Protein AF-0000000068879065 (afdb_homodimer)

pLDDT: mean 87.53, std 16.82, range [20.02, 98.94]

Structure (mmCIF, N/CA/C/O backbone):
data_AF-0000000068879065-model_v1
#
loop_
_entity.id
_entity.type
_entity.pdbx_description
1 polymer 'Pyridoxal phosphate-dependent transferase, major region'
#
loop_
_atom_site.group_PDB
_atom_site.id
_atom_site.type_symbol
_atom_site.label_atom_id
_atom_site.label_alt_id
_atom_site.label_comp_id
_atom_site.label_asym_id
_atom_site.label_entity_id
_atom_site.label_seq_id
_atom_site.pdbx_PDB_ins_code
_atom_site.Cartn_x
_atom_site.Cartn_y
_atom_site.Cartn_z
_atom_site.occupancy
_atom_site.B_iso_or_equiv
_atom_site.auth_seq_id
_atom_site.auth_comp_id
_atom_site.auth_asym_id
_atom_site.auth_atom_id
_atom_site.pdbx_PDB_model_num
ATOM 1 N N . MET A 1 1 ? 44.031 6.652 29.547 1 25.36 1 MET A N 1
ATOM 2 C CA . MET A 1 1 ? 43.406 6.934 30.828 1 25.36 1 MET A CA 1
ATOM 3 C C . MET A 1 1 ? 41.938 6.52 30.812 1 25.36 1 MET A C 1
ATOM 5 O O . MET A 1 1 ? 41.156 6.965 29.953 1 25.36 1 MET A O 1
ATOM 9 N N . ASP A 1 2 ? 41.562 5.43 31.281 1 36.84 2 ASP A N 1
ATOM 10 C CA . ASP A 1 2 ? 40.281 4.758 31.281 1 36.84 2 ASP A CA 1
ATOM 11 C C . ASP A 1 2 ? 39.188 5.652 31.891 1 36.84 2 ASP A C 1
ATOM 13 O O . ASP A 1 2 ? 39.312 6.055 33.062 1 36.84 2 ASP A O 1
ATOM 17 N N . LYS A 1 3 ? 38.625 6.41 31.25 1 57.41 3 LYS A N 1
ATOM 18 C CA . LYS A 1 3 ? 37.719 7.414 31.812 1 57.41 3 LYS A CA 1
ATOM 19 C C . LYS A 1 3 ? 36.719 6.785 32.781 1 57.41 3 LYS A C 1
ATOM 21 O O . LYS A 1 3 ? 36 5.836 32.438 1 57.41 3 LYS A O 1
ATOM 26 N N . LYS A 1 4 ? 36.781 6.984 34.125 1 75.19 4 LYS A N 1
ATOM 27 C CA . LYS A 1 4 ? 35.938 6.539 35.219 1 75.19 4 LYS A CA 1
ATOM 28 C C . LYS A 1 4 ? 34.5 7.051 35.031 1 75.19 4 LYS A C 1
ATOM 30 O O . LYS A 1 4 ? 34.281 8.195 34.625 1 75.19 4 LYS A O 1
ATOM 35 N N . PRO A 1 5 ? 33.5 6.145 35.219 1 86.75 5 PRO A N 1
ATOM 36 C CA . PRO A 1 5 ? 32.094 6.57 35.094 1 86.75 5 PRO A CA 1
ATOM 37 C C . PRO A 1 5 ? 31.75 7.695 36.062 1 86.75 5 PRO A C 1
ATOM 39 O O . PRO A 1 5 ? 32.312 7.777 37.156 1 86.75 5 PRO A O 1
ATOM 42 N N . LEU A 1 6 ? 30.922 8.641 35.656 1 92.88 6 LEU A N 1
ATOM 43 C CA . LEU A 1 6 ? 30.453 9.719 36.531 1 92.88 6 LEU A CA 1
ATOM 44 C C . LEU A 1 6 ? 29.406 9.203 37.5 1 92.88 6 LEU A C 1
ATOM 46 O O . LEU A 1 6 ? 28.547 8.398 37.156 1 92.88 6 LEU A O 1
ATOM 50 N N . ASN A 1 7 ? 29.578 9.555 38.75 1 94.69 7 ASN A N 1
ATOM 51 C CA . ASN A 1 7 ? 28.609 9.219 39.812 1 94.69 7 ASN A CA 1
ATOM 52 C C . ASN A 1 7 ? 27.391 10.141 39.75 1 94.69 7 ASN A C 1
ATOM 54 O O . ASN A 1 7 ? 27.531 11.359 39.812 1 94.69 7 ASN A O 1
ATOM 58 N N . VAL A 1 8 ? 26.156 9.516 39.656 1 97.06 8 VAL A N 1
ATOM 59 C CA . VAL A 1 8 ? 24.938 10.273 39.406 1 97.06 8 VAL A CA 1
ATOM 60 C C . VAL A 1 8 ? 23.891 9.898 40.438 1 97.06 8 VAL A C 1
ATOM 62 O O . VAL A 1 8 ? 23.781 8.734 40.844 1 97.06 8 VAL A O 1
ATOM 65 N N . ALA A 1 9 ? 23.172 10.867 40.938 1 97.56 9 ALA A N 1
ATOM 66 C CA . ALA A 1 9 ? 22 10.633 41.75 1 97.56 9 ALA A CA 1
ATOM 67 C C . ALA A 1 9 ? 20.719 11 41 1 97.56 9 ALA A C 1
ATOM 69 O O . ALA A 1 9 ? 20.719 11.867 40.125 1 97.56 9 ALA A O 1
ATOM 70 N N . ILE A 1 10 ? 19.562 10.359 41.344 1 97.69 10 ILE A N 1
ATOM 71 C CA . ILE A 1 10 ? 18.281 10.68 40.75 1 97.69 10 ILE A CA 1
ATOM 72 C C . ILE A 1 10 ? 17.297 11.133 41.844 1 97.69 10 ILE A C 1
ATOM 74 O O . ILE A 1 10 ? 17.062 10.406 42.812 1 97.69 10 ILE A O 1
ATOM 78 N N . ILE A 1 11 ? 16.891 12.352 41.688 1 97.44 11 ILE A N 1
ATOM 79 C CA . ILE A 1 11 ? 15.906 12.906 42.594 1 97.44 11 ILE A CA 1
ATOM 80 C C . ILE A 1 11 ? 14.516 12.836 41.969 1 97.44 11 ILE A C 1
ATOM 82 O O . ILE A 1 11 ? 14.203 13.602 41.062 1 97.44 11 ILE A O 1
ATOM 86 N N . GLY A 1 12 ? 13.633 12.055 42.469 1 96.06 12 GLY A N 1
ATOM 87 C CA . GLY A 1 12 ? 12.352 11.727 41.875 1 96.06 12 GLY A CA 1
ATOM 88 C C . GLY A 1 12 ? 12.398 10.484 41 1 96.06 12 GLY A C 1
ATOM 89 O O . GLY A 1 12 ? 13.062 10.469 39.969 1 96.06 12 GLY A O 1
ATOM 90 N N . ILE A 1 13 ? 11.734 9.367 41.375 1 94.38 13 ILE A N 1
ATOM 91 C CA . ILE A 1 13 ? 11.781 8.125 40.625 1 94.38 13 ILE A CA 1
ATOM 92 C C . ILE A 1 13 ? 10.383 7.754 40.156 1 94.38 13 ILE A C 1
ATOM 94 O O . ILE A 1 13 ? 9.984 6.59 40.219 1 94.38 13 ILE A O 1
ATOM 98 N N . GLY A 1 14 ? 9.672 8.812 39.812 1 89.62 14 GLY A N 1
ATOM 99 C CA . GLY A 1 14 ? 8.422 8.586 39.094 1 89.62 14 GLY A CA 1
ATOM 100 C C . GLY A 1 14 ? 8.633 8.055 37.688 1 89.62 14 GLY A C 1
ATOM 101 O O . GLY A 1 14 ? 9.664 7.441 37.406 1 89.62 14 GLY A O 1
ATOM 102 N N . HIS A 1 15 ? 7.641 8.312 36.781 1 87.31 15 HIS A N 1
ATOM 103 C CA . HIS A 1 15 ? 7.688 7.766 35.438 1 87.31 15 HIS A CA 1
ATOM 104 C C . HIS A 1 15 ? 8.938 8.219 34.688 1 87.31 15 HIS A C 1
ATOM 106 O O . HIS A 1 15 ? 9.703 7.395 34.188 1 87.31 15 HIS A O 1
ATOM 112 N N . ARG A 1 16 ? 9.18 9.523 34.625 1 89.62 16 ARG A N 1
ATOM 113 C CA . ARG A 1 16 ? 10.32 10.062 33.906 1 89.62 16 ARG A CA 1
ATOM 114 C C . ARG A 1 16 ? 11.633 9.703 34.594 1 89.62 16 ARG A C 1
ATOM 116 O O . ARG A 1 16 ? 12.617 9.359 33.938 1 89.62 16 ARG A O 1
ATOM 123 N N . GLY A 1 17 ? 11.68 9.805 35.906 1 93.5 17 GLY A N 1
ATOM 124 C CA . GLY A 1 17 ? 12.883 9.508 36.688 1 93.5 17 GLY A CA 1
ATOM 125 C C . GLY A 1 17 ? 13.328 8.07 36.531 1 93.5 17 GLY A C 1
ATOM 126 O O . GLY A 1 17 ? 14.508 7.797 36.281 1 93.5 17 GLY A O 1
ATOM 127 N N . TYR A 1 18 ? 12.438 7.164 36.656 1 92.88 18 TYR A N 1
ATOM 128 C CA . TYR A 1 18 ? 12.773 5.746 36.656 1 92.88 18 TYR A CA 1
ATOM 129 C C . TYR A 1 18 ? 12.812 5.188 35.25 1 92.88 18 TYR A C 1
ATOM 131 O O . TYR A 1 18 ? 13.836 4.66 34.812 1 92.88 18 TYR A O 1
ATOM 139 N N . LYS A 1 19 ? 11.711 5.402 34.469 1 90.06 19 LYS A N 1
ATOM 140 C CA . LYS A 1 19 ? 11.562 4.711 33.188 1 90.06 19 LYS A CA 1
ATOM 141 C C . LYS A 1 19 ? 12.43 5.352 32.125 1 90.06 19 LYS A C 1
ATOM 143 O O . LYS A 1 19 ? 12.828 4.688 31.156 1 90.06 19 LYS A O 1
ATOM 148 N N . THR A 1 20 ? 12.734 6.609 32.312 1 92.44 20 THR A N 1
ATOM 149 C CA . THR A 1 20 ? 13.484 7.309 31.266 1 92.44 20 THR A CA 1
ATOM 150 C C . THR A 1 20 ? 14.945 7.488 31.688 1 92.44 20 THR A C 1
ATOM 152 O O . THR A 1 20 ? 15.836 6.844 31.125 1 92.44 20 THR A O 1
ATOM 155 N N . HIS A 1 21 ? 15.195 8.172 32.781 1 94.19 21 HIS A N 1
ATOM 156 C CA . HIS A 1 21 ? 16.562 8.57 33.125 1 94.19 21 HIS A CA 1
ATOM 157 C C . HIS A 1 21 ? 17.297 7.43 33.812 1 94.19 21 HIS A C 1
ATOM 159 O O . HIS A 1 21 ? 18.422 7.082 33.438 1 94.19 21 HIS A O 1
ATOM 165 N N . PHE A 1 22 ? 16.703 6.781 34.844 1 94.5 22 PHE A N 1
ATOM 166 C CA . PHE A 1 22 ? 17.359 5.684 35.531 1 94.5 22 PHE A CA 1
ATOM 167 C C . PHE A 1 22 ? 17.688 4.543 34.594 1 94.5 22 PHE A C 1
ATOM 169 O O . PHE A 1 22 ? 18.812 4.039 34.562 1 94.5 22 PHE A O 1
ATOM 176 N N . SER A 1 23 ? 16.656 4.23 33.781 1 92.38 23 SER A N 1
ATOM 177 C CA . SER A 1 23 ? 16.828 3.129 32.812 1 92.38 23 SER A CA 1
ATOM 178 C C . SER A 1 23 ? 17.953 3.412 31.844 1 92.38 23 SER A C 1
ATOM 180 O O . SER A 1 23 ? 18.719 2.51 31.5 1 92.38 23 SER A O 1
ATOM 182 N N . THR A 1 24 ? 18.047 4.641 31.406 1 90.56 24 THR A N 1
ATOM 183 C CA . THR A 1 24 ? 19.094 5.012 30.453 1 90.56 24 THR A CA 1
ATOM 184 C C . THR A 1 24 ? 20.469 4.984 31.125 1 90.56 24 THR A C 1
ATOM 186 O O . THR A 1 24 ? 21.422 4.465 30.562 1 90.56 24 THR A O 1
ATOM 189 N N . LEU A 1 25 ? 20.672 5.43 32.344 1 92.62 25 LEU A N 1
ATOM 190 C CA . LEU A 1 25 ? 21.938 5.527 33.062 1 92.62 25 LEU A CA 1
ATOM 191 C C . LEU A 1 25 ? 22.484 4.141 33.406 1 92.62 25 LEU A C 1
ATOM 193 O O . LEU A 1 25 ? 23.672 3.863 33.188 1 92.62 25 LEU A O 1
ATOM 197 N N . ILE A 1 26 ? 21.594 3.283 33.812 1 90.62 26 ILE A N 1
ATOM 198 C CA . ILE A 1 26 ? 22.031 1.976 34.312 1 90.62 26 ILE A CA 1
ATOM 199 C C . ILE A 1 26 ? 22.438 1.104 33.094 1 90.62 26 ILE A C 1
ATOM 201 O O . ILE A 1 26 ? 23.25 0.188 33.25 1 90.62 26 ILE A O 1
ATOM 205 N N . SER A 1 27 ? 21.828 1.398 31.984 1 87.38 27 SER A N 1
ATOM 206 C CA . SER A 1 27 ? 22.109 0.626 30.781 1 87.38 27 SER A CA 1
ATOM 207 C C . SER A 1 27 ? 23.453 1.007 30.172 1 87.38 27 SER A C 1
ATOM 209 O O . SER A 1 27 ? 23.953 0.345 29.266 1 87.38 27 SER A O 1
ATOM 211 N N . HIS A 1 28 ? 24.109 2.021 30.734 1 85.81 28 HIS A N 1
ATOM 212 C CA . HIS A 1 28 ? 25.391 2.473 30.234 1 85.81 28 HIS A CA 1
ATOM 213 C C . HIS A 1 28 ? 26.406 2.633 31.359 1 85.81 28 HIS A C 1
ATOM 215 O O . HIS A 1 28 ? 26.906 3.736 31.609 1 85.81 28 HIS A O 1
ATOM 221 N N . PRO A 1 29 ? 26.906 1.499 31.922 1 85.62 29 PRO A N 1
ATOM 222 C CA . PRO A 1 29 ? 27.734 1.535 33.125 1 85.62 29 PRO A CA 1
ATOM 223 C C . PRO A 1 29 ? 29.141 2.041 32.875 1 85.62 29 PRO A C 1
ATOM 225 O O . PRO A 1 29 ? 29.859 2.398 33.812 1 85.62 29 PRO A O 1
ATOM 228 N N . ARG A 1 30 ? 29.547 2.104 31.703 1 80.56 30 ARG A N 1
ATOM 229 C CA . ARG A 1 30 ? 30.875 2.623 31.375 1 80.56 30 ARG A CA 1
ATOM 230 C C . ARG A 1 30 ? 30.906 4.145 31.484 1 80.56 30 ARG A C 1
ATOM 232 O O . ARG A 1 30 ? 31.984 4.738 31.656 1 80.56 30 ARG A O 1
ATOM 239 N N . SER A 1 31 ? 29.703 4.742 31.391 1 87.19 31 SER A N 1
ATOM 240 C CA . SER A 1 31 ? 29.641 6.199 31.375 1 87.19 31 SER A CA 1
ATOM 241 C C . SER A 1 31 ? 29.156 6.742 32.719 1 87.19 31 SER A C 1
ATOM 243 O O . SER A 1 31 ? 29.578 7.812 33.156 1 87.19 31 SER A O 1
ATOM 245 N N . TRP A 1 32 ? 28.188 5.926 33.312 1 92.44 32 TRP A N 1
ATOM 246 C CA . TRP A 1 32 ? 27.562 6.473 34.5 1 92.44 32 TRP A CA 1
ATOM 247 C C . TRP A 1 32 ? 27.359 5.387 35.562 1 92.44 32 TRP A C 1
ATOM 249 O O . TRP A 1 32 ? 27.156 4.219 35.219 1 92.44 32 TRP A O 1
ATOM 259 N N . THR A 1 33 ? 27.438 5.719 36.812 1 93.69 33 THR A N 1
ATOM 260 C CA . THR A 1 33 ? 27.062 4.895 37.969 1 93.69 33 THR A CA 1
ATOM 261 C C . THR A 1 33 ? 26.016 5.605 38.812 1 93.69 33 THR A C 1
ATOM 263 O O . THR A 1 33 ? 26.266 6.703 39.312 1 93.69 33 THR A O 1
ATOM 266 N N . VAL A 1 34 ? 24.828 5.055 38.969 1 95.69 34 VAL A N 1
ATOM 267 C CA . VAL A 1 34 ? 23.812 5.613 39.844 1 95.69 34 VAL A CA 1
ATOM 268 C C . VAL A 1 34 ? 24.125 5.207 41.312 1 95.69 34 VAL A C 1
ATOM 270 O O . VAL A 1 34 ? 24.062 4.023 41.656 1 95.69 34 VAL A O 1
ATOM 273 N N . VAL A 1 35 ? 24.359 6.168 42.125 1 94.62 35 VAL A N 1
ATOM 274 C CA . VAL A 1 35 ? 24.875 5.844 43.438 1 94.62 35 VAL A CA 1
ATOM 275 C C . VAL A 1 35 ? 23.75 5.91 44.469 1 94.62 35 VAL A C 1
ATOM 277 O O . VAL A 1 35 ? 23.844 5.316 45.562 1 94.62 35 VAL A O 1
ATOM 280 N N . ALA A 1 36 ? 22.75 6.742 44.156 1 95.38 36 ALA A N 1
ATOM 281 C CA . ALA A 1 36 ? 21.641 6.906 45.094 1 95.38 36 ALA A CA 1
ATOM 282 C C . ALA A 1 36 ? 20.422 7.488 44.406 1 95.38 36 ALA A C 1
ATOM 284 O O . ALA A 1 36 ? 20.547 8.125 43.344 1 95.38 36 ALA A O 1
ATOM 285 N N . VAL A 1 37 ? 19.234 7.219 45.031 1 97.31 37 VAL A N 1
ATOM 286 C CA . VAL A 1 37 ? 18 7.824 44.562 1 97.31 37 VAL A CA 1
ATOM 287 C C . VAL A 1 37 ? 17.219 8.422 45.719 1 97.31 37 VAL A C 1
ATOM 289 O O . VAL A 1 37 ? 17.484 8.078 46.875 1 97.31 37 VAL A O 1
ATOM 292 N N . CYS A 1 38 ? 16.391 9.383 45.406 1 96.81 38 CYS A N 1
ATOM 293 C CA . CYS A 1 38 ? 15.57 10.047 46.438 1 96.81 38 CYS A CA 1
ATOM 294 C C . CYS A 1 38 ? 14.125 10.195 45.938 1 96.81 38 CYS A C 1
ATOM 296 O O . CYS A 1 38 ? 13.891 10.555 44.781 1 96.81 38 CYS A O 1
ATOM 298 N N . ASP A 1 39 ? 13.156 9.789 46.719 1 95.75 39 ASP A N 1
ATOM 299 C CA . ASP A 1 39 ? 11.742 10 46.406 1 95.75 39 ASP A CA 1
ATOM 300 C C . ASP A 1 39 ? 10.93 10.102 47.719 1 95.75 39 ASP A C 1
ATOM 302 O O . ASP A 1 39 ? 11.18 9.367 48.656 1 95.75 39 ASP A O 1
ATOM 306 N N . ALA A 1 40 ? 9.938 11.023 47.688 1 90.75 40 ALA A N 1
ATOM 307 C CA . ALA A 1 40 ? 9.125 11.242 48.875 1 90.75 40 ALA A CA 1
ATOM 308 C C . ALA A 1 40 ? 8.094 10.133 49.062 1 90.75 40 ALA A C 1
ATOM 310 O O . ALA A 1 40 ? 7.578 9.914 50.156 1 90.75 40 ALA A O 1
ATOM 311 N N . ASP A 1 41 ? 7.746 9.453 47.969 1 91 41 ASP A N 1
ATOM 312 C CA . ASP A 1 41 ? 6.734 8.398 48 1 91 41 ASP A CA 1
ATOM 313 C C . ASP A 1 41 ? 7.312 7.09 48.531 1 91 41 ASP A C 1
ATOM 315 O O . ASP A 1 41 ? 8.172 6.477 47.906 1 91 41 ASP A O 1
ATOM 319 N N . SER A 1 42 ? 6.781 6.617 49.688 1 92.25 42 SER A N 1
ATOM 320 C CA . SER A 1 42 ? 7.277 5.414 50.344 1 92.25 42 SER A CA 1
ATOM 321 C C . SER A 1 42 ? 7.043 4.176 49.469 1 92.25 42 SER A C 1
ATOM 323 O O . SER A 1 42 ? 7.887 3.277 49.438 1 92.25 42 SER A O 1
ATOM 325 N N . ALA A 1 43 ? 5.945 4.168 48.812 1 90.69 43 ALA A N 1
ATOM 326 C CA . ALA A 1 43 ? 5.633 3.02 47.969 1 90.69 43 ALA A CA 1
ATOM 327 C C . ALA A 1 43 ? 6.605 2.926 46.781 1 90.69 43 ALA A C 1
ATOM 329 O O . ALA A 1 43 ? 7.047 1.833 46.438 1 90.69 43 ALA A O 1
ATOM 330 N N . ALA A 1 44 ? 6.926 4.094 46.219 1 91.75 44 ALA A N 1
ATOM 331 C CA . ALA A 1 44 ? 7.871 4.137 45.125 1 91.75 44 ALA A CA 1
ATOM 332 C C . ALA A 1 44 ? 9.258 3.684 45.562 1 91.75 44 ALA A C 1
ATOM 334 O O . ALA A 1 44 ? 9.93 2.928 44.844 1 91.75 44 ALA A O 1
ATOM 335 N N . ARG A 1 45 ? 9.727 4.082 46.719 1 93.5 45 ARG A N 1
ATOM 336 C CA . ARG A 1 45 ? 11.039 3.715 47.25 1 93.5 45 ARG A CA 1
ATOM 337 C C . ARG A 1 45 ? 11.117 2.221 47.531 1 93.5 45 ARG A C 1
ATOM 339 O O . ARG A 1 45 ? 12.148 1.588 47.281 1 93.5 45 ARG A O 1
ATOM 346 N N . GLN A 1 46 ? 10.031 1.647 48.062 1 92.38 46 GLN A N 1
ATOM 347 C CA . GLN A 1 46 ? 10 0.223 48.375 1 92.38 46 GLN A CA 1
ATOM 348 C C . GLN A 1 46 ? 10.086 -0.62 47.094 1 92.38 46 GLN A C 1
ATOM 350 O O . GLN A 1 46 ? 10.828 -1.604 47.031 1 92.38 46 GLN A O 1
ATOM 355 N N . ARG A 1 47 ? 9.297 -0.192 46.156 1 92.88 47 ARG A N 1
ATOM 356 C CA . ARG A 1 47 ? 9.336 -0.883 44.875 1 92.88 47 ARG A CA 1
ATOM 357 C C . ARG A 1 47 ? 10.727 -0.819 44.25 1 92.88 47 ARG A C 1
ATOM 359 O O . ARG A 1 47 ? 11.219 -1.807 43.688 1 92.88 47 ARG A O 1
ATOM 366 N N . PHE A 1 48 ? 11.289 0.358 44.344 1 93.69 48 PHE A N 1
ATOM 367 C CA . PHE A 1 48 ? 12.633 0.554 43.781 1 93.69 48 PHE A CA 1
ATOM 368 C C . PHE A 1 48 ? 13.648 -0.309 44.531 1 93.69 48 PHE A C 1
ATOM 370 O O . PHE A 1 48 ? 14.461 -0.992 43.906 1 93.69 48 PHE A O 1
ATOM 377 N N . ALA A 1 49 ? 13.688 -0.339 45.812 1 92.12 49 ALA A N 1
ATOM 378 C CA . ALA A 1 49 ? 14.633 -1.064 46.656 1 92.12 49 ALA A CA 1
ATOM 379 C C . ALA A 1 49 ? 14.531 -2.57 46.438 1 92.12 49 ALA A C 1
ATOM 381 O O . ALA A 1 49 ? 15.531 -3.287 46.5 1 92.12 49 ALA A O 1
ATOM 382 N N . SER A 1 50 ? 13.352 -3.014 46.156 1 93.06 50 SER A N 1
ATOM 383 C CA . SER A 1 50 ? 13.148 -4.43 45.875 1 93.06 50 SER A CA 1
ATOM 384 C C . SER A 1 50 ? 13.805 -4.836 44.562 1 93.06 50 SER A C 1
ATOM 386 O O . SER A 1 50 ? 14.344 -5.941 44.469 1 93.06 50 SER A O 1
ATOM 388 N N . LYS A 1 51 ? 13.758 -3.998 43.625 1 92.31 51 LYS A N 1
ATOM 389 C CA . LYS A 1 51 ? 14.281 -4.297 42.281 1 92.31 51 LYS A CA 1
ATOM 390 C C . LYS A 1 51 ? 15.781 -4.016 42.219 1 92.31 51 LYS A C 1
ATOM 392 O O . LYS A 1 51 ? 16.5 -4.676 41.469 1 92.31 51 LYS A O 1
ATOM 397 N N . HIS A 1 52 ? 16.172 -2.971 42.969 1 93.25 52 HIS A N 1
ATOM 398 C CA . HIS A 1 52 ? 17.578 -2.543 42.969 1 93.25 52 HIS A CA 1
ATOM 399 C C . HIS A 1 52 ? 18.141 -2.449 44.375 1 93.25 52 HIS A C 1
ATOM 401 O O . HIS A 1 52 ? 18.469 -1.356 44.844 1 93.25 52 HIS A O 1
ATOM 407 N N . PRO A 1 53 ? 18.484 -3.529 44.969 1 91.69 53 PRO A N 1
ATOM 408 C CA . PRO A 1 53 ? 18.891 -3.535 46.375 1 91.69 53 PRO A CA 1
ATOM 409 C C . PRO A 1 53 ? 20.281 -2.912 46.594 1 91.69 53 PRO A C 1
ATOM 411 O O . PRO A 1 53 ? 20.594 -2.475 47.688 1 91.69 53 PRO A O 1
ATOM 414 N N . ASP A 1 54 ? 21.125 -2.803 45.656 1 91.81 54 ASP A N 1
ATOM 415 C CA . ASP A 1 54 ? 22.5 -2.322 45.781 1 91.81 54 ASP A CA 1
ATOM 416 C C . ASP A 1 54 ? 22.547 -0.798 45.688 1 91.81 54 ASP A C 1
ATOM 418 O O . ASP A 1 54 ? 23.625 -0.203 45.875 1 91.81 54 ASP A O 1
ATOM 422 N N . ILE A 1 55 ? 21.406 -0.108 45.438 1 94.56 55 ILE A N 1
ATOM 423 C CA . ILE A 1 55 ? 21.375 1.346 45.344 1 94.56 55 ILE A CA 1
ATOM 424 C C . ILE A 1 55 ? 20.531 1.926 46.469 1 94.56 55 ILE A C 1
ATOM 426 O O . ILE A 1 55 ? 19.375 1.542 46.625 1 94.56 55 ILE A O 1
ATOM 430 N N . SER A 1 56 ? 21.109 2.809 47.188 1 92.75 56 SER A N 1
ATOM 431 C CA . SER A 1 56 ? 20.422 3.373 48.344 1 92.75 56 SER A CA 1
ATOM 432 C C . SER A 1 56 ? 19.297 4.316 47.906 1 92.75 56 SER A C 1
ATOM 434 O O . SER A 1 56 ? 19.5 5.152 47.031 1 92.75 56 SER A O 1
ATOM 436 N N . ALA A 1 57 ? 18.125 4.156 48.562 1 95.81 57 ALA A N 1
ATOM 437 C CA . ALA A 1 57 ? 16.984 5.031 48.344 1 95.81 57 ALA A CA 1
ATOM 438 C C . ALA A 1 57 ? 16.656 5.855 49.594 1 95.81 57 ALA A C 1
ATOM 440 O O . ALA A 1 57 ? 16.5 5.305 50.688 1 95.81 57 ALA A O 1
ATOM 441 N N . TYR A 1 58 ? 16.594 7.152 49.438 1 95.81 58 TYR A N 1
ATOM 442 C CA . TYR A 1 58 ? 16.391 8.055 50.562 1 95.81 58 TYR A CA 1
ATOM 443 C C . TYR A 1 58 ? 15.023 8.727 50.469 1 95.81 58 TYR A C 1
ATOM 445 O O . TYR A 1 58 ? 14.484 8.922 49.375 1 95.81 58 TYR A O 1
ATOM 453 N N . SER A 1 59 ? 14.453 9.07 51.594 1 92.94 59 SER A N 1
ATOM 454 C CA . SER A 1 59 ? 13.172 9.766 51.625 1 92.94 59 SER A CA 1
ATOM 455 C C . SER A 1 59 ? 13.359 11.281 51.594 1 92.94 59 SER A C 1
ATOM 457 O O . SER A 1 59 ? 12.422 12.023 51.281 1 92.94 59 SER A O 1
ATOM 459 N N . ASP A 1 60 ? 14.656 11.617 51.906 1 90.69 60 ASP A N 1
ATOM 460 C CA . ASP A 1 60 ? 14.977 13.039 52.031 1 90.69 60 ASP A CA 1
ATOM 461 C C . ASP A 1 60 ? 16.297 13.359 51.312 1 90.69 60 ASP A C 1
ATOM 463 O O . ASP A 1 60 ? 17.266 12.617 51.438 1 90.69 60 ASP A O 1
ATOM 467 N N . LEU A 1 61 ? 16.219 14.484 50.531 1 95 61 LEU A N 1
ATOM 468 C CA . LEU A 1 61 ? 17.391 14.891 49.75 1 95 61 LEU A CA 1
ATOM 469 C C . LEU A 1 61 ? 18.562 15.25 50.656 1 95 61 LEU A C 1
ATOM 471 O O . LEU A 1 61 ? 19.719 14.984 50.344 1 95 61 LEU A O 1
ATOM 475 N N . SER A 1 62 ? 18.266 15.844 51.875 1 93.06 62 SER A N 1
ATOM 476 C CA . SER A 1 62 ? 19.312 16.219 52.812 1 93.06 62 SER A CA 1
ATOM 477 C C . SER A 1 62 ? 20.109 15.008 53.281 1 93.06 62 SER A C 1
ATOM 479 O O . SER A 1 62 ? 21.328 15.07 53.406 1 93.06 62 SER A O 1
ATOM 481 N N . GLN A 1 63 ? 19.438 13.883 53.5 1 92.88 63 GLN A N 1
ATOM 482 C CA . GLN A 1 63 ? 20.109 12.656 53.938 1 92.88 63 GLN A CA 1
ATOM 483 C C . GLN A 1 63 ? 20.984 12.086 52.844 1 92.88 63 GLN A C 1
ATOM 485 O O . GLN A 1 63 ? 22.094 11.625 53.094 1 92.88 63 GLN A O 1
ATOM 490 N N . LEU A 1 64 ? 20.422 12.086 51.625 1 95.81 64 LEU A N 1
ATOM 491 C CA . LEU A 1 64 ? 21.203 11.633 50.5 1 95.81 64 LEU A CA 1
ATOM 492 C C . LEU A 1 64 ? 22.484 12.445 50.344 1 95.81 64 LEU A C 1
ATOM 494 O O . LEU A 1 64 ? 23.562 11.875 50.156 1 95.81 64 LEU A O 1
ATOM 498 N N . LEU A 1 65 ? 22.406 13.758 50.469 1 94.94 65 LEU A N 1
ATOM 499 C CA . LEU A 1 65 ? 23.547 14.648 50.25 1 94.94 65 LEU A CA 1
ATOM 500 C C . LEU A 1 65 ? 24.562 14.492 51.406 1 94.94 65 LEU A C 1
ATOM 502 O O . LEU A 1 65 ? 25.766 14.625 51.188 1 94.94 65 LEU A O 1
ATOM 506 N N . GLN A 1 66 ? 24.078 14.242 52.594 1 92.38 66 GLN A N 1
ATOM 507 C CA . GLN A 1 66 ? 24.969 14.008 53.719 1 92.38 66 GLN A CA 1
ATOM 508 C C . GLN A 1 66 ? 25.859 12.797 53.469 1 92.38 66 GLN A C 1
ATOM 510 O O . GLN A 1 66 ? 27.047 12.812 53.781 1 92.38 66 GLN A O 1
ATOM 515 N N . GLU A 1 67 ? 25.375 11.812 52.812 1 92.5 67 GLU A N 1
ATOM 516 C CA . GLU A 1 67 ? 26.094 10.547 52.625 1 92.5 67 GLU A CA 1
ATOM 517 C C . GLU A 1 67 ? 26.906 10.547 51.344 1 92.5 67 GLU A C 1
ATOM 519 O O . GLU A 1 67 ? 27.906 9.852 51.219 1 92.5 67 GLU A O 1
ATOM 524 N N . HIS A 1 68 ? 26.422 11.312 50.344 1 91.56 68 HIS A N 1
ATOM 525 C CA . HIS A 1 68 ? 26.984 11.039 49.031 1 91.56 68 HIS A CA 1
ATOM 526 C C . HIS A 1 68 ? 27.547 12.305 48.375 1 91.56 68 HIS A C 1
ATOM 528 O O . HIS A 1 68 ? 28.141 12.258 47.312 1 91.56 68 HIS A O 1
ATOM 534 N N . LYS A 1 69 ? 27.531 13.445 48.906 1 87.44 69 LYS A N 1
ATOM 535 C CA . LYS A 1 69 ? 27.844 14.703 48.219 1 87.44 69 LYS A CA 1
ATOM 536 C C . LYS A 1 69 ? 29.281 14.727 47.719 1 87.44 69 LYS A C 1
ATOM 538 O O . LYS A 1 69 ? 29.547 15.305 46.656 1 87.44 69 LYS A O 1
ATOM 543 N N . HIS A 1 70 ? 30.219 14.039 48.375 1 87.69 70 HIS A N 1
ATOM 544 C CA . HIS A 1 70 ? 31.641 14.148 48.062 1 87.69 70 HIS A CA 1
ATOM 545 C C . HIS A 1 70 ? 31.984 13.289 46.844 1 87.69 70 HIS A C 1
ATOM 547 O O . HIS A 1 70 ? 33.031 13.484 46.219 1 87.69 70 HIS A O 1
ATOM 553 N N . HIS A 1 71 ? 31.125 12.484 46.406 1 90.12 71 HIS A N 1
ATOM 554 C CA . HIS A 1 71 ? 31.453 11.641 45.25 1 90.12 71 HIS A CA 1
ATOM 555 C C . HIS A 1 71 ? 30.438 11.797 44.156 1 90.12 71 HIS A C 1
ATOM 557 O O . HIS A 1 71 ? 30.484 11.062 43.156 1 90.12 71 HIS A O 1
ATOM 563 N N . LEU A 1 72 ? 29.562 12.703 44.281 1 93.19 72 LEU A N 1
ATOM 564 C CA . LEU A 1 72 ? 28.547 12.93 43.281 1 93.19 72 LEU A CA 1
ATOM 565 C C . LEU A 1 72 ? 29.031 13.938 42.25 1 93.19 72 LEU A C 1
ATOM 567 O O . LEU A 1 72 ? 29.516 15.008 42.594 1 93.19 72 LEU A O 1
ATOM 571 N N . HIS A 1 73 ? 28.953 13.555 41 1 94.44 73 HIS A N 1
ATOM 572 C CA . HIS A 1 73 ? 29.312 14.469 39.906 1 94.44 73 HIS A CA 1
ATOM 573 C C . HIS A 1 73 ? 28.109 15.328 39.5 1 94.44 73 HIS A C 1
ATOM 575 O O . HIS A 1 73 ? 28.266 16.531 39.281 1 94.44 73 HIS A O 1
ATOM 581 N N . PHE A 1 74 ? 26.938 14.742 39.312 1 96.75 74 PHE A N 1
ATOM 582 C CA . PHE A 1 74 ? 25.719 15.5 39.031 1 96.75 74 PHE A CA 1
ATOM 583 C C . PHE A 1 74 ? 24.484 14.719 39.469 1 96.75 74 PHE A C 1
ATOM 585 O O . PHE A 1 74 ? 24.594 13.555 39.875 1 96.75 74 PHE A O 1
ATOM 592 N N . ALA A 1 75 ? 23.328 15.414 39.531 1 97.75 75 ALA A N 1
ATOM 593 C CA . ALA A 1 75 ? 22.047 14.805 39.875 1 97.75 75 ALA A CA 1
ATOM 594 C C . ALA A 1 75 ? 21 15.109 38.812 1 97.75 75 ALA A C 1
ATOM 596 O O . ALA A 1 75 ? 21.016 16.188 38.188 1 97.75 75 ALA A O 1
ATOM 597 N N . VAL A 1 76 ? 20.141 14.133 38.531 1 97.75 76 VAL A N 1
ATOM 598 C CA . VAL A 1 76 ? 18.969 14.344 37.656 1 97.75 76 VAL A CA 1
ATOM 599 C C . VAL A 1 76 ? 17.734 14.594 38.531 1 97.75 76 VAL A C 1
ATOM 601 O O . VAL A 1 76 ? 17.406 13.781 39.406 1 97.75 76 VAL A O 1
ATOM 604 N N . VAL A 1 77 ? 17.109 15.727 38.344 1 97.19 77 VAL A N 1
ATOM 605 C CA . VAL A 1 77 ? 15.969 16.125 39.156 1 97.19 77 VAL A CA 1
ATOM 606 C C . VAL A 1 77 ? 14.672 15.953 38.375 1 97.19 77 VAL A C 1
ATOM 608 O O . VAL A 1 77 ? 14.43 16.672 37.406 1 97.19 77 VAL A O 1
ATOM 611 N N . CYS A 1 78 ? 13.828 15 38.75 1 95.25 78 CYS A N 1
ATOM 612 C CA . CYS A 1 78 ? 12.578 14.648 38.094 1 95.25 78 CYS A CA 1
ATOM 613 C C . CYS A 1 78 ? 11.414 14.711 39.094 1 95.25 78 CYS A C 1
ATOM 615 O O . CYS A 1 78 ? 10.664 13.742 39.25 1 95.25 78 CYS A O 1
ATOM 617 N N . VAL A 1 79 ? 11.195 15.82 39.688 1 92.94 79 VAL A N 1
ATOM 618 C CA . VAL A 1 79 ? 10.148 16.031 40.688 1 92.94 79 VAL A CA 1
ATOM 619 C C . VAL A 1 79 ? 9.07 16.938 40.094 1 92.94 79 VAL A C 1
ATOM 621 O O . VAL A 1 79 ? 9.258 17.547 39.031 1 92.94 79 VAL A O 1
ATOM 624 N N . PRO A 1 80 ? 7.855 16.969 40.781 1 88.62 80 PRO A N 1
ATOM 625 C CA . PRO A 1 80 ? 6.859 17.953 40.344 1 88.62 80 PRO A CA 1
ATOM 626 C C . PRO A 1 80 ? 7.406 19.375 40.312 1 88.62 80 PRO A C 1
ATOM 628 O O . PRO A 1 80 ? 8.32 19.703 41.094 1 88.62 80 PRO A O 1
ATOM 631 N N . HIS A 1 81 ? 6.848 20.281 39.5 1 90.31 81 HIS A N 1
ATOM 632 C CA . HIS A 1 81 ? 7.391 21.578 39.156 1 90.31 81 HIS A CA 1
ATOM 633 C C . HIS A 1 81 ? 7.695 22.422 40.375 1 90.31 81 HIS A C 1
ATOM 635 O O . HIS A 1 81 ? 8.75 23.047 40.469 1 90.31 81 HIS A O 1
ATOM 641 N N . ARG A 1 82 ? 6.844 22.344 41.375 1 83.88 82 ARG A N 1
ATOM 642 C CA . ARG A 1 82 ? 6.941 23.219 42.531 1 83.88 82 ARG A CA 1
ATOM 643 C C . ARG A 1 82 ? 8.172 22.875 43.375 1 83.88 82 ARG A C 1
ATOM 645 O O . ARG A 1 82 ? 8.633 23.688 44.188 1 83.88 82 ARG A O 1
ATOM 652 N N . PHE A 1 83 ? 8.797 21.734 43.156 1 90.94 83 PHE A N 1
ATOM 653 C CA . PHE A 1 83 ? 9.914 21.297 44 1 90.94 83 PHE A CA 1
ATOM 654 C C . PHE A 1 83 ? 11.234 21.453 43.25 1 90.94 83 PHE A C 1
ATOM 656 O O . PHE A 1 83 ? 12.297 21.156 43.781 1 90.94 83 PHE A O 1
ATOM 663 N N . HIS A 1 84 ? 11.203 21.953 42.031 1 94.06 84 HIS A N 1
ATOM 664 C CA . HIS A 1 84 ? 12.422 22.094 41.25 1 94.06 84 HIS A CA 1
ATOM 665 C C . HIS A 1 84 ? 13.414 23.031 41.938 1 94.06 84 HIS A C 1
ATOM 667 O O . HIS A 1 84 ? 14.562 22.641 42.188 1 94.06 84 HIS A O 1
ATOM 673 N N . LEU A 1 85 ? 12.914 24.219 42.281 1 92.25 85 LEU A N 1
ATOM 674 C CA . LEU A 1 85 ? 13.812 25.234 42.844 1 92.25 85 LEU A CA 1
ATOM 675 C C . LEU A 1 85 ? 14.391 24.781 44.188 1 92.25 85 LEU A C 1
ATOM 677 O O . LEU A 1 85 ? 15.602 24.812 44.375 1 92.25 85 LEU A O 1
ATOM 681 N N . PRO A 1 86 ? 13.602 24.219 45.125 1 93.06 86 PRO A N 1
ATOM 682 C CA . PRO A 1 86 ? 14.164 23.75 46.375 1 93.06 86 PRO A CA 1
ATOM 683 C C . PRO A 1 86 ? 15.188 22.625 46.188 1 93.06 86 PRO A C 1
ATOM 685 O O . PRO A 1 86 ? 16.234 22.625 46.875 1 93.06 86 PRO A O 1
ATOM 688 N N . CYS A 1 87 ? 14.961 21.719 45.312 1 96.19 87 CYS A N 1
ATOM 689 C CA . CYS A 1 87 ? 15.891 20.625 45.062 1 96.19 87 CYS A CA 1
ATOM 690 C C . CYS A 1 87 ? 17.188 21.125 44.438 1 96.19 87 CYS A C 1
ATOM 692 O O . CYS A 1 87 ? 18.281 20.734 44.875 1 96.19 87 CYS A O 1
ATOM 694 N N . CYS A 1 88 ? 17.062 22 43.469 1 97.12 88 CYS A N 1
ATOM 695 C CA . CYS A 1 88 ? 18.234 22.547 42.812 1 97.12 88 CYS A CA 1
ATOM 696 C C . CYS A 1 88 ? 19.078 23.359 43.781 1 97.12 88 CYS A C 1
ATOM 698 O O . CYS A 1 88 ? 20.312 23.312 43.75 1 97.12 88 CYS A O 1
ATOM 700 N N . ALA A 1 89 ? 18.375 24.125 44.656 1 95.31 89 ALA A N 1
ATOM 701 C CA . ALA A 1 89 ? 19.078 24.922 45.656 1 95.31 89 ALA A CA 1
ATOM 702 C C . ALA A 1 89 ? 19.859 24.031 46.625 1 95.31 89 ALA A C 1
ATOM 704 O O . ALA A 1 89 ? 21.016 24.328 46.938 1 95.31 89 ALA A O 1
ATOM 705 N N . ALA A 1 90 ? 19.297 22.953 47.062 1 95.81 90 ALA A N 1
ATOM 706 C CA . ALA A 1 90 ? 19.953 22.016 47.969 1 95.81 90 ALA A CA 1
ATOM 707 C C . ALA A 1 90 ? 21.172 21.375 47.312 1 95.81 90 ALA A C 1
ATOM 709 O O . ALA A 1 90 ? 22.219 21.234 47.938 1 95.81 90 ALA A O 1
ATOM 710 N N . LEU A 1 91 ? 21.047 21 46.125 1 97 91 LEU A N 1
ATOM 711 C CA . LEU A 1 91 ? 22.125 20.375 45.375 1 97 91 LEU A CA 1
ATOM 712 C C . LEU A 1 91 ? 23.25 21.375 45.125 1 97 91 LEU A C 1
ATOM 714 O O . LEU A 1 91 ? 24.438 21.016 45.219 1 97 91 LEU A O 1
ATOM 718 N N . ALA A 1 92 ? 22.875 22.594 44.781 1 96.25 92 ALA A N 1
ATOM 719 C CA . ALA A 1 92 ? 23.859 23.641 44.531 1 96.25 92 ALA A CA 1
ATOM 720 C C . ALA A 1 92 ? 24.672 23.922 45.781 1 96.25 92 ALA A C 1
ATOM 722 O O . ALA A 1 92 ? 25.891 24.141 45.719 1 96.25 92 ALA A O 1
ATOM 723 N N . ALA A 1 93 ? 24 23.953 46.906 1 95 93 ALA A N 1
ATOM 724 C CA . ALA A 1 93 ? 24.688 24.156 48.156 1 95 93 ALA A CA 1
ATOM 725 C C . ALA A 1 93 ? 25.719 23.078 48.438 1 95 93 ALA A C 1
ATOM 727 O O . ALA A 1 93 ? 26.734 23.312 49.094 1 95 93 ALA A O 1
ATOM 728 N N . ALA A 1 94 ? 25.531 21.891 47.906 1 94.94 94 ALA A N 1
ATOM 729 C CA . ALA A 1 94 ? 26.453 20.75 48.062 1 94.94 94 ALA A CA 1
ATOM 730 C C . ALA A 1 94 ? 27.469 20.719 46.906 1 94.94 94 ALA A C 1
ATOM 732 O O . ALA A 1 94 ? 28.328 19.828 46.875 1 94.94 94 ALA A O 1
ATOM 733 N N . GLY A 1 95 ? 27.422 21.656 45.969 1 95.19 95 GLY A N 1
ATOM 734 C CA . GLY A 1 95 ? 28.344 21.75 44.844 1 95.19 95 GLY A CA 1
ATOM 735 C C . GLY A 1 95 ? 28.094 20.719 43.781 1 95.19 95 GLY A C 1
ATOM 736 O O . GLY A 1 95 ? 28.984 20.375 43 1 95.19 95 GLY A O 1
ATOM 737 N N . VAL A 1 96 ? 26.906 20.219 43.719 1 96.56 96 VAL A N 1
ATOM 738 C CA . VAL A 1 96 ? 26.547 19.156 42.781 1 96.56 96 VAL A CA 1
ATOM 739 C C . VAL A 1 96 ? 25.859 19.766 41.562 1 96.56 96 VAL A C 1
ATOM 741 O O . VAL A 1 96 ? 24.875 20.5 41.688 1 96.56 96 VAL A O 1
ATOM 744 N N . ALA A 1 97 ? 26.328 19.469 40.281 1 97.25 97 ALA A N 1
ATOM 745 C CA . ALA A 1 97 ? 25.672 19.922 39.031 1 97.25 97 ALA A CA 1
ATOM 746 C C . ALA A 1 97 ? 24.312 19.266 38.875 1 97.25 97 ALA A C 1
ATOM 748 O O . ALA A 1 97 ? 24.047 18.203 39.469 1 97.25 97 ALA A O 1
ATOM 749 N N . VAL A 1 98 ? 23.406 19.969 38.094 1 98.12 98 VAL A N 1
ATOM 750 C CA . VAL A 1 98 ? 22.016 19.516 38.094 1 98.12 98 VAL A CA 1
ATOM 751 C C . VAL A 1 98 ? 21.516 19.438 36.625 1 98.12 98 VAL A C 1
ATOM 753 O O . VAL A 1 98 ? 21.703 20.375 35.875 1 98.12 98 VAL A O 1
ATOM 756 N N . LEU A 1 99 ? 20.953 18.312 36.219 1 97.69 99 LEU A N 1
ATOM 757 C CA . LEU A 1 99 ? 20.094 18.188 35.062 1 97.69 99 LEU A CA 1
ATOM 758 C C . LEU A 1 99 ? 18.641 18.047 35.469 1 97.69 99 LEU A C 1
ATOM 760 O O . LEU A 1 99 ? 18.234 16.984 35.969 1 97.69 99 LEU A O 1
ATOM 764 N N . LYS A 1 100 ? 17.891 19.078 35.312 1 96.94 100 LYS A N 1
ATOM 765 C CA . LYS A 1 100 ? 16.516 19.047 35.812 1 96.94 100 LYS A CA 1
ATOM 766 C C . LYS A 1 100 ? 15.539 18.844 34.656 1 96.94 100 LYS A C 1
ATOM 768 O O . LYS A 1 100 ? 15.797 19.266 33.531 1 96.94 100 LYS A O 1
ATOM 773 N N . GLU A 1 101 ? 14.383 18.312 34.938 1 94.88 101 GLU A N 1
ATOM 774 C CA . GLU A 1 101 ? 13.305 18.125 34 1 94.88 101 GLU A CA 1
ATOM 775 C C . GLU A 1 101 ? 12.656 19.453 33.625 1 94.88 101 GLU A C 1
ATOM 777 O O . GLU A 1 101 ? 12.766 20.438 34.375 1 94.88 101 GLU A O 1
ATOM 782 N N . LYS A 1 102 ? 12.062 19.469 32.5 1 93.44 102 LYS A N 1
ATOM 783 C CA . LYS A 1 102 ? 11.289 20.625 32.062 1 93.44 102 LYS A CA 1
ATOM 784 C C . LYS A 1 102 ? 10.078 20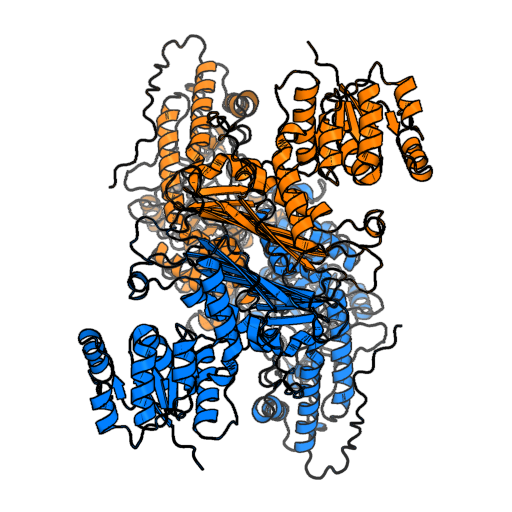.875 32.938 1 93.44 102 LYS A C 1
ATOM 786 O O . LYS A 1 102 ? 9.617 19.953 33.625 1 93.44 102 LYS A O 1
ATOM 791 N N . PRO A 1 103 ? 9.578 22.078 32.969 1 93.56 103 PRO A N 1
ATOM 792 C CA . PRO A 1 103 ? 9.977 23.234 32.188 1 93.56 103 PRO A CA 1
ATOM 793 C C . PRO A 1 103 ? 11.203 23.953 32.75 1 93.56 103 PRO A C 1
ATOM 795 O O . PRO A 1 103 ? 11.727 23.547 33.781 1 93.56 103 PRO A O 1
ATOM 798 N N . VAL A 1 104 ? 11.68 25.031 32.062 1 94.88 104 VAL A N 1
ATOM 799 C CA . VAL A 1 104 ? 12.844 25.766 32.562 1 94.88 104 VAL A CA 1
ATOM 800 C C . VAL A 1 104 ? 12.562 26.344 33.938 1 94.88 104 VAL A C 1
ATOM 802 O O . VAL A 1 104 ? 13.367 26.188 34.844 1 94.88 104 VAL A O 1
ATOM 805 N N . ALA A 1 105 ? 11.469 27.031 34.062 1 92.44 105 ALA A N 1
ATOM 806 C CA . ALA A 1 105 ? 10.977 27.625 35.281 1 92.44 105 ALA A CA 1
ATOM 807 C C . ALA A 1 105 ? 9.492 27.953 35.188 1 92.44 105 ALA A C 1
ATOM 809 O O . ALA A 1 105 ? 8.953 28.078 34.094 1 92.44 105 ALA A O 1
ATOM 810 N N . GLU A 1 106 ? 8.883 28.016 36.312 1 85.06 106 GLU A N 1
ATOM 811 C CA . GLU A 1 106 ? 7.457 28.344 36.312 1 85.06 106 GLU A CA 1
ATOM 812 C C . GLU A 1 106 ? 7.238 29.859 36.188 1 85.06 106 GLU A C 1
ATOM 814 O O . GLU A 1 106 ? 6.129 30.297 35.906 1 85.06 106 GLU A O 1
ATOM 819 N N . SER A 1 107 ? 8.273 30.594 36.469 1 83.5 107 SER A N 1
ATOM 820 C CA . SER A 1 107 ? 8.227 32.062 36.375 1 83.5 107 SER A CA 1
ATOM 821 C C . SER A 1 107 ? 9.602 32.625 36.062 1 83.5 107 SER A C 1
ATOM 823 O O . SER A 1 107 ? 10.617 31.953 36.25 1 83.5 107 SER A O 1
ATOM 825 N N . ARG A 1 108 ? 9.547 33.875 35.562 1 84.81 108 ARG A N 1
ATOM 826 C CA . ARG A 1 108 ? 10.805 34.562 35.312 1 84.81 108 ARG A CA 1
ATOM 827 C C . ARG A 1 108 ? 11.625 34.719 36.594 1 84.81 108 ARG A C 1
ATOM 829 O O . ARG A 1 108 ? 12.852 34.594 36.562 1 84.81 108 ARG A O 1
ATOM 836 N N . ALA A 1 109 ? 10.969 34.969 37.719 1 87.19 109 ALA A N 1
ATOM 837 C CA . ALA A 1 109 ? 11.641 35.094 39 1 87.19 109 ALA A CA 1
ATOM 838 C C . ALA A 1 109 ? 12.336 33.812 39.406 1 87.19 109 ALA A C 1
ATOM 840 O O . ALA A 1 109 ? 13.477 33.812 39.875 1 87.19 109 ALA A O 1
ATOM 841 N N . GLU A 1 110 ? 11.656 32.75 39.25 1 91.19 110 GLU A N 1
ATOM 842 C CA . GLU A 1 110 ? 12.25 31.438 39.531 1 91.19 110 GLU A CA 1
ATOM 843 C C . GLU A 1 110 ? 13.453 31.156 38.625 1 91.19 110 GLU A C 1
ATOM 845 O O . GLU A 1 110 ? 14.469 30.641 39.094 1 91.19 110 GLU A O 1
ATOM 850 N N . TYR A 1 111 ? 13.32 31.531 37.375 1 94.69 111 TYR A N 1
ATOM 851 C CA . TYR A 1 111 ? 14.406 31.344 36.406 1 94.69 111 TYR A CA 1
ATOM 852 C C . TYR A 1 111 ? 15.656 32.094 36.875 1 94.69 111 TYR A C 1
ATOM 854 O O . TYR A 1 111 ? 16.75 31.531 36.844 1 94.69 111 TYR A O 1
ATOM 862 N N . GLU A 1 112 ? 15.461 33.312 37.281 1 92.75 112 GLU A N 1
ATOM 863 C CA . GLU A 1 112 ? 16.594 34.125 37.719 1 92.75 112 GLU A CA 1
ATOM 864 C C . GLU A 1 112 ? 17.234 33.562 38.969 1 92.75 112 GLU A C 1
ATOM 866 O O . GLU A 1 112 ? 18.469 33.594 39.125 1 92.75 112 GLU A O 1
ATOM 871 N N . THR A 1 113 ? 16.469 33.031 39.844 1 93.94 113 THR A N 1
ATOM 872 C CA . THR A 1 113 ? 16.984 32.406 41.062 1 93.94 113 THR A CA 1
ATOM 873 C C . THR A 1 113 ? 17.797 31.172 40.719 1 93.94 113 THR A C 1
ATOM 875 O O . THR A 1 113 ? 18.875 30.969 41.281 1 93.94 113 THR A O 1
ATOM 878 N N . LEU A 1 114 ? 17.297 30.422 39.812 1 96.31 114 LEU A N 1
ATOM 879 C CA . LEU A 1 114 ? 18 29.219 39.375 1 96.31 114 LEU A CA 1
ATOM 880 C C . LEU A 1 114 ? 19.344 29.578 38.719 1 96.31 114 LEU A C 1
ATOM 882 O O . LEU A 1 114 ? 20.359 28.938 39 1 96.31 114 LEU A O 1
ATOM 886 N N . ARG A 1 115 ? 19.297 30.531 37.844 1 93.94 115 ARG A N 1
ATOM 887 C CA . ARG A 1 115 ? 20.484 30.969 37.094 1 93.94 115 ARG A CA 1
ATOM 888 C C . ARG A 1 115 ? 21.578 31.453 38.062 1 93.94 115 ARG A C 1
ATOM 890 O O . ARG A 1 115 ? 22.766 31.328 37.781 1 93.94 115 ARG A O 1
ATOM 897 N N . ALA A 1 116 ? 21.188 31.953 39.25 1 94.88 116 ALA A N 1
ATOM 898 C CA . ALA A 1 116 ? 22.109 32.531 40.219 1 94.88 116 ALA A CA 1
ATOM 899 C C . ALA A 1 116 ? 22.781 31.453 41.031 1 94.88 116 ALA A C 1
ATOM 901 O O . ALA A 1 116 ? 23.781 31.703 41.719 1 94.88 116 ALA A O 1
ATOM 902 N N . LEU A 1 117 ? 22.297 30.234 41 1 95.81 117 LEU A N 1
ATOM 903 C CA . LEU A 1 117 ? 22.922 29.156 41.75 1 95.81 117 LEU A CA 1
ATOM 904 C C . LEU A 1 117 ? 24.312 28.844 41.219 1 95.81 117 LEU A C 1
ATOM 906 O O . LEU A 1 117 ? 24.547 28.859 40.031 1 95.81 117 LEU A O 1
ATOM 910 N N . PRO A 1 118 ? 25.375 28.578 42.094 1 94.81 118 PRO A N 1
ATOM 911 C CA . PRO A 1 118 ? 26.781 28.469 41.688 1 94.81 118 PRO A CA 1
ATOM 912 C C . PRO A 1 118 ? 27.141 27.062 41.188 1 94.81 118 PRO A C 1
ATOM 914 O O . PRO A 1 118 ? 28.172 26.516 41.594 1 94.81 118 PRO A O 1
ATOM 917 N N . VAL A 1 119 ? 26.297 26.438 40.438 1 95.75 119 VAL A N 1
ATOM 918 C CA . VAL A 1 119 ? 26.578 25.141 39.812 1 95.75 119 VAL A CA 1
ATOM 919 C C . VAL A 1 119 ? 26.031 25.125 38.375 1 95.75 119 VAL A C 1
ATOM 921 O O . VAL A 1 119 ? 25.203 25.969 38 1 95.75 119 VAL A O 1
ATOM 924 N N . LYS A 1 120 ? 26.531 24.156 37.562 1 96.44 120 LYS A N 1
ATOM 925 C CA . LYS A 1 120 ? 26 23.938 36.219 1 96.44 120 LYS A CA 1
ATOM 926 C C . LYS A 1 120 ? 24.594 23.312 36.281 1 96.44 120 LYS A C 1
ATOM 928 O O . LYS A 1 120 ? 24.406 22.281 36.938 1 96.44 120 LYS A O 1
ATOM 933 N N . ILE A 1 121 ? 23.641 24.031 35.688 1 97.19 121 ILE A N 1
ATOM 934 C CA . ILE A 1 121 ? 22.281 23.516 35.656 1 97.19 121 ILE A CA 1
ATOM 935 C C . ILE A 1 121 ? 21.812 23.422 34.188 1 97.19 121 ILE A C 1
ATOM 937 O O . ILE A 1 121 ? 21.875 24.391 33.469 1 97.19 121 ILE A O 1
ATOM 941 N N . GLY A 1 122 ? 21.453 22.219 33.75 1 97.31 122 GLY A N 1
ATOM 942 C CA . GLY A 1 122 ? 20.828 21.969 32.469 1 97.31 122 GLY A CA 1
ATOM 943 C C . GLY A 1 122 ? 19.375 21.547 32.594 1 97.31 122 GLY A C 1
ATOM 944 O O . GLY A 1 122 ? 18.906 21.188 33.656 1 97.31 122 GLY A O 1
ATOM 945 N N . VAL A 1 123 ? 18.609 21.688 31.516 1 97.56 123 VAL A N 1
ATOM 946 C CA . VAL A 1 123 ? 17.219 21.281 31.438 1 97.56 123 VAL A CA 1
ATOM 947 C C . VAL A 1 123 ? 17.047 20.188 30.375 1 97.56 123 VAL A C 1
ATOM 949 O O . VAL A 1 123 ? 17.719 20.219 29.328 1 97.56 123 VAL A O 1
ATOM 952 N N . THR A 1 124 ? 16.125 19.266 30.578 1 95.75 124 THR A N 1
ATOM 953 C CA . THR A 1 124 ? 15.984 18.094 29.719 1 95.75 124 THR A CA 1
ATOM 954 C C . THR A 1 124 ? 15.164 18.453 28.484 1 95.75 124 THR A C 1
ATOM 956 O O . THR A 1 124 ? 14.18 17.766 28.172 1 95.75 124 THR A O 1
ATOM 959 N N . PHE A 1 125 ? 15.57 19.453 27.75 1 94.88 125 PHE A N 1
ATOM 960 C CA . PHE A 1 125 ? 15.039 19.719 26.422 1 94.88 125 PHE A CA 1
ATOM 961 C C . PHE A 1 125 ? 15.68 18.797 25.375 1 94.88 125 PHE A C 1
ATOM 963 O O . PHE A 1 125 ? 16.469 19.266 24.547 1 94.88 125 PHE A O 1
ATOM 970 N N . GLN A 1 126 ? 15.227 17.609 25.406 1 92.5 126 GLN A N 1
ATOM 971 C CA . GLN A 1 126 ? 15.852 16.5 24.688 1 92.5 126 GLN A CA 1
ATOM 972 C C . GLN A 1 126 ? 15.805 16.734 23.172 1 92.5 126 GLN A C 1
ATOM 974 O O . GLN A 1 126 ? 16.672 16.25 22.438 1 92.5 126 GLN A O 1
ATOM 979 N N . LYS A 1 127 ? 14.82 17.5 22.656 1 93 127 LYS A N 1
ATOM 980 C CA . LYS A 1 127 ? 14.648 17.672 21.219 1 93 127 LYS A CA 1
ATOM 981 C C . LYS A 1 127 ? 15.828 18.422 20.609 1 93 127 LYS A C 1
ATOM 983 O O . LYS A 1 127 ? 16.125 18.266 19.422 1 93 127 LYS A O 1
ATOM 988 N N . ARG A 1 128 ? 16.578 19.219 21.406 1 92.25 128 ARG A N 1
ATOM 989 C CA . ARG A 1 128 ? 17.766 19.922 20.938 1 92.25 128 ARG A CA 1
ATOM 990 C C . ARG A 1 128 ? 18.875 18.953 20.562 1 92.25 128 ARG A C 1
ATOM 992 O O . ARG A 1 128 ? 19.844 19.328 19.906 1 92.25 128 ARG A O 1
ATOM 999 N N . PHE A 1 129 ? 18.703 17.641 20.984 1 90.12 129 PHE A N 1
ATOM 1000 C CA . PHE A 1 129 ? 19.781 16.672 20.812 1 90.12 129 PHE A CA 1
ATOM 1001 C C . PHE A 1 129 ? 19.344 15.531 19.906 1 90.12 129 PHE A C 1
ATOM 1003 O O . PHE A 1 129 ? 20.094 14.586 19.672 1 90.12 129 PHE A O 1
ATOM 1010 N N . GLU A 1 130 ? 18.109 15.609 19.406 1 89.88 130 GLU A N 1
ATOM 1011 C CA . GLU A 1 130 ? 17.578 14.57 18.531 1 89.88 130 GLU A CA 1
ATOM 1012 C C . GLU A 1 130 ? 18.078 14.758 17.094 1 89.88 130 GLU A C 1
ATOM 1014 O O . GLU A 1 130 ? 18.109 15.883 16.594 1 89.88 130 GLU A O 1
ATOM 1019 N N . PRO A 1 131 ? 18.469 13.664 16.453 1 85.81 131 PRO A N 1
ATOM 1020 C CA . PRO A 1 131 ? 19 13.766 15.094 1 85.81 131 PRO A CA 1
ATOM 1021 C C . PRO A 1 131 ? 18.047 14.484 14.141 1 85.81 131 PRO A C 1
ATOM 1023 O O . PRO A 1 131 ? 18.5 15.25 13.281 1 85.81 131 PRO A O 1
ATOM 1026 N N . ARG A 1 132 ? 16.812 14.328 14.281 1 89.19 132 ARG A N 1
ATOM 1027 C CA . ARG A 1 132 ? 15.852 14.938 13.367 1 89.19 132 ARG A CA 1
ATOM 1028 C C . ARG A 1 132 ? 15.859 16.453 13.5 1 89.19 132 ARG A C 1
ATOM 1030 O O . ARG A 1 132 ? 15.859 17.172 12.5 1 89.19 132 ARG A O 1
ATOM 1037 N N . TYR A 1 133 ? 15.945 16.969 14.703 1 90.69 133 TYR A N 1
ATOM 1038 C CA . TYR A 1 133 ? 15.961 18.422 14.906 1 90.69 133 TYR A CA 1
ATOM 1039 C C . TYR A 1 133 ? 17.344 19 14.602 1 90.69 133 TYR A C 1
ATOM 1041 O O . TYR A 1 133 ? 17.453 20.125 14.117 1 90.69 133 TYR A O 1
ATOM 1049 N N . LEU A 1 134 ? 18.328 18.188 14.852 1 86.69 134 LEU A N 1
ATOM 1050 C CA . LEU A 1 134 ? 19.672 18.625 14.5 1 86.69 134 LEU A CA 1
ATOM 1051 C C . LEU A 1 134 ? 19.828 18.75 12.984 1 86.69 134 LEU A C 1
ATOM 1053 O O . LEU A 1 134 ? 20.453 19.688 12.5 1 86.69 134 LEU A O 1
ATOM 1057 N N . ALA A 1 135 ? 19.219 17.859 12.305 1 84.94 135 ALA A N 1
ATOM 1058 C CA . ALA A 1 135 ? 19.234 17.922 10.852 1 84.94 135 ALA A CA 1
ATOM 1059 C C . ALA A 1 135 ? 18.562 19.203 10.352 1 84.94 135 ALA A C 1
ATOM 1061 O O . ALA A 1 135 ? 19.062 19.844 9.414 1 84.94 135 ALA A O 1
ATOM 1062 N N . VAL A 1 136 ? 17.484 19.562 10.938 1 88.62 136 VAL A N 1
ATOM 1063 C CA . VAL A 1 136 ? 16.766 20.781 10.578 1 88.62 136 VAL A CA 1
ATOM 1064 C C . VAL A 1 136 ? 17.672 22 10.828 1 88.62 136 VAL A C 1
ATOM 1066 O O . VAL A 1 136 ? 17.797 22.875 9.969 1 88.62 136 VAL A O 1
ATOM 1069 N N . ALA A 1 137 ? 18.344 22.031 11.945 1 85.5 137 ALA A N 1
ATOM 1070 C CA . ALA A 1 137 ? 19.203 23.156 12.32 1 85.5 137 ALA A CA 1
ATOM 1071 C C . ALA A 1 137 ? 20.391 23.266 11.367 1 85.5 137 ALA A C 1
ATOM 1073 O O . ALA A 1 137 ? 20.734 24.375 10.922 1 85.5 137 ALA A O 1
ATOM 1074 N N . ASP A 1 138 ? 20.875 22.141 11.023 1 79.69 138 ASP A N 1
ATOM 1075 C CA . ASP A 1 138 ? 22.094 22.109 10.211 1 79.69 138 ASP A CA 1
ATOM 1076 C C . ASP A 1 138 ? 21.797 22.5 8.766 1 79.69 138 ASP A C 1
ATOM 1078 O O . ASP A 1 138 ? 22.625 23.109 8.102 1 79.69 138 ASP A O 1
ATOM 1082 N N . LEU A 1 139 ? 20.594 22.141 8.352 1 79.94 139 LEU A N 1
ATOM 1083 C CA . LEU A 1 139 ? 20.281 22.297 6.934 1 79.94 139 LEU A CA 1
ATOM 1084 C C . LEU A 1 139 ? 19.344 23.484 6.703 1 79.94 139 LEU A C 1
ATOM 1086 O O . LEU A 1 139 ? 18.891 23.703 5.582 1 79.94 139 LEU A O 1
ATOM 1090 N N . LEU A 1 140 ? 19.141 24.281 7.688 1 84.44 140 LEU A N 1
ATOM 1091 C CA . LEU A 1 140 ? 18.156 25.344 7.633 1 84.44 140 LEU A CA 1
ATOM 1092 C C . LEU A 1 140 ? 18.516 26.375 6.566 1 84.44 140 LEU A C 1
ATOM 1094 O O . LEU A 1 140 ? 17.625 26.938 5.926 1 84.44 140 LEU A O 1
ATOM 1098 N N . HIS A 1 141 ? 19.75 26.531 6.281 1 79.38 141 HIS A N 1
ATOM 1099 C CA . HIS A 1 141 ? 20.219 27.547 5.34 1 79.38 141 HIS A CA 1
ATOM 1100 C C . HIS A 1 141 ? 19.797 27.203 3.914 1 79.38 141 HIS A C 1
ATOM 1102 O O . HIS A 1 141 ? 19.719 28.094 3.059 1 79.38 141 HIS A O 1
ATOM 1108 N N . HIS A 1 142 ? 19.438 25.969 3.697 1 80.19 142 HIS A N 1
ATOM 1109 C CA . HIS A 1 142 ? 19.109 25.531 2.35 1 80.19 142 HIS A CA 1
ATOM 1110 C C . HIS A 1 142 ? 17.734 26.016 1.925 1 80.19 142 HIS A C 1
ATOM 1112 O O . HIS A 1 142 ? 17.406 26.031 0.733 1 80.19 142 HIS A O 1
ATOM 1118 N N . VAL A 1 143 ? 16.938 26.469 2.896 1 86.56 143 VAL A N 1
ATOM 1119 C CA . VAL A 1 143 ? 15.617 26.938 2.512 1 86.56 143 VAL A CA 1
ATOM 1120 C C . VAL A 1 143 ? 15.68 28.422 2.123 1 86.56 143 VAL A C 1
ATOM 1122 O O . VAL A 1 143 ? 14.664 29.016 1.761 1 86.56 143 VAL A O 1
ATOM 1125 N N . GLY A 1 144 ? 16.844 28.969 2.137 1 82 144 GLY A N 1
ATOM 1126 C CA . GLY A 1 144 ? 16.969 30.406 1.874 1 82 144 GLY A CA 1
ATOM 1127 C C . GLY A 1 144 ? 16.5 31.266 3.035 1 82 144 GLY A C 1
ATOM 1128 O O . GLY A 1 144 ? 16.797 30.953 4.195 1 82 144 GLY A O 1
ATOM 1129 N N . GLN A 1 145 ? 15.953 32.375 2.648 1 82.94 145 GLN A N 1
ATOM 1130 C CA . GLN A 1 145 ? 15.383 33.188 3.693 1 82.94 145 GLN A CA 1
ATOM 1131 C C . GLN A 1 145 ? 14.062 32.625 4.203 1 82.94 145 GLN A C 1
ATOM 1133 O O . GLN A 1 145 ? 13.109 32.469 3.436 1 82.94 145 GLN A O 1
ATOM 1138 N N . VAL A 1 146 ? 14.031 32.344 5.469 1 89.06 146 VAL A N 1
ATOM 1139 C CA . VAL A 1 146 ? 12.836 31.734 6.066 1 89.06 146 VAL A CA 1
ATOM 1140 C C . VAL A 1 146 ? 11.703 32.75 6.066 1 89.06 146 VAL A C 1
ATOM 1142 O O . VAL A 1 146 ? 11.906 33.938 6.422 1 89.06 146 VAL A O 1
ATOM 1145 N N . ALA A 1 147 ? 10.531 32.281 5.598 1 88.44 147 ALA A N 1
ATOM 1146 C CA . ALA A 1 147 ? 9.352 33.156 5.566 1 88.44 147 ALA A CA 1
ATOM 1147 C C . ALA A 1 147 ? 8.352 32.75 6.645 1 88.44 147 ALA A C 1
ATOM 1149 O O . ALA A 1 147 ? 7.691 33.625 7.238 1 88.44 147 ALA A O 1
ATOM 1150 N N . SER A 1 148 ? 8.258 31.547 6.812 1 91.62 148 SER A N 1
ATOM 1151 C CA . SER A 1 148 ? 7.242 31.062 7.746 1 91.62 148 SER A CA 1
ATOM 1152 C C . SER A 1 148 ? 7.66 29.75 8.383 1 91.62 148 SER A C 1
ATOM 1154 O O . SER A 1 148 ? 8.359 28.938 7.758 1 91.62 148 SER A O 1
ATOM 1156 N N . VAL A 1 149 ? 7.254 29.547 9.594 1 93.25 149 VAL A N 1
ATOM 1157 C CA . VAL A 1 149 ? 7.453 28.281 10.305 1 93.25 149 VAL A CA 1
ATOM 1158 C C . VAL A 1 149 ? 6.168 27.891 11.031 1 93.25 149 VAL A C 1
ATOM 1160 O O . VAL A 1 149 ? 5.527 28.719 11.672 1 93.25 149 VAL A O 1
ATOM 1163 N N . THR A 1 150 ? 5.73 26.641 10.859 1 92.44 150 THR A N 1
ATOM 1164 C CA . THR A 1 150 ? 4.566 26.109 11.547 1 92.44 150 THR A CA 1
ATOM 1165 C C . THR A 1 150 ? 4.926 24.828 12.305 1 92.44 150 THR A C 1
ATOM 1167 O O . THR A 1 150 ? 5.457 23.875 11.719 1 92.44 150 THR A O 1
ATOM 1170 N N . GLY A 1 151 ? 4.672 24.844 13.602 1 93.56 151 GLY A N 1
ATOM 1171 C CA . GLY A 1 151 ? 4.891 23.672 14.438 1 93.56 151 GLY A CA 1
ATOM 1172 C C . GLY A 1 151 ? 3.617 23.141 15.055 1 93.56 151 GLY A C 1
ATOM 1173 O O . GLY A 1 151 ? 2.736 23.906 15.445 1 93.56 151 GLY A O 1
ATOM 1174 N N . THR A 1 152 ? 3.498 21.812 15.094 1 93 152 THR A N 1
ATOM 1175 C CA . THR A 1 152 ? 2.389 21.141 15.766 1 93 152 THR A CA 1
ATOM 1176 C C . THR A 1 152 ? 2.902 20.078 16.734 1 93 152 THR A C 1
ATOM 1178 O O . THR A 1 152 ? 3.785 19.297 16.406 1 93 152 THR A O 1
ATOM 1181 N N . LEU A 1 153 ? 2.461 20.125 17.906 1 94.56 153 LEU A N 1
ATOM 1182 C CA . LEU A 1 153 ? 2.652 19.047 18.875 1 94.56 153 LEU A CA 1
ATOM 1183 C C . LEU A 1 153 ? 1.332 18.688 19.547 1 94.56 153 LEU A C 1
ATOM 1185 O O . LEU A 1 153 ? 0.8 19.453 20.344 1 94.56 153 LEU A O 1
ATOM 1189 N N . ALA A 1 154 ? 0.809 17.547 19.188 1 90.5 154 ALA A N 1
ATOM 1190 C CA . ALA A 1 154 ? -0.502 17.109 19.656 1 90.5 154 ALA A CA 1
ATOM 1191 C C . ALA A 1 154 ? -0.443 15.672 20.172 1 90.5 154 ALA A C 1
ATOM 1193 O O . ALA A 1 154 ? 0.331 14.852 19.672 1 90.5 154 ALA A O 1
ATOM 1194 N N . ALA A 1 155 ? -1.146 15.414 21.188 1 89.5 155 ALA A N 1
ATOM 1195 C CA . ALA A 1 155 ? -1.312 14.078 21.766 1 89.5 155 ALA A CA 1
ATOM 1196 C C . ALA A 1 155 ? -2.775 13.805 22.094 1 89.5 155 ALA A C 1
ATOM 1198 O O . ALA A 1 155 ? -3.584 14.734 22.188 1 89.5 155 ALA A O 1
ATOM 1199 N N . SER A 1 156 ? -3.133 12.562 22.141 1 85.19 156 SER A N 1
ATOM 1200 C CA . SER A 1 156 ? -4.445 12.133 22.609 1 85.19 156 SER A CA 1
ATOM 1201 C C . SER A 1 156 ? -4.359 11.484 23.984 1 85.19 156 SER A C 1
ATOM 1203 O O . SER A 1 156 ? -4.316 10.25 24.094 1 85.19 156 SER A O 1
ATOM 1205 N N . ILE A 1 157 ? -4.383 12.312 25.031 1 85.25 157 ILE A N 1
ATOM 1206 C CA . ILE A 1 157 ? -4.254 11.797 26.391 1 85.25 157 ILE A CA 1
ATOM 1207 C C . ILE A 1 157 ? -5.637 11.445 26.938 1 85.25 157 ILE A C 1
ATOM 1209 O O . ILE A 1 157 ? -6.504 12.312 27.047 1 85.25 157 ILE A O 1
ATOM 1213 N N . ALA A 1 158 ? -5.797 10.234 27.297 1 80.94 158 ALA A N 1
ATOM 1214 C CA . ALA A 1 158 ? -7.102 9.727 27.719 1 80.94 158 ALA A CA 1
ATOM 1215 C C . ALA A 1 158 ? -7.426 10.172 29.141 1 80.94 158 ALA A C 1
ATOM 1217 O O . ALA A 1 158 ? -8.547 10.609 29.422 1 80.94 158 ALA A O 1
ATOM 1218 N N . GLU A 1 159 ? -6.43 10.055 30.078 1 84.12 159 GLU A N 1
ATOM 1219 C CA . GLU A 1 159 ? -6.652 10.367 31.5 1 84.12 159 GLU A CA 1
ATOM 1220 C C . GLU A 1 159 ? -5.844 11.586 31.922 1 84.12 159 GLU A C 1
ATOM 1222 O O . GLU A 1 159 ? -4.746 11.445 32.469 1 84.12 159 GLU A O 1
ATOM 1227 N N . LEU A 1 160 ? -6.5 12.672 31.875 1 85.06 160 LEU A N 1
ATOM 1228 C CA . LEU A 1 160 ? -5.801 13.914 32.188 1 85.06 160 LEU A CA 1
ATOM 1229 C C . LEU A 1 160 ? -5.785 14.172 33.688 1 85.06 160 LEU A C 1
ATOM 1231 O O . LEU A 1 160 ? -5.016 15 34.188 1 85.06 160 LEU A O 1
ATOM 1235 N N . ASP A 1 161 ? -6.594 13.414 34.406 1 83.88 161 ASP A N 1
ATOM 1236 C CA . ASP A 1 161 ? -6.672 13.625 35.844 1 83.88 161 ASP A CA 1
ATOM 1237 C C . ASP A 1 161 ? -5.863 12.578 36.594 1 83.88 161 ASP A C 1
ATOM 1239 O O . ASP A 1 161 ? -5.934 12.492 37.812 1 83.88 161 ASP A O 1
ATOM 1243 N N . ALA A 1 162 ? -5.07 11.781 35.938 1 78.69 162 ALA A N 1
ATOM 1244 C CA . ALA A 1 162 ? -4.418 10.609 36.531 1 78.69 162 ALA A CA 1
ATOM 1245 C C . ALA A 1 162 ? -3.107 11 37.219 1 78.69 162 ALA A C 1
ATOM 1247 O O . ALA A 1 162 ? -2.58 10.25 38.031 1 78.69 162 ALA A O 1
ATOM 1248 N N . THR A 1 163 ? -2.59 12.141 36.938 1 79.25 163 THR A N 1
ATOM 1249 C CA . THR A 1 163 ? -1.26 12.477 37.438 1 79.25 163 THR A CA 1
ATOM 1250 C C . THR A 1 163 ? -1.297 13.773 38.25 1 79.25 163 THR A C 1
ATOM 1252 O O . THR A 1 163 ? -2.33 14.438 38.312 1 79.25 163 THR A O 1
ATOM 1255 N N . TRP A 1 164 ? -0.063 14.094 38.906 1 74.25 164 TRP A N 1
ATOM 1256 C CA . TRP A 1 164 ? 0.061 15.297 39.75 1 74.25 164 TRP A CA 1
ATOM 1257 C C . TRP A 1 164 ? -0.233 16.547 38.906 1 74.25 164 TRP A C 1
ATOM 1259 O O . TRP A 1 164 ? -0.599 17.594 39.469 1 74.25 164 TRP A O 1
ATOM 1269 N N . ARG A 1 165 ? -0.151 16.484 37.625 1 82.62 165 ARG A N 1
ATOM 1270 C CA . ARG A 1 165 ? -0.334 17.625 36.75 1 82.62 165 ARG A CA 1
ATOM 1271 C C . ARG A 1 165 ? -1.763 18.156 36.812 1 82.62 165 ARG A C 1
ATOM 1273 O O . ARG A 1 165 ? -1.99 19.359 36.688 1 82.62 165 ARG A O 1
ATOM 1280 N N . ALA A 1 166 ? -2.637 17.219 37 1 79.69 166 ALA A N 1
ATOM 1281 C CA . ALA A 1 166 ? -4.051 17.578 37.062 1 79.69 166 ALA A CA 1
ATOM 1282 C C . ALA A 1 166 ? -4.316 18.594 38.188 1 79.69 166 ALA A C 1
ATOM 1284 O O . ALA A 1 166 ? -5.012 19.578 37.969 1 79.69 166 ALA A O 1
ATOM 1285 N N . GLY A 1 167 ? -3.756 18.391 39.312 1 75.88 167 GLY A N 1
ATOM 1286 C CA . GLY A 1 167 ? -3.988 19.25 40.469 1 75.88 167 GLY A CA 1
ATOM 1287 C C . GLY A 1 167 ? -3.162 20.531 40.438 1 75.88 167 GLY A C 1
ATOM 1288 O O . GLY A 1 167 ? -3.52 21.516 41.094 1 75.88 167 GLY A O 1
ATOM 1289 N N . SER A 1 168 ? -2.104 20.562 39.625 1 76.31 168 SER A N 1
ATOM 1290 C CA . SER A 1 168 ? -1.197 21.703 39.625 1 76.31 168 SER A CA 1
ATOM 1291 C C . SER A 1 168 ? -1.539 22.656 38.469 1 76.31 168 SER A C 1
ATOM 1293 O O . SER A 1 168 ? -0.854 23.656 38.281 1 76.31 168 SER A O 1
ATOM 1295 N N . GLY A 1 169 ? -2.568 22.344 37.688 1 78.19 169 GLY A N 1
ATOM 1296 C CA . GLY A 1 169 ? -3.016 23.219 36.625 1 78.19 169 GLY A CA 1
ATOM 1297 C C . GLY A 1 169 ? -2.039 23.297 35.469 1 78.19 169 GLY A C 1
ATOM 1298 O O . GLY A 1 169 ? -1.958 24.312 34.781 1 78.19 169 GLY A O 1
ATOM 1299 N N . VAL A 1 170 ? -1.194 22.281 35.312 1 85.38 170 VAL A N 1
ATOM 1300 C CA . VAL A 1 170 ? -0.227 22.234 34.219 1 85.38 170 VAL A CA 1
ATOM 1301 C C . VAL A 1 170 ? -0.948 21.969 32.906 1 85.38 170 VAL A C 1
ATOM 1303 O O . VAL A 1 170 ? -1.627 20.953 32.75 1 85.38 170 VAL A O 1
ATOM 1306 N N . GLY A 1 171 ? -0.914 22.859 31.984 1 90.69 171 GLY A N 1
ATOM 1307 C CA . GLY A 1 171 ? -1.571 22.719 30.688 1 90.69 171 GLY A CA 1
ATOM 1308 C C . GLY A 1 171 ? -0.653 22.172 29.609 1 90.69 171 GLY A C 1
ATOM 1309 O O . GLY A 1 171 ? 0.518 21.891 29.875 1 90.69 171 GLY A O 1
ATOM 1310 N N . VAL A 1 172 ? -1.233 22.016 28.422 1 93.06 172 VAL A N 1
ATOM 1311 C CA . VAL A 1 172 ? -0.51 21.422 27.297 1 93.06 172 VAL A CA 1
ATOM 1312 C C . VAL A 1 172 ? 0.68 22.312 26.938 1 93.06 172 VAL A C 1
ATOM 1314 O O . VAL A 1 172 ? 1.725 21.812 26.516 1 93.06 172 VAL A O 1
ATOM 1317 N N . THR A 1 173 ? 0.593 23.609 27.031 1 93 173 THR A N 1
ATOM 1318 C CA . THR A 1 173 ? 1.661 24.547 26.672 1 93 173 THR A CA 1
ATOM 1319 C C . THR A 1 173 ? 2.891 24.312 27.547 1 93 173 THR A C 1
ATOM 1321 O O . THR A 1 173 ? 4.012 24.234 27.047 1 93 173 THR A O 1
ATOM 1324 N N . GLU A 1 174 ? 2.68 24.156 28.766 1 91.19 174 GLU A N 1
ATOM 1325 C CA . GLU A 1 174 ? 3.775 24 29.719 1 91.19 174 GLU A CA 1
ATOM 1326 C C . GLU A 1 174 ? 4.328 22.578 29.688 1 91.19 174 GLU A C 1
ATOM 1328 O O . GLU A 1 174 ? 5.527 22.359 29.875 1 91.19 174 GLU A O 1
ATOM 1333 N N . ASP A 1 175 ? 3.512 21.641 29.484 1 90.94 175 ASP A N 1
ATOM 1334 C CA . ASP A 1 175 ? 3.914 20.234 29.562 1 90.94 175 ASP A CA 1
ATOM 1335 C C . ASP A 1 175 ? 4.539 19.766 28.25 1 90.94 175 ASP A C 1
ATOM 1337 O O . ASP A 1 175 ? 5.734 19.469 28.188 1 90.94 175 ASP A O 1
ATOM 1341 N N . LEU A 1 176 ? 3.703 19.781 27.188 1 90.5 176 LEU A N 1
ATOM 1342 C CA . LEU A 1 176 ? 4.152 19.297 25.875 1 90.5 176 LEU A CA 1
ATOM 1343 C C . LEU A 1 176 ? 4.691 20.438 25.031 1 90.5 176 LEU A C 1
ATOM 1345 O O . LEU A 1 176 ? 5.742 20.297 24.391 1 90.5 176 LEU A O 1
ATOM 1349 N N . GLY A 1 177 ? 4.055 21.484 25.125 1 94 177 GLY A N 1
ATOM 1350 C CA . GLY A 1 177 ? 4.289 22.594 24.203 1 94 177 GLY A CA 1
ATOM 1351 C C . GLY A 1 177 ? 5.637 23.25 24.406 1 94 177 GLY A C 1
ATOM 1352 O O . GLY A 1 177 ? 6.223 23.781 23.453 1 94 177 GLY A O 1
ATOM 1353 N N . CYS A 1 178 ? 6.184 23.203 25.625 1 94.25 178 CYS A N 1
ATOM 1354 C CA . CYS A 1 178 ? 7.449 23.875 25.891 1 94.25 178 CYS A CA 1
ATOM 1355 C C . CYS A 1 178 ? 8.57 23.281 25.031 1 94.25 178 CYS A C 1
ATOM 1357 O O . CYS A 1 178 ? 9.523 23.984 24.703 1 94.25 178 CYS A O 1
ATOM 1359 N N . HIS A 1 179 ? 8.406 22.031 24.641 1 94.38 179 HIS A N 1
ATOM 1360 C CA . HIS A 1 179 ? 9.398 21.422 23.766 1 94.38 179 HIS A CA 1
ATOM 1361 C C . HIS A 1 179 ? 9.398 22.062 22.375 1 94.38 179 HIS A C 1
ATOM 1363 O O . HIS A 1 179 ? 10.453 22.406 21.844 1 94.38 179 HIS A O 1
ATOM 1369 N N . MET A 1 180 ? 8.227 22.172 21.844 1 94.38 180 MET A N 1
ATOM 1370 C CA . MET A 1 180 ? 8.102 22.75 20.5 1 94.38 180 MET A CA 1
ATOM 1371 C C . MET A 1 180 ? 8.453 24.234 20.516 1 94.38 180 MET A C 1
ATOM 1373 O O . MET A 1 180 ? 9.141 24.719 19.609 1 94.38 180 MET A O 1
ATOM 1377 N N . LEU A 1 181 ? 8.031 24.922 21.516 1 95.12 181 LEU A N 1
ATOM 1378 C CA . LEU A 1 181 ? 8.312 26.344 21.641 1 95.12 181 LEU A CA 1
ATOM 1379 C C . LEU A 1 181 ? 9.805 26.594 21.828 1 95.12 181 LEU A C 1
ATOM 1381 O O . LEU A 1 181 ? 10.359 27.531 21.25 1 95.12 181 LEU A O 1
ATOM 1385 N N . ASP A 1 182 ? 10.414 25.75 22.578 1 95.19 182 ASP A N 1
ATOM 1386 C CA . ASP A 1 182 ? 11.859 25.844 22.75 1 95.19 182 ASP A CA 1
ATOM 1387 C C . ASP A 1 182 ? 12.586 25.641 21.422 1 95.19 182 ASP A C 1
ATOM 1389 O O . ASP A 1 182 ? 13.555 26.344 21.125 1 95.19 182 ASP A O 1
ATOM 1393 N N . MET A 1 183 ? 12.141 24.688 20.672 1 93.62 183 MET A N 1
ATOM 1394 C CA . MET A 1 183 ? 12.781 24.422 19.391 1 93.62 183 MET A CA 1
ATOM 1395 C C . MET A 1 183 ? 12.586 25.594 18.438 1 93.62 183 MET A C 1
ATOM 1397 O O . MET A 1 183 ? 13.492 25.953 17.688 1 93.62 183 MET A O 1
ATOM 1401 N N . MET A 1 184 ? 11.422 26.188 18.438 1 92.69 184 MET A N 1
ATOM 1402 C CA . MET A 1 184 ? 11.164 27.375 17.609 1 92.69 184 MET A CA 1
ATOM 1403 C C . MET A 1 184 ? 12.141 28.484 17.953 1 92.69 184 MET A C 1
ATOM 1405 O O . MET A 1 184 ? 12.734 29.094 17.047 1 92.69 184 MET A O 1
ATOM 1409 N N . VAL A 1 185 ? 12.312 28.688 19.203 1 91.19 185 VAL A N 1
ATOM 1410 C CA . VAL A 1 185 ? 13.18 29.766 19.672 1 91.19 185 VAL A CA 1
ATOM 1411 C C . VAL A 1 185 ? 14.633 29.438 19.375 1 91.19 185 VAL A C 1
ATOM 1413 O O . VAL A 1 185 ? 15.414 30.312 19 1 91.19 185 VAL A O 1
ATOM 1416 N N . SER A 1 186 ? 14.945 28.172 19.562 1 90.31 186 SER A N 1
ATOM 1417 C CA . SER A 1 186 ? 16.312 27.719 19.312 1 90.31 186 SER A CA 1
ATOM 1418 C C . SER A 1 186 ? 16.688 27.906 17.844 1 90.31 186 SER A C 1
ATOM 1420 O O . SER A 1 186 ? 17.812 28.266 17.516 1 90.31 186 SER A O 1
ATOM 1422 N N . LEU A 1 187 ? 15.766 27.703 16.953 1 89.12 187 LEU A N 1
ATOM 1423 C CA . LEU A 1 187 ? 16.031 27.719 15.523 1 89.12 187 LEU A CA 1
ATOM 1424 C C . LEU A 1 187 ? 15.961 29.141 14.969 1 89.12 187 LEU A C 1
ATOM 1426 O O . LEU A 1 187 ? 16.703 29.484 14.055 1 89.12 187 LEU A O 1
ATOM 1430 N N . PHE A 1 188 ? 15.102 29.984 15.523 1 89.25 188 PHE A N 1
ATOM 1431 C CA . PHE A 1 188 ? 14.812 31.234 14.828 1 89.25 188 PHE A CA 1
ATOM 1432 C C . PHE A 1 188 ? 15.078 32.438 15.734 1 89.25 188 PHE A C 1
ATOM 1434 O O . PHE A 1 188 ? 14.953 33.562 15.305 1 89.25 188 PHE A O 1
ATOM 1441 N N . GLY A 1 189 ? 15.414 32.125 16.938 1 86.25 189 GLY A N 1
ATOM 1442 C CA . GLY A 1 189 ? 15.656 33.219 17.891 1 86.25 189 GLY A CA 1
ATOM 1443 C C . GLY A 1 189 ? 14.406 33.656 18.609 1 86.25 189 GLY A C 1
ATOM 1444 O O . GLY A 1 189 ? 13.352 33.031 18.484 1 86.25 189 GLY A O 1
ATOM 1445 N N . ARG A 1 190 ? 14.523 34.656 19.375 1 85.75 190 ARG A N 1
ATOM 1446 C CA . ARG A 1 190 ? 13.406 35.219 20.125 1 85.75 190 ARG A CA 1
ATOM 1447 C C . ARG A 1 190 ? 12.453 36 19.219 1 85.75 190 ARG A C 1
ATOM 1449 O O . ARG A 1 190 ? 12.875 36.906 18.5 1 85.75 190 ARG A O 1
ATOM 1456 N N . PRO A 1 191 ? 11.18 35.625 19.219 1 88.25 191 PRO A N 1
ATOM 1457 C CA . PRO A 1 191 ? 10.227 36.438 18.453 1 88.25 191 PRO A CA 1
ATOM 1458 C C . PRO A 1 191 ? 10.047 37.844 19.031 1 88.25 191 PRO A C 1
ATOM 1460 O O . PRO A 1 191 ? 10.234 38.062 20.234 1 88.25 191 PRO A O 1
ATOM 1463 N N . THR A 1 192 ? 9.664 38.75 18.172 1 82.5 192 THR A N 1
ATOM 1464 C CA . THR A 1 192 ? 9.414 40.125 18.578 1 82.5 192 THR A CA 1
ATOM 1465 C C . THR A 1 192 ? 8.055 40.25 19.266 1 82.5 192 THR A C 1
ATOM 1467 O O . THR A 1 192 ? 7.844 41.156 20.094 1 82.5 192 THR A O 1
ATOM 1470 N N . SER A 1 193 ? 7.16 39.375 18.891 1 83 193 SER A N 1
ATOM 1471 C CA . SER A 1 193 ? 5.84 39.375 19.516 1 83 193 SER A CA 1
ATOM 1472 C C . SER A 1 193 ? 5.203 38 19.438 1 83 193 SER A C 1
ATOM 1474 O O . SER A 1 193 ? 5.508 37.188 18.547 1 83 193 SER A O 1
ATOM 1476 N N . VAL A 1 194 ? 4.367 37.719 20.484 1 88 194 VAL A N 1
ATOM 1477 C CA . VAL A 1 194 ? 3.611 36.469 20.531 1 88 194 VAL A CA 1
ATOM 1478 C C . VAL A 1 194 ? 2.16 36.75 20.906 1 88 194 VAL A C 1
ATOM 1480 O O . VAL A 1 194 ? 1.888 37.625 21.734 1 88 194 VAL A O 1
ATOM 1483 N N . VAL A 1 195 ? 1.206 36.156 20.172 1 84.94 195 VAL A N 1
ATOM 1484 C CA . VAL A 1 195 ? -0.205 36.156 20.531 1 84.94 195 VAL A CA 1
ATOM 1485 C C . VAL A 1 195 ? -0.682 34.688 20.688 1 84.94 195 VAL A C 1
ATOM 1487 O O . VAL A 1 195 ? -0.404 33.844 19.844 1 84.94 195 VAL A O 1
ATOM 1490 N N . ALA A 1 196 ? -1.263 34.406 21.828 1 89.25 196 ALA A N 1
ATOM 1491 C CA . ALA A 1 196 ? -1.674 33.031 22.094 1 89.25 196 ALA A CA 1
ATOM 1492 C C . ALA A 1 196 ? -3.111 32.969 22.594 1 89.25 196 ALA A C 1
ATOM 1494 O O . ALA A 1 196 ? -3.568 33.875 23.281 1 89.25 196 ALA A O 1
ATOM 1495 N N . ARG A 1 197 ? -3.867 31.969 22.109 1 87.75 197 ARG A N 1
ATOM 1496 C CA . ARG A 1 197 ? -5.188 31.625 22.625 1 87.75 197 ARG A CA 1
ATOM 1497 C C . ARG A 1 197 ? -5.25 30.156 23.031 1 87.75 197 ARG A C 1
ATOM 1499 O O . ARG A 1 197 ? -4.656 29.297 22.375 1 87.75 197 ARG A O 1
ATOM 1506 N N . SER A 1 198 ? -5.957 29.891 24.141 1 88.75 198 SER A N 1
ATOM 1507 C CA . SER A 1 198 ? -6.031 28.516 24.609 1 88.75 198 SER A CA 1
ATOM 1508 C C . SER A 1 198 ? -7.461 28.125 24.984 1 88.75 198 SER A C 1
ATOM 1510 O O . SER A 1 198 ? -8.297 29 25.219 1 88.75 198 SER A O 1
ATOM 1512 N N . ALA A 1 199 ? -7.789 26.875 24.844 1 87.38 199 ALA A N 1
ATOM 1513 C CA . ALA A 1 199 ? -9.031 26.281 25.328 1 87.38 199 ALA A CA 1
ATOM 1514 C C . ALA A 1 199 ? -8.766 25.328 26.5 1 87.38 199 ALA A C 1
ATOM 1516 O O . ALA A 1 199 ? -7.73 24.672 26.547 1 87.38 199 ALA A O 1
ATOM 1517 N N . THR A 1 200 ? -9.695 25.328 27.469 1 85.38 200 THR A N 1
ATOM 1518 C CA . THR A 1 200 ? -9.562 24.5 28.672 1 85.38 200 THR A CA 1
ATOM 1519 C C . THR A 1 200 ? -10.805 23.641 28.875 1 85.38 200 THR A C 1
ATOM 1521 O O . THR A 1 200 ? -11.836 23.875 28.234 1 85.38 200 THR A O 1
ATOM 1524 N N . GLY A 1 201 ? -10.648 22.594 29.609 1 81.44 201 GLY A N 1
ATOM 1525 C CA . GLY A 1 201 ? -11.781 21.844 30.109 1 81.44 201 GLY A CA 1
ATOM 1526 C C . GLY A 1 201 ? -12.461 21.016 29.031 1 81.44 201 GLY A C 1
ATOM 1527 O O . GLY A 1 201 ? -13.688 20.891 29.016 1 81.44 201 GLY A O 1
ATOM 1528 N N . VAL A 1 202 ? -11.719 20.531 28.078 1 85.06 202 VAL A N 1
ATOM 1529 C CA . VAL A 1 202 ? -12.289 19.781 26.969 1 85.06 202 VAL A CA 1
ATOM 1530 C C . VAL A 1 202 ? -12.82 18.438 27.484 1 85.06 202 VAL A C 1
ATOM 1532 O O . VAL A 1 202 ? -13.875 17.969 27.047 1 85.06 202 VAL A O 1
ATOM 1535 N N . ARG A 1 203 ? -12.055 17.812 28.344 1 84.5 203 ARG A N 1
ATOM 1536 C CA . ARG A 1 203 ? -12.555 16.594 28.969 1 84.5 203 ARG A CA 1
ATOM 1537 C C . ARG A 1 203 ? -13.375 16.922 30.219 1 84.5 203 ARG A C 1
ATOM 1539 O O . ARG A 1 203 ? -12.891 16.781 31.344 1 84.5 203 ARG A O 1
ATOM 1546 N N . ALA A 1 204 ? -14.641 17.125 30.094 1 75.38 204 ALA A N 1
ATOM 1547 C CA . ALA A 1 204 ? -15.516 17.719 31.109 1 75.38 204 ALA A CA 1
ATOM 1548 C C . ALA A 1 204 ? -15.773 16.734 32.25 1 75.38 204 ALA A C 1
ATOM 1550 O O . ALA A 1 204 ? -16.047 17.141 33.375 1 75.38 204 ALA A O 1
ATOM 1551 N N . GLU A 1 205 ? -15.57 15.508 31.938 1 74.88 205 GLU A N 1
ATOM 1552 C CA . GLU A 1 205 ? -15.883 14.5 32.938 1 74.88 205 GLU A CA 1
ATOM 1553 C C . GLU A 1 205 ? -14.695 14.273 33.875 1 74.88 205 GLU A C 1
ATOM 1555 O O . GLU A 1 205 ? -14.82 13.594 34.906 1 74.88 205 GLU A O 1
ATOM 1560 N N . GLN A 1 206 ? -13.609 14.906 33.562 1 81.69 206 GLN A N 1
ATOM 1561 C CA . GLN A 1 206 ? -12.398 14.742 34.344 1 81.69 206 GLN A CA 1
ATOM 1562 C C . GLN A 1 206 ? -12.07 16.016 35.125 1 81.69 206 GLN A C 1
ATOM 1564 O O . GLN A 1 206 ? -12.438 17.109 34.688 1 81.69 206 GLN A O 1
ATOM 1569 N N . SER A 1 207 ? -11.453 15.828 36.281 1 82.25 207 SER A N 1
ATOM 1570 C CA . SER A 1 207 ? -11.031 16.969 37.094 1 82.25 207 SER A CA 1
ATOM 1571 C C . SER A 1 207 ? -9.547 17.266 36.906 1 82.25 207 SER A C 1
ATOM 1573 O O . SER A 1 207 ? -8.695 16.562 37.406 1 82.25 207 SER A O 1
ATOM 1575 N N . TYR A 1 208 ? -9.25 18.281 36.094 1 84.81 208 TYR A N 1
ATOM 1576 C CA . TYR A 1 208 ? -7.879 18.688 35.781 1 84.81 208 TYR A CA 1
ATOM 1577 C C . TYR A 1 208 ? -7.82 20.156 35.375 1 84.81 208 TYR A C 1
ATOM 1579 O O . TYR A 1 208 ? -8.852 20.766 35.094 1 84.81 208 TYR A O 1
ATOM 1587 N N . GLY A 1 209 ? -6.625 20.781 35.531 1 81.31 209 GLY A N 1
ATOM 1588 C CA . GLY A 1 209 ? -6.441 22.172 35.156 1 81.31 209 GLY A CA 1
ATOM 1589 C C . GLY A 1 209 ? -5.488 22.359 34 1 81.31 209 GLY A C 1
ATOM 1590 O O . GLY A 1 209 ? -5 21.375 33.438 1 81.31 209 GLY A O 1
ATOM 1591 N N . GLY A 1 210 ? -5.418 23.625 33.562 1 86.75 210 GLY A N 1
ATOM 1592 C CA . GLY A 1 210 ? -4.484 23.953 32.5 1 86.75 210 GLY A CA 1
ATOM 1593 C C . GLY A 1 210 ? -5.117 23.953 31.141 1 86.75 210 GLY A C 1
ATOM 1594 O O . GLY A 1 210 ? -6.23 23.453 30.953 1 86.75 210 GLY A O 1
ATOM 1595 N N . ASP A 1 211 ? -4.457 24.531 30.203 1 90.31 211 ASP A N 1
ATOM 1596 C CA . ASP A 1 211 ? -4.957 24.609 28.828 1 90.31 211 ASP A CA 1
ATOM 1597 C C . ASP A 1 211 ? -4.891 23.25 28.141 1 90.31 211 ASP A C 1
ATOM 1599 O O . ASP A 1 211 ? -3.943 22.484 28.344 1 90.31 211 ASP A O 1
ATOM 1603 N N . ASP A 1 212 ? -5.91 22.891 27.359 1 91.94 212 ASP A N 1
ATOM 1604 C CA . ASP A 1 212 ? -5.992 21.641 26.609 1 91.94 212 ASP A CA 1
ATOM 1605 C C . ASP A 1 212 ? -5.504 21.812 25.172 1 91.94 212 ASP A C 1
ATOM 1607 O O . ASP A 1 212 ? -4.949 20.875 24.594 1 91.94 212 ASP A O 1
ATOM 1611 N N . VAL A 1 213 ? -5.855 22.922 24.625 1 92.25 213 VAL A N 1
ATOM 1612 C CA . VAL A 1 213 ? -5.465 23.297 23.266 1 92.25 213 VAL A CA 1
ATOM 1613 C C . VAL A 1 213 ? -4.91 24.719 23.266 1 92.25 213 VAL A C 1
ATOM 1615 O O . VAL A 1 213 ? -5.383 25.578 24.031 1 92.25 213 VAL A O 1
ATOM 1618 N N . ALA A 1 214 ? -3.906 24.953 22.469 1 93.12 214 ALA A N 1
ATOM 1619 C CA . ALA A 1 214 ? -3.34 26.297 22.359 1 93.12 214 ALA A CA 1
ATOM 1620 C C . ALA A 1 214 ? -2.877 26.594 20.938 1 93.12 214 ALA A C 1
ATOM 1622 O O . ALA A 1 214 ? -2.344 25.719 20.25 1 93.12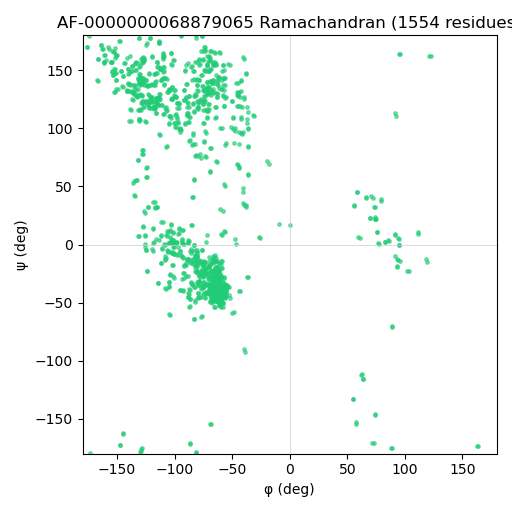 214 ALA A O 1
ATOM 1623 N N . ASN A 1 215 ? -3.193 27.766 20.453 1 92.25 215 ASN A N 1
ATOM 1624 C CA . ASN A 1 215 ? -2.639 28.328 19.234 1 92.25 215 ASN A CA 1
ATOM 1625 C C . ASN A 1 215 ? -1.791 29.562 19.516 1 92.25 215 ASN A C 1
ATOM 1627 O O . ASN A 1 215 ? -2.236 30.484 20.203 1 92.25 215 ASN A O 1
ATOM 1631 N N . VAL A 1 216 ? -0.572 29.531 19.031 1 92.81 216 VAL A N 1
ATOM 1632 C CA . VAL A 1 216 ? 0.364 30.625 19.266 1 92.81 216 VAL A CA 1
ATOM 1633 C C . VAL A 1 216 ? 0.864 31.172 17.938 1 92.81 216 VAL A C 1
ATOM 1635 O O . VAL A 1 216 ? 1.361 30.422 17.094 1 92.81 216 VAL A O 1
ATOM 1638 N N . ILE A 1 217 ? 0.69 32.406 17.688 1 90.31 217 ILE A N 1
ATOM 1639 C CA . ILE A 1 217 ? 1.289 33.062 16.547 1 90.31 217 ILE A CA 1
ATOM 1640 C C . ILE A 1 217 ? 2.51 33.875 16.984 1 90.31 217 ILE A C 1
ATOM 1642 O O . ILE A 1 217 ? 2.484 34.5 18.047 1 90.31 217 ILE A O 1
ATOM 1646 N N . MET A 1 218 ? 3.533 33.719 16.203 1 89.56 218 MET A N 1
ATOM 1647 C CA . MET A 1 218 ? 4.797 34.375 16.531 1 89.56 218 MET A CA 1
ATOM 1648 C C . MET A 1 218 ? 5.266 35.25 15.367 1 89.56 218 MET A C 1
ATOM 1650 O O . MET A 1 218 ? 5.098 34.906 14.203 1 89.56 218 MET A O 1
ATOM 1654 N N . ASN A 1 219 ? 5.727 36.406 15.719 1 86.19 219 ASN A N 1
ATOM 1655 C CA . ASN A 1 219 ? 6.426 37.312 14.789 1 86.19 219 ASN A CA 1
ATOM 1656 C C . ASN A 1 219 ? 7.91 37.406 15.125 1 86.19 219 ASN A C 1
ATOM 1658 O O . ASN A 1 219 ? 8.281 37.938 16.172 1 86.19 219 ASN A O 1
ATOM 1662 N N . PHE A 1 220 ? 8.773 36.875 14.219 1 86.25 220 PHE A N 1
ATOM 1663 C CA . PHE A 1 220 ? 10.203 36.844 14.5 1 86.25 220 PHE A CA 1
ATOM 1664 C C . PHE A 1 220 ? 10.898 38.062 13.93 1 86.25 220 PHE A C 1
ATOM 1666 O O . PHE A 1 220 ? 12.109 38.219 14.078 1 86.25 220 PHE A O 1
ATOM 1673 N N . GLY A 1 221 ? 10.148 38.906 13.398 1 74.31 221 GLY A N 1
ATOM 1674 C CA . GLY A 1 221 ? 10.727 40.125 12.852 1 74.31 221 GLY A CA 1
ATOM 1675 C C . GLY A 1 221 ? 11.516 39.875 11.578 1 74.31 221 GLY A C 1
ATOM 1676 O O . GLY A 1 221 ? 11.375 38.844 10.938 1 74.31 221 GLY A O 1
ATOM 1677 N N . GLU A 1 222 ? 12.242 40.875 11.109 1 61.69 222 GLU A N 1
ATOM 1678 C CA . GLU A 1 222 ? 13 40.844 9.859 1 61.69 222 GLU A CA 1
ATOM 1679 C C . GLU A 1 222 ? 14.234 39.938 10 1 61.69 222 GLU A C 1
ATOM 1681 O O . GLU A 1 222 ? 14.891 39.938 11.039 1 61.69 222 GLU A O 1
ATOM 1686 N N . GLY A 1 223 ? 14.227 38.719 9.312 1 54.38 223 GLY A N 1
ATOM 1687 C CA . GLY A 1 223 ? 15.383 37.844 9.352 1 54.38 223 GLY A CA 1
ATOM 1688 C C . GLY A 1 223 ? 16.703 38.594 9.273 1 54.38 223 GLY A C 1
ATOM 1689 O O . GLY A 1 223 ? 16.719 39.812 9.109 1 54.38 223 GLY A O 1
ATOM 1690 N N . ALA A 1 224 ? 17.766 37.812 9.758 1 45.41 224 ALA A N 1
ATOM 1691 C CA . ALA A 1 224 ? 19.094 38.406 9.773 1 45.41 224 ALA A CA 1
ATOM 1692 C C . ALA A 1 224 ? 19.375 39.156 8.484 1 45.41 224 ALA A C 1
ATOM 1694 O O . ALA A 1 224 ? 20.156 40.125 8.477 1 45.41 224 ALA A O 1
ATOM 1695 N N . ALA A 1 225 ? 18.922 38.531 7.348 1 41.66 225 ALA A N 1
ATOM 1696 C CA . ALA A 1 225 ? 19.328 39.219 6.117 1 41.66 225 ALA A CA 1
ATOM 1697 C C . ALA A 1 225 ? 18.406 40.375 5.789 1 41.66 225 ALA A C 1
ATOM 1699 O O . ALA A 1 225 ? 17.188 40.25 5.934 1 41.66 225 ALA A O 1
ATOM 1700 N N . ALA A 1 226 ? 18.562 41.531 6.246 1 40.56 226 ALA A N 1
ATOM 1701 C CA . ALA A 1 226 ? 17.984 42.875 6.062 1 40.56 226 ALA A CA 1
ATOM 1702 C C . ALA A 1 226 ? 17.047 42.906 4.859 1 40.56 226 ALA A C 1
ATOM 1704 O O . ALA A 1 226 ? 16.953 43.906 4.16 1 40.56 226 ALA A O 1
ATOM 1705 N N . THR A 1 227 ? 16.547 41.875 4.305 1 46.91 227 THR A N 1
ATOM 1706 C CA . THR A 1 227 ? 15.836 41.938 3.029 1 46.91 227 THR A CA 1
ATOM 1707 C C . THR A 1 227 ? 14.367 42.281 3.246 1 46.91 227 THR A C 1
ATOM 1709 O O . THR A 1 227 ? 13.57 42.281 2.301 1 46.91 227 THR A O 1
ATOM 1712 N N . GLY A 1 228 ? 13.977 42.812 4.453 1 55.47 228 GLY A N 1
ATOM 1713 C CA . GLY A 1 228 ? 12.617 43.281 4.633 1 55.47 228 GLY A CA 1
ATOM 1714 C C . GLY A 1 228 ? 11.617 42.156 4.828 1 55.47 228 GLY A C 1
ATOM 1715 O O . GLY A 1 228 ? 10.43 42.406 5.035 1 55.47 228 GLY A O 1
ATOM 1716 N N . GLN A 1 229 ? 12.078 40.969 4.836 1 62.78 229 GLN A N 1
ATOM 1717 C CA . GLN A 1 229 ? 11.102 39.906 4.922 1 62.78 229 GLN A CA 1
ATOM 1718 C C . GLN A 1 229 ? 10.922 39.438 6.363 1 62.78 229 GLN A C 1
ATOM 1720 O O . GLN A 1 229 ? 11.906 39.188 7.066 1 62.78 229 GLN A O 1
ATOM 1725 N N . THR A 1 230 ? 9.68 39.5 6.91 1 75.88 230 THR A N 1
ATOM 1726 C CA . THR A 1 230 ? 9.312 39.094 8.258 1 75.88 230 THR A CA 1
ATOM 1727 C C . THR A 1 230 ? 9.078 37.562 8.32 1 75.88 230 THR A C 1
ATOM 1729 O O . THR A 1 230 ? 8.484 37 7.402 1 75.88 230 THR A O 1
ATOM 1732 N N . ILE A 1 231 ? 9.75 36.938 9.32 1 86.25 231 ILE A N 1
ATOM 1733 C CA . ILE A 1 231 ? 9.477 35.531 9.578 1 86.25 231 ILE A CA 1
ATOM 1734 C C . ILE A 1 231 ? 8.258 35.406 10.484 1 86.25 231 ILE A C 1
ATOM 1736 O O . ILE A 1 231 ? 8.211 35.969 11.57 1 86.25 231 ILE A O 1
ATOM 1740 N N . ILE A 1 232 ? 7.246 34.688 9.992 1 89.69 232 ILE A N 1
ATOM 1741 C CA . ILE A 1 232 ? 6.07 34.469 10.82 1 89.69 232 ILE A CA 1
ATOM 1742 C C . ILE A 1 232 ? 6.027 33.031 11.273 1 89.69 232 ILE A C 1
ATOM 1744 O O . ILE A 1 232 ? 6.457 32.125 10.547 1 89.69 232 ILE A O 1
ATOM 1748 N N . GLY A 1 233 ? 5.582 32.844 12.5 1 91.25 233 GLY A N 1
ATOM 1749 C CA . GLY A 1 233 ? 5.516 31.5 13.062 1 91.25 233 GLY A CA 1
ATOM 1750 C C . GLY A 1 233 ? 4.172 31.188 13.688 1 91.25 233 GLY A C 1
ATOM 1751 O O . GLY A 1 233 ? 3.436 32.094 14.086 1 91.25 233 GLY A O 1
ATOM 1752 N N . HIS A 1 234 ? 3.812 29.891 13.703 1 92.81 234 HIS A N 1
ATOM 1753 C CA . HIS A 1 234 ? 2.629 29.391 14.383 1 92.81 234 HIS A CA 1
ATOM 1754 C C . HIS A 1 234 ? 2.914 28.047 15.062 1 92.81 234 HIS A C 1
ATOM 1756 O O . HIS A 1 234 ? 3.613 27.203 14.5 1 92.81 234 HIS A O 1
ATOM 1762 N N . VAL A 1 235 ? 2.398 27.891 16.266 1 93.94 235 VAL A N 1
ATOM 1763 C CA . VAL A 1 235 ? 2.486 26.609 16.984 1 93.94 235 VAL A CA 1
ATOM 1764 C C . VAL A 1 235 ? 1.094 26.172 17.422 1 93.94 235 VAL A C 1
ATOM 1766 O O . VAL A 1 235 ? 0.362 26.953 18.047 1 93.94 235 VAL A O 1
ATOM 1769 N N . HIS A 1 236 ? 0.71 24.984 16.984 1 93.5 236 HIS A N 1
ATOM 1770 C CA . HIS A 1 236 ? -0.509 24.359 17.469 1 93.5 236 HIS A CA 1
ATOM 1771 C C . HIS A 1 236 ? -0.195 23.281 18.5 1 93.5 236 HIS A C 1
ATOM 1773 O O . HIS A 1 236 ? 0.58 22.359 18.219 1 93.5 236 HIS A O 1
ATOM 1779 N N . LEU A 1 237 ? -0.839 23.406 19.688 1 94.44 237 LEU A N 1
ATOM 1780 C CA . LEU A 1 237 ? -0.645 22.438 20.766 1 94.44 237 LEU A CA 1
ATOM 1781 C C . LEU A 1 237 ? -1.975 21.828 21.188 1 94.44 237 LEU A C 1
ATOM 1783 O O . LEU A 1 237 ? -2.988 22.531 21.266 1 94.44 237 LEU A O 1
ATOM 1787 N N . SER A 1 238 ? -1.972 20.469 21.391 1 92.81 238 SER A N 1
ATOM 1788 C CA . SER A 1 238 ? -3.182 19.812 21.875 1 92.81 238 SER A CA 1
ATOM 1789 C C . SER A 1 238 ? -2.848 18.562 22.672 1 92.81 238 SER A C 1
ATOM 1791 O O . SER A 1 238 ? -1.967 17.797 22.281 1 92.81 238 SER A O 1
ATOM 1793 N N . ARG A 1 239 ? -3.469 18.453 23.875 1 92.5 239 ARG A N 1
ATOM 1794 C CA . ARG A 1 239 ? -3.363 17.188 24.609 1 92.5 239 ARG A CA 1
ATOM 1795 C C . ARG A 1 239 ? -4.652 16.391 24.516 1 92.5 239 ARG A C 1
ATOM 1797 O O . ARG A 1 239 ? -4.812 15.375 25.188 1 92.5 239 ARG A O 1
ATOM 1804 N N . VAL A 1 240 ? -5.605 16.906 23.672 1 88.5 240 VAL A N 1
ATOM 1805 C CA . VAL A 1 240 ? -6.883 16.234 23.469 1 88.5 240 VAL A CA 1
ATOM 1806 C C . VAL A 1 240 ? -7.117 16.016 21.969 1 88.5 240 VAL A C 1
ATOM 1808 O O . VAL A 1 240 ? -8.258 16.078 21.5 1 88.5 240 VAL A O 1
ATOM 1811 N N . ALA A 1 241 ? -6.062 15.875 21.156 1 85.62 241 ALA A N 1
ATOM 1812 C CA . ALA A 1 241 ? -6.164 15.688 19.703 1 85.62 241 ALA A CA 1
ATOM 1813 C C . ALA A 1 241 ? -6.688 14.297 19.375 1 85.62 241 ALA A C 1
ATOM 1815 O O . ALA A 1 241 ? -6.727 13.414 20.234 1 85.62 241 ALA A O 1
ATOM 1816 N N . HIS A 1 242 ? -7.141 14.203 18.156 1 78.62 242 HIS A N 1
ATOM 1817 C CA . HIS A 1 242 ? -7.66 12.922 17.688 1 78.62 242 HIS A CA 1
ATOM 1818 C C . HIS A 1 242 ? -6.531 11.945 17.391 1 78.62 242 HIS A C 1
ATOM 1820 O O . HIS A 1 242 ? -6.766 10.742 17.266 1 78.62 242 HIS A O 1
ATOM 1826 N N . ARG A 1 243 ? -5.355 12.508 17.297 1 80.38 243 ARG A N 1
ATOM 1827 C CA . ARG A 1 243 ? -4.176 11.672 17.094 1 80.38 243 ARG A CA 1
ATOM 1828 C C . ARG A 1 243 ? -2.916 12.375 17.594 1 80.38 243 ARG A C 1
ATOM 1830 O O . ARG A 1 243 ? -2.896 13.602 17.734 1 80.38 243 ARG A O 1
ATOM 1837 N N . ASP A 1 244 ? -1.888 11.562 17.906 1 85.56 244 ASP A N 1
ATOM 1838 C CA . ASP A 1 244 ? -0.59 12.156 18.203 1 85.56 244 ASP A CA 1
ATOM 1839 C C . ASP A 1 244 ? 0.06 12.734 16.953 1 85.56 244 ASP A C 1
ATOM 1841 O O . ASP A 1 244 ? -0.017 12.133 15.875 1 85.56 244 ASP A O 1
ATOM 1845 N N . GLN A 1 245 ? 0.493 13.914 17.078 1 88 245 GLN A N 1
ATOM 1846 C CA . GLN A 1 245 ? 1.142 14.578 15.953 1 88 245 GLN A CA 1
ATOM 1847 C C . GLN A 1 245 ? 2.322 15.422 16.422 1 88 245 GLN A C 1
ATOM 1849 O O . GLN A 1 245 ? 2.24 16.094 17.438 1 88 245 GLN A O 1
ATOM 1854 N N . GLU A 1 246 ? 3.457 15.305 15.781 1 92.44 246 GLU A N 1
ATOM 1855 C CA . GLU A 1 246 ? 4.598 16.203 15.906 1 92.44 246 GLU A CA 1
ATOM 1856 C C . GLU A 1 246 ? 5.121 16.625 14.531 1 92.44 246 GLU A C 1
ATOM 1858 O O . GLU A 1 246 ? 5.562 15.789 13.742 1 92.44 246 GLU A O 1
ATOM 1863 N N . SER A 1 247 ? 5.004 17.922 14.281 1 92.81 247 SER A N 1
ATOM 1864 C CA . SER A 1 247 ? 5.434 18.375 12.961 1 92.81 247 SER A CA 1
ATOM 1865 C C . SER A 1 247 ? 6.023 19.781 13.031 1 92.81 247 SER A C 1
ATOM 1867 O O . SER A 1 247 ? 5.676 20.562 13.922 1 92.81 247 SER A O 1
ATOM 1869 N N . LEU A 1 248 ? 6.969 20.062 12.141 1 93.25 248 LEU A N 1
ATOM 1870 C CA . LEU A 1 248 ? 7.586 21.375 11.914 1 93.25 248 LEU A CA 1
ATOM 1871 C C . LEU A 1 248 ? 7.758 21.641 10.422 1 93.25 248 LEU A C 1
ATOM 1873 O O . LEU A 1 248 ? 8.398 20.859 9.719 1 93.25 248 LEU A O 1
ATOM 1877 N N . VAL A 1 249 ? 7.078 22.656 9.898 1 92.38 249 VAL A N 1
ATOM 1878 C CA . VAL A 1 249 ? 7.176 23.031 8.492 1 92.38 249 VAL A CA 1
ATOM 1879 C C . VAL A 1 249 ? 7.812 24.422 8.375 1 92.38 249 VAL A C 1
ATOM 1881 O O . VAL A 1 249 ? 7.301 25.391 8.922 1 92.38 249 VAL A O 1
ATOM 1884 N N . ILE A 1 250 ? 8.938 24.484 7.699 1 92.31 250 ILE A N 1
ATOM 1885 C CA . ILE A 1 250 ? 9.672 25.734 7.504 1 92.31 250 ILE A CA 1
ATOM 1886 C C . ILE A 1 250 ? 9.703 26.094 6.02 1 92.31 250 ILE A C 1
ATOM 1888 O O . ILE A 1 250 ? 10.289 25.359 5.215 1 92.31 250 ILE A O 1
ATOM 1892 N N . THR A 1 251 ? 9.055 27.156 5.664 1 90.44 251 THR A N 1
ATOM 1893 C CA . THR A 1 251 ? 9 27.609 4.281 1 90.44 251 THR A CA 1
ATOM 1894 C C . THR A 1 251 ? 9.945 28.781 4.066 1 90.44 251 THR A C 1
ATOM 1896 O O . THR A 1 251 ? 9.867 29.781 4.781 1 90.44 251 THR A O 1
ATOM 1899 N N . GLY A 1 252 ? 10.82 28.641 3.102 1 88.44 252 GLY A N 1
ATOM 1900 C CA . GLY A 1 252 ? 11.734 29.719 2.734 1 88.44 252 GLY A CA 1
ATOM 1901 C C . GLY A 1 252 ? 11.75 30 1.245 1 88.44 252 GLY A C 1
ATOM 1902 O O . GLY A 1 252 ? 10.961 29.438 0.489 1 88.44 252 GLY A O 1
ATOM 1903 N N . THR A 1 253 ? 12.555 30.922 0.865 1 83.75 253 THR A N 1
ATOM 1904 C CA . THR A 1 253 ? 12.602 31.422 -0.503 1 83.75 253 THR A CA 1
ATOM 1905 C C . THR A 1 253 ? 13.102 30.344 -1.46 1 83.75 253 THR A C 1
ATOM 1907 O O . THR A 1 253 ? 12.82 30.391 -2.66 1 83.75 253 THR A O 1
ATOM 1910 N N . ASN A 1 254 ? 13.852 29.422 -0.86 1 82.44 254 ASN A N 1
ATOM 1911 C CA . ASN A 1 254 ? 14.484 28.453 -1.743 1 82.44 254 ASN A CA 1
ATOM 1912 C C . ASN A 1 254 ? 13.875 27.062 -1.563 1 82.44 254 ASN A C 1
ATOM 1914 O O . ASN A 1 254 ? 14.289 26.109 -2.223 1 82.44 254 ASN A O 1
ATOM 1918 N N . GLY A 1 255 ? 12.953 26.984 -0.625 1 83.12 255 GLY A N 1
ATOM 1919 C CA . GLY A 1 255 ? 12.398 25.656 -0.408 1 83.12 255 GLY A CA 1
ATOM 1920 C C . GLY A 1 255 ? 11.672 25.531 0.917 1 83.12 255 GLY A C 1
ATOM 1921 O O . GLY A 1 255 ? 11.383 26.531 1.576 1 83.12 255 GLY A O 1
ATOM 1922 N N . THR A 1 256 ? 11.25 24.234 1.243 1 88.19 256 THR A N 1
ATOM 1923 C CA . THR A 1 256 ? 10.484 23.969 2.459 1 88.19 256 THR A CA 1
ATOM 1924 C C . THR A 1 256 ? 11.062 22.75 3.195 1 88.19 256 THR A C 1
ATOM 1926 O O . THR A 1 256 ? 11.336 21.719 2.582 1 88.19 256 THR A O 1
ATOM 1929 N N . PHE A 1 257 ? 11.344 23 4.539 1 88.69 257 PHE A N 1
ATOM 1930 C CA . PHE A 1 257 ? 11.68 21.906 5.438 1 88.69 257 PHE A CA 1
ATOM 1931 C C . PHE A 1 257 ? 10.438 21.375 6.129 1 88.69 257 PHE A C 1
ATOM 1933 O O . PHE A 1 257 ? 9.609 22.141 6.621 1 88.69 257 PHE A O 1
ATOM 1940 N N . THR A 1 258 ? 10.336 20.047 6.113 1 90.69 258 THR A N 1
ATOM 1941 C CA . THR A 1 258 ? 9.227 19.453 6.852 1 90.69 258 THR A CA 1
ATOM 1942 C C . THR A 1 258 ? 9.734 18.375 7.797 1 90.69 258 THR A C 1
ATOM 1944 O O . THR A 1 258 ? 10.5 17.5 7.395 1 90.69 258 THR A O 1
ATOM 1947 N N . LEU A 1 259 ? 9.406 18.547 9.109 1 92.19 259 LEU A N 1
ATOM 1948 C CA . LEU A 1 259 ? 9.555 17.5 10.117 1 92.19 259 LEU A CA 1
ATOM 1949 C C . LEU A 1 259 ? 8.195 16.938 10.523 1 92.19 259 LEU A C 1
ATOM 1951 O O . LEU A 1 259 ? 7.34 17.672 11.031 1 92.19 259 LEU A O 1
ATOM 1955 N N . GLU A 1 260 ? 7.984 15.734 10.25 1 88.38 260 GLU A N 1
ATOM 1956 C CA . GLU A 1 260 ? 6.754 15.055 10.641 1 88.38 260 GLU A CA 1
ATOM 1957 C C . GLU A 1 260 ? 7.055 13.727 11.328 1 88.38 260 GLU A C 1
ATOM 1959 O O . GLU A 1 260 ? 7.391 12.734 10.672 1 88.38 260 GLU A O 1
ATOM 1964 N N . GLY A 1 261 ? 6.805 13.75 12.703 1 87.38 261 GLY A N 1
ATOM 1965 C CA . GLY A 1 261 ? 7.234 12.586 13.469 1 87.38 261 GLY A CA 1
ATOM 1966 C C . GLY A 1 261 ? 8.742 12.391 13.461 1 87.38 261 GLY A C 1
ATOM 1967 O O . GLY A 1 261 ? 9.492 13.273 13.875 1 87.38 261 GLY A O 1
ATOM 1968 N N . ASN A 1 262 ? 9.164 11.352 12.914 1 86.69 262 ASN A N 1
ATOM 1969 C CA . ASN A 1 262 ? 10.586 11.039 12.883 1 86.69 262 ASN A CA 1
ATOM 1970 C C . ASN A 1 262 ? 11.195 11.367 11.523 1 86.69 262 ASN A C 1
ATOM 1972 O O . ASN A 1 262 ? 12.406 11.227 11.328 1 86.69 262 ASN A O 1
ATOM 1976 N N . ASP A 1 263 ? 10.359 11.961 10.617 1 86.06 263 ASP A N 1
ATOM 1977 C CA . ASP A 1 263 ? 10.82 12.203 9.25 1 86.06 263 ASP A CA 1
ATOM 1978 C C . ASP A 1 263 ? 11.133 13.688 9.031 1 86.06 263 ASP A C 1
ATOM 1980 O O . ASP A 1 263 ? 10.344 14.555 9.414 1 86.06 263 ASP A O 1
ATOM 1984 N N . VAL A 1 264 ? 12.328 13.961 8.406 1 88.88 264 VAL A N 1
ATOM 1985 C CA . VAL A 1 264 ? 12.727 15.312 8.031 1 88.88 264 VAL A CA 1
ATOM 1986 C C . VAL A 1 264 ? 12.953 15.383 6.523 1 88.88 264 VAL A C 1
ATOM 1988 O O . VAL A 1 264 ? 13.664 14.555 5.957 1 88.88 264 VAL A O 1
ATOM 1991 N N . THR A 1 265 ? 12.211 16.328 5.863 1 88.38 265 THR A N 1
ATOM 1992 C CA . THR A 1 265 ? 12.352 16.484 4.422 1 88.38 265 THR A CA 1
ATOM 1993 C C . THR A 1 265 ? 12.625 17.938 4.062 1 88.38 265 THR A C 1
ATOM 1995 O O . THR A 1 265 ? 12.102 18.859 4.703 1 88.38 265 THR A O 1
ATOM 1998 N N . LEU A 1 266 ? 13.531 18.141 3.088 1 85.44 266 LEU A N 1
ATOM 1999 C CA . LEU A 1 266 ? 13.789 19.453 2.502 1 85.44 266 LEU A CA 1
ATOM 2000 C C . LEU A 1 266 ? 13.461 19.453 1.015 1 85.44 266 LEU A C 1
ATOM 2002 O O . LEU A 1 266 ? 13.953 18.625 0.259 1 85.44 266 LEU A O 1
ATOM 2006 N N . LYS A 1 267 ? 12.453 20.312 0.66 1 83.12 267 LYS A N 1
ATOM 2007 C CA . LYS A 1 267 ? 12.07 20.5 -0.736 1 83.12 267 LYS A CA 1
ATOM 2008 C C . LYS A 1 267 ? 12.492 21.875 -1.248 1 83.12 267 LYS A C 1
ATOM 2010 O O . LYS A 1 267 ? 12.484 22.859 -0.499 1 83.12 267 LYS A O 1
ATOM 2015 N N . ASP A 1 268 ? 12.906 21.906 -2.535 1 76.56 268 ASP A N 1
ATOM 2016 C CA . ASP A 1 268 ? 13.234 23.203 -3.115 1 76.56 268 ASP A CA 1
ATOM 2017 C C . ASP A 1 268 ? 11.969 23.938 -3.572 1 76.56 268 ASP A C 1
ATOM 2019 O O . ASP A 1 268 ? 10.852 23.5 -3.283 1 76.56 268 ASP A O 1
ATOM 2023 N N . GLY A 1 269 ? 12.164 25.172 -4.16 1 69.5 269 GLY A N 1
ATOM 2024 C CA . GLY A 1 269 ? 11.062 26.031 -4.543 1 69.5 269 GLY A CA 1
ATOM 2025 C C . GLY A 1 269 ? 10.148 25.406 -5.578 1 69.5 269 GLY A C 1
ATOM 2026 O O . GLY A 1 269 ? 9 25.844 -5.738 1 69.5 269 GLY A O 1
ATOM 2027 N N . LEU A 1 270 ? 10.578 24.438 -6.18 1 66.12 270 LEU A N 1
ATOM 2028 C CA . LEU A 1 270 ? 9.781 23.797 -7.223 1 66.12 270 LEU A CA 1
ATOM 2029 C C . LEU A 1 270 ? 9.133 22.516 -6.703 1 66.12 270 LEU A C 1
ATOM 2031 O O . LEU A 1 270 ? 8.469 21.797 -7.457 1 66.12 270 LEU A O 1
ATOM 2035 N N . GLY A 1 271 ? 9.367 22.219 -5.383 1 69.38 271 GLY A N 1
ATOM 2036 C CA . GLY A 1 271 ? 8.734 21.078 -4.738 1 69.38 271 GLY A CA 1
ATOM 2037 C C . GLY A 1 271 ? 9.555 19.812 -4.816 1 69.38 271 GLY A C 1
ATOM 2038 O O . GLY A 1 271 ? 9.109 18.734 -4.387 1 69.38 271 GLY A O 1
ATOM 2039 N N . HIS A 1 272 ? 10.789 19.969 -5.289 1 71.94 272 HIS A N 1
ATOM 2040 C CA . HIS A 1 272 ? 11.664 18.797 -5.375 1 71.94 272 HIS A CA 1
ATOM 2041 C C . HIS A 1 272 ? 12.328 18.516 -4.031 1 71.94 272 HIS A C 1
ATOM 2043 O O . HIS A 1 272 ? 12.875 19.406 -3.398 1 71.94 272 HIS A O 1
ATOM 2049 N N . GLU A 1 273 ? 12.188 17.266 -3.594 1 77.88 273 GLU A N 1
ATOM 2050 C CA . GLU A 1 273 ? 12.836 16.875 -2.342 1 77.88 273 GLU A CA 1
ATOM 2051 C C . GLU A 1 273 ? 14.352 16.797 -2.508 1 77.88 273 GLU A C 1
ATOM 2053 O O . GLU A 1 273 ? 14.852 16.031 -3.338 1 77.88 273 GLU A O 1
ATOM 2058 N N . ILE A 1 274 ? 15.219 17.734 -1.769 1 68.81 274 ILE A N 1
ATOM 2059 C CA . ILE A 1 274 ? 16.672 17.844 -1.894 1 68.81 274 ILE A CA 1
ATOM 2060 C C . ILE A 1 274 ? 17.344 17.141 -0.709 1 68.81 274 ILE A C 1
ATOM 2062 O O . ILE A 1 274 ? 18.547 16.875 -0.733 1 68.81 274 ILE A O 1
ATOM 2066 N N . PHE A 1 275 ? 16.594 16.875 0.42 1 75.25 275 PHE A N 1
ATOM 2067 C CA . PHE A 1 275 ? 17.109 16.234 1.625 1 75.25 275 PHE A CA 1
ATOM 2068 C C . PHE A 1 275 ? 16 15.461 2.338 1 75.25 275 PHE A C 1
ATOM 2070 O O . PHE A 1 275 ? 14.852 15.906 2.371 1 75.25 275 PHE A O 1
ATOM 2077 N N . ARG A 1 276 ? 16.25 14.164 2.779 1 82.56 276 ARG A N 1
ATOM 2078 C CA . ARG A 1 276 ? 15.328 13.422 3.635 1 82.56 276 ARG A CA 1
ATOM 2079 C C . ARG A 1 276 ? 16.078 12.656 4.715 1 82.56 276 ARG A C 1
ATOM 2081 O O . ARG A 1 276 ? 17.125 12.062 4.449 1 82.56 276 ARG A O 1
ATOM 2088 N N . LEU A 1 277 ? 15.672 12.719 6.02 1 79.94 277 LEU A N 1
ATOM 2089 C CA . LEU A 1 277 ? 16.188 12 7.184 1 79.94 277 LEU A CA 1
ATOM 2090 C C . LEU A 1 277 ? 15.055 11.297 7.93 1 79.94 277 LEU A C 1
ATOM 2092 O O . LEU A 1 277 ? 14.039 11.914 8.242 1 79.94 277 LEU A O 1
ATOM 2096 N N . ALA A 1 278 ? 15.094 9.938 8.023 1 80.38 278 ALA A N 1
ATOM 2097 C CA . ALA A 1 278 ? 14.234 9.219 8.961 1 80.38 278 ALA A CA 1
ATOM 2098 C C . ALA A 1 278 ? 14.992 8.883 10.242 1 80.38 278 ALA A C 1
ATOM 2100 O O . ALA A 1 278 ? 15.82 7.973 10.266 1 80.38 278 ALA A O 1
ATOM 2101 N N . ASP A 1 279 ? 14.656 9.531 11.336 1 80.31 279 ASP A N 1
ATOM 2102 C CA . ASP A 1 279 ? 15.32 9.352 12.625 1 80.31 279 ASP A CA 1
ATOM 2103 C C . ASP A 1 279 ? 14.898 8.047 13.289 1 80.31 279 ASP A C 1
ATOM 2105 O O . ASP A 1 279 ? 13.766 7.922 13.758 1 80.31 279 ASP A O 1
ATOM 2109 N N . ALA A 1 280 ? 15.711 7.059 13.289 1 72.81 280 ALA A N 1
ATOM 2110 C CA . ALA A 1 280 ? 15.414 5.746 13.859 1 72.81 280 ALA A CA 1
ATOM 2111 C C . ALA A 1 280 ? 15.883 5.652 15.305 1 72.81 280 ALA A C 1
ATOM 2113 O O . ALA A 1 280 ? 15.852 4.578 15.906 1 72.81 280 ALA A O 1
ATOM 2114 N N . SER A 1 281 ? 16.203 6.754 15.812 1 75.25 281 SER A N 1
ATOM 2115 C CA . SER A 1 281 ? 16.734 6.711 17.172 1 75.25 281 SER A CA 1
ATOM 2116 C C . SER A 1 281 ? 15.633 6.367 18.172 1 75.25 281 SER A C 1
ATOM 2118 O O . SER A 1 281 ? 14.492 6.816 18.031 1 75.25 281 SER A O 1
ATOM 2120 N N . THR A 1 282 ? 15.969 5.488 19.078 1 79.5 282 THR A N 1
ATOM 2121 C CA . THR A 1 282 ? 15.055 5.16 20.156 1 79.5 282 THR A CA 1
ATOM 2122 C C . THR A 1 282 ? 14.984 6.297 21.172 1 79.5 282 THR A C 1
ATOM 2124 O O . THR A 1 282 ? 15.836 7.188 21.172 1 79.5 282 THR A O 1
ATOM 2127 N N . LYS A 1 283 ? 14.008 6.148 21.969 1 81.69 283 LYS A N 1
ATOM 2128 C CA . LYS A 1 283 ? 13.883 7.113 23.062 1 81.69 283 LYS A CA 1
ATOM 2129 C C . LYS A 1 283 ? 15.117 7.098 23.953 1 81.69 283 LYS A C 1
ATOM 2131 O O . LYS A 1 283 ? 15.609 8.148 24.359 1 81.69 283 LYS A O 1
ATOM 2136 N N . THR A 1 284 ? 15.586 5.945 24.203 1 83.44 284 THR A N 1
ATOM 2137 C CA . THR A 1 284 ? 16.75 5.785 25.047 1 83.44 284 THR A CA 1
ATOM 2138 C C . THR A 1 284 ? 17.984 6.41 24.406 1 83.44 284 THR A C 1
ATOM 2140 O O . THR A 1 284 ? 18.797 7.055 25.078 1 83.44 284 THR A O 1
ATOM 2143 N N . ALA A 1 285 ? 18.062 6.238 23.141 1 84 285 ALA A N 1
ATOM 2144 C CA . ALA A 1 285 ? 19.219 6.789 22.422 1 84 285 ALA A CA 1
ATOM 2145 C C . ALA A 1 285 ? 19.203 8.312 22.469 1 84 285 ALA A C 1
ATOM 2147 O O . ALA A 1 285 ? 20.25 8.945 22.562 1 84 285 ALA A O 1
ATOM 2148 N N . ARG A 1 286 ? 18.062 8.867 22.406 1 87.56 286 ARG A N 1
ATOM 2149 C CA . ARG A 1 286 ? 17.906 10.32 22.422 1 87.56 286 ARG A CA 1
ATOM 2150 C C . ARG A 1 286 ? 18.25 10.891 23.797 1 87.56 286 ARG A C 1
ATOM 2152 O O . ARG A 1 286 ? 18.953 11.898 23.906 1 87.56 286 ARG A O 1
ATOM 2159 N N . VAL A 1 287 ? 17.844 10.219 24.812 1 91.88 287 VAL A N 1
ATOM 2160 C CA . VAL A 1 287 ? 18.141 10.633 26.172 1 91.88 287 VAL A CA 1
ATOM 2161 C C . VAL A 1 287 ? 19.625 10.453 26.469 1 91.88 287 VAL A C 1
ATOM 2163 O O . VAL A 1 287 ? 20.234 11.297 27.125 1 91.88 287 VAL A O 1
ATOM 2166 N N . LYS A 1 288 ? 20.188 9.398 26 1 90.56 288 LYS A N 1
ATOM 2167 C CA . LYS A 1 288 ? 21.609 9.141 26.156 1 90.56 288 LYS A CA 1
ATOM 2168 C C . LYS A 1 288 ? 22.438 10.266 25.547 1 90.56 288 LYS A C 1
ATOM 2170 O O . LYS A 1 288 ? 23.406 10.734 26.156 1 90.56 288 LYS A O 1
ATOM 2175 N N . ALA A 1 289 ? 22.031 10.672 24.375 1 88.06 289 ALA A N 1
ATOM 2176 C CA . ALA A 1 289 ? 22.75 11.742 23.688 1 88.06 289 ALA A CA 1
ATOM 2177 C C . ALA A 1 289 ? 22.766 13.023 24.516 1 88.06 289 ALA A C 1
ATOM 2179 O O . ALA A 1 289 ? 23.797 13.695 24.609 1 88.06 289 ALA A O 1
ATOM 2180 N N . MET A 1 290 ? 21.672 13.359 25.094 1 93.19 290 MET A N 1
ATOM 2181 C CA . MET A 1 290 ? 21.562 14.539 25.953 1 93.19 290 MET A CA 1
ATOM 2182 C C . MET A 1 290 ? 22.422 14.383 27.203 1 93.19 290 MET A C 1
ATOM 2184 O O . MET A 1 290 ? 23.172 15.297 27.562 1 93.19 290 MET A O 1
ATOM 2188 N N . LEU A 1 291 ? 22.406 13.203 27.812 1 93.56 291 LEU A N 1
ATOM 2189 C CA . LEU A 1 291 ? 23.172 12.938 29.016 1 93.56 291 LEU A CA 1
ATOM 2190 C C . LEU A 1 291 ? 24.672 12.984 28.75 1 93.56 291 LEU A C 1
ATOM 2192 O O . LEU A 1 291 ? 25.438 13.453 29.578 1 93.56 291 LEU A O 1
ATOM 2196 N N . GLN A 1 292 ? 25.047 12.539 27.609 1 90.56 292 GLN A N 1
ATOM 2197 C CA . GLN A 1 292 ? 26.453 12.562 27.234 1 90.56 292 GLN A CA 1
ATOM 2198 C C . GLN A 1 292 ? 26.953 14 27.078 1 90.56 292 GLN A C 1
ATOM 2200 O O . GLN A 1 292 ? 28.031 14.336 27.547 1 90.56 292 GLN A O 1
ATOM 2205 N N . LYS A 1 293 ? 26.125 14.797 26.422 1 91.12 293 LYS A N 1
ATOM 2206 C CA . LYS A 1 293 ? 26.516 16.188 26.234 1 91.12 293 LYS A CA 1
ATOM 2207 C C . LYS A 1 293 ? 26.547 16.938 27.562 1 91.12 293 LYS A C 1
ATOM 2209 O O . LYS A 1 293 ? 27.422 17.781 27.781 1 91.12 293 LYS A O 1
ATOM 2214 N N . PHE A 1 294 ? 25.672 16.641 28.406 1 94.31 294 PHE A N 1
ATOM 2215 C CA . PHE A 1 294 ? 25.641 17.25 29.734 1 94.31 294 PHE A CA 1
ATOM 2216 C C . PHE A 1 294 ? 26.859 16.828 30.547 1 94.31 294 PHE A C 1
ATOM 2218 O O . PHE A 1 294 ? 27.484 17.641 31.219 1 94.31 294 PHE A O 1
ATOM 2225 N N . SER A 1 295 ? 27.156 15.531 30.5 1 92.19 295 SER A N 1
ATOM 2226 C CA . SER A 1 295 ? 28.312 14.969 31.219 1 92.19 295 SER A CA 1
ATOM 2227 C C . SER A 1 295 ? 29.609 15.625 30.766 1 92.19 295 SER A C 1
ATOM 2229 O O . SER A 1 295 ? 30.484 15.906 31.594 1 92.19 295 SER A O 1
ATOM 2231 N N . ALA A 1 296 ? 29.703 15.805 29.469 1 90 296 ALA A N 1
ATOM 2232 C CA . ALA A 1 296 ? 30.891 16.453 28.938 1 90 296 ALA A CA 1
ATOM 2233 C C . ALA A 1 296 ? 31.031 17.875 29.484 1 90 296 ALA A C 1
ATOM 2235 O O . ALA A 1 296 ? 32.156 18.328 29.75 1 90 296 ALA A O 1
ATOM 2236 N N . TRP A 1 297 ? 29.969 18.578 29.625 1 91.94 297 TRP A N 1
ATOM 2237 C CA . TRP A 1 297 ? 29.953 19.938 30.188 1 91.94 297 TRP A CA 1
ATOM 2238 C C . TRP A 1 297 ? 30.344 19.922 31.656 1 91.94 297 TRP A C 1
ATOM 2240 O O . TRP A 1 297 ? 31.203 20.703 32.094 1 91.94 297 TRP A O 1
ATOM 2250 N N . VAL A 1 298 ? 29.781 19 32.406 1 93.62 298 VAL A N 1
ATOM 2251 C CA . VAL A 1 298 ? 30 18.906 33.844 1 93.62 298 VAL A CA 1
ATOM 2252 C C . VAL A 1 298 ? 31.453 18.5 34.125 1 93.62 298 VAL A C 1
ATOM 2254 O O . VAL A 1 298 ? 32.062 19.016 35.031 1 93.62 298 VAL A O 1
ATOM 2257 N N . ALA A 1 299 ? 32 17.609 33.281 1 88.75 299 ALA A N 1
ATOM 2258 C CA . ALA A 1 299 ? 33.375 17.094 33.469 1 88.75 299 ALA A CA 1
ATOM 2259 C C . ALA A 1 299 ? 34.406 18.078 32.938 1 88.75 299 ALA A C 1
ATOM 2261 O O . ALA A 1 299 ? 35.594 17.844 33.062 1 88.75 299 ALA A O 1
ATOM 2262 N N . GLY A 1 300 ? 33.969 19.109 32.219 1 85.69 300 GLY A N 1
ATOM 2263 C CA . GLY A 1 300 ? 34.906 20.109 31.672 1 85.69 300 GLY A CA 1
ATOM 2264 C C . GLY A 1 300 ? 35.344 19.812 30.266 1 85.69 300 GLY A C 1
ATOM 2265 O O . GLY A 1 300 ? 36.219 20.5 29.719 1 85.69 300 GLY A O 1
ATOM 2266 N N . GLY A 1 301 ? 34.781 18.828 29.703 1 79.12 301 GLY A N 1
ATOM 2267 C CA . GLY A 1 301 ? 35.156 18.438 28.359 1 79.12 301 GLY A CA 1
ATOM 2268 C C . GLY A 1 301 ? 34.469 19.281 27.297 1 79.12 301 GLY A C 1
ATOM 2269 O O . GLY A 1 301 ? 34.875 19.266 26.125 1 79.12 301 GLY A O 1
ATOM 2270 N N . ALA A 1 302 ? 33.438 19.969 27.562 1 84.56 302 ALA A N 1
ATOM 2271 C CA . ALA A 1 302 ? 32.719 20.859 26.656 1 84.56 302 ALA A CA 1
ATOM 2272 C C . ALA A 1 302 ? 32.5 22.234 27.297 1 84.56 302 ALA A C 1
ATOM 2274 O O . ALA A 1 302 ? 32.25 22.328 28.5 1 84.56 302 ALA A O 1
ATOM 2275 N N . PRO A 1 303 ? 32.656 23.219 26.5 1 83.31 303 PRO A N 1
ATOM 2276 C CA . PRO A 1 303 ? 32.531 24.562 27.062 1 83.31 303 PRO A CA 1
ATOM 2277 C C . PRO A 1 303 ? 31.109 24.953 27.422 1 83.31 303 PRO A C 1
ATOM 2279 O O . PRO A 1 303 ? 30.891 25.859 28.234 1 83.31 303 PRO A O 1
ATOM 2282 N N . ASP A 1 304 ? 30.172 24.281 26.75 1 84.62 304 ASP A N 1
ATOM 2283 C CA . ASP A 1 304 ? 28.781 24.641 26.984 1 84.62 304 ASP A CA 1
ATOM 2284 C C . ASP A 1 304 ? 27.859 23.438 26.766 1 84.62 304 ASP A C 1
ATOM 2286 O O . ASP A 1 304 ? 28.312 22.391 26.328 1 84.62 304 ASP A O 1
ATOM 2290 N N . PHE A 1 305 ? 26.641 23.625 27.312 1 91.69 305 PHE A N 1
ATOM 2291 C CA . PHE A 1 305 ? 25.531 22.688 27.125 1 91.69 305 PHE A CA 1
ATOM 2292 C C . PHE A 1 305 ? 24.344 23.375 26.469 1 91.69 305 PHE A C 1
ATOM 2294 O O . PHE A 1 305 ? 23.891 24.422 26.938 1 91.69 305 PHE A O 1
ATOM 2301 N N . ALA A 1 306 ? 23.812 22.812 25.344 1 90.44 306 ALA A N 1
ATOM 2302 C CA . ALA A 1 306 ? 22.844 23.469 24.469 1 90.44 306 ALA A CA 1
ATOM 2303 C C . ALA A 1 306 ? 21.547 23.797 25.219 1 90.44 306 ALA A C 1
ATOM 2305 O O . ALA A 1 306 ? 20.797 24.672 24.828 1 90.44 306 ALA A O 1
ATOM 2306 N N . ALA A 1 307 ? 21.297 23.094 26.297 1 94.88 307 ALA A N 1
ATOM 2307 C CA . ALA A 1 307 ? 20.094 23.312 27.094 1 94.88 307 ALA A CA 1
ATOM 2308 C C . ALA A 1 307 ? 20.453 23.781 28.5 1 94.88 307 ALA A C 1
ATOM 2310 O O . ALA A 1 307 ? 19.766 23.422 29.469 1 94.88 307 ALA A O 1
ATOM 2311 N N . SER A 1 308 ? 21.594 24.531 28.578 1 95.5 308 SER A N 1
ATOM 2312 C CA . SER A 1 308 ? 21.922 25.188 29.844 1 95.5 308 SER A CA 1
ATOM 2313 C C . SER A 1 308 ? 20.969 26.312 30.156 1 95.5 308 SER A C 1
ATOM 2315 O O . SER A 1 308 ? 20.312 26.859 29.25 1 95.5 308 SER A O 1
ATOM 2317 N N . LEU A 1 309 ? 20.844 26.719 31.391 1 94 309 LEU A N 1
ATOM 2318 C CA . LEU A 1 309 ? 19.938 27.781 31.781 1 94 309 LEU A CA 1
ATOM 2319 C C . LEU A 1 309 ? 20.234 29.062 31.016 1 94 309 LEU A C 1
ATOM 2321 O O . LEU A 1 309 ? 19.328 29.781 30.609 1 94 309 LEU A O 1
ATOM 2325 N N . ASP A 1 310 ? 21.5 29.297 30.75 1 90.31 310 ASP A N 1
ATOM 2326 C CA . ASP A 1 310 ? 21.906 30.516 30.047 1 90.31 310 ASP A CA 1
ATOM 2327 C C . ASP A 1 310 ? 21.391 30.516 28.609 1 90.31 310 ASP A C 1
ATOM 2329 O O . ASP A 1 310 ? 21.078 31.578 28.047 1 90.31 310 ASP A O 1
ATOM 2333 N N . ARG A 1 311 ? 21.25 29.359 28.062 1 91.5 311 ARG A N 1
ATOM 2334 C CA . ARG A 1 311 ? 20.828 29.234 26.672 1 91.5 311 ARG A CA 1
ATOM 2335 C C . ARG A 1 311 ? 19.312 29.203 26.562 1 91.5 311 ARG A C 1
ATOM 2337 O O . ARG A 1 311 ? 18.766 29.141 25.453 1 91.5 311 ARG A O 1
ATOM 2344 N N . LEU A 1 312 ? 18.594 29.328 27.703 1 94.44 312 LEU A N 1
ATOM 2345 C CA . LEU A 1 312 ? 17.156 29.109 27.656 1 94.44 312 LEU A CA 1
ATOM 2346 C C . LEU A 1 312 ? 16.406 30.375 28.062 1 94.44 312 LEU A C 1
ATOM 2348 O O . LEU A 1 312 ? 15.195 30.328 28.312 1 94.44 312 LEU A O 1
ATOM 2352 N N . ALA A 1 313 ? 17.109 31.531 28.109 1 91.31 313 ALA A N 1
ATOM 2353 C CA . ALA A 1 313 ? 16.516 32.781 28.5 1 91.31 313 ALA A CA 1
ATOM 2354 C C . ALA A 1 313 ? 15.375 33.188 27.562 1 91.31 313 ALA A C 1
ATOM 2356 O O . ALA A 1 313 ? 14.312 33.625 28.016 1 91.31 313 ALA A O 1
ATOM 2357 N N . ASP A 1 314 ? 15.633 33 26.297 1 90.94 314 ASP A N 1
ATOM 2358 C CA . ASP A 1 314 ? 14.625 33.375 25.297 1 90.94 314 ASP A CA 1
ATOM 2359 C C . ASP A 1 314 ? 13.398 32.469 25.422 1 90.94 314 ASP A C 1
ATOM 2361 O O . ASP A 1 314 ? 12.266 32.906 25.25 1 90.94 314 ASP A O 1
ATOM 2365 N N . THR A 1 315 ? 13.609 31.203 25.703 1 93.12 315 THR A N 1
ATOM 2366 C CA . THR A 1 315 ? 12.508 30.266 25.891 1 93.12 315 THR A CA 1
ATOM 2367 C C . THR A 1 315 ? 11.641 30.688 27.078 1 93.12 315 THR A C 1
ATOM 2369 O O . THR A 1 315 ? 10.414 30.656 26.984 1 93.12 315 THR A O 1
ATOM 2372 N N . VAL A 1 316 ? 12.266 31.062 28.125 1 92.38 316 VAL A N 1
ATOM 2373 C CA . VAL A 1 316 ? 11.562 31.516 29.328 1 92.38 316 VAL A CA 1
ATOM 2374 C C . VAL A 1 316 ? 10.727 32.75 29 1 92.38 316 VAL A C 1
ATOM 2376 O O . VAL A 1 316 ? 9.57 32.844 29.406 1 92.38 316 VAL A O 1
ATOM 2379 N N . SER A 1 317 ? 11.32 33.625 28.266 1 90.38 317 SER A N 1
ATOM 2380 C CA . SER A 1 317 ? 10.641 34.875 27.891 1 90.38 317 SER A CA 1
ATOM 2381 C C . SER A 1 317 ? 9.406 34.594 27.047 1 90.38 317 SER A C 1
ATOM 2383 O O . SER A 1 317 ? 8.359 35.219 27.234 1 90.38 317 SER A O 1
ATOM 2385 N N . VAL A 1 318 ? 9.516 33.719 26.125 1 91.94 318 VAL A N 1
ATOM 2386 C CA . VAL A 1 318 ? 8.414 33.375 25.234 1 91.94 318 VAL A CA 1
ATOM 2387 C C . VAL A 1 318 ? 7.301 32.688 26.031 1 91.94 318 VAL A C 1
ATOM 2389 O O . VAL A 1 318 ? 6.121 33 25.844 1 91.94 318 VAL A O 1
ATOM 2392 N N . MET A 1 319 ? 7.668 31.797 26.938 1 91.88 319 MET A N 1
ATOM 2393 C CA . MET A 1 319 ? 6.68 31.109 27.766 1 91.88 319 MET A CA 1
ATOM 2394 C C . MET A 1 319 ? 5.922 32.125 28.625 1 91.88 319 MET A C 1
ATOM 2396 O O . MET A 1 319 ? 4.711 32 28.812 1 91.88 319 MET A O 1
ATOM 2400 N N . GLU A 1 320 ? 6.652 33.062 29.141 1 86.94 320 GLU A N 1
ATOM 2401 C CA . GLU A 1 320 ? 6.031 34.094 29.953 1 86.94 320 GLU A CA 1
ATOM 2402 C C . GLU A 1 320 ? 5.074 34.938 29.109 1 86.94 320 GLU A C 1
ATOM 2404 O O . GLU A 1 320 ? 3.994 35.312 29.578 1 86.94 320 GLU A O 1
ATOM 2409 N N . ALA A 1 321 ? 5.496 35.281 27.938 1 87.69 321 ALA A N 1
ATOM 2410 C CA . ALA A 1 321 ? 4.664 36.094 27.047 1 87.69 321 ALA A CA 1
ATOM 2411 C C . ALA A 1 321 ? 3.375 35.344 26.688 1 87.69 321 ALA A C 1
ATOM 2413 O O . ALA A 1 321 ? 2.309 35.969 26.594 1 87.69 321 ALA A O 1
ATOM 2414 N N . ILE A 1 322 ? 3.469 34.062 26.516 1 90.31 322 ILE A N 1
ATOM 2415 C CA . ILE A 1 322 ? 2.312 33.25 26.156 1 90.31 322 ILE A CA 1
ATOM 2416 C C . ILE A 1 322 ? 1.341 33.219 27.344 1 90.31 322 ILE A C 1
ATOM 2418 O O . ILE A 1 322 ? 0.131 33.375 27.156 1 90.31 322 ILE A O 1
ATOM 2422 N N . ARG A 1 323 ? 1.875 33 28.531 1 84.5 323 ARG A N 1
ATOM 2423 C CA . ARG A 1 323 ? 1.036 32.969 29.719 1 84.5 323 ARG A CA 1
ATOM 2424 C C . ARG A 1 323 ? 0.316 34.312 29.891 1 84.5 323 ARG A C 1
ATOM 2426 O O . ARG A 1 323 ? -0.851 34.344 30.297 1 84.5 323 ARG A O 1
ATOM 2433 N N . HIS A 1 324 ? 1.045 35.344 29.625 1 81.06 324 HIS A N 1
ATOM 2434 C CA . HIS A 1 324 ? 0.462 36.688 29.703 1 81.06 324 HIS A CA 1
ATOM 2435 C C . HIS A 1 324 ? -0.649 36.844 28.688 1 81.06 324 HIS A C 1
ATOM 2437 O O . HIS A 1 324 ? -1.672 37.469 28.969 1 81.06 324 HIS A O 1
ATOM 2443 N N . SER A 1 325 ? -0.43 36.312 27.469 1 81.94 325 SER A N 1
ATOM 2444 C CA . SER A 1 325 ? -1.412 36.406 26.391 1 81.94 325 SER A CA 1
ATOM 2445 C C . SER A 1 325 ? -2.705 35.688 26.766 1 81.94 325 SER A C 1
ATOM 2447 O O . SER A 1 325 ? -3.793 36.125 26.375 1 81.94 325 SER A O 1
ATOM 2449 N N . TYR A 1 326 ? -2.646 34.531 27.484 1 75.62 326 TYR A N 1
ATOM 2450 C CA . TYR A 1 326 ? -3.809 33.75 27.938 1 75.62 326 TYR A CA 1
ATOM 2451 C C . TYR A 1 326 ? -4.672 34.562 28.875 1 75.62 326 TYR A C 1
ATOM 2453 O O . TYR A 1 326 ? -5.902 34.5 28.828 1 75.62 326 TYR A O 1
ATOM 2461 N N . SER A 1 327 ? -4.109 35.188 29.859 1 62.88 327 SER A N 1
ATOM 2462 C CA . SER A 1 327 ? -4.797 35.875 30.953 1 62.88 327 SER A CA 1
ATOM 2463 C C . SER A 1 327 ? -5.402 37.188 30.484 1 62.88 327 SER A C 1
ATOM 2465 O O . SER A 1 327 ? -6.301 37.719 31.141 1 62.88 327 SER A O 1
ATOM 2467 N N . ASN A 1 328 ? -4.922 37.781 29.469 1 53.34 328 ASN A N 1
ATOM 2468 C CA . ASN A 1 328 ? -5.422 39.062 28.969 1 53.34 328 ASN A CA 1
ATOM 2469 C C . ASN A 1 328 ? -5.809 38.969 27.5 1 53.34 328 ASN A C 1
ATOM 2471 O O . ASN A 1 328 ? -5.121 39.5 26.625 1 53.34 328 ASN A O 1
ATOM 2475 N N . PRO A 1 329 ? -6.977 38.062 27.266 1 49.59 329 PRO A N 1
ATOM 2476 C CA . PRO A 1 329 ? -7.289 37.875 25.844 1 49.59 329 PRO A CA 1
ATOM 2477 C C . PRO A 1 329 ? -7.52 39.188 25.109 1 49.59 329 PRO A C 1
ATOM 2479 O O . PRO A 1 329 ? -7.355 39.219 23.891 1 49.59 329 PRO A O 1
ATOM 2482 N N . SER A 1 330 ? -8.125 40.188 25.844 1 42.56 330 SER A N 1
ATOM 2483 C CA . SER A 1 330 ? -8.406 41.469 25.234 1 42.56 330 SER A CA 1
ATOM 2484 C C . SER A 1 330 ? -7.148 42.344 25.172 1 42.56 330 SER A C 1
ATOM 2486 O O . SER A 1 330 ? -7.145 43.406 24.531 1 42.56 330 SER A O 1
ATOM 2488 N N . ASP A 1 331 ? -6.293 42.188 26.125 1 35.81 331 ASP A N 1
ATOM 2489 C CA . ASP A 1 331 ? -5.133 43.062 26.188 1 35.81 331 ASP A CA 1
ATOM 2490 C C . ASP A 1 331 ? -4.164 42.781 25.047 1 35.81 331 ASP A C 1
ATOM 2492 O O . ASP A 1 331 ? -3.463 41.75 25.047 1 35.81 331 ASP A O 1
ATOM 2496 N N . ASP A 1 332 ? -4.551 42.969 23.938 1 35.62 332 ASP A N 1
ATOM 2497 C CA . ASP A 1 332 ? -3.537 42.906 22.891 1 35.62 332 ASP A CA 1
ATOM 2498 C C . ASP A 1 332 ? -2.307 43.719 23.266 1 35.62 332 ASP A C 1
ATOM 2500 O O . ASP A 1 332 ? -2.008 44.75 22.625 1 35.62 332 ASP A O 1
ATOM 2504 N N . ALA A 1 333 ? -2.258 44.281 24.469 1 30.08 333 ALA A N 1
ATOM 2505 C CA . ALA A 1 333 ? -1.061 45.094 24.672 1 30.08 333 ALA A CA 1
ATOM 2506 C C . ALA A 1 333 ? 0.176 44.406 24.109 1 30.08 333 ALA A C 1
ATOM 2508 O O . ALA A 1 333 ? 0.364 43.188 24.312 1 30.08 333 ALA A O 1
ATOM 2509 N N . ASP A 1 334 ? 0.61 44.938 23.078 1 30.94 334 ASP A N 1
ATOM 2510 C CA . ASP A 1 334 ? 1.963 44.875 22.531 1 30.94 334 ASP A CA 1
ATOM 2511 C C . ASP A 1 334 ? 2.988 44.625 23.641 1 30.94 334 ASP A C 1
ATOM 2513 O O . ASP A 1 334 ? 3.781 45.531 23.953 1 30.94 334 ASP A O 1
ATOM 2517 N N . GLN A 1 335 ? 2.65 44.375 24.844 1 29.52 335 GLN A N 1
ATOM 2518 C CA . GLN A 1 335 ? 4 44.125 25.344 1 29.52 335 GLN A CA 1
ATOM 2519 C C . GLN A 1 335 ? 4.684 43.031 24.562 1 29.52 335 GLN A C 1
ATOM 2521 O O . GLN A 1 335 ? 4.426 41.844 24.812 1 29.52 335 GLN A O 1
ATOM 2526 N N . SER A 1 336 ? 4.715 43.062 23.281 1 32.19 336 SER A N 1
ATOM 2527 C CA . SER A 1 336 ? 5.883 42.5 22.609 1 32.19 336 SER A CA 1
ATOM 2528 C C . SER A 1 336 ? 7.059 42.375 23.578 1 32.19 336 SER A C 1
ATOM 2530 O O . SER A 1 336 ? 7.512 43.375 24.156 1 32.19 336 SER A O 1
ATOM 2532 N N . VAL A 1 337 ? 6.953 41.562 24.438 1 33 337 VAL A N 1
ATOM 2533 C CA . VAL A 1 337 ? 8.281 41.438 25.031 1 33 337 VAL A CA 1
ATOM 2534 C C . VAL A 1 337 ? 9.328 41.344 23.922 1 33 337 VAL A C 1
ATOM 2536 O O . VAL A 1 337 ? 9.398 40.375 23.188 1 33 337 VAL A O 1
ATOM 2539 N N . VAL A 1 338 ? 9.492 42.469 23.234 1 31.3 338 VAL A N 1
ATOM 2540 C CA . VAL A 1 338 ? 10.656 42.625 22.359 1 31.3 338 VAL A CA 1
ATOM 2541 C C . VAL A 1 338 ? 11.867 41.938 23 1 31.3 338 VAL A C 1
ATOM 2543 O O . VAL A 1 338 ? 12.297 42.344 24.078 1 31.3 338 VAL A O 1
ATOM 2546 N N . LEU A 1 339 ? 11.953 40.688 22.781 1 32.69 339 LEU A N 1
ATOM 2547 C CA . LEU A 1 339 ? 13.172 40 23.203 1 32.69 339 LEU A CA 1
ATOM 2548 C C . LEU A 1 339 ? 14.391 40.625 22.516 1 32.69 339 LEU A C 1
ATOM 2550 O O . LEU A 1 339 ? 14.367 40.844 21.297 1 32.69 339 LEU A O 1
ATOM 2554 N N . ALA A 1 340 ? 15.148 41.469 23.125 1 27.95 340 ALA A N 1
ATOM 2555 C CA . ALA A 1 340 ? 16.375 42.031 22.609 1 27.95 340 ALA A CA 1
ATOM 2556 C C . ALA A 1 340 ? 17.172 41.031 21.781 1 27.95 340 ALA A C 1
ATOM 2558 O O . ALA A 1 340 ? 17.281 39.875 22.188 1 27.95 340 ALA A O 1
ATOM 2559 N N . ARG A 1 341 ? 17.359 41.188 20.562 1 30.98 341 ARG A N 1
ATOM 2560 C CA . ARG A 1 341 ? 18.125 40.469 19.547 1 30.98 341 ARG A CA 1
ATOM 2561 C C . ARG A 1 341 ? 19.5 40.094 20.062 1 30.98 341 ARG A C 1
ATOM 2563 O O . ARG A 1 341 ? 20.281 40.938 20.453 1 30.98 341 ARG A O 1
ATOM 2570 N N . GLN A 1 342 ? 19.766 39 20.734 1 28.12 342 GLN A N 1
ATOM 2571 C CA . GLN A 1 342 ? 21.188 38.719 20.875 1 28.12 342 GLN A CA 1
ATOM 2572 C C . GLN A 1 342 ? 21.828 38.375 19.531 1 28.12 342 GLN A C 1
ATOM 2574 O O . GLN A 1 342 ? 21.141 37.906 18.625 1 28.12 342 GLN A O 1
ATOM 2579 N N . PRO A 1 343 ? 23.016 38.812 19.141 1 26.48 343 PRO A N 1
ATOM 2580 C CA . PRO A 1 343 ? 23.781 38.562 17.922 1 26.48 343 PRO A CA 1
ATOM 2581 C C . PRO A 1 343 ? 23.781 37.062 17.516 1 26.48 343 PRO A C 1
ATOM 2583 O O . PRO A 1 343 ? 23.641 36.188 18.375 1 26.48 343 PRO A O 1
ATOM 2586 N N . PRO A 1 344 ? 23.469 36.781 16.266 1 28.22 344 PRO A N 1
ATOM 2587 C CA . PRO A 1 344 ? 23.469 35.406 15.734 1 28.22 344 PRO A CA 1
ATOM 2588 C C . PRO A 1 344 ? 24.703 34.625 16.156 1 28.22 344 PRO A C 1
ATOM 2590 O O . PRO A 1 344 ? 25.781 35.188 16.328 1 28.22 344 PRO A O 1
ATOM 2593 N N . LEU A 1 345 ? 24.656 33.562 16.844 1 26.09 345 LEU A N 1
ATOM 2594 C CA . LEU A 1 345 ? 25.781 32.656 17.156 1 26.09 345 LEU A CA 1
ATOM 2595 C C . LEU A 1 345 ? 26.609 32.406 15.898 1 26.09 345 LEU A C 1
ATOM 2597 O O . LEU A 1 345 ? 26.094 32.438 14.781 1 26.09 345 LEU A O 1
ATOM 2601 N N . SER A 1 346 ? 27.953 32.375 15.938 1 25.94 346 SER A N 1
ATOM 2602 C CA . SER A 1 346 ? 29.062 32.156 15.023 1 25.94 346 SER A CA 1
ATOM 2603 C C . SER A 1 346 ? 28.812 30.984 14.109 1 25.94 346 SER A C 1
ATOM 2605 O O . SER A 1 346 ? 28.141 30.016 14.5 1 25.94 346 SER A O 1
ATOM 2607 N N . GLU A 1 347 ? 29 31.078 12.828 1 29.48 347 GLU A N 1
ATOM 2608 C CA . GLU A 1 347 ? 29.094 30.203 11.656 1 29.48 347 GLU A CA 1
ATOM 2609 C C . GLU A 1 347 ? 29.828 28.906 11.977 1 29.48 347 GLU A C 1
ATOM 2611 O O . GLU A 1 347 ? 31.047 28.844 11.836 1 29.48 347 GLU A O 1
ATOM 2616 N N . THR A 1 348 ? 29.828 28.234 13.055 1 27.31 348 THR A N 1
ATOM 2617 C CA . THR A 1 348 ? 30.641 27.016 13.133 1 27.31 348 THR A CA 1
ATOM 2618 C C . THR A 1 348 ? 30.375 26.125 11.93 1 27.31 348 THR A C 1
ATOM 2620 O O . THR A 1 348 ? 29.234 26 11.469 1 27.31 348 THR A O 1
ATOM 2623 N N . ALA A 1 349 ? 31.516 25.75 11.117 1 26.45 349 ALA A N 1
ATOM 2624 C CA . ALA A 1 349 ? 31.641 24.875 9.953 1 26.45 349 ALA A CA 1
ATOM 2625 C C . ALA A 1 349 ? 30.766 23.625 10.102 1 26.45 349 ALA A C 1
ATOM 2627 O O . ALA A 1 349 ? 30.719 23.031 11.18 1 26.45 349 ALA A O 1
ATOM 2628 N N . PRO A 1 350 ? 29.969 23.359 9.25 1 28.19 350 PRO A N 1
ATOM 2629 C CA . PRO A 1 350 ? 29.141 22.141 9.344 1 28.19 350 PRO A CA 1
ATOM 2630 C C . PRO A 1 350 ? 29.969 20.891 9.648 1 28.19 350 PRO A C 1
ATOM 2632 O O . PRO A 1 350 ? 31.062 20.719 9.109 1 28.19 350 PRO A O 1
ATOM 2635 N N . ALA A 1 351 ? 30.125 20.344 10.75 1 25.77 351 ALA A N 1
ATOM 2636 C CA . ALA A 1 351 ? 30.703 19.047 11.062 1 25.77 351 ALA A CA 1
ATOM 2637 C C . ALA A 1 351 ? 30.469 18.047 9.938 1 25.77 351 ALA A C 1
ATOM 2639 O O . ALA A 1 351 ? 29.359 17.922 9.43 1 25.77 351 ALA A O 1
ATOM 2640 N N . ALA A 1 352 ? 31.516 17.578 9.125 1 29.25 352 ALA A N 1
ATOM 2641 C CA . ALA A 1 352 ? 31.516 16.5 8.141 1 29.25 352 ALA A CA 1
ATOM 2642 C C . ALA A 1 352 ? 30.734 15.289 8.648 1 29.25 352 ALA A C 1
ATOM 2644 O O . ALA A 1 352 ? 31.062 14.719 9.695 1 29.25 352 ALA A O 1
ATOM 2645 N N . ALA A 1 353 ? 29.578 15.086 8.391 1 30.86 353 ALA A N 1
ATOM 2646 C CA . ALA A 1 353 ? 28.688 13.992 8.742 1 30.86 353 ALA A CA 1
ATOM 2647 C C . ALA A 1 353 ? 29.375 12.641 8.602 1 30.86 353 ALA A C 1
ATOM 2649 O O . ALA A 1 353 ? 30.047 12.383 7.605 1 30.86 353 ALA A O 1
ATOM 2650 N N . SER A 1 354 ? 29.891 12.078 9.586 1 38.09 354 SER A N 1
ATOM 2651 C CA . SER A 1 354 ? 30.484 10.734 9.648 1 38.09 354 SER A CA 1
ATOM 2652 C C . SER A 1 354 ? 29.703 9.758 8.766 1 38.09 354 SER A C 1
ATOM 2654 O O . SER A 1 354 ? 28.469 9.695 8.836 1 38.09 354 SER A O 1
ATOM 2656 N N . LEU A 1 355 ? 30.219 9.469 7.566 1 48.5 355 LEU A N 1
ATOM 2657 C CA . LEU A 1 355 ? 29.688 8.43 6.695 1 48.5 355 LEU A CA 1
ATOM 2658 C C . LEU A 1 355 ? 29.75 7.066 7.383 1 48.5 355 LEU A C 1
ATOM 2660 O O . LEU A 1 355 ? 29.562 6.035 6.734 1 48.5 355 LEU A O 1
ATOM 2664 N N . ASP A 1 356 ? 30.078 7.121 8.672 1 50.25 356 ASP A N 1
ATOM 2665 C CA . ASP A 1 356 ? 30.109 5.852 9.391 1 50.25 356 ASP A CA 1
ATOM 2666 C C . ASP A 1 356 ? 28.703 5.234 9.461 1 50.25 356 ASP A C 1
ATOM 2668 O O . ASP A 1 356 ? 27.766 5.879 9.914 1 50.25 356 ASP A O 1
ATOM 2672 N N . GLY A 1 357 ? 28.609 4.066 8.875 1 54.94 357 GLY A N 1
ATOM 2673 C CA . GLY A 1 357 ? 27.375 3.307 8.875 1 54.94 357 GLY A CA 1
ATOM 2674 C C . GLY A 1 357 ? 26.531 3.537 7.637 1 54.94 357 GLY A C 1
ATOM 2675 O O . GLY A 1 357 ? 25.422 3.002 7.523 1 54.94 357 GLY A O 1
ATOM 2676 N N . ALA A 1 358 ? 27.109 4.418 6.785 1 61.28 358 ALA A N 1
ATOM 2677 C CA . ALA A 1 358 ? 26.359 4.645 5.555 1 61.28 358 ALA A CA 1
ATOM 2678 C C . ALA A 1 358 ? 26.25 3.363 4.734 1 61.28 358 ALA A C 1
ATOM 2680 O O . ALA A 1 358 ? 27.203 2.59 4.652 1 61.28 358 ALA A O 1
ATOM 2681 N N . HIS A 1 359 ? 25.047 2.971 4.273 1 71.38 359 HIS A N 1
ATOM 2682 C CA . HIS A 1 359 ? 24.781 1.755 3.506 1 71.38 359 HIS A CA 1
ATOM 2683 C C . HIS A 1 359 ? 24 2.059 2.232 1 71.38 359 HIS A C 1
ATOM 2685 O O . HIS A 1 359 ? 23.484 3.166 2.068 1 71.38 359 HIS A O 1
ATOM 2691 N N . HIS A 1 360 ? 24.172 1.156 1.345 1 75.62 360 HIS A N 1
ATOM 2692 C CA . HIS A 1 360 ? 23.359 1.209 0.136 1 75.62 360 HIS A CA 1
ATOM 2693 C C . HIS A 1 360 ? 21.875 1.008 0.456 1 75.62 360 HIS A C 1
ATOM 2695 O O . HIS A 1 360 ? 21.469 -0.078 0.876 1 75.62 360 HIS A O 1
ATOM 2701 N N . VAL A 1 361 ? 21.219 2.107 0.282 1 70.31 361 VAL A N 1
ATOM 2702 C CA . VAL A 1 361 ? 19.797 2.039 0.589 1 70.31 361 VAL A CA 1
ATOM 2703 C C . VAL A 1 361 ? 19 1.828 -0.697 1 70.31 361 VAL A C 1
ATOM 2705 O O . VAL A 1 361 ? 19.047 2.656 -1.608 1 70.31 361 VAL A O 1
ATOM 2708 N N . TRP A 1 362 ? 18.344 0.751 -0.743 1 76.38 362 TRP A N 1
ATOM 2709 C CA . TRP A 1 362 ? 17.453 0.391 -1.839 1 76.38 362 TRP A CA 1
ATOM 2710 C C . TRP A 1 362 ? 16.359 -0.566 -1.363 1 76.38 362 TRP A C 1
ATOM 2712 O O . TRP A 1 362 ? 16.625 -1.48 -0.58 1 76.38 362 TRP A O 1
ATOM 2722 N N . PRO A 1 363 ? 15.031 -0.452 -1.993 1 76.19 363 PRO A N 1
ATOM 2723 C CA . PRO A 1 363 ? 14.594 0.592 -2.922 1 76.19 363 PRO A CA 1
ATOM 2724 C C . PRO A 1 363 ? 14.445 1.955 -2.248 1 76.19 363 PRO A C 1
ATOM 2726 O O . PRO A 1 363 ? 14.383 2.037 -1.019 1 76.19 363 PRO A O 1
ATOM 2729 N N . LEU A 1 364 ? 14.461 2.883 -3.152 1 72.25 364 LEU A N 1
ATOM 2730 C CA . LEU A 1 364 ? 14.203 4.246 -2.699 1 72.25 364 LEU A CA 1
ATOM 2731 C C . LEU A 1 364 ? 12.719 4.578 -2.775 1 72.25 364 LEU A C 1
ATOM 2733 O O . LEU A 1 364 ? 12.172 4.746 -3.865 1 72.25 364 LEU A O 1
ATOM 2737 N N . LEU A 1 365 ? 12.086 4.574 -1.64 1 75.88 365 LEU A N 1
ATOM 2738 C CA . LEU A 1 365 ? 10.656 4.828 -1.571 1 75.88 365 LEU A CA 1
ATOM 2739 C C . LEU A 1 365 ? 10.375 6.273 -1.158 1 75.88 365 LEU A C 1
ATOM 2741 O O . LEU A 1 365 ? 11.031 6.797 -0.25 1 75.88 365 LEU A O 1
ATOM 2745 N N . SER A 1 366 ? 9.453 6.934 -1.906 1 64.94 366 SER A N 1
ATOM 2746 C CA . SER A 1 366 ? 9.094 8.336 -1.69 1 64.94 366 SER A CA 1
ATOM 2747 C C . SER A 1 366 ? 7.656 8.469 -1.203 1 64.94 366 SER A C 1
ATOM 2749 O O . SER A 1 366 ? 6.941 7.469 -1.089 1 64.94 366 SER A O 1
ATOM 2751 N N . ALA A 1 367 ? 7.285 9.68 -0.852 1 65.25 367 ALA A N 1
ATOM 2752 C CA . ALA A 1 367 ? 5.891 9.969 -0.527 1 65.25 367 ALA A CA 1
ATOM 2753 C C . ALA A 1 367 ? 4.98 9.664 -1.711 1 65.25 367 ALA A C 1
ATOM 2755 O O . ALA A 1 367 ? 3.838 9.234 -1.528 1 65.25 367 ALA A O 1
ATOM 2756 N N . GLU A 1 368 ? 5.539 9.961 -2.844 1 71.94 368 GLU A N 1
ATOM 2757 C CA . GLU A 1 368 ? 4.781 9.625 -4.047 1 71.94 368 GLU A CA 1
ATOM 2758 C C . GLU A 1 368 ? 4.547 8.117 -4.148 1 71.94 368 GLU A C 1
ATOM 2760 O O . GLU A 1 368 ? 3.492 7.684 -4.617 1 71.94 368 GLU A O 1
ATOM 2765 N N . SER A 1 369 ? 5.551 7.387 -3.713 1 83.5 369 SER A N 1
ATOM 2766 C CA . SER A 1 369 ? 5.387 5.938 -3.693 1 83.5 369 SER A CA 1
ATOM 2767 C C . SER A 1 369 ? 4.262 5.52 -2.754 1 83.5 369 SER A C 1
ATOM 2769 O O . SER A 1 369 ? 3.439 4.672 -3.102 1 83.5 369 SER A O 1
ATOM 2771 N N . GLU A 1 370 ? 4.258 6.141 -1.55 1 76.06 370 GLU A N 1
ATOM 2772 C CA . GLU A 1 370 ? 3.217 5.848 -0.568 1 76.06 370 GLU A CA 1
ATOM 2773 C C . GLU A 1 370 ? 1.835 6.211 -1.102 1 76.06 370 GLU A C 1
ATOM 2775 O O . GLU A 1 370 ? 0.892 5.422 -0.985 1 76.06 370 GLU A O 1
ATOM 2780 N N . THR A 1 371 ? 1.761 7.391 -1.676 1 75.81 371 THR A N 1
ATOM 2781 C CA . THR A 1 371 ? 0.5 7.883 -2.219 1 75.81 371 THR A CA 1
ATOM 2782 C C . THR A 1 371 ? -0.021 6.953 -3.311 1 75.81 371 THR A C 1
ATOM 2784 O O . THR A 1 371 ? -1.218 6.664 -3.367 1 75.81 371 THR A O 1
ATOM 2787 N N . ALA A 1 372 ? 0.864 6.582 -4.141 1 84.88 372 ALA A N 1
ATOM 2788 C CA . ALA A 1 372 ? 0.473 5.688 -5.227 1 84.88 372 ALA A CA 1
ATOM 2789 C C . ALA A 1 372 ? -0.143 4.402 -4.684 1 84.88 372 ALA A C 1
ATOM 2791 O O . ALA A 1 372 ? -1.153 3.922 -5.203 1 84.88 372 ALA A O 1
ATOM 2792 N N . VAL A 1 373 ? 0.403 3.859 -3.631 1 89.44 373 VAL A N 1
ATOM 2793 C CA . VAL A 1 373 ? -0.054 2.605 -3.043 1 89.44 373 VAL A CA 1
ATOM 2794 C C . VAL A 1 373 ? -1.38 2.826 -2.316 1 89.44 373 VAL A C 1
ATOM 2796 O O . VAL A 1 373 ? -2.326 2.057 -2.492 1 89.44 373 VAL A O 1
ATOM 2799 N N . VAL A 1 374 ? -1.461 3.85 -1.562 1 83.31 374 VAL A N 1
ATOM 2800 C CA . VAL A 1 374 ? -2.662 4.133 -0.784 1 83.31 374 VAL A CA 1
ATOM 2801 C C . VAL A 1 374 ? -3.816 4.477 -1.723 1 83.31 374 VAL A C 1
ATOM 2803 O O . VAL A 1 374 ? -4.953 4.047 -1.502 1 83.31 374 VAL A O 1
ATOM 2806 N N . ASP A 1 375 ? -3.488 5.289 -2.754 1 81.75 375 ASP A N 1
ATOM 2807 C CA . ASP A 1 375 ? -4.512 5.598 -3.748 1 81.75 375 ASP A CA 1
ATOM 2808 C C . ASP A 1 375 ? -5.074 4.32 -4.371 1 81.75 375 ASP A C 1
ATOM 2810 O O . ASP A 1 375 ? -6.285 4.188 -4.543 1 81.75 375 ASP A O 1
ATOM 2814 N N . GLN A 1 376 ? -4.203 3.477 -4.684 1 90.31 376 GLN A N 1
ATOM 2815 C CA . GLN A 1 376 ? -4.633 2.227 -5.305 1 90.31 376 GLN A CA 1
ATOM 2816 C C . GLN A 1 376 ? -5.473 1.395 -4.34 1 90.31 376 GLN A C 1
ATOM 2818 O O . GLN A 1 376 ? -6.406 0.706 -4.754 1 90.31 376 GLN A O 1
ATOM 2823 N N . MET A 1 377 ? -5.152 1.386 -3.051 1 87.19 377 MET A N 1
ATOM 2824 C CA . MET A 1 377 ? -5.922 0.672 -2.037 1 87.19 377 MET A CA 1
ATOM 2825 C C . MET A 1 377 ? -7.395 1.073 -2.092 1 87.19 377 MET A C 1
ATOM 2827 O O . MET A 1 377 ? -8.281 0.224 -1.966 1 87.19 377 MET A O 1
ATOM 2831 N N . HIS A 1 378 ? -7.59 2.275 -2.359 1 79.56 378 HIS A N 1
ATOM 2832 C CA . HIS A 1 378 ? -8.945 2.811 -2.266 1 79.56 378 HIS A CA 1
ATOM 2833 C C . HIS A 1 378 ? -9.664 2.719 -3.605 1 79.56 378 HIS A C 1
ATOM 2835 O O . HIS A 1 378 ? -10.891 2.879 -3.67 1 79.56 378 HIS A O 1
ATOM 2841 N N . ARG A 1 379 ? -8.977 2.549 -4.645 1 82.75 379 ARG A N 1
ATOM 2842 C CA . ARG A 1 379 ? -9.609 2.322 -5.938 1 82.75 379 ARG A CA 1
ATOM 2843 C C . ARG A 1 379 ? -10.117 0.889 -6.055 1 82.75 379 ARG A C 1
ATOM 2845 O O . ARG A 1 379 ? -11.32 0.662 -6.215 1 82.75 379 ARG A O 1
ATOM 2852 N N . THR A 1 380 ? -9.219 -0.014 -5.996 1 89.88 380 THR A N 1
ATOM 2853 C CA . THR A 1 380 ? -9.57 -1.43 -5.992 1 89.88 380 THR A CA 1
ATOM 2854 C C . THR A 1 380 ? -8.367 -2.283 -5.594 1 89.88 380 THR A C 1
ATOM 2856 O O . THR A 1 380 ? -7.234 -1.979 -5.965 1 89.88 380 THR A O 1
ATOM 2859 N N . LEU A 1 381 ? -8.641 -3.281 -4.836 1 90.69 381 LEU A N 1
ATOM 2860 C CA . LEU A 1 381 ? -7.594 -4.184 -4.371 1 90.69 381 LEU A CA 1
ATOM 2861 C C . LEU A 1 381 ? -7.594 -5.48 -5.172 1 90.69 381 LEU A C 1
ATOM 2863 O O . LEU A 1 381 ? -6.715 -6.324 -4.992 1 90.69 381 LEU A O 1
ATOM 2867 N N . SER A 1 382 ? -8.523 -5.691 -5.996 1 90.94 382 SER A N 1
ATOM 2868 C CA . SER A 1 382 ? -8.57 -6.82 -6.922 1 90.94 382 SER A CA 1
ATOM 2869 C C . SER A 1 382 ? -9.016 -6.379 -8.312 1 90.94 382 SER A C 1
ATOM 2871 O O . SER A 1 382 ? -10.047 -5.715 -8.453 1 90.94 382 SER A O 1
ATOM 2873 N N . ILE A 1 383 ? -8.25 -6.648 -9.266 1 93.06 383 ILE A N 1
ATOM 2874 C CA . ILE A 1 383 ? -8.539 -6.301 -10.656 1 93.06 383 ILE A CA 1
ATOM 2875 C C . ILE A 1 383 ? -8.719 -7.574 -11.477 1 93.06 383 ILE A C 1
ATOM 2877 O O . ILE A 1 383 ? -7.824 -8.422 -11.523 1 93.06 383 ILE A O 1
ATOM 2881 N N . TYR A 1 384 ? -9.828 -7.703 -12.172 1 92.5 384 TYR A N 1
ATOM 2882 C CA . TYR A 1 384 ? -10.188 -8.969 -12.812 1 92.5 384 TYR A CA 1
ATOM 2883 C C . TYR A 1 384 ? -10.047 -8.867 -14.328 1 92.5 384 TYR A C 1
ATOM 2885 O O . TYR A 1 384 ? -10.117 -9.883 -15.031 1 92.5 384 TYR A O 1
ATOM 2893 N N . ASP A 1 385 ? -9.898 -7.684 -14.836 1 94.81 385 ASP A N 1
ATOM 2894 C CA . ASP A 1 385 ? -9.711 -7.422 -16.266 1 94.81 385 ASP A CA 1
ATOM 2895 C C . ASP A 1 385 ? -8.5 -6.516 -16.5 1 94.81 385 ASP A C 1
ATOM 2897 O O . ASP A 1 385 ? -7.641 -6.383 -15.633 1 94.81 385 ASP A O 1
ATOM 2901 N N . ARG A 1 386 ? -8.32 -6.164 -17.797 1 95.75 386 ARG A N 1
ATOM 2902 C CA . ARG A 1 386 ? -7.277 -5.184 -18.062 1 95.75 386 ARG A CA 1
ATOM 2903 C C . ARG A 1 386 ? -7.793 -3.76 -17.859 1 95.75 386 ARG A C 1
ATOM 2905 O O . ARG A 1 386 ? -8.133 -3.076 -18.828 1 95.75 386 ARG A O 1
ATOM 2912 N N . SER A 1 387 ? -7.719 -3.352 -16.703 1 94.56 387 SER A N 1
ATOM 2913 C CA . SER A 1 387 ? -8.188 -2.02 -16.344 1 94.56 387 SER A CA 1
ATOM 2914 C C . SER A 1 387 ? -7.371 -1.434 -15.195 1 94.56 387 SER A C 1
ATOM 2916 O O . SER A 1 387 ? -6.434 -2.066 -14.711 1 94.56 387 SER A O 1
ATOM 2918 N N . ASP A 1 388 ? -7.656 -0.199 -14.867 1 94.19 388 ASP A N 1
ATOM 2919 C CA . ASP A 1 388 ? -7.051 0.482 -13.727 1 94.19 388 ASP A CA 1
ATOM 2920 C C . ASP A 1 388 ? -5.527 0.444 -13.805 1 94.19 388 ASP A C 1
ATOM 2922 O O . ASP A 1 388 ? -4.949 0.682 -14.867 1 94.19 388 ASP A O 1
ATOM 2926 N N . ILE A 1 389 ? -4.832 0.098 -12.711 1 94.81 389 ILE A N 1
ATOM 2927 C CA . ILE A 1 389 ? -3.381 0.22 -12.641 1 94.81 389 ILE A CA 1
ATOM 2928 C C . ILE A 1 389 ? -2.73 -0.849 -13.516 1 94.81 389 ILE A C 1
ATOM 2930 O O . ILE A 1 389 ? -1.588 -0.69 -13.953 1 94.81 389 ILE A O 1
ATOM 2934 N N . TYR A 1 390 ? -3.4 -2.006 -13.781 1 97.5 390 TYR A N 1
ATOM 2935 C CA . TYR A 1 390 ? -2.867 -3.004 -14.703 1 97.5 390 TYR A CA 1
ATOM 2936 C C . TYR A 1 390 ? -2.746 -2.436 -16.109 1 97.5 390 TYR A C 1
ATOM 2938 O O . TYR A 1 390 ? -1.693 -2.551 -16.75 1 97.5 390 TYR A O 1
ATOM 2946 N N . GLU A 1 391 ? -3.805 -1.817 -16.516 1 96.38 391 GLU A N 1
ATOM 2947 C CA . GLU A 1 391 ? -3.83 -1.249 -17.859 1 96.38 391 GLU A CA 1
ATOM 2948 C C . GLU A 1 391 ? -2.797 -0.136 -18 1 96.38 391 GLU A C 1
ATOM 2950 O O . GLU A 1 391 ? -2.039 -0.111 -18.984 1 96.38 391 GLU A O 1
ATOM 2955 N N . THR A 1 392 ? -2.777 0.77 -17.031 1 95.44 392 THR A N 1
ATOM 2956 C CA . THR A 1 392 ? -1.858 1.902 -17.062 1 95.44 392 THR A CA 1
ATOM 2957 C C . THR A 1 392 ? -0.412 1.423 -17.141 1 95.44 392 THR A C 1
ATOM 2959 O O . THR A 1 392 ? 0.365 1.902 -17.969 1 95.44 392 THR A O 1
ATOM 2962 N N . PHE A 1 393 ? -0.071 0.542 -16.281 1 98.19 393 PHE A N 1
ATOM 2963 C CA . PHE A 1 393 ? 1.307 0.073 -16.188 1 98.19 393 PHE A CA 1
ATOM 2964 C C . PHE A 1 393 ? 1.686 -0.726 -17.438 1 98.19 393 PHE A C 1
ATOM 2966 O O . PHE A 1 393 ? 2.77 -0.541 -17.984 1 98.19 393 PHE A O 1
ATOM 2973 N N . GLU A 1 394 ? 0.854 -1.668 -17.859 1 98.38 394 GLU A N 1
ATOM 2974 C CA . GLU A 1 394 ? 1.13 -2.492 -19.031 1 98.38 394 GLU A CA 1
ATOM 2975 C C . GLU A 1 394 ? 1.296 -1.633 -20.281 1 98.38 394 GLU A C 1
ATOM 2977 O O . GLU A 1 394 ? 2.152 -1.911 -21.125 1 98.38 394 GLU A O 1
ATOM 2982 N N . ASP A 1 395 ? 0.546 -0.602 -20.422 1 97 395 ASP A N 1
ATOM 2983 C CA . ASP A 1 395 ? 0.68 0.307 -21.547 1 97 395 ASP A CA 1
ATOM 2984 C C . ASP A 1 395 ? 2.029 1.021 -21.531 1 97 395 ASP A C 1
ATOM 2986 O O . ASP A 1 395 ? 2.686 1.158 -22.562 1 97 395 ASP A O 1
ATOM 2990 N N . ARG A 1 396 ? 2.398 1.492 -20.375 1 95.56 396 ARG A N 1
ATOM 2991 C CA . ARG A 1 396 ? 3.689 2.162 -20.234 1 95.56 396 ARG A CA 1
ATOM 2992 C C . ARG A 1 396 ? 4.836 1.208 -20.547 1 95.56 396 ARG A C 1
ATOM 2994 O O . ARG A 1 396 ? 5.816 1.594 -21.188 1 95.56 396 ARG A O 1
ATOM 3001 N N . TRP A 1 397 ? 4.688 -0.017 -20.109 1 97.69 397 TRP A N 1
ATOM 3002 C CA . TRP A 1 397 ? 5.73 -1.018 -20.312 1 97.69 397 TRP A CA 1
ATOM 3003 C C . TRP A 1 397 ? 5.883 -1.344 -21.797 1 97.69 397 TRP A C 1
ATOM 3005 O O . TRP A 1 397 ? 7.004 -1.454 -22.297 1 97.69 397 TRP A O 1
ATOM 3015 N N . ARG A 1 398 ? 4.762 -1.58 -22.516 1 96.62 398 ARG A N 1
ATOM 3016 C CA . ARG A 1 398 ? 4.789 -1.863 -23.938 1 96.62 398 ARG A CA 1
ATOM 3017 C C . ARG A 1 398 ? 5.43 -0.717 -24.719 1 96.62 398 ARG A C 1
ATOM 3019 O O . ARG A 1 398 ? 6.223 -0.945 -25.625 1 96.62 398 ARG A O 1
ATOM 3026 N N . THR A 1 399 ? 5.098 0.459 -24.297 1 95.44 399 THR A N 1
ATOM 3027 C CA . THR A 1 399 ? 5.637 1.636 -24.969 1 95.44 399 THR A CA 1
ATOM 3028 C C . THR A 1 399 ? 7.141 1.75 -24.734 1 95.44 399 THR A C 1
ATOM 3030 O O . THR A 1 399 ? 7.902 1.972 -25.688 1 95.44 399 THR A O 1
ATOM 3033 N N . MET A 1 400 ? 7.523 1.555 -23.547 1 94.19 400 MET A N 1
ATOM 3034 C CA . MET A 1 400 ? 8.93 1.657 -23.172 1 94.19 400 MET A CA 1
ATOM 3035 C C . MET A 1 400 ? 9.781 0.658 -23.938 1 94.19 400 MET A C 1
ATOM 3037 O O . MET A 1 400 ? 10.906 0.964 -24.328 1 94.19 400 MET A O 1
ATOM 3041 N N . HIS A 1 401 ? 9.305 -0.515 -24.234 1 96.5 401 HIS A N 1
ATOM 3042 C CA . HIS A 1 401 ? 10.094 -1.592 -24.812 1 96.5 401 HIS A CA 1
ATOM 3043 C C . HIS A 1 401 ? 9.766 -1.782 -26.297 1 96.5 401 HIS A C 1
ATOM 3045 O O . HIS A 1 401 ? 10.391 -2.592 -26.969 1 96.5 401 HIS A O 1
ATOM 3051 N N . GLY A 1 402 ? 8.742 -1.041 -26.797 1 95.88 402 GLY A N 1
ATOM 3052 C CA . GLY A 1 402 ? 8.32 -1.216 -28.188 1 95.88 402 GLY A CA 1
ATOM 3053 C C . GLY A 1 402 ? 7.723 -2.582 -28.453 1 95.88 402 GLY A C 1
ATOM 3054 O O . GLY A 1 402 ? 8.023 -3.207 -29.469 1 95.88 402 GLY A O 1
ATOM 3055 N N . LEU A 1 403 ? 6.918 -3.109 -27.547 1 97.56 403 LEU A N 1
ATOM 3056 C CA . LEU A 1 403 ? 6.309 -4.43 -27.672 1 97.56 403 LEU A CA 1
ATOM 3057 C C . LEU A 1 403 ? 4.793 -4.32 -27.781 1 97.56 403 LEU A C 1
ATOM 3059 O O . LEU A 1 403 ? 4.203 -3.33 -27.344 1 97.56 403 LEU A O 1
ATOM 3063 N N . LYS A 1 404 ? 4.172 -5.301 -28.328 1 97.94 404 LYS A N 1
ATOM 3064 C CA . LYS A 1 404 ? 2.732 -5.301 -28.562 1 97.94 404 LYS A CA 1
ATOM 3065 C C . LYS A 1 404 ? 1.965 -5.633 -27.281 1 97.94 404 LYS A C 1
ATOM 3067 O O . LYS A 1 404 ? 0.903 -5.062 -27.016 1 97.94 404 LYS A O 1
ATOM 3072 N N . HIS A 1 405 ? 2.504 -6.633 -26.516 1 98.31 405 HIS A N 1
ATOM 3073 C CA . HIS A 1 405 ? 1.788 -7.121 -25.344 1 98.31 405 HIS A CA 1
ATOM 3074 C C . HIS A 1 405 ? 2.688 -7.125 -24.109 1 98.31 405 HIS A C 1
ATOM 3076 O O . HIS A 1 405 ? 3.887 -7.391 -24.219 1 98.31 405 HIS A O 1
ATOM 3082 N N . ALA A 1 406 ? 2.156 -6.809 -22.969 1 98.62 406 ALA A N 1
ATOM 3083 C CA . ALA A 1 406 ? 2.756 -6.965 -21.656 1 98.62 406 ALA A CA 1
ATOM 3084 C C . ALA A 1 406 ? 1.729 -7.465 -20.641 1 98.62 406 ALA A C 1
ATOM 3086 O O . ALA A 1 406 ? 0.571 -7.043 -20.656 1 98.62 406 ALA A O 1
ATOM 3087 N N . LEU A 1 407 ? 2.129 -8.383 -19.812 1 98.69 407 LEU A N 1
ATOM 3088 C CA . LEU A 1 407 ? 1.258 -8.992 -18.812 1 98.69 407 LEU A CA 1
ATOM 3089 C C . LEU A 1 407 ? 1.917 -8.977 -17.438 1 98.69 407 LEU A C 1
ATOM 3091 O O . LEU A 1 407 ? 2.965 -9.602 -17.25 1 98.69 407 LEU A O 1
ATOM 3095 N N . VAL A 1 408 ? 1.298 -8.258 -16.531 1 98.44 408 VAL A N 1
ATOM 3096 C CA . VAL A 1 408 ? 1.804 -8.273 -15.172 1 98.44 408 VAL A CA 1
ATOM 3097 C C . VAL A 1 408 ? 1.386 -9.578 -14.484 1 98.44 408 VAL A C 1
ATOM 3099 O O . VAL A 1 408 ? 0.306 -10.109 -14.75 1 98.44 408 VAL A O 1
ATOM 3102 N N . CYS A 1 409 ? 2.217 -10.102 -13.625 1 98.19 409 CYS A N 1
ATOM 3103 C CA . CYS A 1 409 ? 1.952 -11.328 -12.875 1 98.19 409 CYS A CA 1
ATOM 3104 C C . CYS A 1 409 ? 2.613 -11.273 -11.5 1 98.19 409 CYS A C 1
ATOM 3106 O O . CYS A 1 409 ? 3.146 -10.242 -11.102 1 98.19 409 CYS A O 1
ATOM 3108 N N . SER A 1 410 ? 2.596 -12.32 -10.781 1 97.31 410 SER A N 1
ATOM 3109 C CA . SER A 1 410 ? 2.875 -12.297 -9.344 1 97.31 410 SER A CA 1
ATOM 3110 C C . SER A 1 410 ? 4.375 -12.266 -9.078 1 97.31 410 SER A C 1
ATOM 3112 O O . SER A 1 410 ? 4.805 -11.891 -7.984 1 97.31 410 SER A O 1
ATOM 3114 N N . SER A 1 411 ? 5.23 -12.711 -10 1 97.81 411 SER A N 1
ATOM 3115 C CA . SER A 1 411 ? 6.676 -12.688 -9.805 1 97.81 411 SER A CA 1
ATOM 3116 C C . SER A 1 411 ? 7.414 -12.836 -11.133 1 97.81 411 SER A C 1
ATOM 3118 O O . SER A 1 411 ? 6.805 -13.156 -12.156 1 97.81 411 SER A O 1
ATOM 3120 N N . GLY A 1 412 ? 8.695 -12.578 -11.062 1 98.38 412 GLY A N 1
ATOM 3121 C CA . GLY A 1 412 ? 9.523 -12.836 -12.234 1 98.38 412 GLY A CA 1
ATOM 3122 C C . GLY A 1 412 ? 9.562 -14.297 -12.625 1 98.38 412 GLY A C 1
ATOM 3123 O O . GLY A 1 412 ? 9.57 -14.633 -13.812 1 98.38 412 GLY A O 1
ATOM 3124 N N . THR A 1 413 ? 9.602 -15.18 -11.656 1 98.56 413 THR A N 1
ATOM 3125 C CA . THR A 1 413 ? 9.586 -16.609 -11.898 1 98.56 413 THR A CA 1
ATOM 3126 C C . THR A 1 413 ? 8.305 -17.016 -12.633 1 98.56 413 THR A C 1
ATOM 3128 O O . THR A 1 413 ? 8.344 -17.844 -13.547 1 98.56 413 THR A O 1
ATOM 3131 N N . ILE A 1 414 ? 7.219 -16.438 -12.234 1 98.69 414 ILE A N 1
ATOM 3132 C CA . ILE A 1 414 ? 5.938 -16.734 -12.867 1 98.69 414 ILE A CA 1
ATOM 3133 C C . ILE A 1 414 ? 5.922 -16.188 -14.297 1 98.69 414 ILE A C 1
ATOM 3135 O O . ILE A 1 414 ? 5.359 -16.812 -15.195 1 98.69 414 ILE A O 1
ATOM 3139 N N . ALA A 1 415 ? 6.523 -15.023 -14.492 1 98.81 415 ALA A N 1
ATOM 3140 C CA . ALA A 1 415 ? 6.656 -14.508 -15.852 1 98.81 415 ALA A CA 1
ATOM 3141 C C . ALA A 1 415 ? 7.395 -15.5 -16.75 1 98.81 415 ALA A C 1
ATOM 3143 O O . ALA A 1 415 ? 7.008 -15.719 -17.891 1 98.81 415 ALA A O 1
ATOM 3144 N N . ILE A 1 416 ? 8.445 -16.078 -16.25 1 98.88 416 ILE A N 1
ATOM 3145 C CA . ILE A 1 416 ? 9.211 -17.078 -16.984 1 98.88 416 ILE A CA 1
ATOM 3146 C C . ILE A 1 416 ? 8.359 -18.328 -17.188 1 98.88 416 ILE A C 1
ATOM 3148 O O . ILE A 1 416 ? 8.383 -18.938 -18.266 1 98.88 416 ILE A O 1
ATOM 3152 N N . LEU A 1 417 ? 7.629 -18.672 -16.141 1 98.75 417 LEU A N 1
ATOM 3153 C CA . LEU A 1 417 ? 6.727 -19.812 -16.25 1 98.75 417 LEU A CA 1
ATOM 3154 C C . LEU A 1 417 ? 5.711 -19.594 -17.375 1 98.75 417 LEU A C 1
ATOM 3156 O O . LEU A 1 417 ? 5.375 -20.531 -18.094 1 98.75 417 LEU A O 1
ATOM 3160 N N . HIS A 1 418 ? 5.184 -18.406 -17.5 1 98.75 418 HIS A N 1
ATOM 3161 C CA . HIS A 1 418 ? 4.27 -18.062 -18.594 1 98.75 418 HIS A CA 1
ATOM 3162 C C . HIS A 1 418 ? 4.906 -18.344 -19.953 1 98.75 418 HIS A C 1
ATOM 3164 O O . HIS A 1 418 ? 4.242 -18.844 -20.859 1 98.75 418 HIS A O 1
ATOM 3170 N N . MET A 1 419 ? 6.184 -18.016 -20.078 1 98.81 419 MET A N 1
ATOM 3171 C CA . MET A 1 419 ? 6.875 -18.234 -21.344 1 98.81 419 MET A CA 1
ATOM 3172 C C . MET A 1 419 ? 6.941 -19.719 -21.672 1 98.81 419 MET A C 1
ATOM 3174 O O . MET A 1 419 ? 6.648 -20.125 -22.812 1 98.81 419 MET A O 1
ATOM 3178 N N . PHE A 1 420 ? 7.277 -20.484 -20.703 1 98.69 420 PHE A N 1
ATOM 3179 C CA . PHE A 1 420 ? 7.41 -21.922 -20.922 1 98.69 420 PHE A CA 1
ATOM 3180 C C . PHE A 1 420 ? 6.055 -22.562 -21.219 1 98.69 420 PHE A C 1
ATOM 3182 O O . PHE A 1 420 ? 5.957 -23.469 -22.047 1 98.69 420 PHE A O 1
ATOM 3189 N N . ASP A 1 421 ? 5.035 -22.109 -20.484 1 98.31 421 ASP A N 1
ATOM 3190 C CA . ASP A 1 421 ? 3.695 -22.625 -20.766 1 98.31 421 ASP A CA 1
ATOM 3191 C C . ASP A 1 421 ? 3.24 -22.25 -22.172 1 98.31 421 ASP A C 1
ATOM 3193 O O . ASP A 1 421 ? 2.668 -23.078 -22.891 1 98.31 421 ASP A O 1
ATOM 3197 N N . ALA A 1 422 ? 3.488 -21.031 -22.547 1 98.31 422 ALA A N 1
ATOM 3198 C CA . ALA A 1 422 ? 3.068 -20.531 -23.844 1 98.31 422 ALA A CA 1
ATOM 3199 C C . ALA A 1 422 ? 3.771 -21.281 -24.984 1 98.31 422 ALA A C 1
ATOM 3201 O O . ALA A 1 422 ? 3.232 -21.391 -26.078 1 98.31 422 ALA A O 1
ATOM 3202 N N . LEU A 1 423 ? 4.984 -21.844 -24.719 1 97.5 423 LEU A N 1
ATOM 3203 C CA . LEU A 1 423 ? 5.73 -22.625 -25.703 1 97.5 423 LEU A CA 1
ATOM 3204 C C . LEU A 1 423 ? 5.098 -24 -25.906 1 97.5 423 LEU A C 1
ATOM 3206 O O . LEU A 1 423 ? 5.41 -24.688 -26.875 1 97.5 423 LEU A O 1
ATOM 3210 N N . GLY A 1 424 ? 4.227 -24.375 -24.953 1 96.56 424 GLY A N 1
ATOM 3211 C CA . GLY A 1 424 ? 3.629 -25.703 -25.047 1 96.56 424 GLY A CA 1
ATOM 3212 C C . GLY A 1 424 ? 4.605 -26.812 -24.734 1 96.56 424 GLY A C 1
ATOM 3213 O O . GLY A 1 424 ? 4.613 -27.844 -25.391 1 96.56 424 GLY A O 1
ATOM 3214 N N . LEU A 1 425 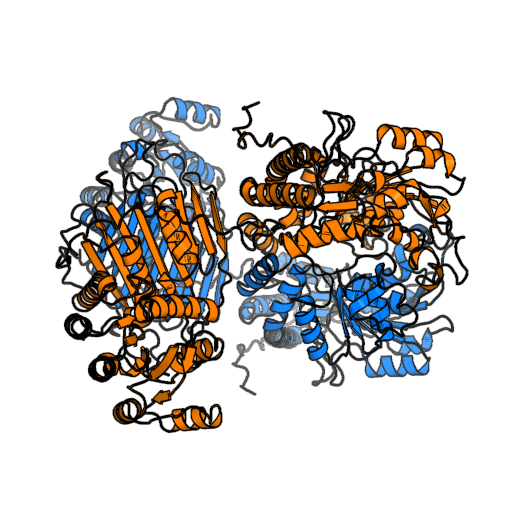? 5.465 -26.625 -23.734 1 97.31 425 LEU A N 1
ATOM 3215 C CA . LEU A 1 425 ? 6.5 -27.594 -23.391 1 97.31 425 LEU A CA 1
ATOM 3216 C C . LEU A 1 425 ? 5.883 -28.922 -22.953 1 97.31 425 LEU A C 1
ATOM 3218 O O . LEU A 1 425 ? 4.836 -28.938 -22.312 1 97.31 425 LEU A O 1
ATOM 3222 N N . ARG A 1 426 ? 6.539 -29.922 -23.312 1 96.25 426 ARG A N 1
ATOM 3223 C CA . ARG A 1 426 ? 6.191 -31.312 -22.984 1 96.25 426 ARG A CA 1
ATOM 3224 C C . ARG A 1 426 ? 7.387 -32.031 -22.375 1 96.25 426 ARG A C 1
ATOM 3226 O O . ARG A 1 426 ? 8.523 -31.562 -22.469 1 96.25 426 ARG A O 1
ATOM 3233 N N . PRO A 1 427 ? 7.086 -33.188 -21.641 1 97.06 427 PRO A N 1
ATOM 3234 C CA . PRO A 1 427 ? 8.203 -33.938 -21.078 1 97.06 427 PRO A CA 1
ATOM 3235 C C . PRO A 1 427 ? 9.227 -34.375 -22.141 1 97.06 427 PRO A C 1
ATOM 3237 O O . PRO A 1 427 ? 8.844 -34.844 -23.203 1 97.06 427 PRO A O 1
ATOM 3240 N N . GLY A 1 428 ? 10.469 -34 -21.875 1 97.31 428 GLY A N 1
ATOM 3241 C CA . GLY A 1 428 ? 11.531 -34.375 -22.781 1 97.31 428 GLY A CA 1
ATOM 3242 C C . GLY A 1 428 ? 11.992 -33.219 -23.672 1 97.31 428 GLY A C 1
ATOM 3243 O O . GLY A 1 428 ? 13.094 -33.25 -24.219 1 97.31 428 GLY A O 1
ATOM 3244 N N . ASP A 1 429 ? 11.164 -32.188 -23.891 1 98.31 429 ASP A N 1
ATOM 3245 C CA . ASP A 1 429 ? 11.602 -31 -24.609 1 98.31 429 ASP A CA 1
ATOM 3246 C C . ASP A 1 429 ? 12.828 -30.375 -23.938 1 98.31 429 ASP A C 1
ATOM 3248 O O . ASP A 1 429 ? 12.961 -30.406 -22.703 1 98.31 429 ASP A O 1
ATOM 3252 N N . GLU A 1 430 ? 13.727 -29.859 -24.734 1 98.75 430 GLU A N 1
ATOM 3253 C CA . GLU A 1 430 ? 14.969 -29.281 -24.219 1 98.75 430 GLU A CA 1
ATOM 3254 C C . GLU A 1 430 ? 14.961 -27.766 -24.359 1 98.75 430 GLU A C 1
ATOM 3256 O O . GLU A 1 430 ? 14.484 -27.219 -25.359 1 98.75 430 GLU A O 1
ATOM 3261 N N . ILE A 1 431 ? 15.414 -27.109 -23.344 1 98.88 431 ILE A N 1
ATOM 3262 C CA . ILE A 1 431 ? 15.672 -25.672 -23.359 1 98.88 431 ILE A CA 1
ATOM 3263 C C . ILE A 1 431 ? 17.141 -25.406 -23.078 1 98.88 431 ILE A C 1
ATOM 3265 O O . ILE A 1 431 ? 17.688 -25.891 -22.062 1 98.88 431 ILE A O 1
ATOM 3269 N N . LEU A 1 432 ? 17.844 -24.719 -23.969 1 98.94 432 LEU A N 1
ATOM 3270 C CA . LEU A 1 432 ? 19.188 -24.25 -23.672 1 98.94 432 LEU A CA 1
ATOM 3271 C C . LEU A 1 432 ? 19.172 -23.156 -22.609 1 98.94 432 LEU A C 1
ATOM 3273 O O . LEU A 1 432 ? 18.406 -22.188 -22.734 1 98.94 432 LEU A O 1
ATOM 3277 N N . CYS A 1 433 ? 19.969 -23.312 -21.578 1 98.81 433 CYS A N 1
ATOM 3278 C CA . CYS A 1 433 ? 20.016 -22.359 -20.469 1 98.81 433 CYS A CA 1
ATOM 3279 C C . CYS A 1 433 ? 21.453 -21.969 -20.141 1 98.81 433 CYS A C 1
ATOM 3281 O O . CYS A 1 433 ? 22.375 -22.781 -20.312 1 98.81 433 CYS A O 1
ATOM 3283 N N . PRO A 1 434 ? 21.641 -20.688 -19.703 1 98.75 434 PRO A N 1
ATOM 3284 C CA . PRO A 1 434 ? 22.953 -20.391 -19.141 1 98.75 434 PRO A CA 1
ATOM 3285 C C . PRO A 1 434 ? 23.266 -21.219 -17.891 1 98.75 434 PRO A C 1
ATOM 3287 O O . PRO A 1 434 ? 22.391 -21.391 -17.031 1 98.75 434 PRO A O 1
ATOM 3290 N N . VAL A 1 435 ? 24.5 -21.719 -17.812 1 98.75 435 VAL A N 1
ATOM 3291 C CA . VAL A 1 435 ? 24.844 -22.5 -16.641 1 98.75 435 VAL A CA 1
ATOM 3292 C C . VAL A 1 435 ? 25.062 -21.578 -15.445 1 98.75 435 VAL A C 1
ATOM 3294 O O . VAL A 1 435 ? 24.781 -21.953 -14.305 1 98.75 435 VAL A O 1
ATOM 3297 N N . TYR A 1 436 ? 25.625 -20.391 -15.711 1 98.19 436 TYR A N 1
ATOM 3298 C CA . TYR A 1 436 ? 25.844 -19.406 -14.672 1 98.19 436 TYR A CA 1
ATOM 3299 C C . TYR A 1 436 ? 24.719 -18.375 -14.633 1 98.19 436 TYR A C 1
ATOM 3301 O O . TYR A 1 436 ? 24.625 -17.516 -15.508 1 98.19 436 TYR A O 1
ATOM 3309 N N . THR A 1 437 ? 23.875 -18.484 -13.672 1 97.12 437 THR A N 1
ATOM 3310 C CA . THR A 1 437 ? 22.766 -17.562 -13.469 1 97.12 437 THR A CA 1
ATOM 3311 C C . THR A 1 437 ? 22.047 -17.859 -12.156 1 97.12 437 THR A C 1
ATOM 3313 O O . THR A 1 437 ? 22.516 -18.688 -11.359 1 97.12 437 THR A O 1
ATOM 3316 N N . PHE A 1 438 ? 21.016 -17.094 -11.875 1 96.19 438 PHE A N 1
ATOM 3317 C CA . PHE A 1 438 ? 20.094 -17.438 -10.797 1 96.19 438 PHE A CA 1
ATOM 3318 C C . PHE A 1 438 ? 19.172 -18.562 -11.227 1 96.19 438 PHE A C 1
ATOM 3320 O O . PHE A 1 438 ? 18.672 -18.578 -12.359 1 96.19 438 PHE A O 1
ATOM 3327 N N . PHE A 1 439 ? 18.891 -19.547 -10.469 1 97.44 439 PHE A N 1
ATOM 3328 C CA . PHE A 1 439 ? 18.219 -20.781 -10.844 1 97.44 439 PHE A CA 1
ATOM 3329 C C . PHE A 1 439 ? 16.812 -20.516 -11.359 1 97.44 439 PHE A C 1
ATOM 3331 O O . PHE A 1 439 ? 16.266 -21.328 -12.102 1 97.44 439 PHE A O 1
ATOM 3338 N N . ALA A 1 440 ? 16.188 -19.406 -11.016 1 96.75 440 ALA A N 1
ATOM 3339 C CA . ALA A 1 440 ? 14.812 -19.109 -11.398 1 96.75 440 ALA A CA 1
ATOM 3340 C C . ALA A 1 440 ? 14.672 -19 -12.914 1 96.75 440 ALA A C 1
ATOM 3342 O O . ALA A 1 440 ? 13.57 -19.125 -13.445 1 96.75 440 ALA A O 1
ATOM 3343 N N . THR A 1 441 ? 15.758 -18.797 -13.586 1 97.88 441 THR A N 1
ATOM 3344 C CA . THR A 1 441 ? 15.719 -18.734 -15.039 1 97.88 441 THR A CA 1
ATOM 3345 C C . THR A 1 441 ? 15.383 -20.109 -15.633 1 97.88 441 THR A C 1
ATOM 3347 O O . THR A 1 441 ? 14.703 -20.188 -16.656 1 97.88 441 THR A O 1
ATOM 3350 N N . ALA A 1 442 ? 15.812 -21.156 -14.977 1 98.44 442 ALA A N 1
ATOM 3351 C CA . ALA A 1 442 ? 15.734 -22.484 -15.578 1 98.44 442 ALA A CA 1
ATOM 3352 C C . ALA A 1 442 ? 14.766 -23.375 -14.812 1 98.44 442 ALA A C 1
ATOM 3354 O O . ALA A 1 442 ? 14.117 -24.25 -15.398 1 98.44 442 ALA A O 1
ATOM 3355 N N . SER A 1 443 ? 14.648 -23.234 -13.555 1 98.19 443 SER A N 1
ATOM 3356 C CA . SER A 1 443 ? 13.969 -24.188 -12.695 1 98.19 443 SER A CA 1
ATOM 3357 C C . SER A 1 443 ? 12.5 -24.344 -13.07 1 98.19 443 SER A C 1
ATOM 3359 O O . SER A 1 443 ? 11.938 -25.438 -12.992 1 98.19 443 SER A O 1
ATOM 3361 N N . PRO A 1 444 ? 11.805 -23.344 -13.586 1 98.31 444 PRO A N 1
ATOM 3362 C CA . PRO A 1 444 ? 10.367 -23.484 -13.852 1 98.31 444 PRO A CA 1
ATOM 3363 C C . PRO A 1 444 ? 10.078 -24.484 -14.969 1 98.31 444 PRO A C 1
ATOM 3365 O O . PRO A 1 444 ? 8.984 -25.062 -15.016 1 98.31 444 PRO A O 1
ATOM 3368 N N . LEU A 1 445 ? 11 -24.672 -15.906 1 98.38 445 LEU A N 1
ATOM 3369 C CA . LEU A 1 445 ? 10.734 -25.562 -17.016 1 98.38 445 LEU A CA 1
ATOM 3370 C C . LEU A 1 445 ? 10.547 -27 -16.531 1 98.38 445 LEU A C 1
ATOM 3372 O O . LEU A 1 445 ? 9.914 -27.812 -17.219 1 98.38 445 LEU A O 1
ATOM 3376 N N . LEU A 1 446 ? 11.07 -27.266 -15.32 1 98.19 446 LEU A N 1
ATOM 3377 C CA . LEU A 1 446 ? 10.977 -28.625 -14.766 1 98.19 446 LEU A CA 1
ATOM 3378 C C . LEU A 1 446 ? 9.531 -28.969 -14.414 1 98.19 446 LEU A C 1
ATOM 3380 O O . LEU A 1 446 ? 9.172 -30.141 -14.328 1 98.19 446 LEU A O 1
ATOM 3384 N N . GLN A 1 447 ? 8.688 -27.922 -14.195 1 97.25 447 GLN A N 1
ATOM 3385 C CA . GLN A 1 447 ? 7.27 -28.125 -13.914 1 97.25 447 GLN A CA 1
ATOM 3386 C C . GLN A 1 447 ? 6.555 -28.766 -15.102 1 97.25 447 GLN A C 1
ATOM 3388 O O . GLN A 1 447 ? 5.438 -29.266 -14.969 1 97.25 447 GLN A O 1
ATOM 3393 N N . TYR A 1 448 ? 7.223 -28.828 -16.25 1 97.69 448 TYR A N 1
ATOM 3394 C CA . TYR A 1 448 ? 6.629 -29.375 -17.469 1 97.69 448 TYR A CA 1
ATOM 3395 C C . TYR A 1 448 ? 7.336 -30.656 -17.891 1 97.69 448 TYR A C 1
ATOM 3397 O O . TYR A 1 448 ? 7.07 -31.188 -18.969 1 97.69 448 TYR A O 1
ATOM 3405 N N . GLY A 1 449 ? 8.305 -31.125 -17.062 1 97.12 449 GLY A N 1
ATOM 3406 C CA . GLY A 1 449 ? 9.078 -32.312 -17.406 1 97.12 449 GLY A CA 1
ATOM 3407 C C . GLY A 1 449 ? 10.125 -32.031 -18.469 1 97.12 449 GLY A C 1
ATOM 3408 O O . GLY A 1 449 ? 10.664 -32.969 -19.062 1 97.12 449 GLY A O 1
ATOM 3409 N N . ALA A 1 450 ? 10.367 -30.781 -18.781 1 98.19 450 ALA A N 1
ATOM 3410 C CA . ALA A 1 450 ? 11.352 -30.406 -19.797 1 98.19 450 ALA A CA 1
ATOM 3411 C C . ALA A 1 450 ? 12.773 -30.531 -19.25 1 98.19 450 ALA A C 1
ATOM 3413 O O . ALA A 1 450 ? 12.969 -30.688 -18.031 1 98.19 450 ALA A O 1
ATOM 3414 N N . VAL A 1 451 ? 13.766 -30.484 -20.141 1 98.44 451 VAL A N 1
ATOM 3415 C CA . VAL A 1 451 ? 15.156 -30.781 -19.812 1 98.44 451 VAL A CA 1
ATOM 3416 C C . VAL A 1 451 ? 16.016 -29.531 -20.031 1 98.44 451 VAL A C 1
ATOM 3418 O O . VAL A 1 451 ? 16.094 -29.031 -21.156 1 98.44 451 VAL A O 1
ATOM 3421 N N . PRO A 1 452 ? 16.625 -29.031 -18.969 1 98.62 452 PRO A N 1
ATOM 3422 C CA . PRO A 1 452 ? 17.578 -27.953 -19.188 1 98.62 452 PRO A CA 1
ATOM 3423 C C . PRO A 1 452 ? 18.906 -28.438 -19.766 1 98.62 452 PRO A C 1
ATOM 3425 O O . PRO A 1 452 ? 19.5 -29.391 -19.25 1 98.62 452 PRO A O 1
ATOM 3428 N N . VAL A 1 453 ? 19.297 -27.922 -20.844 1 98.88 453 VAL A N 1
ATOM 3429 C CA . VAL A 1 453 ? 20.625 -28.141 -21.406 1 98.88 453 VAL A CA 1
ATOM 3430 C C . VAL A 1 453 ? 21.5 -26.906 -21.172 1 98.88 453 VAL A C 1
ATOM 3432 O O . VAL A 1 453 ? 21.328 -25.875 -21.828 1 98.88 453 VAL A O 1
ATOM 3435 N N . PHE A 1 454 ? 22.484 -27.062 -20.312 1 98.88 454 PHE A N 1
ATOM 3436 C CA . PHE A 1 454 ? 23.234 -25.906 -19.859 1 98.88 454 PHE A CA 1
ATOM 3437 C C . PHE A 1 454 ? 24.359 -25.562 -20.828 1 98.88 454 PHE A C 1
ATOM 3439 O O . PHE A 1 454 ? 24.984 -26.453 -21.406 1 98.88 454 PHE A O 1
ATOM 3446 N N . CYS A 1 455 ? 24.531 -24.297 -20.984 1 98.88 455 CYS A N 1
ATOM 3447 C CA . CYS A 1 455 ? 25.531 -23.75 -21.891 1 98.88 455 CYS A CA 1
ATOM 3448 C C . CYS A 1 455 ? 26.609 -22.984 -21.125 1 98.88 455 CYS A C 1
ATOM 3450 O O . CYS A 1 455 ? 26.312 -22.312 -20.141 1 98.88 455 CYS A O 1
ATOM 3452 N N . ASP A 1 456 ? 27.844 -23 -21.609 1 98.75 456 ASP A N 1
ATOM 3453 C CA . ASP A 1 456 ? 28.938 -22.25 -21.016 1 98.75 456 ASP A CA 1
ATOM 3454 C C . ASP A 1 456 ? 28.812 -20.75 -21.297 1 98.75 456 ASP A C 1
ATOM 3456 O O . ASP A 1 456 ? 27.906 -20.328 -22.031 1 98.75 456 ASP A O 1
ATOM 3460 N N . ALA A 1 457 ? 29.672 -20 -20.609 1 98.38 457 ALA A N 1
ATOM 3461 C CA . ALA A 1 457 ? 29.594 -18.547 -20.672 1 98.38 457 ALA A CA 1
ATOM 3462 C C . ALA A 1 457 ? 30.766 -17.969 -21.453 1 98.38 457 ALA A C 1
ATOM 3464 O O . ALA A 1 457 ? 31.719 -18.672 -21.766 1 98.38 457 ALA A O 1
ATOM 3465 N N . LEU A 1 458 ? 30.609 -16.719 -21.875 1 97.38 458 LEU A N 1
ATOM 3466 C CA . LEU A 1 458 ? 31.75 -15.898 -22.281 1 97.38 458 LEU A CA 1
ATOM 3467 C C . LEU A 1 458 ? 32.531 -15.391 -21.078 1 97.38 458 LEU A C 1
ATOM 3469 O O . LEU A 1 458 ? 32.125 -15.633 -19.938 1 97.38 458 LEU A O 1
ATOM 3473 N N . ALA A 1 459 ? 33.594 -14.648 -21.297 1 94.62 459 ALA A N 1
ATOM 3474 C CA . ALA A 1 459 ? 34.438 -14.125 -20.219 1 94.62 459 ALA A CA 1
ATOM 3475 C C . ALA A 1 459 ? 33.656 -13.133 -19.359 1 94.62 459 ALA A C 1
ATOM 3477 O O . ALA A 1 459 ? 33.969 -12.906 -18.188 1 94.62 459 ALA A O 1
ATOM 3478 N N . ASP A 1 460 ? 32.594 -12.625 -19.906 1 94.62 460 ASP A N 1
ATOM 3479 C CA . ASP A 1 460 ? 31.812 -11.617 -19.172 1 94.62 460 ASP A CA 1
ATOM 3480 C C . ASP A 1 460 ? 30.672 -12.258 -18.391 1 94.62 460 ASP A C 1
ATOM 3482 O O . ASP A 1 460 ? 29.875 -11.555 -17.766 1 94.62 460 ASP A O 1
ATOM 3486 N N . GLY A 1 461 ? 30.578 -13.594 -18.438 1 96 461 GLY A N 1
ATOM 3487 C CA . GLY A 1 461 ? 29.594 -14.297 -17.641 1 96 461 GLY A CA 1
ATOM 3488 C C . GLY A 1 461 ? 28.297 -14.578 -18.391 1 96 461 GLY A C 1
ATOM 3489 O O . GLY A 1 461 ? 27.484 -15.398 -17.953 1 96 461 GLY A O 1
ATOM 3490 N N . ASN A 1 462 ? 28.062 -13.938 -19.578 1 97.94 462 ASN A N 1
ATOM 3491 C CA . ASN A 1 462 ? 26.875 -14.172 -20.391 1 97.94 462 ASN A CA 1
ATOM 3492 C C . ASN A 1 462 ? 27 -15.453 -21.203 1 97.94 462 ASN A C 1
ATOM 3494 O O . ASN A 1 462 ? 28.109 -15.922 -21.484 1 97.94 462 ASN A O 1
ATOM 3498 N N . LEU A 1 463 ? 25.906 -15.953 -21.625 1 98.62 463 LEU A N 1
ATOM 3499 C CA . LEU A 1 463 ? 25.844 -17.172 -22.406 1 98.62 463 LEU A CA 1
ATOM 3500 C C . LEU A 1 463 ? 26.656 -17.016 -23.703 1 98.62 463 LEU A C 1
ATOM 3502 O O . LEU A 1 463 ? 26.578 -15.984 -24.359 1 98.62 463 LEU A O 1
ATOM 3506 N N . ASP A 1 464 ? 27.484 -18.031 -24.031 1 98.75 464 ASP A N 1
ATOM 3507 C CA . ASP A 1 464 ? 28.234 -18.078 -25.281 1 98.75 464 ASP A CA 1
ATOM 3508 C C . ASP A 1 464 ? 27.312 -18.438 -26.453 1 98.75 464 ASP A C 1
ATOM 3510 O O . ASP A 1 464 ? 26.781 -19.547 -26.516 1 98.75 464 ASP A O 1
ATOM 3514 N N . PRO A 1 465 ? 27.172 -17.516 -27.375 1 98.75 465 PRO A N 1
ATOM 3515 C CA . PRO A 1 465 ? 26.266 -17.781 -28.5 1 98.75 465 PRO A CA 1
ATOM 3516 C C . PRO A 1 465 ? 26.641 -19.047 -29.266 1 98.75 465 PRO A C 1
ATOM 3518 O O . PRO A 1 465 ? 25.781 -19.703 -29.844 1 98.75 465 PRO A O 1
ATOM 3521 N N . ALA A 1 466 ? 27.906 -19.422 -29.281 1 98.69 466 ALA A N 1
ATOM 3522 C CA . ALA A 1 466 ? 28.359 -20.594 -30.031 1 98.69 466 ALA A CA 1
ATOM 3523 C C . ALA A 1 466 ? 27.781 -21.875 -29.469 1 98.69 466 ALA A C 1
ATOM 3525 O O . ALA A 1 466 ? 27.656 -22.875 -30.172 1 98.69 466 ALA A O 1
ATOM 3526 N N . GLU A 1 467 ? 27.438 -21.875 -28.219 1 98.75 467 GLU A N 1
ATOM 3527 C CA . GLU A 1 467 ? 26.859 -23.031 -27.547 1 98.75 467 GLU A CA 1
ATOM 3528 C C . GLU A 1 467 ? 25.5 -23.406 -28.141 1 98.75 467 GLU A C 1
ATOM 3530 O O . GLU A 1 467 ? 25.094 -24.562 -28.078 1 98.75 467 GLU A O 1
ATOM 3535 N N . ILE A 1 468 ? 24.812 -22.438 -28.734 1 98.81 468 ILE A N 1
ATOM 3536 C CA . ILE A 1 468 ? 23.5 -22.672 -29.328 1 98.81 468 ILE A CA 1
ATOM 3537 C C . ILE A 1 468 ? 23.641 -23.625 -30.516 1 98.81 468 ILE A C 1
ATOM 3539 O O . ILE A 1 468 ? 22.875 -24.578 -30.641 1 98.81 468 ILE A O 1
ATOM 3543 N N . LEU A 1 469 ? 24.672 -23.406 -31.312 1 98.62 469 LEU A N 1
ATOM 3544 C CA . LEU A 1 469 ? 24.922 -24.266 -32.469 1 98.62 469 LEU A CA 1
ATOM 3545 C C . LEU A 1 469 ? 25.422 -25.625 -32.031 1 98.62 469 LEU A C 1
ATOM 3547 O O . LEU A 1 469 ? 25.062 -26.656 -32.625 1 98.62 469 LEU A O 1
ATOM 3551 N N . ALA A 1 470 ? 26.172 -25.641 -30.984 1 98.5 470 ALA A N 1
ATOM 3552 C CA . ALA A 1 470 ? 26.891 -26.844 -30.562 1 98.5 470 ALA A CA 1
ATOM 3553 C C . ALA A 1 470 ? 25.953 -27.797 -29.812 1 98.5 470 ALA A C 1
ATOM 3555 O O . ALA A 1 470 ? 26.141 -29.016 -29.859 1 98.5 470 ALA A O 1
ATOM 3556 N N . ARG A 1 471 ? 24.859 -27.297 -29.172 1 98.5 471 ARG A N 1
ATOM 3557 C CA . ARG A 1 471 ? 24.141 -28.141 -28.219 1 98.5 471 ARG A CA 1
ATOM 3558 C C . ARG A 1 471 ? 22.703 -28.375 -28.656 1 98.5 471 ARG A C 1
ATOM 3560 O O . ARG A 1 471 ? 21.984 -29.172 -28.047 1 98.5 471 ARG A O 1
ATOM 3567 N N . THR A 1 472 ? 22.266 -27.781 -29.656 1 98.62 472 THR A N 1
ATOM 3568 C CA . THR A 1 472 ? 20.891 -27.953 -30.141 1 98.62 472 THR A CA 1
ATOM 3569 C C . THR A 1 472 ? 20.688 -29.375 -30.656 1 98.62 472 THR A C 1
ATOM 3571 O O . THR A 1 472 ? 21.547 -29.922 -31.359 1 98.62 472 THR A O 1
ATOM 3574 N N . THR A 1 473 ? 19.641 -30 -30.297 1 98.44 473 THR A N 1
ATOM 3575 C CA . THR A 1 473 ? 19.156 -31.281 -30.797 1 98.44 473 THR A CA 1
ATOM 3576 C C . THR A 1 473 ? 17.75 -31.156 -31.391 1 98.44 473 THR A C 1
ATOM 3578 O O . THR A 1 473 ? 17.141 -30.078 -31.312 1 98.44 473 THR A O 1
ATOM 3581 N N . PRO A 1 474 ? 17.188 -32.281 -31.953 1 97.75 474 PRO A N 1
ATOM 3582 C CA . PRO A 1 474 ? 15.82 -32.188 -32.469 1 97.75 474 PRO A CA 1
ATOM 3583 C C . PRO A 1 474 ? 14.789 -31.969 -31.375 1 97.75 474 PRO A C 1
ATOM 3585 O O . PRO A 1 474 ? 13.648 -31.578 -31.656 1 97.75 474 PRO A O 1
ATOM 3588 N N . ARG A 1 475 ? 15.18 -32.094 -30.094 1 98.25 475 ARG A N 1
ATOM 3589 C CA . ARG A 1 475 ? 14.266 -31.906 -28.969 1 98.25 475 ARG A CA 1
ATOM 3590 C C . ARG A 1 475 ? 14.328 -30.484 -28.438 1 98.25 475 ARG A C 1
ATOM 3592 O O . ARG A 1 475 ? 13.492 -30.078 -27.609 1 98.25 475 ARG A O 1
ATOM 3599 N N . THR A 1 476 ? 15.328 -29.688 -28.922 1 98.81 476 THR A N 1
ATOM 3600 C CA . THR A 1 476 ? 15.5 -28.344 -28.406 1 98.81 476 THR A CA 1
ATOM 3601 C C . THR A 1 476 ? 14.398 -27.422 -28.922 1 98.81 476 THR A C 1
ATOM 3603 O O . THR A 1 476 ? 14.164 -27.344 -30.141 1 98.81 476 THR A O 1
ATOM 3606 N N . ARG A 1 477 ? 13.703 -26.703 -28 1 98.75 477 ARG A N 1
ATOM 3607 C CA . ARG A 1 477 ? 12.586 -25.844 -28.391 1 98.75 477 ARG A CA 1
ATOM 3608 C C . ARG A 1 477 ? 12.984 -24.375 -28.359 1 98.75 477 ARG A C 1
ATOM 3610 O O . ARG A 1 477 ? 12.469 -23.578 -29.125 1 98.75 477 ARG A O 1
ATOM 3617 N N . ALA A 1 478 ? 13.883 -24.047 -27.438 1 98.94 478 ALA A N 1
ATOM 3618 C CA . ALA A 1 478 ? 14.234 -22.641 -27.25 1 98.94 478 ALA A CA 1
ATOM 3619 C C . ALA A 1 478 ? 15.57 -22.5 -26.516 1 98.94 478 ALA A C 1
ATOM 3621 O O . ALA A 1 478 ? 16.109 -23.484 -26 1 98.94 478 ALA A O 1
ATOM 3622 N N . VAL A 1 479 ? 16.141 -21.344 -26.594 1 98.94 479 VAL A N 1
ATOM 3623 C CA . VAL A 1 479 ? 17.203 -20.891 -25.703 1 98.94 479 VAL A CA 1
ATOM 3624 C C . VAL A 1 479 ? 16.688 -19.734 -24.844 1 98.94 479 VAL A C 1
ATOM 3626 O O . VAL A 1 479 ? 15.969 -18.859 -25.328 1 98.94 479 VAL A O 1
ATOM 3629 N N . ILE A 1 480 ? 16.891 -19.875 -23.594 1 98.94 480 ILE A N 1
ATOM 3630 C CA . ILE A 1 480 ? 16.625 -18.75 -22.719 1 98.94 480 ILE A CA 1
ATOM 3631 C C . ILE A 1 480 ? 17.938 -18.125 -22.25 1 98.94 480 ILE A C 1
ATOM 3633 O O . ILE A 1 480 ? 18.875 -18.844 -21.875 1 98.94 480 ILE A O 1
ATOM 3637 N N . VAL A 1 481 ? 18.062 -16.828 -22.344 1 98.88 481 VAL A N 1
ATOM 3638 C CA . VAL A 1 481 ? 19.266 -16.109 -21.891 1 98.88 481 VAL A CA 1
ATOM 3639 C C . VAL A 1 481 ? 18.922 -15.242 -20.688 1 98.88 481 VAL A C 1
ATOM 3641 O O . VAL A 1 481 ? 17.75 -14.859 -20.5 1 98.88 481 VAL A O 1
ATOM 3644 N N . THR A 1 482 ? 19.859 -15.039 -19.891 1 98.62 482 THR A N 1
ATOM 3645 C CA . THR A 1 482 ? 19.812 -14.039 -18.828 1 98.62 482 THR A CA 1
ATOM 3646 C C . THR A 1 482 ? 20.875 -12.961 -19.062 1 98.62 482 THR A C 1
ATOM 3648 O O . THR A 1 482 ? 22.047 -13.273 -19.266 1 98.62 482 THR A O 1
ATOM 3651 N N . HIS A 1 483 ? 20.438 -11.711 -19.109 1 98.38 483 HIS A N 1
ATOM 3652 C CA . HIS A 1 483 ? 21.391 -10.609 -19.156 1 98.38 483 HIS A CA 1
ATOM 3653 C C . HIS A 1 483 ? 22.047 -10.398 -17.797 1 98.38 483 HIS A C 1
ATOM 3655 O O . HIS A 1 483 ? 21.578 -9.594 -16.984 1 98.38 483 HIS A O 1
ATOM 3661 N N . MET A 1 484 ? 23.094 -11.109 -17.625 1 97.38 484 MET A N 1
ATOM 3662 C CA . MET A 1 484 ? 23.656 -11.297 -16.297 1 97.38 484 MET A CA 1
ATOM 3663 C C . MET A 1 484 ? 24.125 -9.969 -15.703 1 97.38 484 MET A C 1
ATOM 3665 O O . MET A 1 484 ? 24.844 -9.219 -16.359 1 97.38 484 MET A O 1
ATOM 3669 N N . TRP A 1 485 ? 23.609 -9.719 -14.492 1 96.75 485 TRP A N 1
ATOM 3670 C CA . TRP A 1 485 ? 23.984 -8.609 -13.617 1 96.75 485 TRP A CA 1
ATOM 3671 C C . TRP A 1 485 ? 23.703 -7.27 -14.289 1 96.75 485 TRP A C 1
ATOM 3673 O O . TRP A 1 485 ? 24.109 -6.219 -13.781 1 96.75 485 TRP A O 1
ATOM 3683 N N . GLY A 1 486 ? 23.078 -7.289 -15.461 1 96.69 486 GLY A N 1
ATOM 3684 C CA . GLY A 1 486 ? 22.672 -6.07 -16.141 1 96.69 486 GLY A CA 1
ATOM 3685 C C . GLY A 1 486 ? 23.344 -5.895 -17.5 1 96.69 486 GLY A C 1
ATOM 3686 O O . GLY A 1 486 ? 22.906 -5.066 -18.297 1 96.69 486 GLY A O 1
ATOM 3687 N N . LEU A 1 487 ? 24.359 -6.672 -17.781 1 96.5 487 LEU A N 1
ATOM 3688 C CA . LEU A 1 487 ? 25.047 -6.613 -19.062 1 96.5 487 LEU A CA 1
ATOM 3689 C C . LEU A 1 487 ? 24.281 -7.383 -20.125 1 96.5 487 LEU A C 1
ATOM 3691 O O . LEU A 1 487 ? 24.016 -8.57 -19.969 1 96.5 487 LEU A O 1
ATOM 3695 N N . PRO A 1 488 ? 23.922 -6.73 -21.234 1 97.12 488 PRO A N 1
ATOM 3696 C CA . PRO A 1 488 ? 23.172 -7.438 -22.281 1 97.12 488 PRO A CA 1
ATOM 3697 C C . PRO A 1 488 ? 24 -8.539 -22.953 1 97.12 488 PRO A C 1
ATOM 3699 O O . PRO A 1 488 ? 25.188 -8.359 -23.203 1 97.12 488 PRO A O 1
ATOM 3702 N N . CYS A 1 489 ? 23.375 -9.594 -23.234 1 97.94 489 CYS A N 1
ATOM 3703 C CA . CYS A 1 489 ? 23.984 -10.648 -24.047 1 97.94 489 CYS A CA 1
ATOM 3704 C C . CYS A 1 489 ? 24.25 -10.164 -25.469 1 97.94 489 CYS A C 1
ATOM 3706 O O . CYS A 1 489 ? 23.75 -9.109 -25.875 1 97.94 489 CYS A O 1
ATOM 3708 N N . ARG A 1 490 ? 25.078 -10.938 -26.188 1 96.38 490 ARG A N 1
ATOM 3709 C CA . ARG A 1 490 ? 25.281 -10.688 -27.609 1 96.38 490 ARG A CA 1
ATOM 3710 C C . ARG A 1 490 ? 24.062 -11.109 -28.422 1 96.38 490 ARG A C 1
ATOM 3712 O O . ARG A 1 490 ? 24.109 -12.094 -29.156 1 96.38 490 ARG A O 1
ATOM 3719 N N . MET A 1 491 ? 23.062 -10.312 -28.344 1 98.06 491 MET A N 1
ATOM 3720 C CA . MET A 1 491 ? 21.734 -10.711 -28.781 1 98.06 491 MET A CA 1
ATOM 3721 C C . MET A 1 491 ? 21.672 -10.867 -30.297 1 98.06 491 MET A C 1
ATOM 3723 O O . MET A 1 491 ? 20.969 -11.75 -30.797 1 98.06 491 MET A O 1
ATOM 3727 N N . SER A 1 492 ? 22.359 -9.992 -31.062 1 97.25 492 SER A N 1
ATOM 3728 C CA . SER A 1 492 ? 22.375 -10.164 -32.531 1 97.25 492 SER A CA 1
ATOM 3729 C C . SER A 1 492 ? 22.875 -11.547 -32.906 1 97.25 492 SER A C 1
ATOM 3731 O O . SER A 1 492 ? 22.297 -12.203 -33.781 1 97.25 492 SER A O 1
ATOM 3733 N N . GLU A 1 493 ? 23.938 -11.953 -32.25 1 98.19 493 GLU A N 1
ATOM 3734 C CA . GLU A 1 493 ? 24.516 -13.266 -32.531 1 98.19 493 GLU A CA 1
ATOM 3735 C C . GLU A 1 493 ? 23.594 -14.391 -32.031 1 98.19 493 GLU A C 1
ATOM 3737 O O . GLU A 1 493 ? 23.438 -15.406 -32.719 1 98.19 493 GLU A O 1
ATOM 3742 N N . ILE A 1 494 ? 23.031 -14.242 -30.891 1 98.81 494 ILE A N 1
ATOM 3743 C CA . ILE A 1 494 ? 22.156 -15.25 -30.297 1 98.81 494 ILE A CA 1
ATOM 3744 C C . ILE A 1 494 ? 20.938 -15.461 -31.188 1 98.81 494 ILE A C 1
ATOM 3746 O O . ILE A 1 494 ? 20.578 -16.609 -31.5 1 98.81 494 ILE A O 1
ATOM 3750 N N . VAL A 1 495 ? 20.312 -14.414 -31.594 1 98.75 495 VAL A N 1
ATOM 3751 C CA . VAL A 1 495 ? 19.125 -14.5 -32.438 1 98.75 495 VAL A CA 1
ATOM 3752 C C . VAL A 1 495 ? 19.469 -15.133 -33.781 1 98.75 495 VAL A C 1
ATOM 3754 O O . VAL A 1 495 ? 18.734 -15.969 -34.312 1 98.75 495 VAL A O 1
ATOM 3757 N N . ALA A 1 496 ? 20.625 -14.75 -34.344 1 98.62 496 ALA A N 1
ATOM 3758 C CA . ALA A 1 496 ? 21.062 -15.32 -35.625 1 98.62 496 ALA A CA 1
ATOM 3759 C C . ALA A 1 496 ? 21.312 -16.812 -35.5 1 98.62 496 ALA A C 1
ATOM 3761 O O . ALA A 1 496 ? 20.891 -17.594 -36.344 1 98.62 496 ALA A O 1
ATOM 3762 N N . ASN A 1 497 ? 22.016 -17.234 -34.438 1 98.81 497 ASN A N 1
ATOM 3763 C CA . ASN A 1 497 ? 22.312 -18.656 -34.219 1 98.81 497 ASN A CA 1
ATOM 3764 C C . ASN A 1 497 ? 21.047 -19.469 -33.969 1 98.81 497 ASN A C 1
ATOM 3766 O O . ASN A 1 497 ? 20.922 -20.594 -34.469 1 98.81 497 ASN A O 1
ATOM 3770 N N . ALA A 1 498 ? 20.125 -18.922 -33.188 1 98.88 498 ALA A N 1
ATOM 3771 C CA . ALA A 1 498 ? 18.844 -19.594 -32.938 1 98.88 498 ALA A CA 1
ATOM 3772 C C . ALA A 1 498 ? 18.062 -19.797 -34.25 1 98.88 498 ALA A C 1
ATOM 3774 O O . ALA A 1 498 ? 17.469 -20.844 -34.438 1 98.88 498 ALA A O 1
ATOM 3775 N N . ARG A 1 499 ? 18.047 -18.781 -35.062 1 98.5 499 ARG A N 1
ATOM 3776 C CA . ARG A 1 499 ? 17.375 -18.875 -36.375 1 98.5 499 ARG A CA 1
ATOM 3777 C C . ARG A 1 499 ? 17.984 -19.969 -37.219 1 98.5 499 ARG A C 1
ATOM 3779 O O . ARG A 1 499 ? 17.266 -20.703 -37.906 1 98.5 499 ARG A O 1
ATOM 3786 N N . GLN A 1 500 ? 19.25 -20.047 -37.188 1 98.44 500 GLN A N 1
ATOM 3787 C CA . GLN A 1 500 ? 19.969 -21.031 -37.969 1 98.44 500 GLN A CA 1
ATOM 3788 C C . GLN A 1 500 ? 19.547 -22.453 -37.594 1 98.44 500 GLN A C 1
ATOM 3790 O O . GLN A 1 500 ? 19.469 -23.328 -38.469 1 98.44 500 GLN A O 1
ATOM 3795 N N . VAL A 1 501 ? 19.312 -22.688 -36.344 1 98.56 501 VAL A N 1
ATOM 3796 C CA . VAL A 1 501 ? 18.984 -24.047 -35.906 1 98.56 501 VAL A CA 1
ATOM 3797 C C . VAL A 1 501 ? 17.484 -24.172 -35.688 1 98.56 501 VAL A C 1
ATOM 3799 O O . VAL A 1 501 ? 17 -25.234 -35.25 1 98.56 501 VAL A O 1
ATOM 3802 N N . GLY A 1 502 ? 16.703 -23.188 -35.844 1 98.25 502 GLY A N 1
ATOM 3803 C CA . GLY A 1 502 ? 15.242 -23.219 -35.875 1 98.25 502 GLY A CA 1
ATOM 3804 C C . GLY A 1 502 ? 14.633 -23.297 -34.469 1 98.25 502 GLY A C 1
ATOM 3805 O O . GLY A 1 502 ? 13.68 -24.031 -34.25 1 98.25 502 GLY A O 1
ATOM 3806 N N . ILE A 1 503 ? 15.172 -22.609 -33.469 1 98.81 503 ILE A N 1
ATOM 3807 C CA . ILE A 1 503 ? 14.602 -22.625 -32.125 1 98.81 503 ILE A CA 1
ATOM 3808 C C . ILE A 1 503 ? 14.195 -21.203 -31.703 1 98.81 503 ILE A C 1
ATOM 3810 O O . ILE A 1 503 ? 14.594 -20.234 -32.344 1 98.81 503 ILE A O 1
ATOM 3814 N N . LYS A 1 504 ? 13.328 -21.078 -30.672 1 98.88 504 LYS A N 1
ATOM 3815 C CA . LYS A 1 504 ? 12.844 -19.797 -30.172 1 98.88 504 LYS A CA 1
ATOM 3816 C C . LYS A 1 504 ? 13.859 -19.172 -29.219 1 98.88 504 LYS A C 1
ATOM 3818 O O . LYS A 1 504 ? 14.742 -19.844 -28.703 1 98.88 504 LYS A O 1
ATOM 3823 N N . VAL A 1 505 ? 13.797 -17.844 -29.047 1 98.94 505 VAL A N 1
ATOM 3824 C CA . VAL A 1 505 ? 14.664 -17.094 -28.141 1 98.94 505 VAL A CA 1
ATOM 3825 C C . VAL A 1 505 ? 13.828 -16.469 -27.031 1 98.94 505 VAL A C 1
ATOM 3827 O O . VAL A 1 505 ? 12.875 -15.742 -27.297 1 98.94 505 VAL A O 1
ATOM 3830 N N . LEU A 1 506 ? 14.164 -16.828 -25.828 1 98.94 506 LEU A N 1
ATOM 3831 C CA . LEU A 1 506 ? 13.555 -16.25 -24.641 1 98.94 506 LEU A CA 1
ATOM 3832 C C . LEU A 1 506 ? 14.555 -15.398 -23.875 1 98.94 506 LEU A C 1
ATOM 3834 O O . LEU A 1 506 ? 15.727 -15.758 -23.766 1 98.94 506 LEU A O 1
ATOM 3838 N N . GLU A 1 507 ? 14.086 -14.281 -23.328 1 98.88 507 GLU A N 1
ATOM 3839 C CA . GLU A 1 507 ? 14.961 -13.383 -22.578 1 98.88 507 GLU A CA 1
ATOM 3840 C C . GLU A 1 507 ? 14.508 -13.258 -21.125 1 98.88 507 GLU A C 1
ATOM 3842 O O . GLU A 1 507 ? 13.383 -12.844 -20.844 1 98.88 507 GLU A O 1
ATOM 3847 N N . ASP A 1 508 ? 15.352 -13.641 -20.219 1 98.81 508 ASP A N 1
ATOM 3848 C CA . ASP A 1 508 ? 15.203 -13.242 -18.828 1 98.81 508 ASP A CA 1
ATOM 3849 C C . ASP A 1 508 ? 15.906 -11.906 -18.562 1 98.81 508 ASP A C 1
ATOM 3851 O O . ASP A 1 508 ? 17.125 -11.859 -18.406 1 98.81 508 ASP A O 1
ATOM 3855 N N . CYS A 1 509 ? 15.125 -10.891 -18.422 1 98.75 509 CYS A N 1
ATOM 3856 C CA . CYS A 1 509 ? 15.633 -9.531 -18.312 1 98.75 509 CYS A CA 1
ATOM 3857 C C . CYS A 1 509 ? 15.586 -9.055 -16.859 1 98.75 509 CYS A C 1
ATOM 3859 O O . CYS A 1 509 ? 15.688 -7.855 -16.594 1 98.75 509 CYS A O 1
ATOM 3861 N N . SER A 1 510 ? 15.469 -9.969 -15.953 1 98.12 510 SER A N 1
ATOM 3862 C CA . SER A 1 510 ? 15.227 -9.633 -14.555 1 98.12 510 SER A CA 1
ATOM 3863 C C . SER A 1 510 ? 16.375 -8.805 -13.984 1 98.12 510 SER A C 1
ATOM 3865 O O . SER A 1 510 ? 16.172 -8.016 -13.062 1 98.12 510 SER A O 1
ATOM 3867 N N . HIS A 1 511 ? 17.594 -8.906 -14.531 1 97.06 511 HIS A N 1
ATOM 3868 C CA . HIS A 1 511 ? 18.734 -8.117 -14.078 1 97.06 511 HIS A CA 1
ATOM 3869 C C . HIS A 1 511 ? 18.953 -6.898 -14.977 1 97.06 511 HIS A C 1
ATOM 3871 O O . HIS A 1 511 ? 19.875 -6.109 -14.75 1 97.06 511 HIS A O 1
ATOM 3877 N N . ALA A 1 512 ? 18.109 -6.691 -15.977 1 98.19 512 ALA A N 1
ATOM 3878 C CA . ALA A 1 512 ? 18.562 -5.805 -17.047 1 98.19 512 ALA A CA 1
ATOM 3879 C C . ALA A 1 512 ? 17.469 -4.809 -17.438 1 98.19 512 ALA A C 1
ATOM 3881 O O . ALA A 1 512 ? 17.234 -4.555 -18.609 1 98.19 512 ALA A O 1
ATOM 3882 N N . HIS A 1 513 ? 16.859 -4.305 -16.469 1 97.31 513 HIS A N 1
ATOM 3883 C CA . HIS A 1 513 ? 15.875 -3.258 -16.75 1 97.31 513 HIS A CA 1
ATOM 3884 C C . HIS A 1 513 ? 16.5 -2.088 -17.5 1 97.31 513 HIS A C 1
ATOM 3886 O O . HIS A 1 513 ? 17.469 -1.495 -17.016 1 97.31 513 HIS A O 1
ATOM 3892 N N . GLY A 1 514 ? 16.047 -1.79 -18.672 1 94.94 514 GLY A N 1
ATOM 3893 C CA . GLY A 1 514 ? 16.469 -0.61 -19.406 1 94.94 514 GLY A CA 1
ATOM 3894 C C . GLY A 1 514 ? 17.766 -0.813 -20.156 1 94.94 514 GLY A C 1
ATOM 3895 O O . GLY A 1 514 ? 18.25 0.098 -20.844 1 94.94 514 GLY A O 1
ATOM 3896 N N . ALA A 1 515 ? 18.359 -1.917 -20.156 1 97.06 515 ALA A N 1
ATOM 3897 C CA . ALA A 1 515 ? 19.609 -2.176 -20.875 1 97.06 515 ALA A CA 1
ATOM 3898 C C . ALA A 1 515 ? 19.375 -2.162 -22.375 1 97.06 515 ALA A C 1
ATOM 3900 O O . ALA A 1 515 ? 18.281 -2.475 -22.859 1 97.06 515 ALA A O 1
ATOM 3901 N N . VAL A 1 516 ? 20.438 -1.79 -23.109 1 96.44 516 VAL A N 1
ATOM 3902 C CA . VAL A 1 516 ? 20.344 -1.646 -24.562 1 96.44 516 VAL A CA 1
ATOM 3903 C C . VAL A 1 516 ? 21.578 -2.291 -25.219 1 96.44 516 VAL A C 1
ATOM 3905 O O . VAL A 1 516 ? 22.688 -2.168 -24.719 1 96.44 516 VAL A O 1
ATOM 3908 N N . VAL A 1 517 ? 21.359 -3.002 -26.281 1 96.19 517 VAL A N 1
ATOM 3909 C CA . VAL A 1 517 ? 22.453 -3.57 -27.078 1 96.19 517 VAL A CA 1
ATOM 3910 C C . VAL A 1 517 ? 22.109 -3.475 -28.562 1 96.19 517 VAL A C 1
ATOM 3912 O O . VAL A 1 517 ? 20.969 -3.727 -28.953 1 96.19 517 VAL A O 1
ATOM 3915 N N . ASP A 1 518 ? 23.094 -2.992 -29.312 1 93.19 518 ASP A N 1
ATOM 3916 C CA . ASP A 1 518 ? 22.938 -2.812 -30.75 1 93.19 518 ASP A CA 1
ATOM 3917 C C . ASP A 1 518 ? 21.734 -1.931 -31.062 1 93.19 518 ASP A C 1
ATOM 3919 O O . ASP A 1 518 ? 20.969 -2.225 -31.984 1 93.19 518 ASP A O 1
ATOM 3923 N N . GLY A 1 519 ? 21.469 -0.982 -30.188 1 91.12 519 GLY A N 1
ATOM 3924 C CA . GLY A 1 519 ? 20.469 0.036 -30.438 1 91.12 519 GLY A CA 1
ATOM 3925 C C . GLY A 1 519 ? 19.062 -0.401 -30.031 1 91.12 519 GLY A C 1
ATOM 3926 O O . GLY A 1 519 ? 18.094 0.335 -30.234 1 91.12 519 GLY A O 1
ATOM 3927 N N . LYS A 1 520 ? 19.016 -1.546 -29.484 1 94.38 520 LYS A N 1
ATOM 3928 C CA . LYS A 1 520 ? 17.703 -2.07 -29.109 1 94.38 520 LYS A CA 1
ATOM 3929 C C . LYS A 1 520 ? 17.672 -2.48 -27.641 1 94.38 520 LYS A C 1
ATOM 3931 O O . LYS A 1 520 ? 18.625 -3.068 -27.141 1 94.38 520 LYS A O 1
ATOM 3936 N N . MET A 1 521 ? 16.578 -2.148 -27.016 1 96.19 521 MET A N 1
ATOM 3937 C CA . MET A 1 521 ? 16.422 -2.514 -25.609 1 96.19 521 MET A CA 1
ATOM 3938 C C . MET A 1 521 ? 16.266 -4.023 -25.453 1 96.19 521 MET A C 1
ATOM 3940 O O . MET A 1 521 ? 15.578 -4.668 -26.234 1 96.19 521 MET A O 1
ATOM 3944 N N . VAL A 1 522 ? 16.891 -4.555 -24.422 1 97.06 522 VAL A N 1
ATOM 3945 C CA . VAL A 1 522 ? 16.75 -5.984 -24.172 1 97.06 522 VAL A CA 1
ATOM 3946 C C . VAL A 1 522 ? 15.289 -6.305 -23.844 1 97.06 522 VAL A C 1
ATOM 3948 O O . VAL A 1 522 ? 14.547 -5.441 -23.359 1 97.06 522 VAL A O 1
ATOM 3951 N N . GLY A 1 523 ? 14.852 -7.535 -24.078 1 97.88 523 GLY A N 1
ATOM 3952 C CA . GLY A 1 523 ? 13.453 -7.941 -23.969 1 97.88 523 GLY A CA 1
ATOM 3953 C C . GLY A 1 523 ? 12.695 -7.848 -25.266 1 97.88 523 GLY A C 1
ATOM 3954 O O . GLY A 1 523 ? 11.641 -8.469 -25.422 1 97.88 523 GLY A O 1
ATOM 3955 N N . ALA A 1 524 ? 13.234 -7.078 -26.203 1 97.12 524 ALA A N 1
ATOM 3956 C CA . ALA A 1 524 ? 12.578 -6.887 -27.484 1 97.12 524 ALA A CA 1
ATOM 3957 C C . ALA A 1 524 ? 13.25 -7.711 -28.578 1 97.12 524 ALA A C 1
ATOM 3959 O O . ALA A 1 524 ? 12.891 -7.613 -29.75 1 97.12 524 ALA A O 1
ATOM 3960 N N . TRP A 1 525 ? 14.242 -8.477 -28.281 1 97.75 525 TRP A N 1
ATOM 3961 C CA . TRP A 1 525 ? 15.023 -9.227 -29.266 1 97.75 525 TRP A CA 1
ATOM 3962 C C . TRP A 1 525 ? 14.398 -10.594 -29.531 1 97.75 525 TRP A C 1
ATOM 3964 O O . TRP A 1 525 ? 14.297 -11.023 -30.672 1 97.75 525 TRP A O 1
ATOM 3974 N N . GLY A 1 526 ? 13.992 -11.297 -28.406 1 97.94 526 GLY A N 1
ATOM 3975 C CA . GLY A 1 526 ? 13.516 -12.664 -28.516 1 97.94 526 GLY A CA 1
ATOM 3976 C C . GLY A 1 526 ? 12.031 -12.75 -28.812 1 97.94 526 GLY A C 1
ATOM 3977 O O . GLY A 1 526 ? 11.398 -11.75 -29.141 1 97.94 526 GLY A O 1
ATOM 3978 N N . ASP A 1 527 ? 11.492 -14 -28.734 1 98.69 527 ASP A N 1
ATOM 3979 C CA . ASP A 1 527 ? 10.078 -14.281 -28.938 1 98.69 527 ASP A CA 1
ATOM 3980 C C . ASP A 1 527 ? 9.25 -13.852 -27.734 1 98.69 527 ASP A C 1
ATOM 3982 O O . ASP A 1 527 ? 8.094 -13.43 -27.875 1 98.69 527 ASP A O 1
ATOM 3986 N N . MET A 1 528 ? 9.812 -14.039 -26.578 1 98.75 528 MET A N 1
ATOM 3987 C CA . MET A 1 528 ? 9.203 -13.625 -25.312 1 98.75 528 MET A CA 1
ATOM 3988 C C . MET A 1 528 ? 10.258 -13.125 -24.328 1 98.75 528 MET A C 1
ATOM 3990 O O . MET A 1 528 ? 11.43 -13.484 -24.438 1 98.75 528 MET A O 1
ATOM 3994 N N . ALA A 1 529 ? 9.812 -12.297 -23.406 1 98.88 529 ALA A N 1
ATOM 3995 C CA . ALA A 1 529 ? 10.711 -11.766 -22.391 1 98.88 529 ALA A CA 1
ATOM 3996 C C . ALA A 1 529 ? 10.023 -11.703 -21.031 1 98.88 529 ALA A C 1
ATOM 3998 O O . ALA A 1 529 ? 8.797 -11.586 -20.953 1 98.88 529 ALA A O 1
ATOM 3999 N N . ALA A 1 530 ? 10.836 -11.828 -19.984 1 98.81 530 ALA A N 1
ATOM 4000 C CA . ALA A 1 530 ? 10.352 -11.766 -18.609 1 98.81 530 ALA A CA 1
ATOM 4001 C C . ALA A 1 530 ? 11.188 -10.789 -17.781 1 98.81 530 ALA A C 1
ATOM 4003 O O . ALA A 1 530 ? 12.398 -10.664 -17.984 1 98.81 530 ALA A O 1
ATOM 4004 N N . TRP A 1 531 ? 10.562 -10.094 -16.875 1 98.69 531 TRP A N 1
ATOM 4005 C CA . TRP A 1 531 ? 11.219 -9.234 -15.898 1 98.69 531 TRP A CA 1
ATOM 4006 C C . TRP A 1 531 ? 10.727 -9.531 -14.484 1 98.69 531 TRP A C 1
ATOM 4008 O O . TRP A 1 531 ? 9.539 -9.789 -14.273 1 98.69 531 TRP A O 1
ATOM 4018 N N . SER A 1 532 ? 11.602 -9.562 -13.555 1 98.44 532 SER A N 1
ATOM 4019 C CA . SER A 1 532 ? 11.242 -9.547 -12.141 1 98.44 532 SER A CA 1
ATOM 4020 C C . SER A 1 532 ? 11.172 -8.117 -11.609 1 98.44 532 SER A C 1
ATOM 4022 O O . SER A 1 532 ? 11.992 -7.273 -11.961 1 98.44 532 SER A O 1
ATOM 4024 N N . MET A 1 533 ? 10.195 -7.891 -10.852 1 97.19 533 MET A N 1
ATOM 4025 C CA . MET A 1 533 ? 10.062 -6.602 -10.172 1 97.19 533 MET A CA 1
ATOM 4026 C C . MET A 1 533 ? 10.164 -6.766 -8.664 1 97.19 533 MET A C 1
ATOM 4028 O O . MET A 1 533 ? 9.469 -6.082 -7.91 1 97.19 533 MET A O 1
ATOM 4032 N N . GLN A 1 534 ? 10.922 -7.699 -8.242 1 95.81 534 GLN A N 1
ATOM 4033 C CA . GLN A 1 534 ? 11.234 -7.879 -6.832 1 95.81 534 GLN A CA 1
ATOM 4034 C C . GLN A 1 534 ? 11.945 -6.648 -6.266 1 95.81 534 GLN A C 1
ATOM 4036 O O . GLN A 1 534 ? 12.484 -5.836 -7.016 1 95.81 534 GLN A O 1
ATOM 4041 N N . ALA A 1 535 ? 12.023 -6.527 -4.961 1 93.12 535 ALA A N 1
ATOM 4042 C CA . ALA A 1 535 ? 12.391 -5.293 -4.273 1 93.12 535 ALA A CA 1
ATOM 4043 C C . ALA A 1 535 ? 13.805 -4.852 -4.652 1 93.12 535 ALA A C 1
ATOM 4045 O O . ALA A 1 535 ? 14.109 -3.654 -4.664 1 93.12 535 ALA A O 1
ATOM 4046 N N . LYS A 1 536 ? 14.641 -5.68 -5 1 92.81 536 LYS A N 1
ATOM 4047 C CA . LYS A 1 536 ? 16.031 -5.336 -5.266 1 92.81 536 LYS A CA 1
ATOM 4048 C C . LYS A 1 536 ? 16.234 -4.914 -6.715 1 92.81 536 LYS A C 1
ATOM 4050 O O . LYS A 1 536 ? 17.281 -4.355 -7.07 1 92.81 536 LYS A O 1
ATOM 4055 N N . LYS A 1 537 ? 15.273 -5.133 -7.586 1 96.19 537 LYS A N 1
ATOM 4056 C CA . LYS A 1 537 ? 15.406 -4.832 -9.008 1 96.19 537 LYS A CA 1
ATOM 4057 C C . LYS A 1 537 ? 15.305 -3.33 -9.266 1 96.19 537 LYS A C 1
ATOM 4059 O O . LYS A 1 537 ? 14.805 -2.58 -8.422 1 96.19 537 LYS A O 1
ATOM 4064 N N . ASN A 1 538 ? 15.836 -2.908 -10.422 1 95.38 538 ASN A N 1
ATOM 4065 C CA . ASN A 1 538 ? 15.922 -1.487 -10.742 1 95.38 538 ASN A CA 1
ATOM 4066 C C . ASN A 1 538 ? 14.539 -0.857 -10.867 1 95.38 538 ASN A C 1
ATOM 4068 O O . ASN A 1 538 ? 14.367 0.332 -10.594 1 95.38 538 ASN A O 1
ATOM 4072 N N . ILE A 1 539 ? 13.641 -1.578 -11.414 1 93.88 539 ILE A N 1
ATOM 4073 C CA . ILE A 1 539 ? 12.219 -1.262 -11.336 1 93.88 539 ILE A CA 1
ATOM 4074 C C . ILE A 1 539 ? 11.508 -2.299 -10.477 1 93.88 539 ILE A C 1
ATOM 4076 O O . ILE A 1 539 ? 11.492 -3.488 -10.805 1 93.88 539 ILE A O 1
ATOM 4080 N N . MET A 1 540 ? 10.883 -1.775 -9.359 1 92.88 540 MET A N 1
ATOM 4081 C CA . MET A 1 540 ? 10.445 -2.797 -8.406 1 92.88 540 MET A CA 1
ATOM 4082 C C . MET A 1 540 ? 9.047 -2.482 -7.875 1 92.88 540 MET A C 1
ATOM 4084 O O . MET A 1 540 ? 8.633 -1.323 -7.863 1 92.88 540 MET A O 1
ATOM 4088 N N . GLY A 1 541 ? 8.336 -3.535 -7.574 1 93.81 541 GLY A N 1
ATOM 4089 C CA . GLY A 1 541 ? 7.051 -3.477 -6.891 1 93.81 541 GLY A CA 1
ATOM 4090 C C . GLY A 1 541 ? 6.988 -4.371 -5.668 1 93.81 541 GLY A C 1
ATOM 4091 O O . GLY A 1 541 ? 5.902 -4.66 -5.156 1 93.81 541 GLY A O 1
ATOM 4092 N N . GLY A 1 542 ? 8.094 -4.836 -5.168 1 92.56 542 GLY A N 1
ATOM 4093 C CA . GLY A 1 542 ? 8.148 -5.758 -4.043 1 92.56 542 GLY A CA 1
ATOM 4094 C C . GLY A 1 542 ? 8.094 -7.215 -4.461 1 92.56 542 GLY A C 1
ATOM 4095 O O . GLY A 1 542 ? 9.062 -7.957 -4.277 1 92.56 542 GLY A O 1
ATOM 4096 N N . GLN A 1 543 ? 6.98 -7.676 -4.938 1 93.81 543 GLN A N 1
ATOM 4097 C CA . GLN A 1 543 ? 6.715 -8.992 -5.512 1 93.81 543 GLN A CA 1
ATOM 4098 C C . GLN A 1 543 ? 5.812 -8.883 -6.738 1 93.81 543 GLN A C 1
ATOM 4100 O O . GLN A 1 543 ? 4.602 -8.695 -6.605 1 93.81 543 GLN A O 1
ATOM 4105 N N . ALA A 1 544 ? 6.422 -9.07 -7.93 1 97.12 544 ALA A N 1
ATOM 4106 C CA . ALA A 1 544 ? 5.688 -9.008 -9.195 1 97.12 544 ALA A CA 1
ATOM 4107 C C . ALA A 1 544 ? 6.598 -9.359 -10.367 1 97.12 544 ALA A C 1
ATOM 4109 O O . ALA A 1 544 ? 7.812 -9.492 -10.203 1 97.12 544 ALA A O 1
ATOM 4110 N N . GLY A 1 545 ? 6.02 -9.531 -11.5 1 98.25 545 GLY A N 1
ATOM 4111 C CA . GLY A 1 545 ? 6.742 -9.773 -12.734 1 98.25 545 GLY A CA 1
ATOM 4112 C C . GLY A 1 545 ? 5.988 -9.305 -13.969 1 98.25 545 GLY A C 1
ATOM 4113 O O . GLY A 1 545 ? 4.812 -8.938 -13.883 1 98.25 545 GLY A O 1
ATOM 4114 N N . VAL A 1 546 ? 6.676 -9.219 -15.086 1 98.75 546 VAL A N 1
ATOM 4115 C CA . VAL A 1 546 ? 6.07 -8.875 -16.375 1 98.75 546 VAL A CA 1
ATOM 4116 C C . VAL A 1 546 ? 6.5 -9.891 -17.422 1 98.75 546 VAL A C 1
ATOM 4118 O O . VAL A 1 546 ? 7.684 -10.227 -17.531 1 98.75 546 VAL A O 1
ATOM 4121 N N . MET A 1 547 ? 5.609 -10.422 -18.109 1 98.88 547 MET A N 1
ATOM 4122 C CA . MET A 1 547 ? 5.855 -11.148 -19.344 1 98.88 547 MET A CA 1
ATOM 4123 C C . MET A 1 547 ? 5.453 -10.312 -20.562 1 98.88 547 MET A C 1
ATOM 4125 O O . MET A 1 547 ? 4.379 -9.711 -20.578 1 98.88 547 MET A O 1
ATOM 4129 N N . ALA A 1 548 ? 6.289 -10.227 -21.578 1 98.75 548 ALA A N 1
ATOM 4130 C CA . ALA A 1 548 ? 5.961 -9.414 -22.75 1 98.75 548 ALA A CA 1
ATOM 4131 C C . ALA A 1 548 ? 6.32 -10.148 -24.031 1 98.75 548 ALA A C 1
ATOM 4133 O O . ALA A 1 548 ? 7.203 -11.008 -24.047 1 98.75 548 ALA A O 1
ATOM 4134 N N . THR A 1 549 ? 5.645 -9.836 -25.094 1 98.81 549 THR A N 1
ATOM 4135 C CA . THR A 1 549 ? 5.824 -10.492 -26.391 1 98.81 549 THR A CA 1
ATOM 4136 C C . THR A 1 549 ? 5.133 -9.703 -27.5 1 98.81 549 THR A C 1
ATOM 4138 O O . THR A 1 549 ? 4.277 -8.859 -27.234 1 98.81 549 THR A O 1
ATOM 4141 N N . ASN A 1 550 ? 5.57 -9.961 -28.719 1 98.38 550 ASN A N 1
ATOM 4142 C CA . ASN A 1 550 ? 4.891 -9.406 -29.891 1 98.38 550 ASN A CA 1
ATOM 4143 C C . ASN A 1 550 ? 3.879 -10.391 -30.469 1 98.38 550 ASN A C 1
ATOM 4145 O O . ASN A 1 550 ? 3.123 -10.047 -31.375 1 98.38 550 ASN A O 1
ATOM 4149 N N . SER A 1 551 ? 3.826 -11.609 -29.938 1 98.69 551 SER A N 1
ATOM 4150 C CA . SER A 1 551 ? 2.91 -12.633 -30.422 1 98.69 551 SER A CA 1
ATOM 4151 C C . SER A 1 551 ? 1.596 -12.609 -29.656 1 98.69 551 SER A C 1
ATOM 4153 O O . SER A 1 551 ? 1.579 -12.836 -28.438 1 98.69 551 SER A O 1
ATOM 4155 N N . THR A 1 552 ? 0.509 -12.469 -30.375 1 98.44 552 THR A N 1
ATOM 4156 C CA . THR A 1 552 ? -0.809 -12.5 -29.75 1 98.44 552 THR A CA 1
ATOM 4157 C C . THR A 1 552 ? -1.146 -13.914 -29.266 1 98.44 552 THR A C 1
ATOM 4159 O O . THR A 1 552 ? -1.82 -14.086 -28.25 1 98.44 552 THR A O 1
ATOM 4162 N N . ASP A 1 553 ? -0.617 -14.867 -29.953 1 98.62 553 ASP A N 1
ATOM 4163 C CA . ASP A 1 553 ? -0.838 -16.25 -29.531 1 98.62 553 ASP A CA 1
ATOM 4164 C C . ASP A 1 553 ? -0.194 -16.531 -28.172 1 98.62 553 ASP A C 1
ATOM 4166 O O . ASP A 1 553 ? -0.858 -17 -27.25 1 98.62 553 ASP A O 1
ATOM 4170 N N . TYR A 1 554 ? 1.146 -16.219 -28.062 1 98.69 554 TYR A N 1
ATOM 4171 C CA . TYR A 1 554 ? 1.83 -16.422 -26.797 1 98.69 554 TYR A CA 1
ATOM 4172 C C . TYR A 1 554 ? 1.168 -15.625 -25.672 1 98.69 554 TYR A C 1
ATOM 4174 O O . TYR A 1 554 ? 1.033 -16.109 -24.547 1 98.69 554 TYR A O 1
ATOM 4182 N N . TYR A 1 555 ? 0.729 -14.406 -26 1 98.75 555 TYR A N 1
ATOM 4183 C CA . TYR A 1 555 ? 0.052 -13.555 -25.031 1 98.75 555 TYR A CA 1
ATOM 4184 C C . TYR A 1 555 ? -1.244 -14.195 -24.547 1 98.75 555 TYR A C 1
ATOM 4186 O O . TYR A 1 555 ? -1.518 -14.227 -23.344 1 98.75 555 TYR A O 1
ATOM 4194 N N . SER A 1 556 ? -2.045 -14.727 -25.453 1 98.75 556 SER A N 1
ATOM 4195 C CA . SER A 1 556 ? -3.32 -15.359 -25.141 1 98.75 556 SER A CA 1
ATOM 4196 C C . SER A 1 556 ? -3.123 -16.578 -24.25 1 98.75 556 SER A C 1
ATOM 4198 O O . SER A 1 556 ? -3.875 -16.781 -23.297 1 98.75 556 SER A O 1
ATOM 4200 N N . ARG A 1 557 ? -2.129 -17.344 -24.547 1 98.62 557 ARG A N 1
ATOM 4201 C CA . ARG A 1 557 ? -1.821 -18.516 -23.734 1 98.62 557 ARG A CA 1
ATOM 4202 C C . ARG A 1 557 ? -1.399 -18.125 -22.328 1 98.62 557 ARG A C 1
ATOM 4204 O O . ARG A 1 557 ? -1.771 -18.781 -21.344 1 98.62 557 ARG A O 1
ATOM 4211 N N . ALA A 1 558 ? -0.631 -17.047 -22.25 1 98.62 558 ALA A N 1
ATOM 4212 C CA . ALA A 1 558 ? -0.212 -16.562 -20.938 1 98.62 558 ALA A CA 1
ATOM 4213 C C . ALA A 1 558 ? -1.408 -16.078 -20.125 1 98.62 558 ALA A C 1
ATOM 4215 O O . ALA A 1 558 ? -1.479 -16.297 -18.906 1 98.62 558 ALA A O 1
ATOM 4216 N N . ILE A 1 559 ? -2.342 -15.398 -20.781 1 98.62 559 ILE A N 1
ATOM 4217 C CA . ILE A 1 559 ? -3.555 -14.93 -20.109 1 98.62 559 ILE A CA 1
ATOM 4218 C C . ILE A 1 559 ? -4.328 -16.125 -19.547 1 98.62 559 ILE A C 1
ATOM 4220 O O . ILE A 1 559 ? -4.688 -16.141 -18.375 1 98.62 559 ILE A O 1
ATOM 4224 N N . LEU A 1 560 ? -4.531 -17.094 -20.328 1 98.56 560 LEU A N 1
ATOM 4225 C CA . LEU A 1 560 ? -5.309 -18.25 -19.906 1 98.56 560 LEU A CA 1
ATOM 4226 C C . LEU A 1 560 ? -4.582 -19.031 -18.812 1 98.56 560 LEU A C 1
ATOM 4228 O O . LEU A 1 560 ? -5.215 -19.703 -18 1 98.56 560 LEU A O 1
ATOM 4232 N N . HIS A 1 561 ? -3.256 -18.938 -18.812 1 98.44 561 HIS A N 1
ATOM 4233 C CA . HIS A 1 561 ? -2.434 -19.609 -17.812 1 98.44 561 HIS A CA 1
ATOM 4234 C C . HIS A 1 561 ? -2.582 -18.953 -16.438 1 98.44 561 HIS A C 1
ATOM 4236 O O . HIS A 1 561 ? -2.656 -19.641 -15.422 1 98.44 561 HIS A O 1
ATOM 4242 N N . GLY A 1 562 ? -2.615 -17.641 -16.438 1 96.62 562 GLY A N 1
ATOM 4243 C CA . GLY A 1 562 ? -2.533 -16.938 -15.172 1 96.62 562 GLY A CA 1
ATOM 4244 C C . GLY A 1 562 ? -3.82 -16.219 -14.805 1 96.62 562 GLY A C 1
ATOM 4245 O O . GLY A 1 562 ? -3.984 -15.781 -13.664 1 96.62 562 GLY A O 1
ATOM 4246 N N . HIS A 1 563 ? -4.73 -16.016 -15.742 1 95.88 563 HIS A N 1
ATOM 4247 C CA . HIS A 1 563 ? -5.984 -15.297 -15.555 1 95.88 563 HIS A CA 1
ATOM 4248 C C . HIS A 1 563 ? -7.168 -16.094 -16.094 1 95.88 563 HIS A C 1
ATOM 4250 O O . HIS A 1 563 ? -7 -17.234 -16.531 1 95.88 563 HIS A O 1
ATOM 4256 N N . PHE A 1 564 ? -8.367 -15.516 -15.914 1 96.19 564 PHE A N 1
ATOM 4257 C CA . PHE A 1 564 ? -9.602 -16.141 -16.359 1 96.19 564 PHE A CA 1
ATOM 4258 C C . PHE A 1 564 ? -10.742 -15.141 -16.406 1 96.19 564 PHE A C 1
ATOM 4260 O O . PHE A 1 564 ? -10.562 -13.977 -16.047 1 96.19 564 PHE A O 1
ATOM 4267 N N . ASN A 1 565 ? -11.773 -15.555 -16.922 1 94.75 565 ASN A N 1
ATOM 4268 C CA . ASN A 1 565 ? -13.039 -14.836 -16.875 1 94.75 565 ASN A CA 1
ATOM 4269 C C . ASN A 1 565 ? -12.945 -13.477 -17.562 1 94.75 565 ASN A C 1
ATOM 4271 O O . ASN A 1 565 ? -12.617 -13.406 -18.75 1 94.75 565 ASN A O 1
ATOM 4275 N N . LYS A 1 566 ? -13.031 -12.391 -16.828 1 94.88 566 LYS A N 1
ATOM 4276 C CA . LYS A 1 566 ? -13.148 -11.062 -17.422 1 94.88 566 LYS A CA 1
ATOM 4277 C C . LYS A 1 566 ? -11.93 -10.742 -18.281 1 94.88 566 LYS A C 1
ATOM 4279 O O . LYS A 1 566 ? -12.07 -10.242 -19.406 1 94.88 566 LYS A O 1
ATOM 4284 N N . ARG A 1 567 ? -10.789 -11.062 -17.797 1 96.31 567 ARG A N 1
ATOM 4285 C CA . ARG A 1 567 ? -9.578 -10.719 -18.516 1 96.31 567 ARG A CA 1
ATOM 4286 C C . ARG A 1 567 ? -9.445 -11.539 -19.797 1 96.31 567 ARG A C 1
ATOM 4288 O O . ARG A 1 567 ? -9.133 -11.008 -20.859 1 96.31 567 ARG A O 1
ATOM 4295 N N . ALA A 1 568 ? -9.617 -12.836 -19.703 1 97.12 568 ALA A N 1
ATOM 4296 C CA . ALA A 1 568 ? -9.539 -13.711 -20.859 1 97.12 568 ALA A CA 1
ATOM 4297 C C . ALA A 1 568 ? -10.609 -13.352 -21.891 1 97.12 568 ALA A C 1
ATOM 4299 O O . ALA A 1 568 ? -10.336 -13.32 -23.094 1 97.12 568 ALA A O 1
ATOM 4300 N N . LYS A 1 569 ? -11.789 -13.102 -21.391 1 96.25 569 LYS A N 1
ATOM 4301 C CA . LYS A 1 569 ? -12.867 -12.711 -22.281 1 96.25 569 LYS A CA 1
ATOM 4302 C C . LYS A 1 569 ? -12.523 -11.422 -23.031 1 96.25 569 LYS A C 1
ATOM 4304 O O . LYS A 1 569 ? -12.812 -11.289 -24.219 1 96.25 569 LYS A O 1
ATOM 4309 N N . GLN A 1 570 ? -11.891 -10.555 -22.344 1 95.62 570 GLN A N 1
ATOM 4310 C CA . GLN A 1 570 ? -11.547 -9.234 -22.875 1 95.62 570 GLN A CA 1
ATOM 4311 C C . GLN A 1 570 ? -10.43 -9.336 -23.906 1 95.62 570 GLN A C 1
ATOM 4313 O O . GLN A 1 570 ? -10.445 -8.633 -24.922 1 95.62 570 GLN A O 1
ATOM 4318 N N . GLU A 1 571 ? -9.516 -10.258 -23.734 1 97.19 571 GLU A N 1
ATOM 4319 C CA . GLU A 1 571 ? -8.258 -10.055 -24.438 1 97.19 571 GLU A CA 1
ATOM 4320 C C . GLU A 1 571 ? -7.918 -11.25 -25.328 1 97.19 571 GLU A C 1
ATOM 4322 O O . GLU A 1 571 ? -7.098 -11.133 -26.234 1 97.19 571 GLU A O 1
ATOM 4327 N N . VAL A 1 572 ? -8.414 -12.406 -25.094 1 98.25 572 VAL A N 1
ATOM 4328 C CA . VAL A 1 572 ? -8.164 -13.555 -25.953 1 98.25 572 VAL A CA 1
ATOM 4329 C C . VAL A 1 572 ? -9.078 -13.484 -27.188 1 98.25 572 VAL A C 1
ATOM 4331 O O . VAL A 1 572 ? -10.305 -13.438 -27.047 1 98.25 572 VAL A O 1
ATOM 4334 N N . PRO A 1 573 ? -8.516 -13.469 -28.344 1 98.12 573 PRO A N 1
ATOM 4335 C CA . PRO A 1 573 ? -9.32 -13.352 -29.547 1 98.12 573 PRO A CA 1
ATOM 4336 C C . PRO A 1 573 ? -10.367 -14.453 -29.672 1 98.12 573 PRO A C 1
ATOM 4338 O O . PRO A 1 573 ? -10.109 -15.602 -29.297 1 98.12 573 PRO A O 1
ATOM 4341 N N . THR A 1 574 ? -11.484 -14.188 -30.297 1 97 574 THR A N 1
ATOM 4342 C CA . THR A 1 574 ? -12.609 -15.109 -30.406 1 97 574 THR A CA 1
ATOM 4343 C C . THR A 1 574 ? -12.25 -16.312 -31.281 1 97 574 THR A C 1
ATOM 4345 O O . THR A 1 574 ? -12.812 -17.391 -31.109 1 97 574 THR A O 1
ATOM 4348 N N . ASP A 1 575 ? -11.266 -16.156 -32.156 1 97.25 575 ASP A N 1
ATOM 4349 C CA . ASP A 1 575 ? -10.891 -17.234 -33.062 1 97.25 575 ASP A CA 1
ATOM 4350 C C . ASP A 1 575 ? -9.672 -17.984 -32.531 1 97.25 575 ASP A C 1
ATOM 4352 O O . ASP A 1 575 ? -9.164 -18.891 -33.219 1 97.25 575 ASP A O 1
ATOM 4356 N N . HIS A 1 576 ? -9.156 -17.625 -31.406 1 97.5 576 HIS A N 1
ATOM 4357 C CA . HIS A 1 576 ? -8.047 -18.359 -30.828 1 97.5 576 HIS A CA 1
ATOM 4358 C C . HIS A 1 576 ? -8.461 -19.797 -30.484 1 97.5 576 HIS A C 1
ATOM 4360 O O . HIS A 1 576 ? -9.562 -20.016 -29.984 1 97.5 576 HIS A O 1
ATOM 4366 N N . PRO A 1 577 ? -7.656 -20.781 -30.672 1 96.31 577 PRO A N 1
ATOM 4367 C CA . PRO A 1 577 ? -8.023 -22.172 -30.453 1 96.31 577 PRO A CA 1
ATOM 4368 C C . PRO A 1 577 ? -8.375 -22.484 -29 1 96.31 577 PRO A C 1
ATOM 4370 O O . PRO A 1 577 ? -9.148 -23.422 -28.734 1 96.31 577 PRO A O 1
ATOM 4373 N N . LEU A 1 578 ? -7.875 -21.703 -28.078 1 97.62 578 LEU A N 1
ATOM 4374 C CA . LEU A 1 578 ? -8.109 -21.984 -26.672 1 97.62 578 LEU A CA 1
ATOM 4375 C C . LEU A 1 578 ? -9.148 -21.031 -26.094 1 97.62 578 LEU A C 1
ATOM 4377 O O . LEU A 1 578 ? -9.352 -20.984 -24.875 1 97.62 578 LEU A O 1
ATOM 4381 N N . ARG A 1 579 ? -9.844 -20.312 -26.875 1 97.94 579 ARG A N 1
ATOM 4382 C CA . ARG A 1 579 ? -10.82 -19.312 -26.453 1 97.94 579 ARG A CA 1
ATOM 4383 C C . ARG A 1 579 ? -11.906 -19.938 -25.594 1 97.94 579 ARG A C 1
ATOM 4385 O O . ARG A 1 579 ? -12.43 -19.297 -24.672 1 97.94 579 ARG A O 1
ATOM 4392 N N . LYS A 1 580 ? -12.242 -21.141 -25.812 1 97.69 580 LYS A N 1
ATOM 4393 C CA . LYS A 1 580 ? -13.344 -21.797 -25.109 1 97.69 580 LYS A CA 1
ATOM 4394 C C . LYS A 1 580 ? -13.047 -21.922 -23.625 1 97.69 580 LYS A C 1
ATOM 4396 O O . LYS A 1 580 ? -13.953 -22.141 -22.812 1 97.69 580 LYS A O 1
ATOM 4401 N N . PHE A 1 581 ? -11.812 -21.734 -23.25 1 98.19 581 PHE A N 1
ATOM 4402 C CA . PHE A 1 581 ? -11.43 -21.891 -21.844 1 98.19 581 PHE A CA 1
ATOM 4403 C C . PHE A 1 581 ? -11.422 -20.531 -21.141 1 98.19 581 PHE A C 1
ATOM 4405 O O . PHE A 1 581 ? -10.883 -20.406 -20.047 1 98.19 581 PHE A O 1
ATOM 4412 N N . TRP A 1 582 ? -11.984 -19.484 -21.703 1 97.12 582 TRP A N 1
ATOM 4413 C CA . TRP A 1 582 ? -11.859 -18.125 -21.203 1 97.12 582 TRP A CA 1
ATOM 4414 C C . TRP A 1 582 ? -12.43 -18 -19.797 1 97.12 582 TRP A C 1
ATOM 4416 O O . TRP A 1 582 ? -11.945 -17.219 -18.984 1 97.12 582 TRP A O 1
ATOM 4426 N N . LEU A 1 583 ? -13.375 -18.766 -19.453 1 96.19 583 LEU A N 1
ATOM 4427 C CA . LEU A 1 583 ? -14.062 -18.625 -18.172 1 96.19 583 LEU A CA 1
ATOM 4428 C C . LEU A 1 583 ? -13.18 -19.094 -17.016 1 96.19 583 LEU A C 1
ATOM 4430 O O . LEU A 1 583 ? -13.117 -18.453 -15.977 1 96.19 583 LEU A O 1
ATOM 4434 N N . THR A 1 584 ? -12.477 -20.219 -17.25 1 96.56 584 THR A N 1
ATOM 4435 C CA . THR A 1 584 ? -11.766 -20.859 -16.156 1 96.56 584 THR A CA 1
ATOM 4436 C C . THR A 1 584 ? -10.258 -20.656 -16.297 1 96.56 584 THR A C 1
ATOM 4438 O O . THR A 1 584 ? -9.5 -20.891 -15.352 1 96.56 584 THR A O 1
ATOM 4441 N N . GLY A 1 585 ? -9.852 -20.156 -17.484 1 97.69 585 GLY A N 1
ATOM 4442 C CA . GLY A 1 585 ? -8.43 -20.375 -17.734 1 97.69 585 GLY A CA 1
ATOM 4443 C C . GLY A 1 585 ? -8.031 -21.828 -17.703 1 97.69 585 GLY A C 1
ATOM 4444 O O . GLY A 1 585 ? -8.852 -22.719 -17.953 1 97.69 585 GLY A O 1
ATOM 4445 N N . ILE A 1 586 ? -6.77 -22.047 -17.391 1 97 586 ILE A N 1
ATOM 4446 C CA . ILE A 1 586 ? -6.363 -23.438 -17.375 1 97 586 ILE A CA 1
ATOM 4447 C C . ILE A 1 586 ? -6.086 -23.891 -15.938 1 97 586 ILE A C 1
ATOM 4449 O O . ILE A 1 586 ? -5.262 -24.766 -15.703 1 97 586 ILE A O 1
ATOM 4453 N N . GLY A 1 587 ? -6.668 -23.062 -14.992 1 95.75 587 GLY A N 1
ATOM 4454 C CA . GLY A 1 587 ? -6.805 -23.625 -13.664 1 95.75 587 GLY A CA 1
ATOM 4455 C C . GLY A 1 587 ? -5.918 -22.969 -12.633 1 95.75 587 GLY A C 1
ATOM 4456 O O . GLY A 1 587 ? -5.758 -23.469 -11.523 1 95.75 587 GLY A O 1
ATOM 4457 N N . LEU A 1 588 ? -5.281 -21.844 -12.961 1 97.62 588 LEU A N 1
ATOM 4458 C CA . LEU A 1 588 ? -4.402 -21.172 -12.016 1 97.62 588 LEU A CA 1
ATOM 4459 C C . LEU A 1 588 ? -4.793 -19.703 -11.867 1 97.62 588 LEU A C 1
ATOM 4461 O O . LEU A 1 588 ? -5.617 -19.188 -12.633 1 97.62 588 LEU A O 1
ATOM 4465 N N . ASN A 1 589 ? -4.367 -19.078 -10.836 1 97.62 589 ASN A N 1
ATOM 4466 C CA . ASN A 1 589 ? -4.418 -17.641 -10.594 1 97.62 589 ASN A CA 1
ATOM 4467 C C . ASN A 1 589 ? -3.035 -17.094 -10.258 1 97.62 589 ASN A C 1
ATOM 4469 O O . ASN A 1 589 ? -2.549 -17.25 -9.141 1 97.62 589 ASN A O 1
ATOM 4473 N N . LEU A 1 590 ? -2.459 -16.391 -11.219 1 98.06 590 LEU A N 1
ATOM 4474 C CA . LEU A 1 590 ? -1.087 -15.914 -11.086 1 98.06 590 LEU A CA 1
ATOM 4475 C C . LEU A 1 590 ? -1.021 -14.398 -11.242 1 98.06 590 LEU A C 1
ATOM 4477 O O . LEU A 1 590 ? -0.022 -13.859 -11.727 1 98.06 590 LEU A O 1
ATOM 4481 N N . ARG A 1 591 ? -2.031 -13.719 -10.836 1 97 591 ARG A N 1
ATOM 4482 C CA . ARG A 1 591 ? -2.158 -12.273 -10.977 1 97 591 ARG A CA 1
ATOM 4483 C C . ARG A 1 591 ? -1.185 -11.539 -10.062 1 97 591 ARG A C 1
ATOM 4485 O O . ARG A 1 591 ? -0.865 -12.031 -8.977 1 97 591 ARG A O 1
ATOM 4492 N N . ALA A 1 592 ? -0.79 -10.453 -10.492 1 97.38 592 ALA A N 1
ATOM 4493 C CA . ALA A 1 592 ? -0.039 -9.547 -9.633 1 97.38 592 ALA A CA 1
ATOM 4494 C C . ALA A 1 592 ? -0.956 -8.867 -8.617 1 97.38 592 ALA A C 1
ATOM 4496 O O . ALA A 1 592 ? -2.16 -8.742 -8.844 1 97.38 592 ALA A O 1
ATOM 4497 N N . HIS A 1 593 ? -0.429 -8.547 -7.504 1 97.5 593 HIS A N 1
ATOM 4498 C CA . HIS A 1 593 ? -1.178 -7.707 -6.582 1 97.5 593 HIS A CA 1
ATOM 4499 C C . HIS A 1 593 ? -1.264 -6.27 -7.094 1 97.5 593 HIS A C 1
ATOM 4501 O O . HIS A 1 593 ? -0.252 -5.688 -7.484 1 97.5 593 HIS A O 1
ATOM 4507 N N . PRO A 1 594 ? -2.379 -5.613 -7.086 1 96.44 594 PRO A N 1
ATOM 4508 C CA . PRO A 1 594 ? -2.502 -4.254 -7.613 1 96.44 594 PRO A CA 1
ATOM 4509 C C . PRO A 1 594 ? -1.583 -3.26 -6.906 1 96.44 594 PRO A C 1
ATOM 4511 O O . PRO A 1 594 ? -1.061 -2.338 -7.539 1 96.44 594 PRO A O 1
ATOM 4514 N N . LEU A 1 595 ? -1.364 -3.395 -5.629 1 94.88 595 LEU A N 1
ATOM 4515 C CA . LEU A 1 595 ? -0.501 -2.48 -4.887 1 94.88 595 LEU A CA 1
ATOM 4516 C C . LEU A 1 595 ? 0.942 -2.588 -5.367 1 94.88 595 LEU A C 1
ATOM 4518 O O . LEU A 1 595 ? 1.673 -1.593 -5.379 1 94.88 595 LEU A O 1
ATOM 4522 N N . ALA A 1 596 ? 1.398 -3.775 -5.691 1 97.25 596 ALA A N 1
ATOM 4523 C CA . ALA A 1 596 ? 2.73 -3.967 -6.258 1 97.25 596 ALA A CA 1
ATOM 4524 C C . ALA A 1 596 ? 2.885 -3.193 -7.566 1 97.25 596 ALA A C 1
ATOM 4526 O O . ALA A 1 596 ? 3.92 -2.564 -7.805 1 97.25 596 ALA A O 1
ATOM 4527 N N . ILE A 1 597 ? 1.867 -3.246 -8.367 1 98.19 597 ILE A N 1
ATOM 4528 C CA . ILE A 1 597 ? 1.92 -2.631 -9.688 1 98.19 597 ILE A CA 1
ATOM 4529 C C . ILE A 1 597 ? 1.823 -1.112 -9.555 1 98.19 597 ILE A C 1
ATOM 4531 O O . ILE A 1 597 ? 2.451 -0.375 -10.32 1 98.19 597 ILE A O 1
ATOM 4535 N N . ALA A 1 598 ? 1.031 -0.639 -8.578 1 94.62 598 ALA A N 1
ATOM 4536 C CA . ALA A 1 598 ? 0.984 0.794 -8.305 1 94.62 598 ALA A CA 1
ATOM 4537 C C . ALA A 1 598 ? 2.365 1.326 -7.93 1 94.62 598 ALA A C 1
ATOM 4539 O O . ALA A 1 598 ? 2.77 2.396 -8.391 1 94.62 598 ALA A O 1
ATOM 4540 N N . LEU A 1 599 ? 3 0.596 -7.066 1 92.25 599 LEU A N 1
ATOM 4541 C CA . LEU A 1 599 ? 4.348 0.971 -6.66 1 92.25 599 LEU A CA 1
ATOM 4542 C C . LEU A 1 599 ? 5.309 0.928 -7.844 1 92.25 599 LEU A C 1
ATOM 4544 O O . LEU A 1 599 ? 6.082 1.864 -8.055 1 92.25 599 LEU A O 1
ATOM 4548 N N . ALA A 1 600 ? 5.332 -0.108 -8.609 1 96.62 600 ALA A N 1
ATOM 4549 C CA . ALA A 1 600 ? 6.184 -0.246 -9.789 1 96.62 600 ALA A CA 1
ATOM 4550 C C . ALA A 1 600 ? 5.918 0.874 -10.789 1 96.62 600 ALA A C 1
ATOM 4552 O O . ALA A 1 600 ? 6.848 1.382 -11.422 1 96.62 600 ALA A O 1
ATOM 4553 N N . ASN A 1 601 ? 4.645 1.186 -10.953 1 95.88 601 ASN A N 1
ATOM 4554 C CA . ASN A 1 601 ? 4.277 2.26 -11.867 1 95.88 601 ASN A CA 1
ATOM 4555 C C . ASN A 1 601 ? 4.895 3.592 -11.445 1 95.88 601 ASN A C 1
ATOM 4557 O O . ASN A 1 601 ? 5.359 4.359 -12.289 1 95.88 601 ASN A O 1
ATOM 4561 N N . GLN A 1 602 ? 4.824 3.846 -10.203 1 88.56 602 GLN A N 1
ATOM 4562 C CA . GLN A 1 602 ? 5.441 5.059 -9.688 1 88.56 602 GLN A CA 1
ATOM 4563 C C . GLN A 1 602 ? 6.957 5.031 -9.875 1 88.56 602 GLN A C 1
ATOM 4565 O O . GLN A 1 602 ? 7.57 6.059 -10.172 1 88.56 602 GLN A O 1
ATOM 4570 N N . GLN A 1 603 ? 7.574 3.893 -9.719 1 88.56 603 GLN A N 1
ATOM 4571 C CA . GLN A 1 603 ? 9.016 3.734 -9.898 1 88.56 603 GLN A CA 1
ATOM 4572 C C . GLN A 1 603 ? 9.422 4.035 -11.344 1 88.56 603 GLN A C 1
ATOM 4574 O O . GLN A 1 603 ? 10.539 4.496 -11.594 1 88.56 603 GLN A O 1
ATOM 4579 N N . LEU A 1 604 ? 8.578 3.797 -12.258 1 92.44 604 LEU A N 1
ATOM 4580 C CA . LEU A 1 604 ? 8.867 4.102 -13.656 1 92.44 604 LEU A CA 1
ATOM 4581 C C . LEU A 1 604 ? 9.109 5.594 -13.852 1 92.44 604 LEU A C 1
ATOM 4583 O O . LEU A 1 604 ? 9.898 5.992 -14.711 1 92.44 604 LEU A O 1
ATOM 4587 N N . ASP A 1 605 ? 8.461 6.406 -13.047 1 84 605 ASP A N 1
ATOM 4588 C CA . ASP A 1 605 ? 8.633 7.852 -13.125 1 84 605 ASP A CA 1
ATOM 4589 C C . ASP A 1 605 ? 10.055 8.266 -12.75 1 84 605 ASP A C 1
ATOM 4591 O O . ASP A 1 605 ? 10.547 9.297 -13.203 1 84 605 ASP A O 1
ATOM 4595 N N . LEU A 1 606 ? 10.695 7.438 -11.961 1 80.69 606 LEU A N 1
ATOM 4596 C CA . LEU A 1 606 ? 12.016 7.754 -11.422 1 80.69 606 LEU A CA 1
ATOM 4597 C C . LEU A 1 606 ? 13.109 7.043 -12.211 1 80.69 606 LEU A C 1
ATOM 4599 O O . LEU A 1 606 ? 14.289 7.363 -12.07 1 80.69 606 LEU A O 1
ATOM 4603 N N . PHE A 1 607 ? 12.797 6.207 -13.055 1 92.38 607 PHE A N 1
ATOM 4604 C CA . PHE A 1 607 ? 13.719 5.242 -13.641 1 92.38 607 PHE A CA 1
ATOM 4605 C C . PHE A 1 607 ? 14.812 5.949 -14.445 1 92.38 607 PHE A C 1
ATOM 4607 O O . PHE A 1 607 ? 15.992 5.629 -14.305 1 92.38 607 PHE A O 1
ATOM 4614 N N . GLU A 1 608 ? 14.398 6.875 -15.266 1 88.19 608 GLU A N 1
ATOM 4615 C CA . GLU A 1 608 ? 15.367 7.543 -16.125 1 88.19 608 GLU A CA 1
ATOM 4616 C C . GLU A 1 608 ? 16.453 8.234 -15.312 1 88.19 608 GLU A C 1
ATOM 4618 O O . GLU A 1 608 ? 17.641 8.117 -15.617 1 88.19 608 GLU A O 1
ATOM 4623 N N . ARG A 1 609 ? 16.078 8.922 -14.305 1 85.25 609 ARG A N 1
ATOM 4624 C CA . ARG A 1 609 ? 17.016 9.641 -13.461 1 85.25 609 ARG A CA 1
ATOM 4625 C C . ARG A 1 609 ? 17.922 8.68 -12.688 1 85.25 609 ARG A C 1
ATOM 4627 O O . ARG A 1 609 ? 19.125 8.867 -12.617 1 85.25 609 ARG A O 1
ATOM 4634 N N . HIS A 1 610 ? 17.344 7.672 -12.07 1 89.5 610 HIS A N 1
ATOM 4635 C CA . HIS A 1 610 ? 18.109 6.676 -11.328 1 89.5 610 HIS A CA 1
ATOM 4636 C C . HIS A 1 610 ? 19.078 5.934 -12.242 1 89.5 610 HIS A C 1
ATOM 4638 O O . HIS A 1 610 ? 20.219 5.656 -11.859 1 89.5 610 HIS A O 1
ATOM 4644 N N . ASP A 1 611 ? 18.594 5.66 -13.398 1 94.06 611 ASP A N 1
ATOM 4645 C CA . ASP A 1 611 ? 19.422 4.949 -14.375 1 94.06 611 ASP A CA 1
ATOM 4646 C C . ASP A 1 611 ? 20.625 5.789 -14.797 1 94.06 611 ASP A C 1
ATOM 4648 O O . ASP A 1 611 ? 21.75 5.281 -14.875 1 94.06 611 ASP A O 1
ATOM 4652 N N . ALA A 1 612 ? 20.391 7.055 -15.062 1 92.31 612 ALA A N 1
ATOM 4653 C CA . ALA A 1 612 ? 21.469 7.957 -15.438 1 92.31 612 ALA A CA 1
ATOM 4654 C C . ALA A 1 612 ? 22.516 8.062 -14.328 1 92.31 612 ALA A C 1
ATOM 4656 O O . ALA A 1 612 ? 23.719 8.055 -14.602 1 92.31 612 ALA A O 1
ATOM 4657 N N . THR A 1 613 ? 22.062 8.164 -13.156 1 90 613 THR A N 1
ATOM 4658 C CA . THR A 1 613 ? 22.969 8.273 -12.016 1 90 613 THR A CA 1
ATOM 4659 C C . THR A 1 613 ? 23.734 6.965 -11.805 1 90 613 THR A C 1
ATOM 4661 O O . THR A 1 613 ? 24.906 6.984 -11.453 1 90 613 THR A O 1
ATOM 4664 N N . ARG A 1 614 ? 23.094 5.836 -12.023 1 94.12 614 ARG A N 1
ATOM 4665 C CA . ARG A 1 614 ? 23.781 4.543 -11.945 1 94.12 614 ARG A CA 1
ATOM 4666 C C . ARG A 1 614 ? 24.906 4.457 -12.969 1 94.12 614 ARG A C 1
ATOM 4668 O O . ARG A 1 614 ? 25.984 3.945 -12.664 1 94.12 614 ARG A O 1
ATOM 4675 N N . GLN A 1 615 ? 24.562 4.965 -14.141 1 94.69 615 GLN A N 1
ATOM 4676 C CA . GLN A 1 615 ? 25.578 4.98 -15.18 1 94.69 615 GLN A CA 1
ATOM 4677 C C . GLN A 1 615 ? 26.797 5.805 -14.758 1 94.69 615 GLN A C 1
ATOM 4679 O O . GLN A 1 615 ? 27.938 5.383 -14.961 1 94.69 615 GLN A O 1
ATOM 4684 N N . ALA A 1 616 ? 26.516 6.922 -14.172 1 93.88 616 ALA A N 1
ATOM 4685 C CA . ALA A 1 616 ? 27.578 7.828 -13.75 1 93.88 616 ALA A CA 1
ATOM 4686 C C . ALA A 1 616 ? 28.438 7.203 -12.641 1 93.88 616 ALA A C 1
ATOM 4688 O O . ALA A 1 616 ? 29.656 7.238 -12.703 1 93.88 616 ALA A O 1
ATOM 4689 N N . HIS A 1 617 ? 27.766 6.66 -11.633 1 93.94 617 HIS A N 1
ATOM 4690 C CA . HIS A 1 617 ? 28.484 6.043 -10.523 1 93.94 617 HIS A CA 1
ATOM 4691 C C . HIS A 1 617 ? 29.281 4.828 -10.984 1 93.94 617 HIS A C 1
ATOM 4693 O O . HIS A 1 617 ? 30.422 4.633 -10.57 1 93.94 617 HIS A O 1
ATOM 4699 N N . ALA A 1 618 ? 28.688 4.02 -11.812 1 96.12 618 ALA A N 1
ATOM 4700 C CA . ALA A 1 618 ? 29.375 2.848 -12.336 1 96.12 618 ALA A CA 1
ATOM 4701 C C . ALA A 1 618 ? 30.609 3.25 -13.156 1 96.12 618 ALA A C 1
ATOM 4703 O O . ALA A 1 618 ? 31.672 2.633 -13.047 1 96.12 618 ALA A O 1
ATOM 4704 N N . GLY A 1 619 ? 30.391 4.238 -14.023 1 94.31 619 GLY A N 1
ATOM 4705 C CA . GLY A 1 619 ? 31.516 4.754 -14.797 1 94.31 619 GLY A CA 1
ATOM 4706 C C . GLY A 1 619 ? 32.656 5.273 -13.93 1 94.31 619 GLY A C 1
ATOM 4707 O O . GLY A 1 619 ? 33.812 5.016 -14.211 1 94.31 619 GLY A O 1
ATOM 4708 N N . TYR A 1 620 ? 32.344 6.035 -12.922 1 93.81 620 TYR A N 1
ATOM 4709 C CA . TYR A 1 620 ? 33.312 6.555 -11.984 1 93.81 620 TYR A CA 1
ATOM 4710 C C . TYR A 1 620 ? 34.062 5.422 -11.289 1 93.81 620 TYR A C 1
ATOM 4712 O O . TYR A 1 620 ? 35.281 5.434 -11.219 1 93.81 620 TYR A O 1
ATOM 4720 N N . MET A 1 621 ? 33.344 4.457 -10.781 1 95.81 621 MET A N 1
ATOM 4721 C CA . MET A 1 621 ? 33.969 3.322 -10.102 1 95.81 621 MET A CA 1
ATOM 4722 C C . MET A 1 621 ? 34.906 2.559 -11.039 1 95.81 621 MET A C 1
ATOM 4724 O O . MET A 1 621 ? 36.031 2.219 -10.672 1 95.81 621 MET A O 1
ATOM 4728 N N . ALA A 1 622 ? 34.438 2.305 -12.234 1 95.88 622 ALA A N 1
ATOM 4729 C CA . ALA A 1 622 ? 35.219 1.567 -13.219 1 95.88 622 ALA A CA 1
ATOM 4730 C C . ALA A 1 622 ? 36.531 2.307 -13.531 1 95.88 622 ALA A C 1
ATOM 4732 O O . ALA A 1 622 ? 37.594 1.694 -13.617 1 95.88 622 ALA A O 1
ATOM 4733 N N . ARG A 1 623 ? 36.406 3.549 -13.742 1 94.12 623 ARG A N 1
ATOM 4734 C CA . ARG A 1 623 ? 37.562 4.359 -14.086 1 94.12 623 ARG A CA 1
ATOM 4735 C C . ARG A 1 623 ? 38.594 4.348 -12.969 1 94.12 623 ARG A C 1
ATOM 4737 O O . ARG A 1 623 ? 39.781 4.121 -13.211 1 94.12 623 ARG A O 1
ATOM 4744 N N . GLU A 1 624 ? 38.156 4.594 -11.766 1 94.62 624 GLU A N 1
ATOM 4745 C CA . GLU A 1 624 ? 39.094 4.715 -10.641 1 94.62 624 GLU A CA 1
ATOM 4746 C C . GLU A 1 624 ? 39.656 3.357 -10.242 1 94.62 624 GLU A C 1
ATOM 4748 O O . GLU A 1 624 ? 40.844 3.238 -9.953 1 94.62 624 GLU A O 1
ATOM 4753 N N . LEU A 1 625 ? 38.875 2.355 -10.227 1 96.12 625 LEU A N 1
ATOM 4754 C CA . LEU A 1 625 ? 39.312 1.054 -9.727 1 96.12 625 LEU A CA 1
ATOM 4755 C C . LEU A 1 625 ? 40.125 0.309 -10.766 1 96.12 625 LEU A C 1
ATOM 4757 O O . LEU A 1 625 ? 40.812 -0.681 -10.445 1 96.12 625 LEU A O 1
ATOM 4761 N N . SER A 1 626 ? 40.062 0.766 -11.984 1 95 626 SER A N 1
ATOM 4762 C CA . SER A 1 626 ? 40.906 0.17 -13.023 1 95 626 SER A CA 1
ATOM 4763 C C . SER A 1 626 ? 42.375 0.282 -12.688 1 95 626 SER A C 1
ATOM 4765 O O . SER A 1 626 ? 43.219 -0.417 -13.273 1 95 626 SER A O 1
ATOM 4767 N N . ALA A 1 627 ? 42.688 1.092 -11.75 1 93.69 627 ALA A N 1
ATOM 4768 C CA . ALA A 1 627 ? 44.062 1.261 -11.289 1 93.69 627 ALA A CA 1
ATOM 4769 C C . ALA A 1 627 ? 44.531 0.023 -10.539 1 93.69 627 ALA A C 1
ATOM 4771 O O . ALA A 1 627 ? 45.75 -0.166 -10.352 1 93.69 627 ALA A O 1
ATOM 4772 N N . ILE A 1 628 ? 43.688 -0.807 -10.086 1 95.44 628 ILE A N 1
ATOM 4773 C CA . ILE A 1 628 ? 44.031 -2.033 -9.383 1 95.44 628 ILE A CA 1
ATOM 4774 C C . ILE A 1 628 ? 44.344 -3.141 -10.391 1 95.44 628 ILE A C 1
ATOM 4776 O O . ILE A 1 628 ? 43.438 -3.621 -11.07 1 95.44 628 ILE A O 1
ATOM 4780 N N . PRO A 1 629 ? 45.5 -3.635 -10.477 1 93.75 629 PRO A N 1
ATOM 4781 C CA . PRO A 1 629 ? 45.906 -4.504 -11.586 1 93.75 629 PRO A CA 1
ATOM 4782 C C . PRO A 1 629 ? 45.25 -5.875 -11.531 1 93.75 629 PRO A C 1
ATOM 4784 O O . PRO A 1 629 ? 45.062 -6.516 -12.57 1 93.75 629 PRO A O 1
ATOM 4787 N N . PHE A 1 630 ? 44.875 -6.367 -10.391 1 95.75 630 PHE A N 1
ATOM 4788 C CA . PHE A 1 630 ? 44.344 -7.719 -10.273 1 95.75 630 PHE A CA 1
ATOM 4789 C C . PHE A 1 630 ? 42.812 -7.703 -10.273 1 95.75 630 PHE A C 1
ATOM 4791 O O . PHE A 1 630 ? 42.188 -8.711 -9.969 1 95.75 630 PHE A O 1
ATOM 4798 N N . LEU A 1 631 ? 42.219 -6.578 -10.547 1 96.19 631 LEU A N 1
ATOM 4799 C CA . LEU A 1 631 ? 40.781 -6.48 -10.727 1 96.19 631 LEU A CA 1
ATOM 4800 C C . LEU A 1 631 ? 40.438 -6.059 -12.156 1 96.19 631 LEU A C 1
ATOM 4802 O O . LEU A 1 631 ? 41 -5.082 -12.672 1 96.19 631 LEU A O 1
ATOM 4806 N N . THR A 1 632 ? 39.625 -6.84 -12.75 1 96.06 632 THR A N 1
ATOM 4807 C CA . THR A 1 632 ? 39.094 -6.457 -14.055 1 96.06 632 THR A CA 1
ATOM 4808 C C . THR A 1 632 ? 37.688 -5.895 -13.906 1 96.06 632 THR A C 1
ATOM 4810 O O . THR A 1 632 ? 36.812 -6.504 -13.266 1 96.06 632 THR A O 1
ATOM 4813 N N . MET A 1 633 ? 37.438 -4.762 -14.438 1 94.81 633 MET A N 1
ATOM 4814 C CA . MET A 1 633 ? 36.156 -4.074 -14.328 1 94.81 633 MET A CA 1
ATOM 4815 C C . MET A 1 633 ? 35.156 -4.586 -15.375 1 94.81 633 MET A C 1
ATOM 4817 O O . MET A 1 633 ? 35.562 -5.059 -16.438 1 94.81 633 MET A O 1
ATOM 4821 N N . PRO A 1 634 ? 33.875 -4.535 -14.992 1 91.75 634 PRO A N 1
ATOM 4822 C CA . PRO A 1 634 ? 32.875 -4.832 -16.016 1 91.75 634 PRO A CA 1
ATOM 4823 C C . PRO A 1 634 ? 32.812 -3.785 -17.125 1 91.75 634 PRO A C 1
ATOM 4825 O O . PRO A 1 634 ? 33 -2.594 -16.859 1 91.75 634 PRO A O 1
ATOM 4828 N N . ALA A 1 635 ? 32.844 -4.168 -18.344 1 77.62 635 ALA A N 1
ATOM 4829 C CA . ALA A 1 635 ? 32.938 -3.215 -19.438 1 77.62 635 ALA A CA 1
ATOM 4830 C C . ALA A 1 635 ? 31.719 -3.334 -20.359 1 77.62 635 ALA A C 1
ATOM 4832 O O . ALA A 1 635 ? 31.172 -4.426 -20.547 1 77.62 635 ALA A O 1
ATOM 4833 N N . VAL A 1 636 ? 31.312 -2.119 -20.688 1 76.44 636 VAL A N 1
ATOM 4834 C CA . VAL A 1 636 ? 30.312 -2.023 -21.734 1 76.44 636 VAL A CA 1
ATOM 4835 C C . VAL A 1 636 ? 30.984 -1.98 -23.094 1 76.44 636 VAL A C 1
ATOM 4837 O O . VAL A 1 636 ? 32 -1.295 -23.281 1 76.44 636 VAL A O 1
ATOM 4840 N N . GLY A 1 637 ? 30.953 -2.904 -23.938 1 68 637 GLY A N 1
ATOM 4841 C CA . GLY A 1 637 ? 31.688 -3.072 -25.188 1 68 637 GLY A CA 1
ATOM 4842 C C . GLY A 1 637 ? 31.625 -1.846 -26.078 1 68 637 GLY A C 1
ATOM 4843 O O . GLY A 1 637 ? 32.656 -1.313 -26.484 1 68 637 GLY A O 1
ATOM 4844 N N . ARG A 1 638 ? 30.484 -1.432 -26.453 1 73.19 638 ARG A N 1
ATOM 4845 C CA . ARG A 1 638 ? 30.312 -0.315 -27.375 1 73.19 638 ARG A CA 1
ATOM 4846 C C . ARG A 1 638 ? 29.641 0.864 -26.688 1 73.19 638 ARG A C 1
ATOM 4848 O O . ARG A 1 638 ? 28.812 0.674 -25.781 1 73.19 638 ARG A O 1
ATOM 4855 N N . ASP A 1 639 ? 29.891 1.975 -27.156 1 76.25 639 ASP A N 1
ATOM 4856 C CA . ASP A 1 639 ? 29.328 3.205 -26.609 1 76.25 639 ASP A CA 1
ATOM 4857 C C . ASP A 1 639 ? 27.797 3.217 -26.766 1 76.25 639 ASP A C 1
ATOM 4859 O O . ASP A 1 639 ? 27.094 3.83 -25.953 1 76.25 639 ASP A O 1
ATOM 4863 N N . ALA A 1 640 ? 27.375 2.52 -27.75 1 82.5 640 ALA A N 1
ATOM 4864 C CA . ALA A 1 640 ? 25.953 2.539 -28.016 1 82.5 640 ALA A CA 1
ATOM 4865 C C . ALA A 1 640 ? 25.203 1.562 -27.109 1 82.5 640 ALA A C 1
ATOM 4867 O O . ALA A 1 640 ? 23.984 1.633 -26.984 1 82.5 640 ALA A O 1
ATOM 4868 N N . ASP A 1 641 ? 25.938 0.749 -26.406 1 92.31 641 ASP A N 1
ATOM 4869 C CA . ASP A 1 641 ? 25.328 -0.22 -25.5 1 92.31 641 ASP A CA 1
ATOM 4870 C C . ASP A 1 641 ? 25.172 0.362 -24.094 1 92.31 641 ASP A C 1
ATOM 4872 O O . ASP A 1 641 ? 25.891 1.282 -23.703 1 92.31 641 ASP A O 1
ATOM 4876 N N . LYS A 1 642 ? 24.141 -0.114 -23.438 1 94.88 642 LYS A N 1
ATOM 4877 C CA . LYS A 1 642 ? 23.875 0.375 -22.094 1 94.88 642 LYS A CA 1
ATOM 4878 C C . LYS A 1 642 ? 23.703 -0.782 -21.109 1 94.88 642 LYS A C 1
ATOM 4880 O O . LYS A 1 642 ? 22.891 -1.685 -21.328 1 94.88 642 LYS A O 1
ATOM 4885 N N . HIS A 1 643 ? 24.531 -0.788 -20.078 1 96.69 643 HIS A N 1
ATOM 4886 C CA . HIS A 1 643 ? 24.438 -1.709 -18.953 1 96.69 643 HIS A CA 1
ATOM 4887 C C . HIS A 1 643 ? 23.344 -1.277 -17.969 1 96.69 643 HIS A C 1
ATOM 4889 O O . HIS A 1 643 ? 23.156 -0.082 -17.734 1 96.69 643 HIS A O 1
ATOM 4895 N N . ALA A 1 644 ? 22.594 -2.236 -17.391 1 97 644 ALA A N 1
ATOM 4896 C CA . ALA A 1 644 ? 21.547 -1.888 -16.422 1 97 644 ALA A CA 1
ATOM 4897 C C . ALA A 1 644 ? 22.125 -1.663 -15.039 1 97 644 ALA A C 1
ATOM 4899 O O . ALA A 1 644 ? 21.484 -1.053 -14.18 1 97 644 ALA A O 1
ATOM 4900 N N . TRP A 1 645 ? 23.281 -2.225 -14.742 1 96.75 645 TRP A N 1
ATOM 4901 C CA . TRP A 1 645 ? 24.016 -2.078 -13.492 1 96.75 645 TRP A CA 1
ATOM 4902 C C . TRP A 1 645 ? 23.172 -2.529 -12.305 1 96.75 645 TRP A C 1
ATOM 4904 O O . TRP A 1 645 ? 23.047 -1.808 -11.312 1 96.75 645 TRP A O 1
ATOM 4914 N N . TYR A 1 646 ? 22.547 -3.693 -12.547 1 96.12 646 TYR A N 1
ATOM 4915 C CA . TYR A 1 646 ? 21.922 -4.348 -11.406 1 96.12 646 TYR A CA 1
ATOM 4916 C C . TYR A 1 646 ? 22.938 -4.594 -10.297 1 96.12 646 TYR A C 1
ATOM 4918 O O . TYR A 1 646 ? 22.625 -4.453 -9.109 1 96.12 646 TYR A O 1
ATOM 4926 N N . ALA A 1 647 ? 24.094 -4.879 -10.75 1 95.56 647 ALA A N 1
ATOM 4927 C CA . ALA A 1 647 ? 25.25 -5 -9.867 1 95.56 647 ALA A CA 1
ATOM 4928 C C . ALA A 1 647 ? 26.547 -4.668 -10.602 1 95.56 647 ALA A C 1
ATOM 4930 O O . ALA A 1 647 ? 26.594 -4.73 -11.836 1 95.56 647 ALA A O 1
ATOM 4931 N N . PHE A 1 648 ? 27.484 -4.18 -9.82 1 96.69 648 PHE A N 1
ATOM 4932 C CA . PHE A 1 648 ? 28.844 -3.945 -10.305 1 96.69 648 PHE A CA 1
ATOM 4933 C C . PHE A 1 648 ? 29.75 -5.125 -9.977 1 96.69 648 PHE A C 1
ATOM 4935 O O . PHE A 1 648 ? 30.266 -5.223 -8.859 1 96.69 648 PHE A O 1
ATOM 4942 N N . VAL A 1 649 ? 29.984 -6.008 -10.984 1 97.06 649 VAL A N 1
ATOM 4943 C CA . VAL A 1 649 ? 30.688 -7.254 -10.719 1 97.06 649 VAL A CA 1
ATOM 4944 C C . VAL A 1 649 ? 32.094 -7.184 -11.312 1 97.06 649 VAL A C 1
ATOM 4946 O O . VAL A 1 649 ? 32.25 -7.094 -12.531 1 97.06 649 VAL A O 1
ATOM 4949 N N . MET A 1 650 ? 33.031 -7.281 -10.5 1 97.19 650 MET A N 1
ATOM 4950 C CA . MET A 1 650 ? 34.438 -7.293 -10.891 1 97.19 650 MET A CA 1
ATOM 4951 C C . MET A 1 650 ? 35 -8.719 -10.891 1 97.19 650 MET A C 1
ATOM 4953 O O . MET A 1 650 ? 34.406 -9.609 -10.266 1 97.19 650 MET A O 1
ATOM 4957 N N . GLN A 1 651 ? 36.094 -8.883 -11.641 1 97.25 651 GLN A N 1
ATOM 4958 C CA . GLN A 1 651 ? 36.781 -10.172 -11.68 1 97.25 651 GLN A CA 1
ATOM 4959 C C . GLN A 1 651 ? 38.156 -10.078 -11.039 1 97.25 651 GLN A C 1
ATOM 4961 O O . GLN A 1 651 ? 39 -9.273 -11.469 1 97.25 651 GLN A O 1
ATOM 4966 N N . PHE A 1 652 ? 38.406 -10.93 -10.07 1 97.31 652 PHE A N 1
ATOM 4967 C CA . PHE A 1 652 ? 39.688 -11 -9.375 1 97.31 652 PHE A CA 1
ATOM 4968 C C . PHE A 1 652 ? 40.625 -11.953 -10.094 1 97.31 652 PHE A C 1
ATOM 4970 O O . PHE A 1 652 ? 40.375 -13.148 -10.195 1 97.31 652 PHE A O 1
ATOM 4977 N N . ASP A 1 653 ? 41.719 -11.445 -10.562 1 95.44 653 ASP A N 1
ATOM 4978 C CA . ASP A 1 653 ? 42.719 -12.234 -11.25 1 95.44 653 ASP A CA 1
ATOM 4979 C C . ASP A 1 653 ? 43.875 -12.586 -10.32 1 95.44 653 ASP A C 1
ATOM 4981 O O . ASP A 1 653 ? 44.812 -11.781 -10.133 1 95.44 653 ASP A O 1
ATOM 4985 N N . ALA A 1 654 ? 43.906 -13.773 -9.891 1 93.69 654 ALA A N 1
ATOM 4986 C CA . ALA A 1 654 ? 44.906 -14.227 -8.93 1 93.69 654 ALA A CA 1
ATOM 4987 C C . ALA A 1 654 ? 46.281 -14.156 -9.531 1 93.69 654 ALA A C 1
ATOM 4989 O O . ALA A 1 654 ? 47.281 -13.953 -8.805 1 93.69 654 ALA A O 1
ATOM 4990 N N . SER A 1 655 ? 46.469 -14.289 -10.812 1 93.94 655 SER A N 1
ATOM 4991 C CA . SER A 1 655 ? 47.781 -14.305 -11.477 1 93.94 655 SER A CA 1
ATOM 4992 C C . SER A 1 655 ? 48.438 -12.93 -11.438 1 93.94 655 SER A C 1
ATOM 4994 O O . SER A 1 655 ? 49.656 -12.812 -11.539 1 93.94 655 SER A O 1
ATOM 4996 N N . LYS A 1 656 ? 47.625 -11.922 -11.219 1 94.25 656 LYS A N 1
ATOM 4997 C CA . LYS A 1 656 ? 48.125 -10.555 -11.203 1 94.25 656 LYS A CA 1
ATOM 4998 C C . LYS A 1 656 ? 48.188 -10.008 -9.773 1 94.25 656 LYS A C 1
ATOM 5000 O O . LYS A 1 656 ? 48.656 -8.898 -9.547 1 94.25 656 LYS A O 1
ATOM 5005 N N . ALA A 1 657 ? 47.688 -10.797 -8.898 1 93.94 657 ALA A N 1
ATOM 5006 C CA . ALA A 1 657 ? 47.625 -10.352 -7.504 1 93.94 657 ALA A CA 1
ATOM 5007 C C . ALA A 1 657 ? 48.969 -10.633 -6.785 1 93.94 657 ALA A C 1
ATOM 5009 O O . ALA A 1 657 ? 49.719 -11.523 -7.176 1 93.94 657 ALA A O 1
ATOM 5010 N N . PRO A 1 658 ? 49.219 -9.82 -5.777 1 91.94 658 PRO A N 1
ATOM 5011 C CA . PRO A 1 658 ? 50.406 -10.133 -4.957 1 91.94 658 PRO A CA 1
ATOM 5012 C C . PRO A 1 658 ? 50.344 -11.531 -4.359 1 91.94 658 PRO A C 1
ATOM 5014 O O . PRO A 1 658 ? 49.25 -12.078 -4.141 1 91.94 658 PRO A O 1
ATOM 5017 N N . ARG A 1 659 ? 51.531 -12.062 -4.086 1 88.5 659 ARG A N 1
ATOM 5018 C CA . ARG A 1 659 ? 51.625 -13.414 -3.535 1 88.5 659 ARG A CA 1
ATOM 5019 C C . ARG A 1 659 ? 50.844 -13.523 -2.23 1 88.5 659 ARG A C 1
ATOM 5021 O O . ARG A 1 659 ? 50.969 -12.68 -1.344 1 88.5 659 ARG A O 1
ATOM 5028 N N . GLY A 1 660 ? 49.969 -14.508 -2.133 1 88.25 660 GLY A N 1
ATOM 5029 C CA . GLY A 1 660 ? 49.219 -14.766 -0.912 1 88.25 660 GLY A CA 1
ATOM 5030 C C . GLY A 1 660 ? 47.875 -14.086 -0.878 1 88.25 660 GLY A C 1
ATOM 5031 O O . GLY A 1 660 ? 47.031 -14.406 -0.038 1 88.25 660 GLY A O 1
ATOM 5032 N N . LEU A 1 661 ? 47.688 -13.172 -1.821 1 93.44 661 LEU A N 1
ATOM 5033 C CA . LEU A 1 661 ? 46.375 -12.484 -1.847 1 93.44 661 LEU A CA 1
ATOM 5034 C C . LEU A 1 661 ? 45.375 -13.258 -2.691 1 93.44 661 LEU A C 1
ATOM 5036 O O . LEU A 1 661 ? 45.562 -13.43 -3.896 1 93.44 661 LEU A O 1
ATOM 5040 N N . THR A 1 662 ? 44.375 -13.773 -2.061 1 95.38 662 THR A N 1
ATOM 5041 C CA . THR A 1 662 ? 43.25 -14.43 -2.742 1 95.38 662 THR A CA 1
ATOM 5042 C C . THR A 1 662 ? 42.031 -13.523 -2.768 1 95.38 662 THR A C 1
ATOM 5044 O O . THR A 1 662 ? 41.969 -12.508 -2.066 1 95.38 662 THR A O 1
ATOM 5047 N N . ARG A 1 663 ? 41.062 -13.867 -3.615 1 96 663 ARG A N 1
ATOM 5048 C CA . ARG A 1 663 ? 39.781 -13.141 -3.676 1 96 663 ARG A CA 1
ATOM 5049 C C . ARG A 1 663 ? 39.156 -13.023 -2.291 1 96 663 ARG A C 1
ATOM 5051 O O . ARG A 1 663 ? 38.719 -11.945 -1.894 1 96 663 ARG A O 1
ATOM 5058 N N . ASP A 1 664 ? 39.125 -14.117 -1.535 1 95.44 664 ASP A N 1
ATOM 5059 C CA . ASP A 1 664 ? 38.5 -14.172 -0.228 1 95.44 664 ASP A CA 1
ATOM 5060 C C . ASP A 1 664 ? 39.188 -13.258 0.773 1 95.44 664 ASP A C 1
ATOM 5062 O O . ASP A 1 664 ? 38.531 -12.562 1.553 1 95.44 664 ASP A O 1
ATOM 5066 N N . VAL A 1 665 ? 40.5 -13.273 0.72 1 94.75 665 VAL A N 1
ATOM 5067 C CA . VAL A 1 665 ? 41.281 -12.445 1.631 1 94.75 665 VAL A CA 1
ATOM 5068 C C . VAL A 1 665 ? 41.062 -10.969 1.304 1 94.75 665 VAL A C 1
ATOM 5070 O O . VAL A 1 665 ? 40.906 -10.141 2.205 1 94.75 665 VAL A O 1
ATOM 5073 N N . PHE A 1 666 ? 41.156 -10.656 0.025 1 95.56 666 PHE A N 1
ATOM 5074 C CA . PHE A 1 666 ? 40.938 -9.273 -0.395 1 95.56 666 PHE A CA 1
ATOM 5075 C C . PHE A 1 666 ? 39.562 -8.773 0.051 1 95.56 666 PHE A C 1
ATOM 5077 O O . PHE A 1 666 ? 39.469 -7.672 0.595 1 95.56 666 PHE A O 1
ATOM 5084 N N . VAL A 1 667 ? 38.469 -9.602 -0.14 1 96.25 667 VAL A N 1
ATOM 5085 C CA . VAL A 1 667 ? 37.125 -9.227 0.243 1 96.25 667 VAL A CA 1
ATOM 5086 C C . VAL A 1 667 ? 37.031 -9.078 1.76 1 96.25 667 VAL A C 1
ATOM 5088 O O . VAL A 1 667 ? 36.375 -8.164 2.268 1 96.25 667 VAL A O 1
ATOM 5091 N N . ARG A 1 668 ? 37.625 -9.914 2.49 1 94.25 668 ARG A N 1
ATOM 5092 C CA . ARG A 1 668 ? 37.625 -9.828 3.947 1 94.25 668 ARG A CA 1
ATOM 5093 C C . ARG A 1 668 ? 38.312 -8.539 4.41 1 94.25 668 ARG A C 1
ATOM 5095 O O . ARG A 1 668 ? 37.844 -7.906 5.367 1 94.25 668 ARG A O 1
ATOM 5102 N N . ARG A 1 669 ? 39.375 -8.18 3.766 1 92.56 669 ARG A N 1
ATOM 5103 C CA . ARG A 1 669 ? 40.062 -6.922 4.09 1 92.56 669 ARG A CA 1
ATOM 5104 C C . ARG A 1 669 ? 39.125 -5.734 3.869 1 92.56 669 ARG A C 1
ATOM 5106 O O . ARG A 1 669 ? 39.094 -4.809 4.684 1 92.56 669 ARG A O 1
ATOM 5113 N N . LEU A 1 670 ? 38.469 -5.777 2.789 1 94.62 670 LEU A N 1
ATOM 5114 C CA . LEU A 1 670 ? 37.562 -4.691 2.463 1 94.62 670 LEU A CA 1
ATOM 5115 C C . LEU A 1 670 ? 36.438 -4.613 3.479 1 94.62 670 LEU A C 1
ATOM 5117 O O . LEU A 1 670 ? 36.031 -3.52 3.908 1 94.62 670 LEU A O 1
ATOM 5121 N N . THR A 1 671 ? 35.844 -5.734 3.873 1 92.56 671 THR A N 1
ATOM 5122 C CA . THR A 1 671 ? 34.656 -5.77 4.73 1 92.56 671 THR A CA 1
ATOM 5123 C C . THR A 1 671 ? 35.031 -5.566 6.191 1 92.56 671 THR A C 1
ATOM 5125 O O . THR A 1 671 ? 34.406 -4.777 6.902 1 92.56 671 THR A O 1
ATOM 5128 N N . GLU A 1 672 ? 36.031 -6.211 6.676 1 89.12 672 GLU A N 1
ATOM 5129 C CA . GLU A 1 672 ? 36.375 -6.223 8.094 1 89.12 672 GLU A CA 1
ATOM 5130 C C . GLU A 1 672 ? 37.312 -5.059 8.453 1 89.12 672 GLU A C 1
ATOM 5132 O O . GLU A 1 672 ? 37.125 -4.438 9.508 1 89.12 672 GLU A O 1
ATOM 5137 N N . GLN A 1 673 ? 38.25 -4.777 7.648 1 85.12 673 GLN A N 1
ATOM 5138 C CA . GLN A 1 673 ? 39.25 -3.746 7.973 1 85.12 673 GLN A CA 1
ATOM 5139 C C . GLN A 1 673 ? 38.75 -2.367 7.539 1 85.12 673 GLN A C 1
ATOM 5141 O O . GLN A 1 673 ? 39 -1.373 8.227 1 85.12 673 GLN A O 1
ATOM 5146 N N . HIS A 1 674 ? 38.094 -2.371 6.398 1 87.19 674 HIS A N 1
ATOM 5147 C CA . HIS A 1 674 ? 37.688 -1.073 5.875 1 87.19 674 HIS A CA 1
ATOM 5148 C C . HIS A 1 674 ? 36.219 -0.83 6.105 1 87.19 674 HIS A C 1
ATOM 5150 O O . HIS A 1 674 ? 35.688 0.221 5.73 1 87.19 674 HIS A O 1
ATOM 5156 N N . GLY A 1 675 ? 35.5 -1.823 6.602 1 84.12 675 GLY A N 1
ATOM 5157 C CA . GLY A 1 675 ? 34.125 -1.663 6.996 1 84.12 675 GLY A CA 1
ATOM 5158 C C . GLY A 1 675 ? 33.156 -1.566 5.816 1 84.12 675 GLY A C 1
ATOM 5159 O O . GLY A 1 675 ? 32.094 -0.988 5.93 1 84.12 675 GLY A O 1
ATOM 5160 N N . LEU A 1 676 ? 33.5 -2.045 4.648 1 90.44 676 LEU A N 1
ATOM 5161 C CA . LEU A 1 676 ? 32.625 -2.004 3.471 1 90.44 676 LEU A CA 1
ATOM 5162 C C . LEU A 1 676 ? 31.656 -3.172 3.473 1 90.44 676 LEU A C 1
ATOM 5164 O O . LEU A 1 676 ? 31.922 -4.207 2.855 1 90.44 676 LEU A O 1
ATOM 5168 N N . THR A 1 677 ? 30.484 -2.967 3.957 1 86.75 677 THR A N 1
ATOM 5169 C CA . THR A 1 677 ? 29.547 -4.043 4.227 1 86.75 677 THR A CA 1
ATOM 5170 C C . THR A 1 677 ? 28.859 -4.492 2.941 1 86.75 677 THR A C 1
ATOM 5172 O O . THR A 1 677 ? 28.266 -5.574 2.891 1 86.75 677 THR A O 1
ATOM 5175 N N . GLU A 1 678 ? 28.984 -3.682 1.841 1 90.31 678 GLU A N 1
ATOM 5176 C CA . GLU A 1 678 ? 28.25 -4.012 0.622 1 90.31 678 GLU A CA 1
ATOM 5177 C C . GLU A 1 678 ? 29.062 -4.941 -0.275 1 90.31 678 GLU A C 1
ATOM 5179 O O . GLU A 1 678 ? 28.531 -5.512 -1.23 1 90.31 678 GLU A O 1
ATOM 5184 N N . VAL A 1 679 ? 30.312 -5.086 0.029 1 94.44 679 VAL A N 1
ATOM 5185 C CA . VAL A 1 679 ? 31.156 -5.949 -0.802 1 94.44 679 VAL A CA 1
ATOM 5186 C C . VAL A 1 679 ? 30.781 -7.41 -0.558 1 94.44 679 VAL A C 1
ATOM 5188 O O . VAL A 1 679 ? 30.688 -7.848 0.591 1 94.44 679 VAL A O 1
ATOM 5191 N N . ASP A 1 680 ? 30.562 -8.109 -1.71 1 93.31 680 ASP A N 1
ATOM 5192 C CA . ASP A 1 680 ? 30.062 -9.477 -1.546 1 93.31 680 ASP A CA 1
ATOM 5193 C C . ASP A 1 680 ? 30.641 -10.398 -2.619 1 93.31 680 ASP A C 1
ATOM 5195 O O . ASP A 1 680 ? 31.047 -9.938 -3.691 1 93.31 680 ASP A O 1
ATOM 5199 N N . ILE A 1 681 ? 30.906 -11.664 -2.232 1 93.62 681 ILE A N 1
ATOM 5200 C CA . ILE A 1 681 ? 31.062 -12.742 -3.199 1 93.62 681 ILE A CA 1
ATOM 5201 C C . ILE A 1 681 ? 29.719 -13.391 -3.484 1 93.62 681 ILE A C 1
ATOM 5203 O O . ILE A 1 681 ? 29.109 -13.984 -2.594 1 93.62 681 ILE A O 1
ATOM 5207 N N . PRO A 1 682 ? 29.172 -13.242 -4.66 1 90.25 682 PRO A N 1
ATOM 5208 C CA . PRO A 1 682 ? 27.812 -13.695 -4.941 1 90.25 682 PRO A CA 1
ATOM 5209 C C . PRO A 1 682 ? 27.703 -15.219 -5.043 1 90.25 682 PRO A C 1
ATOM 5211 O O . PRO A 1 682 ? 27.656 -15.766 -6.145 1 90.25 682 PRO A O 1
ATOM 5214 N N . LYS A 1 683 ? 27.344 -15.852 -4 1 84.94 683 LYS A N 1
ATOM 5215 C CA . LYS A 1 683 ? 27.344 -17.312 -3.922 1 84.94 683 LYS A CA 1
ATOM 5216 C C . LYS A 1 683 ? 26.016 -17.891 -4.402 1 84.94 683 LYS A C 1
ATOM 5218 O O . LYS A 1 683 ? 25.953 -19.047 -4.816 1 84.94 683 LYS A O 1
ATOM 5223 N N . SER A 1 684 ? 24.922 -17.156 -4.293 1 83.5 684 SER A N 1
ATOM 5224 C CA . SER A 1 684 ? 23.609 -17.656 -4.672 1 83.5 684 SER A CA 1
ATOM 5225 C C . SER A 1 684 ? 23.453 -17.719 -6.188 1 83.5 684 SER A C 1
ATOM 5227 O O . SER A 1 684 ? 22.609 -18.453 -6.703 1 83.5 684 SER A O 1
ATOM 5229 N N . THR A 1 685 ? 24.156 -16.891 -6.867 1 90.12 685 THR A N 1
ATOM 5230 C CA . THR A 1 685 ? 24.234 -16.953 -8.32 1 90.12 685 THR A CA 1
ATOM 5231 C C . THR A 1 685 ? 25.453 -17.734 -8.781 1 90.12 685 THR A C 1
ATOM 5233 O O . THR A 1 685 ? 26.578 -17.25 -8.672 1 90.12 685 THR A O 1
ATOM 5236 N N . GLY A 1 686 ? 25.266 -18.953 -9.125 1 93.44 686 GLY A N 1
ATOM 5237 C CA . GLY A 1 686 ? 26.359 -19.844 -9.477 1 93.44 686 GLY A CA 1
ATOM 5238 C C . GLY A 1 686 ? 26 -20.828 -10.578 1 93.44 686 GLY A C 1
ATOM 5239 O O . GLY A 1 686 ? 25.156 -20.547 -11.422 1 93.44 686 GLY A O 1
ATOM 5240 N N . LEU A 1 687 ? 26.812 -21.844 -10.656 1 97.31 687 LEU A N 1
ATOM 5241 C CA . LEU A 1 687 ? 26.578 -22.844 -11.672 1 97.31 687 LEU A CA 1
ATOM 5242 C C . LEU A 1 687 ? 25.391 -23.734 -11.289 1 97.31 687 LEU A C 1
ATOM 5244 O O . LEU A 1 687 ? 25.359 -24.281 -10.188 1 97.31 687 LEU A O 1
ATOM 5248 N N . LEU A 1 688 ? 24.516 -23.953 -12.203 1 98.12 688 LEU A N 1
ATOM 5249 C CA . LEU A 1 688 ? 23.234 -24.578 -11.898 1 98.12 688 LEU A CA 1
ATOM 5250 C C . LEU A 1 688 ? 23.328 -26.094 -12.102 1 98.12 688 LEU A C 1
ATOM 5252 O O . LEU A 1 688 ? 22.609 -26.844 -11.438 1 98.12 688 LEU A O 1
ATOM 5256 N N . HIS A 1 689 ? 24.219 -26.562 -12.906 1 97.62 689 HIS A N 1
ATOM 5257 C CA . HIS A 1 689 ? 24.172 -27.906 -13.477 1 97.62 689 HIS A CA 1
ATOM 5258 C C . HIS A 1 689 ? 24.328 -28.969 -12.398 1 97.62 689 HIS A C 1
ATOM 5260 O O . HIS A 1 689 ? 23.906 -30.125 -12.578 1 97.62 689 HIS A O 1
ATOM 5266 N N . ASP A 1 690 ? 24.891 -28.609 -11.281 1 95.69 690 ASP A N 1
ATOM 5267 C CA . ASP A 1 690 ? 25.172 -29.641 -10.273 1 95.69 690 ASP A CA 1
ATOM 5268 C C . ASP A 1 690 ? 24.297 -29.469 -9.039 1 95.69 690 ASP A C 1
ATOM 5270 O O . ASP A 1 690 ? 24.516 -30.109 -8.016 1 95.69 690 ASP A O 1
ATOM 5274 N N . LEU A 1 691 ? 23.328 -28.578 -9.078 1 97 691 LEU A N 1
ATOM 5275 C CA . LEU A 1 691 ? 22.391 -28.422 -7.98 1 97 691 LEU A CA 1
ATOM 5276 C C . LEU A 1 691 ? 21.406 -29.578 -7.938 1 97 691 LEU A C 1
ATOM 5278 O O . LEU A 1 691 ? 21.016 -30.109 -8.984 1 97 691 LEU A O 1
ATOM 5282 N N . PRO A 1 692 ? 20.906 -29.969 -6.789 1 97.44 692 PRO A N 1
ATOM 5283 C CA . PRO A 1 692 ? 20.062 -31.156 -6.629 1 97.44 692 PRO A CA 1
ATOM 5284 C C . PRO A 1 692 ? 18.812 -31.125 -7.523 1 97.44 692 PRO A C 1
ATOM 5286 O O . PRO A 1 692 ? 18.438 -32.156 -8.094 1 97.44 692 PRO A O 1
ATOM 5289 N N . LEU A 1 693 ? 18.219 -30.031 -7.715 1 98.06 693 LEU A N 1
ATOM 5290 C CA . LEU A 1 693 ? 17 -29.938 -8.516 1 98.06 693 LEU A CA 1
ATOM 5291 C C . LEU A 1 693 ? 17.281 -30.297 -9.969 1 98.06 693 LEU A C 1
ATOM 5293 O O . LEU A 1 693 ? 16.422 -30.875 -10.648 1 98.06 693 LEU A O 1
ATOM 5297 N N . PHE A 1 694 ? 18.5 -29.984 -10.453 1 98.25 694 PHE A N 1
ATOM 5298 C CA . PHE A 1 694 ? 18.828 -30.172 -11.859 1 98.25 694 PHE A CA 1
ATOM 5299 C C . PHE A 1 694 ? 19.469 -31.547 -12.078 1 98.25 694 PHE A C 1
ATOM 5301 O O . PHE A 1 694 ? 19.625 -31.984 -13.219 1 98.25 694 PHE A O 1
ATOM 5308 N N . THR A 1 695 ? 19.844 -32.25 -10.977 1 97.75 695 THR A N 1
ATOM 5309 C CA . THR A 1 695 ? 20.422 -33.562 -11.117 1 97.75 695 THR A CA 1
ATOM 5310 C C . THR A 1 695 ? 19.406 -34.656 -10.766 1 97.75 695 THR A C 1
ATOM 5312 O O . THR A 1 695 ? 19.484 -35.781 -11.25 1 97.75 695 THR A O 1
ATOM 5315 N N . HIS A 1 696 ? 18.406 -34.312 -9.906 1 97.06 696 HIS A N 1
ATOM 5316 C CA . HIS A 1 696 ? 17.391 -35.281 -9.453 1 97.06 696 HIS A CA 1
ATOM 5317 C C . HIS A 1 696 ? 16 -34.656 -9.508 1 97.06 696 HIS A C 1
ATOM 5319 O O . HIS A 1 696 ? 15.25 -34.719 -8.539 1 97.06 696 HIS A O 1
ATOM 5325 N N . PRO A 1 697 ? 15.633 -34.156 -10.664 1 97.25 697 PRO A N 1
ATOM 5326 C CA . PRO A 1 697 ? 14.312 -33.531 -10.727 1 97.25 697 PRO A CA 1
ATOM 5327 C C . PRO A 1 697 ? 13.18 -34.531 -10.508 1 97.25 697 PRO A C 1
ATOM 5329 O O . PRO A 1 697 ? 12.117 -34.156 -9.992 1 97.25 697 PRO A O 1
ATOM 5332 N N . HIS A 1 698 ? 13.352 -35.812 -10.789 1 96.81 698 HIS A N 1
ATOM 5333 C CA . HIS A 1 698 ? 12.336 -36.844 -10.672 1 96.81 698 HIS A CA 1
ATOM 5334 C C . HIS A 1 698 ? 11.938 -37.094 -9.219 1 96.81 698 HIS A C 1
ATOM 5336 O O . HIS A 1 698 ? 10.82 -37.531 -8.938 1 96.81 698 HIS A O 1
ATOM 5342 N N . GLU A 1 699 ? 12.805 -36.781 -8.281 1 96.75 699 GLU A N 1
ATOM 5343 C CA . GLU A 1 699 ? 12.5 -36.938 -6.863 1 96.75 699 GLU A CA 1
ATOM 5344 C C . GLU A 1 699 ? 11.664 -35.781 -6.348 1 96.75 699 GLU A C 1
ATOM 5346 O O . GLU A 1 699 ? 10.82 -35.938 -5.461 1 96.75 699 GLU A O 1
ATOM 5351 N N . ALA A 1 700 ? 11.883 -34.594 -6.91 1 96.5 700 ALA A N 1
ATOM 5352 C CA . ALA A 1 700 ? 11.195 -33.375 -6.484 1 96.5 700 ALA A CA 1
ATOM 5353 C C . ALA A 1 700 ? 9.82 -33.281 -7.141 1 96.5 700 ALA A C 1
ATOM 5355 O O . ALA A 1 700 ? 8.875 -32.781 -6.531 1 96.5 700 ALA A O 1
ATOM 5356 N N . ILE A 1 701 ? 9.742 -33.719 -8.375 1 96.44 701 ILE A N 1
ATOM 5357 C CA . ILE A 1 701 ? 8.539 -33.594 -9.203 1 96.44 701 ILE A CA 1
ATOM 5358 C C . ILE A 1 701 ? 8.195 -34.969 -9.781 1 96.44 701 ILE A C 1
ATOM 5360 O O . ILE A 1 701 ? 8.406 -35.219 -10.969 1 96.44 701 ILE A O 1
ATOM 5364 N N . PRO A 1 702 ? 7.578 -35.75 -9.047 1 93.12 702 PRO A N 1
ATOM 5365 C CA . PRO A 1 702 ? 7.438 -37.156 -9.414 1 93.12 702 PRO A CA 1
ATOM 5366 C C . PRO A 1 702 ? 6.328 -37.406 -10.438 1 93.12 702 PRO A C 1
ATOM 5368 O O . PRO A 1 702 ? 6.176 -38.531 -10.945 1 93.12 702 PRO A O 1
ATOM 5371 N N . ARG A 1 703 ? 5.512 -36.438 -10.828 1 93.69 703 ARG A N 1
ATOM 5372 C CA . ARG A 1 703 ? 4.344 -36.625 -11.688 1 93.69 703 ARG A CA 1
ATOM 5373 C C . ARG A 1 703 ? 4.758 -37.031 -13.102 1 93.69 703 ARG A C 1
ATOM 5375 O O . ARG A 1 703 ? 3.932 -37.469 -13.883 1 93.69 703 ARG A O 1
ATOM 5382 N N . PHE A 1 704 ? 6.059 -36.906 -13.445 1 95.06 704 PHE A N 1
ATOM 5383 C CA . PHE A 1 704 ? 6.508 -37.281 -14.789 1 95.06 704 PHE A CA 1
ATOM 5384 C C . PHE A 1 704 ? 7.293 -38.594 -14.766 1 95.06 704 PHE A C 1
ATOM 5386 O O . PHE A 1 704 ? 7.969 -38.938 -15.734 1 95.06 704 PHE A O 1
ATOM 5393 N N . GLY A 1 705 ? 7.32 -39.25 -13.641 1 92.88 705 GLY A N 1
ATOM 5394 C CA . GLY A 1 705 ? 7.988 -40.562 -13.508 1 92.88 705 GLY A CA 1
ATOM 5395 C C . GLY A 1 705 ? 9.055 -40.562 -12.438 1 92.88 705 GLY A C 1
ATOM 5396 O O . GLY A 1 705 ? 9.617 -39.531 -12.094 1 92.88 705 GLY A O 1
ATOM 5397 N N . ASP A 1 706 ? 9.469 -41.75 -11.984 1 93.56 706 ASP A N 1
ATOM 5398 C CA . ASP A 1 706 ? 10.367 -41.875 -10.852 1 93.56 706 ASP A CA 1
ATOM 5399 C C . ASP A 1 706 ? 11.812 -42.062 -11.312 1 93.56 706 ASP A C 1
ATOM 5401 O O . ASP A 1 706 ? 12.742 -42 -10.508 1 93.56 706 ASP A O 1
ATOM 5405 N N . ALA A 1 707 ? 11.992 -42.25 -12.547 1 95.5 707 ALA A N 1
ATOM 5406 C CA . ALA A 1 707 ? 13.336 -42.469 -13.086 1 95.5 707 ALA A CA 1
ATOM 5407 C C . ALA A 1 707 ? 13.984 -41.125 -13.445 1 95.5 707 ALA A C 1
ATOM 5409 O O . ALA A 1 707 ? 13.289 -40.156 -13.719 1 95.5 707 ALA A O 1
ATOM 5410 N N . PRO A 1 708 ? 15.32 -41.094 -13.477 1 95.5 708 PRO A N 1
ATOM 5411 C CA . PRO A 1 708 ? 16 -39.844 -13.898 1 95.5 708 PRO A CA 1
ATOM 5412 C C . PRO A 1 708 ? 15.586 -39.406 -15.297 1 95.5 708 PRO A C 1
ATOM 5414 O O . PRO A 1 708 ? 15.477 -40.25 -16.203 1 95.5 708 PRO A O 1
ATOM 5417 N N . TRP A 1 709 ? 15.352 -38.125 -15.453 1 96.06 709 TRP A N 1
ATOM 5418 C CA . TRP A 1 709 ? 14.844 -37.594 -16.703 1 96.06 709 TRP A CA 1
ATOM 5419 C C . TRP A 1 709 ? 15.945 -37.5 -17.75 1 96.06 709 TRP A C 1
ATOM 5421 O O . TRP A 1 709 ? 15.688 -37.625 -18.953 1 96.06 709 TRP A O 1
ATOM 5431 N N . TYR A 1 710 ? 17.172 -37.156 -17.312 1 96.5 710 TYR A N 1
ATOM 5432 C CA . TYR A 1 710 ? 18.344 -36.969 -18.156 1 96.5 710 TYR A CA 1
ATOM 5433 C C . TYR A 1 710 ? 19.641 -37.125 -17.359 1 96.5 710 TYR A C 1
ATOM 5435 O O . TYR A 1 710 ? 19.609 -37.25 -16.125 1 96.5 710 TYR A O 1
ATOM 5443 N N . GLU A 1 711 ? 20.797 -37.188 -18.078 1 96.19 711 GLU A N 1
ATOM 5444 C CA . GLU A 1 711 ? 22.109 -37.281 -17.453 1 96.19 711 GLU A CA 1
ATOM 5445 C C . GLU A 1 711 ? 22.656 -35.906 -17.156 1 96.19 711 GLU A C 1
ATOM 5447 O O . GLU A 1 711 ? 22.719 -35.031 -18.031 1 96.19 711 GLU A O 1
ATOM 5452 N N . PRO A 1 712 ? 23.078 -35.688 -15.859 1 96.19 712 PRO A N 1
ATOM 5453 C CA . PRO A 1 712 ? 23.672 -34.375 -15.523 1 96.19 712 PRO A CA 1
ATOM 5454 C C . PRO A 1 712 ? 24.938 -34.094 -16.312 1 96.19 712 PRO A C 1
ATOM 5456 O O . PRO A 1 712 ? 25.734 -35 -16.578 1 96.19 712 PRO A O 1
ATOM 5459 N N . GLN A 1 713 ? 25.109 -32.844 -16.672 1 97.62 713 GLN A N 1
ATOM 5460 C CA . GLN A 1 713 ? 26.312 -32.438 -17.391 1 97.62 713 GLN A CA 1
ATOM 5461 C C . GLN A 1 713 ? 27.484 -32.219 -16.422 1 97.62 713 GLN A C 1
ATOM 5463 O O . GLN A 1 713 ? 27.297 -31.734 -15.312 1 97.62 713 GLN A O 1
ATOM 5468 N N . PRO A 1 714 ? 28.719 -32.594 -16.781 1 97.31 714 PRO A N 1
ATOM 5469 C CA . PRO A 1 714 ? 29.875 -32.406 -15.891 1 97.31 714 PRO A CA 1
ATOM 5470 C C . PRO A 1 714 ? 30.375 -30.969 -15.891 1 97.31 714 PRO A C 1
ATOM 5472 O O . PRO A 1 714 ? 30.25 -30.266 -16.906 1 97.31 714 PRO A O 1
ATOM 5475 N N . THR A 1 715 ? 31.016 -30.562 -14.875 1 97.06 715 THR A N 1
ATOM 5476 C CA . THR A 1 715 ? 31.516 -29.203 -14.695 1 97.06 715 THR A CA 1
ATOM 5477 C C . THR A 1 715 ? 32.562 -28.875 -15.742 1 97.06 715 THR A C 1
ATOM 5479 O O . THR A 1 715 ? 32.75 -27.719 -16.125 1 97.06 715 THR A O 1
ATOM 5482 N N . SER A 1 716 ? 33.281 -29.922 -16.234 1 97.62 716 SER A N 1
ATOM 5483 C CA . SER A 1 716 ? 34.375 -29.734 -17.203 1 97.62 716 SER A CA 1
ATOM 5484 C C . SER A 1 716 ? 33.844 -29.156 -18.516 1 97.62 716 SER A C 1
ATOM 5486 O O . SER A 1 716 ? 34.594 -28.625 -19.312 1 97.62 716 SER A O 1
ATOM 5488 N N . GLU A 1 717 ? 32.531 -29.188 -18.688 1 98 717 GLU A N 1
ATOM 5489 C CA . GLU A 1 717 ? 31.922 -28.641 -19.906 1 98 717 GLU A CA 1
ATOM 5490 C C . GLU A 1 717 ? 31.766 -27.125 -19.797 1 98 717 GLU A C 1
ATOM 5492 O O . GLU A 1 717 ? 31.453 -26.453 -20.797 1 98 717 GLU A O 1
ATOM 5497 N N . PHE A 1 718 ? 32.094 -26.516 -18.594 1 98.5 718 PHE A N 1
ATOM 5498 C CA . PHE A 1 718 ? 31.766 -25.109 -18.391 1 98.5 718 PHE A CA 1
ATOM 5499 C C . PHE A 1 718 ? 32.969 -24.375 -17.797 1 98.5 718 PHE A C 1
ATOM 5501 O O . PHE A 1 718 ? 32.844 -23.688 -16.781 1 98.5 718 PHE A O 1
ATOM 5508 N N . PRO A 1 719 ? 34.125 -24.391 -18.391 1 98.19 719 PRO A N 1
ATOM 5509 C CA . PRO A 1 719 ? 35.312 -23.797 -17.812 1 98.19 719 PRO A CA 1
ATOM 5510 C C . PRO A 1 719 ? 35.25 -22.281 -17.688 1 98.19 719 PRO A C 1
ATOM 5512 O O . PRO A 1 719 ? 35.75 -21.703 -16.719 1 98.19 719 PRO A O 1
ATOM 5515 N N . ARG A 1 720 ? 34.625 -21.641 -18.641 1 98.06 720 ARG A N 1
ATOM 5516 C CA . ARG A 1 720 ? 34.594 -20.172 -18.625 1 98.06 720 ARG A CA 1
ATOM 5517 C C . ARG A 1 720 ? 33.625 -19.672 -17.578 1 98.06 720 ARG A C 1
ATOM 5519 O O . ARG A 1 720 ? 33.875 -18.688 -16.875 1 98.06 720 ARG A O 1
ATOM 5526 N N . ALA A 1 721 ? 32.438 -20.328 -17.5 1 98.06 721 ALA A N 1
ATOM 5527 C CA . ALA A 1 721 ? 31.484 -19.969 -16.453 1 98.06 721 ALA A CA 1
ATOM 5528 C C . ALA A 1 721 ? 32.062 -20.172 -15.062 1 98.06 721 ALA A C 1
ATOM 5530 O O . ALA A 1 721 ? 31.875 -19.359 -14.172 1 98.06 721 ALA A O 1
ATOM 5531 N N . ARG A 1 722 ? 32.75 -21.281 -14.875 1 97.5 722 ARG A N 1
ATOM 5532 C CA . ARG A 1 722 ? 33.406 -21.578 -13.602 1 97.5 722 ARG A CA 1
ATOM 5533 C C . ARG A 1 722 ? 34.438 -20.5 -13.234 1 97.5 722 ARG A C 1
ATOM 5535 O O . ARG A 1 722 ? 34.5 -20.047 -12.094 1 97.5 722 ARG A O 1
ATOM 5542 N N . ARG A 1 723 ? 35.188 -20.156 -14.195 1 96.94 723 ARG A N 1
ATOM 5543 C CA . ARG A 1 723 ? 36.188 -19.109 -13.969 1 96.94 723 ARG A CA 1
ATOM 5544 C C . ARG A 1 723 ? 35.531 -17.797 -13.547 1 96.94 723 ARG A C 1
ATOM 5546 O O . ARG A 1 723 ? 35.969 -17.156 -12.602 1 96.94 723 ARG A O 1
ATOM 5553 N N . PHE A 1 724 ? 34.5 -17.391 -14.281 1 96.81 724 PHE A N 1
ATOM 5554 C CA . PHE A 1 724 ? 33.781 -16.172 -13.938 1 96.81 724 PHE A CA 1
ATOM 5555 C C . PHE A 1 724 ? 33.25 -16.234 -12.508 1 96.81 724 PHE A C 1
ATOM 5557 O O . PHE A 1 724 ? 33.406 -15.273 -11.75 1 96.81 724 PHE A O 1
ATOM 5564 N N . TYR A 1 725 ? 32.656 -17.375 -12.133 1 96.5 725 TYR A N 1
ATOM 5565 C CA . TYR A 1 725 ? 32.062 -17.578 -10.812 1 96.5 725 TYR A CA 1
ATOM 5566 C C . TYR A 1 725 ? 33.125 -17.484 -9.727 1 96.5 725 TYR A C 1
ATOM 5568 O O . TYR A 1 725 ? 32.938 -16.812 -8.719 1 96.5 725 TYR A O 1
ATOM 5576 N N . ASP A 1 726 ? 34.25 -18.031 -9.922 1 96.06 726 ASP A N 1
ATOM 5577 C CA . ASP A 1 726 ? 35.312 -18.156 -8.922 1 96.06 726 ASP A CA 1
ATOM 5578 C C . ASP A 1 726 ? 36.031 -16.812 -8.711 1 96.06 726 ASP A C 1
ATOM 5580 O O . ASP A 1 726 ? 36.688 -16.609 -7.688 1 96.06 726 ASP A O 1
ATOM 5584 N N . GLN A 1 727 ? 35.875 -15.891 -9.656 1 97.06 727 GLN A N 1
ATOM 5585 C CA . GLN A 1 727 ? 36.625 -14.656 -9.609 1 97.06 727 GLN A CA 1
ATOM 5586 C C . GLN A 1 727 ? 35.75 -13.461 -9.273 1 97.06 727 GLN A C 1
ATOM 5588 O O . GLN A 1 727 ? 36.25 -12.344 -9.109 1 97.06 727 GLN A O 1
ATOM 5593 N N . ALA A 1 728 ? 34.531 -13.656 -9.07 1 96.94 728 ALA A N 1
ATOM 5594 C CA . ALA A 1 728 ? 33.562 -12.555 -9.016 1 96.94 728 ALA A CA 1
ATOM 5595 C C . ALA A 1 728 ? 33.594 -11.867 -7.656 1 96.94 728 ALA A C 1
ATOM 5597 O O . ALA A 1 728 ? 33.656 -12.523 -6.617 1 96.94 728 ALA A O 1
ATOM 5598 N N . ILE A 1 729 ? 33.656 -10.578 -7.59 1 97.44 729 ILE A N 1
ATOM 5599 C CA . ILE A 1 729 ? 33.406 -9.68 -6.469 1 97.44 729 ILE A CA 1
ATOM 5600 C C . ILE A 1 729 ? 32.312 -8.688 -6.836 1 97.44 729 ILE A C 1
ATOM 5602 O O . ILE A 1 729 ? 32.375 -8.055 -7.895 1 97.44 729 ILE A O 1
ATOM 5606 N N . LYS A 1 730 ? 31.359 -8.57 -6.031 1 96.62 730 LYS A N 1
ATOM 5607 C CA . LYS A 1 730 ? 30.156 -7.824 -6.395 1 96.62 730 LYS A CA 1
ATOM 5608 C C . LYS A 1 730 ? 29.969 -6.617 -5.484 1 96.62 730 LYS A C 1
ATOM 5610 O O . LYS A 1 730 ? 30.188 -6.703 -4.273 1 96.62 730 LYS A O 1
ATOM 5615 N N . LEU A 1 731 ? 29.609 -5.496 -6.043 1 95.62 731 LEU A N 1
ATOM 5616 C CA . LEU A 1 731 ? 29.125 -4.301 -5.367 1 95.62 731 LEU A CA 1
ATOM 5617 C C . LEU A 1 731 ? 27.734 -3.916 -5.879 1 95.62 731 LEU A C 1
ATOM 5619 O O . LEU A 1 731 ? 27.406 -4.156 -7.047 1 95.62 731 LEU A O 1
ATOM 5623 N N . PRO A 1 732 ? 26.938 -3.375 -5.02 1 93.62 732 PRO A N 1
ATOM 5624 C CA . PRO A 1 732 ? 25.766 -2.697 -5.57 1 93.62 732 PRO A CA 1
ATOM 5625 C C . PRO A 1 732 ? 26.125 -1.433 -6.348 1 93.62 732 PRO A C 1
ATOM 5627 O O . PRO A 1 732 ? 27.266 -0.972 -6.293 1 93.62 732 PRO A O 1
ATOM 5630 N N . VAL A 1 733 ? 25.234 -0.932 -7.074 1 94.31 733 VAL A N 1
ATOM 5631 C CA . VAL A 1 733 ? 25.422 0.351 -7.746 1 94.31 733 VAL A CA 1
ATOM 5632 C C . VAL A 1 733 ? 24.422 1.365 -7.211 1 94.31 733 VAL A C 1
ATOM 5634 O O . VAL A 1 733 ? 23.203 1.123 -7.238 1 94.31 733 VAL A O 1
ATOM 5637 N N . TRP A 1 734 ? 24.953 2.402 -6.715 1 89.25 734 TRP A N 1
ATOM 5638 C CA . TRP A 1 734 ? 24.141 3.467 -6.141 1 89.25 734 TRP A CA 1
ATOM 5639 C C . TRP A 1 734 ? 23.422 4.246 -7.23 1 89.25 734 TRP A C 1
ATOM 5641 O O . TRP A 1 734 ? 23.844 4.258 -8.391 1 89.25 734 TRP A O 1
ATOM 5651 N N . SER A 1 735 ? 22.297 4.875 -6.938 1 87.94 735 SER A N 1
ATOM 5652 C CA . SER A 1 735 ? 21.438 5.355 -8.016 1 87.94 735 SER A CA 1
ATOM 5653 C C . SER A 1 735 ? 21.031 6.805 -7.781 1 87.94 735 SER A C 1
ATOM 5655 O O . SER A 1 735 ? 20.172 7.332 -8.492 1 87.94 735 SER A O 1
ATOM 5657 N N . THR A 1 736 ? 21.578 7.379 -6.824 1 78 736 THR A N 1
ATOM 5658 C CA . THR A 1 736 ? 21.25 8.781 -6.602 1 78 736 THR A CA 1
ATOM 5659 C C . THR A 1 736 ? 22.516 9.625 -6.512 1 78 736 THR A C 1
ATOM 5661 O O . THR A 1 736 ? 23.594 9.109 -6.172 1 78 736 THR A O 1
ATOM 5664 N N . GLU A 1 737 ? 22.391 10.875 -6.746 1 73.62 737 GLU A N 1
ATOM 5665 C CA . GLU A 1 737 ? 23.531 11.781 -6.668 1 73.62 737 GLU A CA 1
ATOM 5666 C C . GLU A 1 737 ? 24.047 11.914 -5.234 1 73.62 737 GLU A C 1
ATOM 5668 O O . GLU A 1 737 ? 25.234 12.07 -5.004 1 73.62 737 GLU A O 1
ATOM 5673 N N . ALA A 1 738 ? 23.125 11.773 -4.348 1 66.94 738 ALA A N 1
ATOM 5674 C CA . ALA A 1 738 ? 23.438 11.891 -2.926 1 66.94 738 ALA A CA 1
ATOM 5675 C C . ALA A 1 738 ? 24.344 10.766 -2.465 1 66.94 738 ALA A C 1
ATOM 5677 O O . ALA A 1 738 ? 24.969 10.859 -1.407 1 66.94 738 ALA A O 1
ATOM 5678 N N . ASP A 1 739 ? 24.469 9.742 -3.25 1 79.31 739 ASP A N 1
ATOM 5679 C CA . ASP A 1 739 ? 25.281 8.578 -2.91 1 79.31 739 ASP A CA 1
ATOM 5680 C C . ASP A 1 739 ? 26.75 8.812 -3.248 1 79.31 739 ASP A C 1
ATOM 5682 O O . ASP A 1 739 ? 27.625 8.008 -2.889 1 79.31 739 ASP A O 1
ATOM 5686 N N . ALA A 1 740 ? 27.062 9.953 -3.781 1 81.06 740 ALA A N 1
ATOM 5687 C CA . ALA A 1 740 ? 28.406 10.203 -4.297 1 81.06 740 ALA A CA 1
ATOM 5688 C C . ALA A 1 740 ? 29.453 10.039 -3.199 1 81.06 740 ALA A C 1
ATOM 5690 O O . ALA A 1 740 ? 30.484 9.414 -3.416 1 81.06 740 ALA A O 1
ATOM 5691 N N . PRO A 1 741 ? 29.141 10.492 -1.959 1 77 741 PRO A N 1
ATOM 5692 C CA . PRO A 1 741 ? 30.156 10.344 -0.917 1 77 7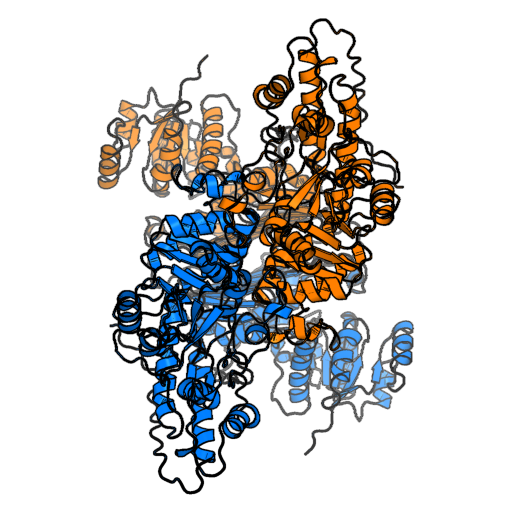41 PRO A CA 1
ATOM 5693 C C . PRO A 1 741 ? 30.422 8.883 -0.548 1 77 741 PRO A C 1
ATOM 5695 O O . PRO A 1 741 ? 31.562 8.492 -0.316 1 77 741 PRO A O 1
ATOM 5698 N N . ILE A 1 742 ? 29.406 8.141 -0.477 1 84.75 742 ILE A N 1
ATOM 5699 C CA . ILE A 1 742 ? 29.594 6.738 -0.115 1 84.75 742 ILE A CA 1
ATOM 5700 C C . ILE A 1 742 ? 30.297 6 -1.251 1 84.75 742 ILE A C 1
ATOM 5702 O O . ILE A 1 742 ? 31.125 5.109 -1.008 1 84.75 742 ILE A O 1
ATOM 5706 N N . VAL A 1 743 ? 30.031 6.363 -2.434 1 90.75 743 VAL A N 1
ATOM 5707 C CA . VAL A 1 743 ? 30.688 5.758 -3.58 1 90.75 743 VAL A CA 1
ATOM 5708 C C . VAL A 1 743 ? 32.188 6.086 -3.543 1 90.75 743 VAL A C 1
ATOM 5710 O O . VAL A 1 743 ? 33.031 5.203 -3.74 1 90.75 743 VAL A O 1
ATOM 5713 N N . ALA A 1 744 ? 32.438 7.316 -3.254 1 87.94 744 ALA A N 1
ATOM 5714 C CA . ALA A 1 744 ? 33.812 7.746 -3.148 1 87.94 744 ALA A CA 1
ATOM 5715 C C . ALA A 1 744 ? 34.562 7.008 -2.027 1 87.94 744 ALA A C 1
ATOM 5717 O O . ALA A 1 744 ? 35.719 6.648 -2.166 1 87.94 744 ALA A O 1
ATOM 5718 N N . LYS A 1 745 ? 33.875 6.828 -0.976 1 86.25 745 LYS A N 1
ATOM 5719 C CA . LYS A 1 745 ? 34.438 6.09 0.149 1 86.25 745 LYS A CA 1
ATOM 5720 C C . LYS A 1 745 ? 34.812 4.664 -0.259 1 86.25 745 LYS A C 1
ATOM 5722 O O . LYS A 1 745 ? 35.875 4.168 0.092 1 86.25 745 LYS A O 1
ATOM 5727 N N . TYR A 1 746 ? 33.969 4.012 -0.912 1 93.06 746 TYR A N 1
ATOM 5728 C CA . TYR A 1 746 ? 34.219 2.646 -1.363 1 93.06 746 TYR A CA 1
ATOM 5729 C C . TYR A 1 746 ? 35.406 2.596 -2.312 1 93.06 746 TYR A C 1
ATOM 5731 O O . TYR A 1 746 ? 36.281 1.741 -2.172 1 93.06 746 TYR A O 1
ATOM 5739 N N . VAL A 1 747 ? 35.469 3.547 -3.234 1 94.38 747 VAL A N 1
ATOM 5740 C CA . VAL A 1 747 ? 36.562 3.592 -4.203 1 94.38 747 VAL A CA 1
ATOM 5741 C C . VAL A 1 747 ? 37.906 3.807 -3.479 1 94.38 747 VAL A C 1
ATOM 5743 O O . VAL A 1 747 ? 38.875 3.094 -3.73 1 94.38 747 VAL A O 1
ATOM 5746 N N . LYS A 1 748 ? 37.875 4.734 -2.596 1 92 748 LYS A N 1
ATOM 5747 C CA . LYS A 1 748 ? 39.094 5.027 -1.827 1 92 748 LYS A CA 1
ATOM 5748 C C . LYS A 1 748 ? 39.531 3.811 -1.03 1 92 748 LYS A C 1
ATOM 5750 O O . LYS A 1 748 ? 40.719 3.482 -1.017 1 92 748 LYS A O 1
ATOM 5755 N N . ALA A 1 749 ? 38.656 3.188 -0.411 1 92.06 749 ALA A N 1
ATOM 5756 C CA . ALA A 1 749 ? 38.969 2.021 0.413 1 92.06 749 ALA A CA 1
ATOM 5757 C C . ALA A 1 749 ? 39.5 0.876 -0.438 1 92.06 749 ALA A C 1
ATOM 5759 O O . ALA A 1 749 ? 40.406 0.16 -0.02 1 92.06 749 ALA A O 1
ATOM 5760 N N . PHE A 1 750 ? 38.969 0.622 -1.592 1 96.06 750 PHE A N 1
ATOM 5761 C CA . PHE A 1 750 ? 39.469 -0.394 -2.512 1 96.06 750 PHE A CA 1
ATOM 5762 C C . PHE A 1 750 ? 40.906 -0.115 -2.893 1 96.06 750 PHE A C 1
ATOM 5764 O O . PHE A 1 750 ? 41.75 -1.021 -2.879 1 96.06 750 PHE A O 1
ATOM 5771 N N . LEU A 1 751 ? 41.156 1.146 -3.176 1 94.56 751 LEU A N 1
ATOM 5772 C CA . LEU A 1 751 ? 42.5 1.54 -3.59 1 94.56 751 LEU A CA 1
ATOM 5773 C C . LEU A 1 751 ? 43.5 1.396 -2.438 1 94.56 751 LEU A C 1
ATOM 5775 O O . LEU A 1 751 ? 44.594 0.917 -2.629 1 94.56 751 LEU A O 1
ATOM 5779 N N . GLU A 1 752 ? 43.031 1.783 -1.292 1 92.12 752 GLU A N 1
ATOM 5780 C CA . GLU A 1 752 ? 43.875 1.66 -0.111 1 92.12 752 GLU A CA 1
ATOM 5781 C C . GLU A 1 752 ? 44.188 0.196 0.21 1 92.12 752 GLU A C 1
ATOM 5783 O O . GLU A 1 752 ? 45.312 -0.162 0.526 1 92.12 752 GLU A O 1
ATOM 5788 N N . ALA A 1 753 ? 43.188 -0.6 0.157 1 93.62 753 ALA A N 1
ATOM 5789 C CA . ALA A 1 753 ? 43.375 -2.025 0.426 1 93.62 753 ALA A CA 1
ATOM 5790 C C . ALA A 1 753 ? 44.281 -2.674 -0.594 1 93.62 753 ALA A C 1
ATOM 5792 O O . ALA A 1 753 ? 45.094 -3.553 -0.249 1 93.62 753 ALA A O 1
ATOM 5793 N N . ALA A 1 754 ? 44.188 -2.268 -1.815 1 93.69 754 ALA A N 1
ATOM 5794 C CA . ALA A 1 754 ? 45.062 -2.791 -2.875 1 93.69 754 ALA A CA 1
ATOM 5795 C C . ALA A 1 754 ? 46.5 -2.359 -2.67 1 93.69 754 ALA A C 1
ATOM 5797 O O . ALA A 1 754 ? 47.406 -3.15 -2.869 1 93.69 754 ALA A O 1
ATOM 5798 N N . ARG A 1 755 ? 46.688 -1.154 -2.248 1 89.31 755 ARG A N 1
ATOM 5799 C CA . ARG A 1 755 ? 48 -0.619 -1.998 1 89.31 755 ARG A CA 1
ATOM 5800 C C . ARG A 1 755 ? 48.688 -1.327 -0.821 1 89.31 755 ARG A C 1
ATOM 5802 O O . ARG A 1 755 ? 49.875 -1.599 -0.849 1 89.31 755 ARG A O 1
ATOM 5809 N N . ALA A 1 756 ? 47.906 -1.505 0.166 1 86.88 756 ALA A N 1
ATOM 5810 C CA . ALA A 1 756 ? 48.406 -2.15 1.371 1 86.88 756 ALA A CA 1
ATOM 5811 C C . ALA A 1 756 ? 48.844 -3.59 1.087 1 86.88 756 ALA A C 1
ATOM 5813 O O . ALA A 1 756 ? 49.656 -4.152 1.802 1 86.88 756 ALA A O 1
ATOM 5814 N N . ALA A 1 757 ? 48.312 -4.137 0.168 1 82.5 757 ALA A N 1
ATOM 5815 C CA . ALA A 1 757 ? 48.625 -5.531 -0.166 1 82.5 757 ALA A CA 1
ATOM 5816 C C . ALA A 1 757 ? 49.875 -5.645 -1.008 1 82.5 757 ALA A C 1
ATOM 5818 O O . ALA A 1 757 ? 50.469 -6.727 -1.123 1 82.5 757 ALA A O 1
ATOM 5819 N N . VAL A 1 758 ? 50.344 -4.523 -1.59 1 70.5 758 VAL A N 1
ATOM 5820 C CA . VAL A 1 758 ? 51.562 -4.535 -2.41 1 70.5 758 VAL A CA 1
ATOM 5821 C C . VAL A 1 758 ? 52.75 -4.148 -1.558 1 70.5 758 VAL A C 1
ATOM 5823 O O . VAL A 1 758 ? 52.812 -3.051 -0.998 1 70.5 758 VAL A O 1
ATOM 5826 N N . PRO A 1 759 ? 53.594 -5.027 -1.008 1 58.5 759 PRO A N 1
ATOM 5827 C CA . PRO A 1 759 ? 54.75 -4.621 -0.191 1 58.5 759 PRO A CA 1
ATOM 5828 C C . PRO A 1 759 ? 55.438 -3.381 -0.735 1 58.5 759 PRO A C 1
ATOM 5830 O O . PRO A 1 759 ? 55.719 -2.438 0.015 1 58.5 759 PRO A O 1
ATOM 5833 N N . ASP A 1 760 ? 56.625 -3.479 -1.722 1 44.94 760 ASP A N 1
ATOM 5834 C CA . ASP A 1 760 ? 57.594 -2.504 -2.164 1 44.94 760 ASP A CA 1
ATOM 5835 C C . ASP A 1 760 ? 56.969 -1.466 -3.094 1 44.94 760 ASP A C 1
ATOM 5837 O O . ASP A 1 760 ? 57.688 -0.849 -3.902 1 44.94 760 ASP A O 1
ATOM 5841 N N . ALA A 1 761 ? 55.75 -1.361 -3.332 1 37.31 761 ALA A N 1
ATOM 5842 C CA . ALA A 1 761 ? 55.312 -0.657 -4.531 1 37.31 761 ALA A CA 1
ATOM 5843 C C . ALA A 1 761 ? 55.406 0.855 -4.348 1 37.31 761 ALA A C 1
ATOM 5845 O O . ALA A 1 761 ? 54.594 1.448 -3.641 1 37.31 761 ALA A O 1
ATOM 5846 N N . ASP A 1 762 ? 56.469 1.598 -4.348 1 38.59 762 ASP A N 1
ATOM 5847 C CA . ASP A 1 762 ? 56.625 3.01 -4.672 1 38.59 762 ASP A CA 1
ATOM 5848 C C . ASP A 1 762 ? 55.719 3.432 -5.824 1 38.59 762 ASP A C 1
ATOM 5850 O O . ASP A 1 762 ? 55.688 4.609 -6.18 1 38.59 762 ASP A O 1
ATOM 5854 N N . GLY A 1 763 ? 55.344 2.51 -6.77 1 37.97 763 GLY A N 1
ATOM 5855 C CA . GLY A 1 763 ? 54.812 2.924 -8.062 1 37.97 763 GLY A CA 1
ATOM 5856 C C . GLY A 1 763 ? 53.344 3.307 -8.008 1 37.97 763 GLY A C 1
ATOM 5857 O O . GLY A 1 763 ? 52.719 3.459 -9.055 1 37.97 763 GLY A O 1
ATOM 5858 N N . PHE A 1 764 ? 52.625 3.035 -7.082 1 36.09 764 PHE A N 1
ATOM 5859 C CA . PHE A 1 764 ? 51.25 3.477 -7.262 1 36.09 764 PHE A CA 1
ATOM 5860 C C . PHE A 1 764 ? 51.156 4.996 -7.344 1 36.09 764 PHE A C 1
ATOM 5862 O O . PHE A 1 764 ? 51.5 5.691 -6.383 1 36.09 764 PHE A O 1
ATOM 5869 N N . ALA A 1 765 ? 51.594 5.762 -8.461 1 33.22 765 ALA A N 1
ATOM 5870 C CA . ALA A 1 765 ? 51.438 7.203 -8.633 1 33.22 765 ALA A CA 1
ATOM 5871 C C . ALA A 1 765 ? 50.094 7.668 -8.062 1 33.22 765 ALA A C 1
ATOM 5873 O O . ALA A 1 765 ? 49.062 7.051 -8.312 1 33.22 765 ALA A O 1
ATOM 5874 N N . ASP A 1 766 ? 50.062 8.336 -6.988 1 33.31 766 ASP A N 1
ATOM 5875 C CA . ASP A 1 766 ? 48.969 9.141 -6.492 1 33.31 766 ASP A CA 1
ATOM 5876 C C . ASP A 1 766 ? 48.312 9.93 -7.625 1 33.31 766 ASP A C 1
ATOM 5878 O O . ASP A 1 766 ? 48.781 11 -8.008 1 33.31 766 ASP A O 1
ATOM 5882 N N . ARG A 1 767 ? 48.031 9.445 -8.695 1 31.2 767 ARG A N 1
ATOM 5883 C CA . ARG A 1 767 ? 47.312 10.344 -9.594 1 31.2 767 ARG A CA 1
ATOM 5884 C C . ARG A 1 767 ? 46.031 10.875 -8.93 1 31.2 767 ARG A C 1
ATOM 5886 O O . ARG A 1 767 ? 44.969 10.898 -9.555 1 31.2 767 ARG A O 1
ATOM 5893 N N . GLY A 1 768 ? 45.812 10.695 -7.664 1 31.69 768 GLY A N 1
ATOM 5894 C CA . GLY A 1 768 ? 44.531 11.195 -7.133 1 31.69 768 GLY A CA 1
ATOM 5895 C C . GLY A 1 768 ? 44.344 12.68 -7.355 1 31.69 768 GLY A C 1
ATOM 5896 O O . GLY A 1 768 ? 44.594 13.484 -6.457 1 31.69 768 GLY A O 1
ATOM 5897 N N . GLY A 1 769 ? 44.969 13.281 -8.477 1 26.86 769 GLY A N 1
ATOM 5898 C CA . GLY A 1 769 ? 44.469 14.641 -8.57 1 26.86 769 GLY A CA 1
ATOM 5899 C C . GLY A 1 769 ? 42.969 14.758 -8.352 1 26.86 769 GLY A C 1
ATOM 5900 O O . GLY A 1 769 ? 42.219 13.789 -8.578 1 26.86 769 GLY A O 1
ATOM 5901 N N . ARG A 1 770 ? 42.562 15.633 -7.422 1 30.98 770 ARG A N 1
ATOM 5902 C CA . ARG A 1 770 ? 41.281 16.141 -7.043 1 30.98 770 ARG A CA 1
ATOM 5903 C C . ARG A 1 770 ? 40.375 16.375 -8.266 1 30.98 770 ARG A C 1
ATOM 5905 O O . ARG A 1 770 ? 40.312 17.484 -8.797 1 30.98 770 ARG A O 1
ATOM 5912 N N . ARG A 1 771 ? 40.438 15.648 -9.328 1 29 771 ARG A N 1
ATOM 5913 C CA . ARG A 1 771 ? 39.344 16.078 -10.195 1 29 771 ARG A CA 1
ATOM 5914 C C . ARG A 1 771 ? 38 15.711 -9.609 1 29 771 ARG A C 1
ATOM 5916 O O . ARG A 1 771 ? 37.688 14.531 -9.406 1 29 771 ARG A O 1
ATOM 5923 N N . GLY A 1 772 ? 37.406 16.438 -8.719 1 28.69 772 GLY A N 1
ATOM 5924 C CA . GLY A 1 772 ? 36.031 16.359 -8.25 1 28.69 772 GLY A CA 1
ATOM 5925 C C . GLY A 1 772 ? 35.031 16.031 -9.344 1 28.69 772 GLY A C 1
ATOM 5926 O O . GLY A 1 772 ? 35.375 16.047 -10.531 1 28.69 772 GLY A O 1
ATOM 5927 N N . LEU A 1 773 ? 33.969 15.344 -9.086 1 31.97 773 LEU A N 1
ATOM 5928 C CA . LEU A 1 773 ? 32.781 15.156 -9.93 1 31.97 773 LEU A CA 1
ATOM 5929 C C . LEU A 1 773 ? 32.469 16.438 -10.688 1 31.97 773 LEU A C 1
ATOM 5931 O O . LEU A 1 773 ? 32.062 17.438 -10.086 1 31.97 773 LEU A O 1
ATOM 5935 N N . GLY A 1 774 ? 33.344 17.031 -11.578 1 27.31 774 GLY A N 1
ATOM 5936 C CA . GLY A 1 774 ? 32.969 18.188 -12.359 1 27.31 774 GLY A CA 1
ATOM 5937 C C . GLY A 1 774 ? 31.562 18.094 -12.922 1 27.31 774 GLY A C 1
ATOM 5938 O O . GLY A 1 774 ? 31 17 -12.992 1 27.31 774 GLY A O 1
ATOM 5939 N N . PRO A 1 775 ? 30.797 19.219 -12.93 1 28.75 775 PRO A N 1
ATOM 5940 C CA . PRO A 1 775 ? 29.469 19.312 -13.531 1 28.75 775 PRO A CA 1
ATOM 5941 C C . PRO A 1 775 ? 29.422 18.719 -14.938 1 28.75 775 PRO A C 1
ATOM 5943 O O . PRO A 1 775 ? 30.375 18.875 -15.703 1 28.75 775 PRO A O 1
ATOM 5946 N N . GLN A 1 776 ? 29.016 17.547 -15.141 1 26.38 776 GLN A N 1
ATOM 5947 C CA . GLN A 1 776 ? 28.906 17.047 -16.5 1 26.38 776 GLN A CA 1
ATOM 5948 C C . GLN A 1 776 ? 28.328 18.109 -17.438 1 26.38 776 GLN A C 1
ATOM 5950 O O . GLN A 1 776 ? 27.422 18.859 -17.047 1 26.38 776 GLN A O 1
ATOM 5955 N N . PRO A 1 777 ? 29.109 18.516 -18.453 1 22.72 777 PRO A N 1
ATOM 5956 C CA . PRO A 1 777 ? 28.578 19.453 -19.453 1 22.72 777 PRO A CA 1
ATOM 5957 C C . PRO A 1 777 ? 27.172 19.078 -19.922 1 22.72 777 PRO A C 1
ATOM 5959 O O . PRO A 1 777 ? 26.797 17.906 -19.875 1 22.72 777 PRO A O 1
ATOM 5962 N N . ARG A 1 778 ? 26.25 20.031 -19.875 1 23.12 778 ARG A N 1
ATOM 5963 C CA . ARG A 1 778 ? 24.953 20.016 -20.547 1 23.12 778 ARG A CA 1
ATOM 5964 C C . ARG A 1 778 ? 25.109 19.516 -21.984 1 23.12 778 ARG A C 1
ATOM 5966 O O . ARG A 1 778 ? 25.719 20.172 -22.812 1 23.12 778 ARG A O 1
ATOM 5973 N N . LEU A 1 779 ? 25.484 18.203 -22.25 1 20.02 779 LEU A N 1
ATOM 5974 C CA . LEU A 1 779 ? 25.125 17.891 -23.641 1 20.02 779 LEU A CA 1
ATOM 5975 C C . LEU A 1 779 ? 23.609 17.875 -23.812 1 20.02 779 LEU A C 1
ATOM 5977 O O . LEU A 1 779 ? 22.891 17.344 -22.953 1 20.02 779 LEU A O 1
ATOM 5981 N N . MET B 1 1 ? -45.844 21.094 -15.68 1 25.12 1 MET B N 1
ATOM 5982 C CA . MET B 1 1 ? -45.281 22.297 -16.328 1 25.12 1 MET B CA 1
ATOM 5983 C C . MET B 1 1 ? -43.781 22.156 -16.531 1 25.12 1 MET B C 1
ATOM 5985 O O . MET B 1 1 ? -43.031 21.891 -15.594 1 25.12 1 MET B O 1
ATOM 5989 N N . ASP B 1 2 ? -43.375 21.844 -17.641 1 36.47 2 ASP B N 1
ATOM 5990 C CA . ASP B 1 2 ? -42 21.547 -18.078 1 36.47 2 ASP B CA 1
ATOM 5991 C C . ASP B 1 2 ? -41.062 22.703 -17.75 1 36.47 2 ASP B C 1
ATOM 5993 O O . ASP B 1 2 ? -41.281 23.844 -18.203 1 36.47 2 ASP B O 1
ATOM 5997 N N . LYS B 1 3 ? -40.531 22.781 -16.703 1 57.5 3 LYS B N 1
ATOM 5998 C CA . LYS B 1 3 ? -39.781 23.938 -16.266 1 57.5 3 LYS B CA 1
ATOM 5999 C C . LYS B 1 3 ? -38.781 24.391 -17.312 1 57.5 3 LYS B C 1
ATOM 6001 O O . LYS B 1 3 ? -37.969 23.594 -17.781 1 57.5 3 LYS B O 1
ATOM 6006 N N . LYS B 1 4 ? -38.906 25.516 -18.016 1 74.81 4 LYS B N 1
ATOM 6007 C CA . LYS B 1 4 ? -38.062 26.156 -19.031 1 74.81 4 LYS B CA 1
ATOM 6008 C C . LYS B 1 4 ? -36.719 26.516 -18.453 1 74.81 4 LYS B C 1
ATOM 6010 O O . LYS B 1 4 ? -36.594 26.969 -17.312 1 74.81 4 LYS B O 1
ATOM 6015 N N . PRO B 1 5 ? -35.656 26.203 -19.234 1 86.94 5 PRO B N 1
ATOM 6016 C CA . PRO B 1 5 ? -34.312 26.547 -18.766 1 86.94 5 PRO B CA 1
ATOM 6017 C C . PRO B 1 5 ? -34.125 28.047 -18.516 1 86.94 5 PRO B C 1
ATOM 6019 O O . PRO B 1 5 ? -34.75 28.859 -19.203 1 86.94 5 PRO B O 1
ATOM 6022 N N . LEU B 1 6 ? -33.406 28.453 -17.484 1 92.94 6 LEU B N 1
ATOM 6023 C CA . LEU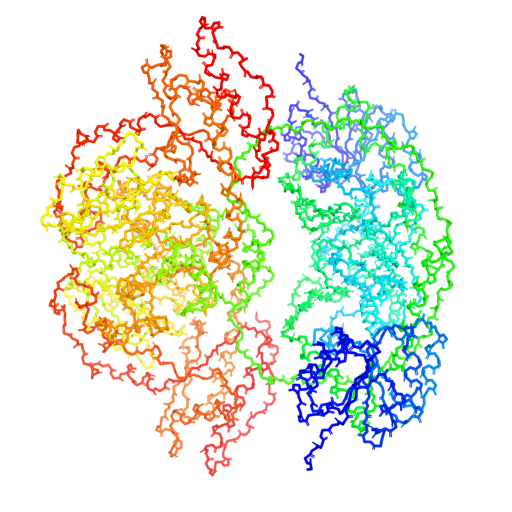 B 1 6 ? -33.125 29.844 -17.203 1 92.94 6 LEU B CA 1
ATOM 6024 C C . LEU B 1 6 ? -32.094 30.391 -18.188 1 92.94 6 LEU B C 1
ATOM 6026 O O . LEU B 1 6 ? -31.109 29.703 -18.5 1 92.94 6 LEU B O 1
ATOM 6030 N N . ASN B 1 7 ? -32.344 31.562 -18.75 1 94.69 7 ASN B N 1
ATOM 6031 C CA . ASN B 1 7 ? -31.406 32.25 -19.625 1 94.69 7 ASN B CA 1
ATOM 6032 C C . ASN B 1 7 ? -30.312 32.938 -18.828 1 94.69 7 ASN B C 1
ATOM 6034 O O . ASN B 1 7 ? -30.594 33.75 -17.953 1 94.69 7 ASN B O 1
ATOM 6038 N N . VAL B 1 8 ? -29.016 32.594 -19.172 1 97.06 8 VAL B N 1
ATOM 6039 C CA . VAL B 1 8 ? -27.875 33.062 -18.375 1 97.06 8 VAL B CA 1
ATOM 6040 C C . VAL B 1 8 ? -26.859 33.719 -19.281 1 97.06 8 VAL B C 1
ATOM 6042 O O . VAL B 1 8 ? -26.625 33.281 -20.406 1 97.06 8 VAL B O 1
ATOM 6045 N N . ALA B 1 9 ? -26.297 34.812 -18.828 1 97.56 9 ALA B N 1
ATOM 6046 C CA . ALA B 1 9 ? -25.141 35.406 -19.484 1 97.56 9 ALA B CA 1
ATOM 6047 C C . ALA B 1 9 ? -23.875 35.25 -18.641 1 97.56 9 ALA B C 1
ATOM 6049 O O . ALA B 1 9 ? -23.938 35.125 -17.422 1 97.56 9 ALA B O 1
ATOM 6050 N N . ILE B 1 10 ? -22.688 35.219 -19.281 1 97.69 10 ILE B N 1
ATOM 6051 C CA . ILE B 1 10 ? -21.406 35.125 -18.578 1 97.69 10 ILE B CA 1
ATOM 6052 C C . ILE B 1 10 ? -20.562 36.375 -18.891 1 97.69 10 ILE B C 1
ATOM 6054 O O . ILE B 1 10 ? -20.297 36.656 -20.047 1 97.69 10 ILE B O 1
ATOM 6058 N N . ILE B 1 11 ? -20.297 37.062 -17.844 1 97.5 11 ILE B N 1
ATOM 6059 C CA . ILE B 1 11 ? -19.438 38.25 -17.969 1 97.5 11 ILE B CA 1
ATOM 6060 C C . ILE B 1 11 ? -18.016 37.906 -17.531 1 97.5 11 ILE B C 1
ATOM 6062 O O . ILE B 1 11 ? -17.734 37.719 -16.344 1 97.5 11 ILE B O 1
ATOM 6066 N N . GLY B 1 12 ? -17.062 37.875 -18.391 1 96.12 12 GLY B N 1
ATOM 6067 C CA . GLY B 1 12 ? -15.727 37.344 -18.172 1 96.12 12 GLY B CA 1
ATOM 6068 C C . GLY B 1 12 ? -15.57 35.906 -18.547 1 96.12 12 GLY B C 1
ATOM 6069 O O . GLY B 1 12 ? -16.172 35 -17.922 1 96.12 12 GLY B O 1
ATOM 6070 N N . ILE B 1 13 ? -14.805 35.562 -19.625 1 94.44 13 ILE B N 1
ATOM 6071 C CA . ILE B 1 13 ? -14.656 34.188 -20.078 1 94.44 13 ILE B CA 1
ATOM 6072 C C . ILE B 1 13 ? -13.195 33.75 -19.953 1 94.44 13 ILE B C 1
ATOM 6074 O O . ILE B 1 13 ? -12.664 33.094 -20.859 1 94.44 13 ILE B O 1
ATOM 6078 N N . GLY B 1 14 ? -12.609 34.25 -18.875 1 89.62 14 GLY B N 1
ATOM 6079 C CA . GLY B 1 14 ? -11.305 33.719 -18.516 1 89.62 14 GLY B CA 1
ATOM 6080 C C . GLY B 1 14 ? -11.375 32.281 -18.016 1 89.62 14 GLY B C 1
ATOM 6081 O O . GLY B 1 14 ? -12.305 31.562 -18.344 1 89.62 14 GLY B O 1
ATOM 6082 N N . HIS B 1 15 ? -10.359 31.906 -17.188 1 87.38 15 HIS B N 1
ATOM 6083 C CA . HIS B 1 15 ? -10.273 30.516 -16.719 1 87.38 15 HIS B CA 1
ATOM 6084 C C . HIS B 1 15 ? -11.531 30.109 -15.969 1 87.38 15 HIS B C 1
ATOM 6086 O O . HIS B 1 15 ? -12.156 29.094 -16.312 1 87.38 15 HIS B O 1
ATOM 6092 N N . ARG B 1 16 ? -11.922 30.859 -14.961 1 89.5 16 ARG B N 1
ATOM 6093 C CA . ARG B 1 16 ? -13.086 30.516 -14.141 1 89.5 16 ARG B CA 1
ATOM 6094 C C . ARG B 1 16 ? -14.375 30.656 -14.945 1 89.5 16 ARG B C 1
ATOM 6096 O O . ARG B 1 16 ? -15.273 29.828 -14.828 1 89.5 16 ARG B O 1
ATOM 6103 N N . GLY B 1 17 ? -14.5 31.719 -15.727 1 93.5 17 GLY B N 1
ATOM 6104 C CA . GLY B 1 17 ? -15.703 31.953 -16.516 1 93.5 17 GLY B CA 1
ATOM 6105 C C . GLY B 1 17 ? -15.961 30.875 -17.547 1 93.5 17 GLY B C 1
ATOM 6106 O O . GLY B 1 17 ? -17.078 30.359 -17.641 1 93.5 17 GLY B O 1
ATOM 6107 N N . TYR B 1 18 ? -14.984 30.484 -18.25 1 92.88 18 TYR B N 1
ATOM 6108 C CA . TYR B 1 18 ? -15.148 29.531 -19.344 1 92.88 18 TYR B CA 1
ATOM 6109 C C . TYR B 1 18 ? -15.039 28.094 -18.828 1 92.88 18 TYR B C 1
ATOM 6111 O O . TYR B 1 18 ? -15.969 27.297 -19 1 92.88 18 TYR B O 1
ATOM 6119 N N . LYS B 1 19 ? -13.922 27.797 -18.109 1 90 19 LYS B N 1
ATOM 6120 C CA . LYS B 1 19 ? -13.625 26.391 -17.797 1 90 19 LYS B CA 1
ATOM 6121 C C . LYS B 1 19 ? -14.508 25.891 -16.656 1 90 19 LYS B C 1
ATOM 6123 O O . LYS B 1 19 ? -14.773 24.688 -16.562 1 90 19 LYS B O 1
ATOM 6128 N N . THR B 1 20 ? -14.969 26.797 -15.844 1 92.44 20 THR B N 1
ATOM 6129 C CA . THR B 1 20 ? -15.742 26.375 -14.68 1 92.44 20 THR B CA 1
ATOM 6130 C C . THR B 1 20 ? -17.234 26.625 -14.906 1 92.44 20 THR B C 1
ATOM 6132 O O . THR B 1 20 ? -18 25.688 -15.078 1 92.44 20 THR B O 1
ATOM 6135 N N . HIS B 1 21 ? -17.625 27.875 -15.117 1 94.12 21 HIS B N 1
ATOM 6136 C CA . HIS B 1 21 ? -19.031 28.234 -15.117 1 94.12 21 HIS B CA 1
ATOM 6137 C C . HIS B 1 21 ? -19.672 27.938 -16.469 1 94.12 21 HIS B C 1
ATOM 6139 O O . HIS B 1 21 ? -20.719 27.266 -16.531 1 94.12 21 HIS B O 1
ATOM 6145 N N . PHE B 1 22 ? -19.062 28.344 -17.594 1 94.44 22 PHE B N 1
ATOM 6146 C CA . PHE B 1 22 ? -19.609 28.094 -18.906 1 94.44 22 PHE B CA 1
ATOM 6147 C C . PHE B 1 22 ? -19.75 26.594 -19.172 1 94.44 22 PHE B C 1
ATOM 6149 O O . PHE B 1 22 ? -20.797 26.125 -19.594 1 94.44 22 PHE B O 1
ATOM 6156 N N . SER B 1 23 ? -18.641 25.906 -18.812 1 92.38 23 SER B N 1
ATOM 6157 C CA . SER B 1 23 ? -18.625 24.469 -19.047 1 92.38 23 SER B CA 1
ATOM 6158 C C . SER B 1 23 ? -19.719 23.766 -18.25 1 92.38 23 SER B C 1
ATOM 6160 O O . SER B 1 23 ? -20.359 22.828 -18.75 1 92.38 23 SER B O 1
ATOM 6162 N N . THR B 1 24 ? -19.938 24.219 -17.031 1 90.62 24 THR B N 1
ATOM 6163 C CA . THR B 1 24 ? -20.969 23.609 -16.203 1 90.62 24 THR B CA 1
ATOM 6164 C C . THR B 1 24 ? -22.359 23.938 -16.734 1 90.62 24 THR B C 1
ATOM 6166 O O . THR B 1 24 ? -23.219 23.062 -16.812 1 90.62 24 THR B O 1
ATOM 6169 N N . LEU B 1 25 ? -22.688 25.109 -17.203 1 92.69 25 LEU B N 1
ATOM 6170 C CA . LEU B 1 25 ? -24 25.578 -17.672 1 92.69 25 LEU B CA 1
ATOM 6171 C C . LEU B 1 25 ? -24.391 24.875 -18.969 1 92.69 25 LEU B C 1
ATOM 6173 O O . LEU B 1 25 ? -25.516 24.375 -19.094 1 92.69 25 LEU B O 1
ATOM 6177 N N . ILE B 1 26 ? -23.422 24.734 -19.844 1 90.62 26 ILE B N 1
ATOM 6178 C CA . ILE B 1 26 ? -23.734 24.203 -21.156 1 90.62 26 ILE B CA 1
ATOM 6179 C C . ILE B 1 26 ? -23.953 22.688 -21.062 1 90.62 26 ILE B C 1
ATOM 6181 O O . ILE B 1 26 ? -24.656 22.109 -21.906 1 90.62 26 ILE B O 1
ATOM 6185 N N . SER B 1 27 ? -23.328 22.109 -20.078 1 87.38 27 SER B N 1
ATOM 6186 C CA . SER B 1 27 ? -23.453 20.672 -19.891 1 87.38 27 SER B CA 1
ATOM 6187 C C . SER B 1 27 ? -24.797 20.297 -19.281 1 87.38 27 SER B C 1
ATOM 6189 O O . SER B 1 27 ? -25.141 19.109 -19.203 1 87.38 27 SER B O 1
ATOM 6191 N N . HIS B 1 28 ? -25.594 21.297 -18.922 1 85.81 28 HIS B N 1
ATOM 6192 C CA . HIS B 1 28 ? -26.906 21.062 -18.328 1 85.81 28 HIS B CA 1
ATOM 6193 C C . HIS B 1 28 ? -27.984 21.891 -18.984 1 85.81 28 HIS B C 1
ATOM 6195 O O . HIS B 1 28 ? -28.625 22.734 -18.344 1 85.81 28 HIS B O 1
ATOM 6201 N N . PRO B 1 29 ? -28.375 21.531 -20.234 1 85.62 29 PRO B N 1
ATOM 6202 C CA . PRO B 1 29 ? -29.25 22.375 -21.047 1 85.62 29 PRO B CA 1
ATOM 6203 C C . PRO B 1 29 ? -30.703 22.328 -20.562 1 85.62 29 PRO B C 1
ATOM 6205 O O . PRO B 1 29 ? -31.516 23.188 -20.938 1 85.62 29 PRO B O 1
ATOM 6208 N N . ARG B 1 30 ? -31.047 21.438 -19.766 1 80.5 30 ARG B N 1
ATOM 6209 C CA . ARG B 1 30 ? -32.406 21.375 -19.234 1 80.5 30 ARG B CA 1
ATOM 6210 C C . ARG B 1 30 ? -32.625 22.422 -18.156 1 80.5 30 ARG B C 1
ATOM 6212 O O . ARG B 1 30 ? -33.75 22.797 -17.875 1 80.5 30 ARG B O 1
ATOM 6219 N N . SER B 1 31 ? -31.5 22.875 -17.594 1 87.31 31 SER B N 1
ATOM 6220 C CA . SER B 1 31 ? -31.594 23.797 -16.469 1 87.31 31 SER B CA 1
ATOM 6221 C C . SER B 1 31 ? -31.266 25.219 -16.906 1 87.31 31 SER B C 1
ATOM 6223 O O . SER B 1 31 ? -31.844 26.188 -16.406 1 87.31 31 SER B O 1
ATOM 6225 N N . TRP B 1 32 ? -30.25 25.266 -17.859 1 92.44 32 TRP B N 1
ATOM 6226 C CA . TRP B 1 32 ? -29.75 26.594 -18.188 1 92.44 32 TRP B CA 1
ATOM 6227 C C . TRP B 1 32 ? -29.484 26.719 -19.688 1 92.44 32 TRP B C 1
ATOM 6229 O O . TRP B 1 32 ? -29.125 25.734 -20.344 1 92.44 32 TRP B O 1
ATOM 6239 N N . THR B 1 33 ? -29.672 27.859 -20.266 1 93.69 33 THR B N 1
ATOM 6240 C CA . THR B 1 33 ? -29.266 28.25 -21.609 1 93.69 33 THR B CA 1
ATOM 6241 C C . THR B 1 33 ? -28.359 29.484 -21.578 1 93.69 33 THR B C 1
ATOM 6243 O O . THR B 1 33 ? -28.766 30.531 -21.094 1 93.69 33 THR B O 1
ATOM 6246 N N . VAL B 1 34 ? -27.125 29.391 -22.016 1 95.75 34 VAL B N 1
ATOM 6247 C CA . VAL B 1 34 ? -26.25 30.547 -22.125 1 95.75 34 VAL B CA 1
ATOM 6248 C C . VAL B 1 34 ? -26.578 31.328 -23.391 1 95.75 34 VAL B C 1
ATOM 6250 O O . VAL B 1 34 ? -26.406 30.844 -24.5 1 95.75 34 VAL B O 1
ATOM 6253 N N . VAL B 1 35 ? -26.984 32.531 -23.219 1 94.56 35 VAL B N 1
ATOM 6254 C CA . VAL B 1 35 ? -27.531 33.281 -24.359 1 94.56 35 VAL B CA 1
ATOM 6255 C C . VAL B 1 35 ? -26.469 34.219 -24.906 1 94.56 35 VAL B C 1
ATOM 6257 O O . VAL B 1 35 ? -26.562 34.656 -26.062 1 94.56 35 VAL B O 1
ATOM 6260 N N . ALA B 1 36 ? -25.562 34.656 -24.016 1 95.31 36 ALA B N 1
ATOM 6261 C CA . ALA B 1 36 ? -24.531 35.594 -24.453 1 95.31 36 ALA B CA 1
ATOM 6262 C C . ALA B 1 36 ? -23.344 35.562 -23.484 1 95.31 36 ALA B C 1
ATOM 6264 O O . ALA B 1 36 ? -23.484 35.188 -22.328 1 95.31 36 ALA B O 1
ATOM 6265 N N . VAL B 1 37 ? -22.172 36.031 -24.031 1 97.31 37 VAL B N 1
ATOM 6266 C CA . VAL B 1 37 ? -21 36.219 -23.188 1 97.31 37 VAL B CA 1
ATOM 6267 C C . VAL B 1 37 ? -20.375 37.562 -23.469 1 97.31 37 VAL B C 1
ATOM 6269 O O . VAL B 1 37 ? -20.656 38.188 -24.5 1 97.31 37 VAL B O 1
ATOM 6272 N N . CYS B 1 38 ? -19.625 38.062 -22.5 1 96.81 38 CYS B N 1
ATOM 6273 C CA . CYS B 1 38 ? -18.953 39.344 -22.609 1 96.81 38 CYS B CA 1
ATOM 6274 C C . CYS B 1 38 ? -17.516 39.25 -22.109 1 96.81 38 CYS B C 1
ATOM 6276 O O . CYS B 1 38 ? -17.266 38.625 -21.078 1 96.81 38 CYS B O 1
ATOM 6278 N N . ASP B 1 39 ? -16.562 39.688 -22.844 1 95.75 39 ASP B N 1
ATOM 6279 C CA . ASP B 1 39 ? -15.164 39.781 -22.422 1 95.75 39 ASP B CA 1
ATOM 6280 C C . ASP B 1 39 ? -14.438 40.906 -23.141 1 95.75 39 ASP B C 1
ATOM 6282 O O . ASP B 1 39 ? -14.648 41.125 -24.328 1 95.75 39 ASP B O 1
ATOM 6286 N N . ALA B 1 40 ? -13.578 41.594 -22.391 1 90.69 40 ALA B N 1
ATOM 6287 C CA . ALA B 1 40 ? -12.859 42.75 -22.953 1 90.69 40 ALA B CA 1
ATOM 6288 C C . ALA B 1 40 ? -11.719 42.281 -23.844 1 90.69 40 ALA B C 1
ATOM 6290 O O . ALA B 1 40 ? -11.25 43.062 -24.703 1 90.69 40 ALA B O 1
ATOM 6291 N N . ASP B 1 41 ? -11.242 41.062 -23.641 1 91.19 41 ASP B N 1
ATOM 6292 C CA . ASP B 1 41 ? -10.117 40.531 -24.391 1 91.19 41 ASP B CA 1
ATOM 6293 C C . ASP B 1 41 ? -10.562 40.031 -25.766 1 91.19 41 ASP B C 1
ATOM 6295 O O . ASP B 1 41 ? -11.305 39.062 -25.859 1 91.19 41 ASP B O 1
ATOM 6299 N N . SER B 1 42 ? -10.039 40.656 -26.828 1 92.25 42 SER B N 1
ATOM 6300 C CA . SER B 1 42 ? -10.422 40.312 -28.203 1 92.25 42 SER B CA 1
ATOM 6301 C C . SER B 1 42 ? -10 38.906 -28.562 1 92.25 42 SER B C 1
ATOM 6303 O O . SER B 1 42 ? -10.719 38.188 -29.266 1 92.25 42 SER B O 1
ATOM 6305 N N . ALA B 1 43 ? -8.867 38.531 -28.078 1 90.75 43 ALA B N 1
ATOM 6306 C CA . ALA B 1 43 ? -8.375 37.188 -28.375 1 90.75 43 ALA B CA 1
ATOM 6307 C C . ALA B 1 43 ? -9.258 36.125 -27.734 1 90.75 43 ALA B C 1
ATOM 6309 O O . ALA B 1 43 ? -9.547 35.094 -28.344 1 90.75 43 ALA B O 1
ATOM 6310 N N . ALA B 1 44 ? -9.688 36.406 -26.516 1 91.75 44 ALA B N 1
ATOM 6311 C CA . ALA B 1 44 ? -10.562 35.5 -25.812 1 91.75 44 ALA B CA 1
ATOM 6312 C C . ALA B 1 44 ? -11.914 35.375 -26.516 1 91.75 44 ALA B C 1
ATOM 6314 O O . ALA B 1 44 ? -12.445 34.25 -26.656 1 91.75 44 ALA B O 1
ATOM 6315 N N . ARG B 1 45 ? -12.477 36.438 -27 1 93.44 45 ARG B N 1
ATOM 6316 C CA . ARG B 1 45 ? -13.766 36.438 -27.688 1 93.44 45 ARG B CA 1
ATOM 6317 C C . ARG B 1 45 ? -13.68 35.688 -29 1 93.44 45 ARG B C 1
ATOM 6319 O O . ARG B 1 45 ? -14.617 34.969 -29.375 1 93.44 45 ARG B O 1
ATOM 6326 N N . GLN B 1 46 ? -12.57 35.844 -29.719 1 92.25 46 GLN B N 1
ATOM 6327 C CA . GLN B 1 46 ? -12.391 35.156 -31 1 92.25 46 GLN B CA 1
ATOM 6328 C C . GLN B 1 46 ? -12.305 33.656 -30.812 1 92.25 46 GLN B C 1
ATOM 6330 O O . GLN B 1 46 ? -12.914 32.906 -31.562 1 92.25 46 GLN B O 1
ATOM 6335 N N . ARG B 1 47 ? -11.516 33.312 -29.828 1 92.94 47 ARG B N 1
ATOM 6336 C CA . ARG B 1 47 ? -11.406 31.891 -29.516 1 92.94 47 ARG B CA 1
ATOM 6337 C C . ARG B 1 47 ? -12.766 31.312 -29.141 1 92.94 47 ARG B C 1
ATOM 6339 O O . ARG B 1 47 ? -13.094 30.188 -29.562 1 92.94 47 ARG B O 1
ATOM 6346 N N . PHE B 1 48 ? -13.461 32.062 -28.344 1 93.62 48 PHE B N 1
ATOM 6347 C CA . PHE B 1 48 ? -14.781 31.609 -27.922 1 93.62 48 PHE B CA 1
ATOM 6348 C C . PHE B 1 48 ? -15.727 31.5 -29.109 1 93.62 48 PHE B C 1
ATOM 6350 O O . PHE B 1 48 ? -16.422 30.484 -29.266 1 93.62 48 PHE B O 1
ATOM 6357 N N . ALA B 1 49 ? -15.828 32.438 -29.969 1 92.06 49 ALA B N 1
ATOM 6358 C CA . ALA B 1 49 ? -16.734 32.5 -31.109 1 92.06 49 ALA B CA 1
ATOM 6359 C C . ALA B 1 49 ? -16.422 31.391 -32.094 1 92.06 49 ALA B C 1
ATOM 6361 O O . ALA B 1 49 ? -17.344 30.859 -32.75 1 92.06 49 ALA B O 1
ATOM 6362 N N . SER B 1 50 ? -15.195 31.047 -32.188 1 92.94 50 SER B N 1
ATOM 6363 C CA . SER B 1 50 ? -14.805 29.938 -33.062 1 92.94 50 SER B CA 1
ATOM 6364 C C . SER B 1 50 ? -15.344 28.609 -32.562 1 92.94 50 SER B C 1
ATOM 6366 O O . SER B 1 50 ? -15.734 27.75 -33.344 1 92.94 50 SER B O 1
ATOM 6368 N N . LYS B 1 51 ? -15.336 28.438 -31.297 1 92.31 51 LYS B N 1
ATOM 6369 C CA . LYS B 1 51 ? -15.75 27.188 -30.688 1 92.31 51 LYS B CA 1
ATOM 6370 C C . LYS B 1 51 ? -17.266 27.125 -30.516 1 92.31 51 LYS B C 1
ATOM 6372 O O . LYS B 1 51 ? -17.859 26.047 -30.578 1 92.31 51 LYS B O 1
ATOM 6377 N N . HIS B 1 52 ? -17.812 28.312 -30.25 1 93.31 52 HIS B N 1
ATOM 6378 C CA . HIS B 1 52 ? -19.25 28.406 -29.984 1 93.31 52 HIS B CA 1
ATOM 6379 C C . HIS B 1 52 ? -19.906 29.469 -30.859 1 93.31 52 HIS B C 1
ATOM 6381 O O . HIS B 1 52 ? -20.375 30.484 -30.359 1 93.31 52 HIS B O 1
ATOM 6387 N N . PRO B 1 53 ? -20.156 29.188 -32.094 1 91.69 53 PRO B N 1
ATOM 6388 C CA . PRO B 1 53 ? -20.641 30.203 -33.031 1 91.69 53 PRO B CA 1
ATOM 6389 C C . PRO B 1 53 ? -22.094 30.594 -32.781 1 91.69 53 PRO B C 1
ATOM 6391 O O . PRO B 1 53 ? -22.531 31.672 -33.188 1 91.69 53 PRO B O 1
ATOM 6394 N N . ASP B 1 54 ? -22.891 29.844 -32.125 1 91.81 54 ASP B N 1
ATOM 6395 C CA . ASP B 1 54 ? -24.312 30.078 -31.922 1 91.81 54 ASP B CA 1
ATOM 6396 C C . ASP B 1 54 ? -24.562 31 -30.734 1 91.81 54 ASP B C 1
ATOM 6398 O O . ASP B 1 54 ? -25.688 31.375 -30.453 1 91.81 54 ASP B O 1
ATOM 6402 N N . ILE B 1 55 ? -23.484 31.375 -29.969 1 94.56 55 ILE B N 1
ATOM 6403 C CA . ILE B 1 55 ? -23.625 32.219 -28.797 1 94.56 55 ILE B CA 1
ATOM 6404 C C . ILE B 1 55 ? -22.906 33.562 -29.047 1 94.56 55 ILE B C 1
ATOM 6406 O O . ILE B 1 55 ? -21.734 33.594 -29.391 1 94.56 55 ILE B O 1
ATOM 6410 N N . SER B 1 56 ? -23.641 34.594 -28.875 1 92.69 56 SER B N 1
ATOM 6411 C CA . SER B 1 56 ? -23.094 35.906 -29.172 1 92.69 56 SER B CA 1
ATOM 6412 C C . SER B 1 56 ? -22.062 36.344 -28.109 1 92.69 56 SER B C 1
ATOM 6414 O O . SER B 1 56 ? -22.297 36.188 -26.906 1 92.69 56 SER B O 1
ATOM 6416 N N . ALA B 1 57 ? -20.922 36.875 -28.609 1 95.81 57 ALA B N 1
ATOM 6417 C CA . ALA B 1 57 ? -19.875 37.406 -27.734 1 95.81 57 ALA B CA 1
ATOM 6418 C C . ALA B 1 57 ? -19.734 38.906 -27.891 1 95.81 57 ALA B C 1
ATOM 6420 O O . ALA B 1 57 ? -19.578 39.406 -29.016 1 95.81 57 ALA B O 1
ATOM 6421 N N . TYR B 1 58 ? -19.797 39.625 -26.812 1 95.81 58 TYR B N 1
ATOM 6422 C CA . TYR B 1 58 ? -19.766 41.094 -26.844 1 95.81 58 TYR B CA 1
ATOM 6423 C C . TYR B 1 58 ? -18.484 41.625 -26.219 1 95.81 58 TYR B C 1
ATOM 6425 O O . TYR B 1 58 ? -17.922 41 -25.328 1 95.81 58 TYR B O 1
ATOM 6433 N N . SER B 1 59 ? -18.031 42.75 -26.641 1 92.88 59 SER B N 1
ATOM 6434 C CA . SER B 1 59 ? -16.859 43.375 -26.078 1 92.88 59 SER B CA 1
ATOM 6435 C C . SER B 1 59 ? -17.219 44.312 -24.906 1 92.88 59 SER B C 1
ATOM 6437 O O . SER B 1 59 ? -16.359 44.656 -24.109 1 92.88 59 SER B O 1
ATOM 6439 N N . ASP B 1 60 ? -18.562 44.625 -24.938 1 90.75 60 ASP B N 1
ATOM 6440 C CA . ASP B 1 60 ? -19.047 45.562 -23.938 1 90.75 60 ASP B CA 1
ATOM 6441 C C . ASP B 1 60 ? -20.359 45.062 -23.312 1 90.75 60 ASP B C 1
ATOM 6443 O O . ASP B 1 60 ? -21.234 44.594 -24.016 1 90.75 60 ASP B O 1
ATOM 6447 N N . LEU B 1 61 ? -20.375 45.219 -21.938 1 95.06 61 LEU B N 1
ATOM 6448 C CA . LEU B 1 61 ? -21.547 44.75 -21.203 1 95.06 61 LEU B CA 1
ATOM 6449 C C . LEU B 1 61 ? -22.781 45.531 -21.594 1 95.06 61 LEU B C 1
ATOM 6451 O O . LEU B 1 61 ? -23.891 44.969 -21.656 1 95.06 61 LEU B O 1
ATOM 6455 N N . SER B 1 62 ? -22.641 46.844 -21.906 1 93.12 62 SER B N 1
ATOM 6456 C CA . SER B 1 62 ? -23.766 47.688 -22.297 1 93.12 62 SER B CA 1
ATOM 6457 C C . SER B 1 62 ? -24.438 47.156 -23.562 1 93.12 62 SER B C 1
ATOM 6459 O O . SER B 1 62 ? -25.656 47.156 -23.672 1 93.12 62 SER B O 1
ATOM 6461 N N . GLN B 1 63 ? -23.656 46.719 -24.531 1 92.81 63 GLN B N 1
ATOM 6462 C CA . GLN B 1 63 ? -24.188 46.156 -25.781 1 92.81 63 GLN B CA 1
ATOM 6463 C C . GLN B 1 63 ? -24.938 44.844 -25.531 1 92.81 63 GLN B C 1
ATOM 6465 O O . GLN B 1 63 ? -25.984 44.625 -26.109 1 92.81 63 GLN B O 1
ATOM 6470 N N . LEU B 1 64 ? -24.312 44 -24.719 1 95.75 64 LEU B N 1
ATOM 6471 C CA . LEU B 1 64 ? -24.969 42.75 -24.359 1 95.75 64 LEU B CA 1
ATOM 6472 C C . LEU B 1 64 ? -26.328 43 -23.734 1 95.75 64 LEU B C 1
ATOM 6474 O O . LEU B 1 64 ? -27.312 42.375 -24.094 1 95.75 64 LEU B O 1
ATOM 6478 N N . LEU B 1 65 ? -26.422 43.969 -22.812 1 94.88 65 LEU B N 1
ATOM 6479 C CA . LEU B 1 65 ? -27.641 44.25 -22.078 1 94.88 65 LEU B CA 1
ATOM 6480 C C . LEU B 1 65 ? -28.688 44.875 -22.984 1 94.88 65 LEU B C 1
ATOM 6482 O O . LEU B 1 65 ? -29.891 44.656 -22.812 1 94.88 65 LEU B O 1
ATOM 6486 N N . GLN B 1 66 ? -28.25 45.656 -23.922 1 92.25 66 GLN B N 1
ATOM 6487 C CA . GLN B 1 66 ? -29.172 46.25 -24.891 1 92.25 66 GLN B CA 1
ATOM 6488 C C . GLN B 1 66 ? -29.891 45.188 -25.688 1 92.25 66 GLN B C 1
ATOM 6490 O O . GLN B 1 66 ? -31.094 45.312 -25.953 1 92.25 66 GLN B O 1
ATOM 6495 N N . GLU B 1 67 ? -29.266 44.125 -25.953 1 92.38 67 GLU B N 1
ATOM 6496 C CA . GLU B 1 67 ? -29.797 43.094 -26.844 1 92.38 67 GLU B CA 1
ATOM 6497 C C . GLU B 1 67 ? -30.531 42.031 -26.031 1 92.38 67 GLU B C 1
ATOM 6499 O O . GLU B 1 67 ? -31.453 41.375 -26.562 1 92.38 67 GLU B O 1
ATOM 6504 N N . HIS B 1 68 ? -30.109 41.812 -24.797 1 91.44 68 HIS B N 1
ATOM 6505 C CA . HIS B 1 68 ? -30.547 40.562 -24.172 1 91.44 68 HIS B CA 1
ATOM 6506 C C . HIS B 1 68 ? -31.234 40.844 -22.828 1 91.44 68 HIS B C 1
ATOM 6508 O O . HIS B 1 68 ? -31.75 39.906 -22.188 1 91.44 68 HIS B O 1
ATOM 6514 N N . LYS B 1 69 ? -31.375 41.938 -22.312 1 87.38 69 LYS B N 1
ATOM 6515 C CA . LYS B 1 69 ? -31.781 42.219 -20.938 1 87.38 69 LYS B CA 1
ATOM 6516 C C . LYS B 1 69 ? -33.188 41.688 -20.672 1 87.38 69 LYS B C 1
ATOM 6518 O O . LYS B 1 69 ? -33.469 41.219 -19.562 1 87.38 69 LYS B O 1
ATOM 6523 N N . HIS B 1 70 ? -34.062 41.625 -21.672 1 87.69 70 HIS B N 1
ATOM 6524 C CA . HIS B 1 70 ? -35.469 41.281 -21.453 1 87.69 70 HIS B CA 1
ATOM 6525 C C . HIS B 1 70 ? -35.656 39.75 -21.328 1 87.69 70 HIS B C 1
ATOM 6527 O O . HIS B 1 70 ? -36.656 39.281 -20.828 1 87.69 70 HIS B O 1
ATOM 6533 N N . HIS B 1 71 ? -34.656 39.031 -21.609 1 90.12 71 HIS B N 1
ATOM 6534 C CA . HIS B 1 71 ? -34.844 37.562 -21.531 1 90.12 71 HIS B CA 1
ATOM 6535 C C . HIS B 1 71 ? -33.781 36.938 -20.625 1 90.12 71 HIS B C 1
ATOM 6537 O O . HIS B 1 71 ? -33.656 35.719 -20.531 1 90.12 71 HIS B O 1
ATOM 6543 N N . LEU B 1 72 ? -33.031 37.75 -19.984 1 93.25 72 LEU B N 1
ATOM 6544 C CA . LEU B 1 72 ? -31.984 37.25 -19.094 1 93.25 72 LEU B CA 1
ATOM 6545 C C . LEU B 1 72 ? -32.531 37.062 -17.672 1 93.25 72 LEU B C 1
ATOM 6547 O O . LEU B 1 72 ? -33.156 37.938 -17.109 1 93.25 72 LEU B O 1
ATOM 6551 N N . HIS B 1 73 ? -32.344 35.875 -17.156 1 94.5 73 HIS B N 1
ATOM 6552 C CA . HIS B 1 73 ? -32.75 35.625 -15.781 1 94.5 73 HIS B CA 1
ATOM 6553 C C . HIS B 1 73 ? -31.641 36 -14.797 1 94.5 73 HIS B C 1
ATOM 6555 O O . HIS B 1 73 ? -31.922 36.594 -13.75 1 94.5 73 HIS B O 1
ATOM 6561 N N . PHE B 1 74 ? -30.391 35.594 -15.031 1 96.75 74 PHE B N 1
ATOM 6562 C CA . PHE B 1 74 ? -29.266 36.031 -14.227 1 96.75 74 PHE B CA 1
ATOM 6563 C C . PHE B 1 74 ? -27.969 36.031 -15.039 1 96.75 74 PHE B C 1
ATOM 6565 O O . PHE B 1 74 ? -27.953 35.562 -16.188 1 96.75 74 PHE B O 1
ATOM 6572 N N . ALA B 1 75 ? -26.922 36.625 -14.484 1 97.75 75 ALA B N 1
ATOM 6573 C CA . ALA B 1 75 ? -25.594 36.656 -15.094 1 97.75 75 ALA B CA 1
ATOM 6574 C C . ALA B 1 75 ? -24.531 36.156 -14.109 1 97.75 75 ALA B C 1
ATOM 6576 O O . ALA B 1 75 ? -24.625 36.406 -12.906 1 97.75 75 ALA B O 1
ATOM 6577 N N . VAL B 1 76 ? -23.547 35.438 -14.609 1 97.81 76 VAL B N 1
ATOM 6578 C CA . VAL B 1 76 ? -22.359 35.062 -13.836 1 97.81 76 VAL B CA 1
ATOM 6579 C C . VAL B 1 76 ? -21.219 36.031 -14.141 1 97.81 76 VAL B C 1
ATOM 6581 O O . VAL B 1 76 ? -20.844 36.219 -15.305 1 97.81 76 VAL B O 1
ATOM 6584 N N . VAL B 1 77 ? -20.719 36.688 -13.117 1 97.19 77 VAL B N 1
ATOM 6585 C CA . VAL B 1 77 ? -19.688 37.688 -13.289 1 97.19 77 VAL B CA 1
ATOM 6586 C C . VAL B 1 77 ? -18.328 37.156 -12.836 1 97.19 77 VAL B C 1
ATOM 6588 O O . VAL B 1 77 ? -18.125 36.906 -11.641 1 97.19 77 VAL B O 1
ATOM 6591 N N . CYS B 1 78 ? -17.422 36.938 -13.766 1 95.25 78 CYS B N 1
ATOM 6592 C CA . CYS B 1 78 ? -16.094 36.375 -13.531 1 95.25 78 CYS B CA 1
ATOM 6593 C C . CYS B 1 78 ? -15 37.281 -14.055 1 95.25 78 CYS B C 1
ATOM 6595 O O . CYS B 1 78 ? -14.156 36.875 -14.844 1 95.25 78 CYS B O 1
ATOM 6597 N N . VAL B 1 79 ? -14.953 38.5 -13.586 1 93.06 79 VAL B N 1
ATOM 6598 C CA . VAL B 1 79 ? -14 39.5 -14.016 1 93.06 79 VAL B CA 1
ATOM 6599 C C . VAL B 1 79 ? -13.008 39.781 -12.891 1 93.06 79 VAL B C 1
ATOM 6601 O O . VAL B 1 79 ? -13.195 39.344 -11.758 1 93.06 79 VAL B O 1
ATOM 6604 N N . PRO B 1 80 ? -11.844 40.438 -13.25 1 88.88 80 PRO B N 1
ATOM 6605 C CA . PRO B 1 80 ? -10.953 40.875 -12.164 1 88.88 80 PRO B CA 1
ATOM 6606 C C . PRO B 1 80 ? -11.664 41.688 -11.094 1 88.88 80 PRO B C 1
ATOM 6608 O O . PRO B 1 80 ? -12.648 42.375 -11.391 1 88.88 80 PRO B O 1
ATOM 6611 N N . HIS B 1 81 ? -11.172 41.719 -9.852 1 90.44 81 HIS B N 1
ATOM 6612 C CA . HIS B 1 81 ? -11.844 42.219 -8.664 1 90.44 81 HIS B CA 1
ATOM 6613 C C . HIS B 1 81 ? -12.312 43.656 -8.852 1 90.44 81 HIS B C 1
ATOM 6615 O O . HIS B 1 81 ? -13.445 44 -8.492 1 90.44 81 HIS B O 1
ATOM 6621 N N . ARG B 1 82 ? -11.516 44.469 -9.492 1 84.19 82 ARG B N 1
ATOM 6622 C CA . ARG B 1 82 ? -11.781 45.906 -9.602 1 84.19 82 ARG B CA 1
ATOM 6623 C C . ARG B 1 82 ? -13.008 46.156 -10.469 1 84.19 82 ARG B C 1
ATOM 6625 O O . ARG B 1 82 ? -13.602 47.25 -10.398 1 84.19 82 ARG B O 1
ATOM 6632 N N . PHE B 1 83 ? -13.469 45.188 -11.242 1 91.12 83 PHE B N 1
ATOM 6633 C CA . PHE B 1 83 ? -14.57 45.406 -12.18 1 91.12 83 PHE B CA 1
ATOM 6634 C C . PHE B 1 83 ? -15.859 44.781 -11.648 1 91.12 83 PHE B C 1
ATOM 6636 O O . PHE B 1 83 ? -16.906 44.875 -12.289 1 91.12 83 PHE B O 1
ATOM 6643 N N . HIS B 1 84 ? -15.82 44.188 -10.484 1 94.12 84 HIS B N 1
ATOM 6644 C CA . HIS B 1 84 ? -17 43.562 -9.938 1 94.12 84 HIS B CA 1
ATOM 6645 C C . HIS B 1 84 ? -18.141 44.562 -9.742 1 94.12 84 HIS B C 1
ATOM 6647 O O . HIS B 1 84 ? -19.25 44.344 -10.25 1 94.12 84 HIS B O 1
ATOM 6653 N N . LEU B 1 85 ? -17.812 45.656 -9.031 1 92.62 85 LEU B N 1
ATOM 6654 C CA . LEU B 1 85 ? -18.859 46.594 -8.672 1 92.62 85 LEU B CA 1
ATOM 6655 C C . LEU B 1 85 ? -19.453 47.25 -9.922 1 92.62 85 LEU B C 1
ATOM 6657 O O . LEU B 1 85 ? -20.672 47.281 -10.094 1 92.62 85 LEU B O 1
ATOM 6661 N N . PRO B 1 86 ? -18.656 47.688 -10.922 1 93.31 86 PRO B N 1
ATOM 6662 C CA . PRO B 1 86 ? -19.234 48.281 -12.133 1 93.31 86 PRO B CA 1
ATOM 6663 C C . PRO B 1 86 ? -20.094 47.312 -12.906 1 93.31 86 PRO B C 1
ATOM 6665 O O . PRO B 1 86 ? -21.156 47.688 -13.414 1 93.31 86 PRO B O 1
ATOM 6668 N N . CYS B 1 87 ? -19.703 46.094 -13.008 1 96.31 87 CYS B N 1
ATOM 6669 C CA . CYS B 1 87 ? -20.484 45.062 -13.727 1 96.31 87 CYS B CA 1
ATOM 6670 C C . CYS B 1 87 ? -21.797 44.781 -13.016 1 96.31 87 CYS B C 1
ATOM 6672 O O . CYS B 1 87 ? -22.844 44.719 -13.648 1 96.31 87 CYS B O 1
ATOM 6674 N N . CYS B 1 88 ? -21.719 44.594 -11.703 1 97.12 88 CYS B N 1
ATOM 6675 C CA . CYS B 1 88 ? -22.922 44.312 -10.93 1 97.12 88 CYS B CA 1
ATOM 6676 C C . CYS B 1 88 ? -23.906 45.469 -10.992 1 97.12 88 CYS B C 1
ATOM 6678 O O . CYS B 1 88 ? -25.109 45.25 -11.078 1 97.12 88 CYS B O 1
ATOM 6680 N N . ALA B 1 89 ? -23.344 46.719 -10.953 1 95.44 89 ALA B N 1
ATOM 6681 C CA . ALA B 1 89 ? -24.188 47.906 -11.039 1 95.44 89 ALA B CA 1
ATOM 6682 C C . ALA B 1 89 ? -24.922 47.938 -12.383 1 95.44 89 ALA B C 1
ATOM 6684 O O . ALA B 1 89 ? -26.109 48.25 -12.445 1 95.44 89 ALA B O 1
ATOM 6685 N N . ALA B 1 90 ? -24.25 47.656 -13.461 1 95.94 90 ALA B N 1
ATOM 6686 C CA . ALA B 1 90 ? -24.844 47.688 -14.797 1 95.94 90 ALA B CA 1
ATOM 6687 C C . ALA B 1 90 ? -25.922 46.625 -14.922 1 95.94 90 ALA B C 1
ATOM 6689 O O . ALA B 1 90 ? -26.984 46.875 -15.492 1 95.94 90 ALA B O 1
ATOM 6690 N N . LEU B 1 91 ? -25.703 45.5 -14.422 1 97.06 91 LEU B N 1
ATOM 6691 C CA . LEU B 1 91 ? -26.656 44.406 -14.469 1 97.06 91 LEU B CA 1
ATOM 6692 C C . LEU B 1 91 ? -27.875 44.688 -13.609 1 97.06 91 LEU B C 1
ATOM 6694 O O . LEU B 1 91 ? -29.016 44.406 -14.008 1 97.06 91 LEU B O 1
ATOM 6698 N N . ALA B 1 92 ? -27.625 45.25 -12.438 1 96.31 92 ALA B N 1
ATOM 6699 C CA . ALA B 1 92 ? -28.719 45.625 -11.539 1 96.31 92 ALA B CA 1
ATOM 6700 C C . ALA B 1 92 ? -29.641 46.656 -12.188 1 96.31 92 ALA B C 1
ATOM 6702 O O . ALA B 1 92 ? -30.859 46.594 -12.047 1 96.31 92 ALA B O 1
ATOM 6703 N N . ALA B 1 93 ? -29.031 47.594 -12.859 1 95 93 ALA B N 1
ATOM 6704 C CA . ALA B 1 93 ? -29.797 48.625 -13.562 1 95 93 ALA B CA 1
ATOM 6705 C C . ALA B 1 93 ? -30.703 48 -14.617 1 95 93 ALA B C 1
ATOM 6707 O O . ALA B 1 93 ? -31.781 48.531 -14.922 1 95 93 ALA B O 1
ATOM 6708 N N . ALA B 1 94 ? -30.359 46.844 -15.156 1 94.94 94 ALA B N 1
ATOM 6709 C CA . ALA B 1 94 ? -31.125 46.125 -16.156 1 94.94 94 ALA B CA 1
ATOM 6710 C C . ALA B 1 94 ? -32.062 45.125 -15.508 1 94.94 94 ALA B C 1
ATOM 6712 O O . ALA B 1 94 ? -32.812 44.406 -16.203 1 94.94 94 ALA B O 1
ATOM 6713 N N . GLY B 1 95 ? -32.094 45.031 -14.172 1 95.19 95 GLY B N 1
ATOM 6714 C CA . GLY B 1 95 ? -32.969 44.125 -13.438 1 95.19 95 GLY B CA 1
ATOM 6715 C C . GLY B 1 95 ? -32.5 42.656 -13.5 1 95.19 95 GLY B C 1
ATOM 6716 O O . GLY B 1 95 ? -33.312 41.75 -13.305 1 95.19 95 GLY B O 1
ATOM 6717 N N . VAL B 1 96 ? -31.266 42.438 -13.773 1 96.56 96 VAL B N 1
ATOM 6718 C CA . VAL B 1 96 ? -30.734 41.094 -13.938 1 96.56 96 VAL B CA 1
ATOM 6719 C C . VAL B 1 96 ? -30.047 40.656 -12.648 1 96.56 96 VAL B C 1
ATOM 6721 O O . VAL B 1 96 ? -29.188 41.344 -12.125 1 96.56 96 VAL B O 1
ATOM 6724 N N . ALA B 1 97 ? -30.422 39.438 -12.07 1 97.31 97 ALA B N 1
ATOM 6725 C CA . ALA B 1 97 ? -29.75 38.875 -10.891 1 97.31 97 ALA B CA 1
ATOM 6726 C C . ALA B 1 97 ? -28.312 38.5 -11.203 1 97.31 97 ALA B C 1
ATOM 6728 O O . ALA B 1 97 ? -27.953 38.281 -12.359 1 97.31 97 ALA B O 1
ATOM 6729 N N . VAL B 1 98 ? -27.453 38.469 -10.102 1 98.12 98 VAL B N 1
ATOM 6730 C CA . VAL B 1 98 ? -26.031 38.344 -10.359 1 98.12 98 VAL B CA 1
ATOM 6731 C C . VAL B 1 98 ? -25.453 37.25 -9.453 1 98.12 98 VAL B C 1
ATOM 6733 O O . VAL B 1 98 ? -25.703 37.25 -8.25 1 98.12 98 VAL B O 1
ATOM 6736 N N . LEU B 1 99 ? -24.734 36.281 -10 1 97.69 99 LEU B N 1
ATOM 6737 C CA . LEU B 1 99 ? -23.797 35.406 -9.289 1 97.69 99 LEU B CA 1
ATOM 6738 C C . LEU B 1 99 ? -22.359 35.812 -9.594 1 97.69 99 LEU B C 1
ATOM 6740 O O . LEU B 1 99 ? -21.844 35.562 -10.688 1 97.69 99 LEU B O 1
ATOM 6744 N N . LYS B 1 100 ? -21.734 36.469 -8.656 1 97 100 LYS B N 1
ATOM 6745 C CA . LYS B 1 100 ? -20.391 36.969 -8.922 1 97 100 LYS B CA 1
ATOM 6746 C C . LYS B 1 100 ? -19.328 36.094 -8.266 1 97 100 LYS B C 1
ATOM 6748 O O . LYS B 1 100 ? -19.578 35.469 -7.23 1 97 100 LYS B O 1
ATOM 6753 N N . GLU B 1 101 ? -18.141 36.094 -8.797 1 95 101 GLU B N 1
ATOM 6754 C CA . GLU B 1 101 ? -17 35.375 -8.25 1 95 101 GLU B CA 1
ATOM 6755 C C . GLU B 1 101 ? -16.5 36.031 -6.965 1 95 101 GLU B C 1
ATOM 6757 O O . GLU B 1 101 ? -16.766 37.219 -6.719 1 95 101 GLU B O 1
ATOM 6762 N N . LYS B 1 102 ? -15.836 35.281 -6.207 1 93.5 102 LYS B N 1
ATOM 6763 C CA . LYS B 1 102 ? -15.195 35.781 -4.992 1 93.5 102 LYS B CA 1
ATOM 6764 C C . LYS B 1 102 ? -14.07 36.75 -5.328 1 93.5 102 LYS B C 1
ATOM 6766 O O . LYS B 1 102 ? -13.547 36.75 -6.441 1 93.5 102 LYS B O 1
ATOM 6771 N N . PRO B 1 103 ? -13.719 37.625 -4.395 1 93.62 103 PRO B N 1
ATOM 6772 C CA . PRO B 1 103 ? -14.219 37.719 -3.021 1 93.62 103 PRO B CA 1
ATOM 6773 C C . PRO B 1 103 ? -15.547 38.438 -2.926 1 93.62 103 PRO B C 1
ATOM 6775 O O . PRO B 1 103 ? -16.078 38.906 -3.939 1 93.62 103 PRO B O 1
ATOM 6778 N N . VAL B 1 104 ? -16.125 38.594 -1.698 1 94.94 104 VAL B N 1
ATOM 6779 C CA . VAL B 1 104 ? -17.391 39.281 -1.509 1 94.94 104 VAL B CA 1
ATOM 6780 C C . VAL B 1 104 ? -17.266 40.719 -1.964 1 94.94 104 VAL B C 1
ATOM 6782 O O . VAL B 1 104 ? -18.094 41.219 -2.73 1 94.94 104 VAL B O 1
ATOM 6785 N N . ALA B 1 105 ? -16.266 41.375 -1.464 1 92.56 105 ALA B N 1
ATOM 6786 C CA . ALA B 1 105 ? -15.922 42.75 -1.789 1 92.56 105 ALA B CA 1
ATOM 6787 C C . ALA B 1 105 ? -14.477 43.062 -1.392 1 92.56 105 ALA B C 1
ATOM 6789 O O . ALA B 1 105 ? -13.898 42.375 -0.547 1 92.56 105 ALA B O 1
ATOM 6790 N N . GLU B 1 106 ? -13.961 44.031 -2.021 1 85.44 106 GLU B N 1
ATOM 6791 C CA . GLU B 1 106 ? -12.594 44.438 -1.7 1 85.44 106 GLU B CA 1
ATOM 6792 C C . GLU B 1 106 ? -12.555 45.344 -0.469 1 85.44 106 GLU B C 1
ATOM 6794 O O . GLU B 1 106 ? -11.484 45.562 0.119 1 85.44 106 GLU B O 1
ATOM 6799 N N . SER B 1 107 ? -13.672 45.906 -0.159 1 83.75 107 SER B N 1
ATOM 6800 C CA . SER B 1 107 ? -13.797 46.75 1.02 1 83.75 107 SER B CA 1
ATOM 6801 C C . SER B 1 107 ? -15.219 46.719 1.575 1 83.75 107 SER B C 1
ATOM 6803 O O . SER B 1 107 ? -16.141 46.312 0.887 1 83.75 107 SER B O 1
ATOM 6805 N N . ARG B 1 108 ? -15.281 47.156 2.859 1 85.19 108 ARG B N 1
ATOM 6806 C CA . ARG B 1 108 ? -16.609 47.25 3.477 1 85.19 108 ARG B CA 1
ATOM 6807 C C . ARG B 1 108 ? -17.5 48.219 2.711 1 85.19 108 ARG B C 1
ATOM 6809 O O . ARG B 1 108 ? -18.703 47.969 2.566 1 85.19 108 ARG B O 1
ATOM 6816 N N . ALA B 1 109 ? -16.938 49.312 2.184 1 87.44 109 ALA B N 1
ATOM 6817 C CA . ALA B 1 109 ? -17.688 50.281 1.405 1 87.44 109 ALA B CA 1
ATOM 6818 C C . ALA B 1 109 ? -18.25 49.688 0.123 1 87.44 109 ALA B C 1
ATOM 6820 O O . ALA B 1 109 ? -19.406 49.906 -0.237 1 87.44 109 ALA B O 1
ATOM 6821 N N . GLU B 1 110 ? -17.438 48.938 -0.535 1 91.25 110 GLU B N 1
ATOM 6822 C CA . GLU B 1 110 ? -17.891 48.25 -1.742 1 91.25 110 GLU B CA 1
ATOM 6823 C C . GLU B 1 110 ? -18.984 47.25 -1.43 1 91.25 110 GLU B C 1
ATOM 6825 O O . GLU B 1 110 ? -19.953 47.125 -2.188 1 91.25 110 GLU B O 1
ATOM 6830 N N . TYR B 1 111 ? -18.844 46.562 -0.317 1 94.75 111 TYR B N 1
ATOM 6831 C CA . TYR B 1 111 ? -19.844 45.594 0.103 1 94.75 111 TYR B CA 1
ATOM 6832 C C . TYR B 1 111 ? -21.203 46.25 0.309 1 94.75 111 TYR B C 1
ATOM 6834 O O . TYR B 1 111 ? -22.219 45.75 -0.167 1 94.75 111 TYR B O 1
ATOM 6842 N N . GLU B 1 112 ? -21.172 47.375 0.974 1 92.88 112 GLU B N 1
ATOM 6843 C CA . GLU B 1 112 ? -22.422 48.094 1.246 1 92.88 112 GLU B CA 1
ATOM 6844 C C . GLU B 1 112 ? -23.047 48.594 -0.044 1 92.88 112 GLU B C 1
ATOM 6846 O O . GLU B 1 112 ? -24.281 48.594 -0.179 1 92.88 112 GLU B O 1
ATOM 6851 N N . THR B 1 113 ? -22.266 49.031 -0.963 1 94.12 113 THR B N 1
ATOM 6852 C CA . THR B 1 113 ? -22.766 49.469 -2.256 1 94.12 113 THR B CA 1
ATOM 6853 C C . THR B 1 113 ? -23.422 48.312 -3.018 1 94.12 113 THR B C 1
ATOM 6855 O O . THR B 1 113 ? -24.484 48.5 -3.611 1 94.12 113 THR B O 1
ATOM 6858 N N . LEU B 1 114 ? -22.766 47.219 -2.977 1 96.44 114 LEU B N 1
ATOM 6859 C CA . LEU B 1 114 ? -23.297 46.031 -3.635 1 96.44 114 LEU B CA 1
ATOM 6860 C C . LEU B 1 114 ? -24.625 45.625 -3.016 1 96.44 114 LEU B C 1
ATOM 6862 O O . LEU B 1 114 ? -25.578 45.281 -3.732 1 96.44 114 LEU B O 1
ATOM 6866 N N . ARG B 1 115 ? -24.672 45.562 -1.719 1 94 115 ARG B N 1
ATOM 6867 C CA . ARG B 1 115 ? -25.859 45.125 -0.982 1 94 115 ARG B CA 1
ATOM 6868 C C . ARG B 1 115 ? -27.047 46.031 -1.297 1 94 115 ARG B C 1
ATOM 6870 O O . ARG B 1 115 ? -28.188 45.594 -1.267 1 94 115 ARG B O 1
ATOM 6877 N N . ALA B 1 116 ? -26.781 47.281 -1.668 1 95.06 116 ALA B N 1
ATOM 6878 C CA . ALA B 1 116 ? -27.812 48.281 -1.913 1 95.06 116 ALA B CA 1
ATOM 6879 C C . ALA B 1 116 ? -28.391 48.156 -3.318 1 95.06 116 ALA B C 1
ATOM 6881 O O . ALA B 1 116 ? -29.453 48.719 -3.625 1 95.06 116 ALA B O 1
ATOM 6882 N N . LEU B 1 117 ? -27.781 47.375 -4.164 1 95.88 117 LEU B N 1
ATOM 6883 C CA . LEU B 1 117 ? -28.297 47.188 -5.516 1 95.88 117 LEU B CA 1
ATOM 6884 C C . LEU B 1 117 ? -29.609 46.438 -5.492 1 95.88 117 LEU B C 1
ATOM 6886 O O . LEU B 1 117 ? -29.781 45.5 -4.691 1 95.88 117 LEU B O 1
ATOM 6890 N N . PRO B 1 118 ? -30.672 46.781 -6.312 1 94.81 118 PRO B N 1
ATOM 6891 C CA . PRO B 1 118 ? -32.031 46.25 -6.227 1 94.81 118 PRO B CA 1
ATOM 6892 C C . PRO B 1 118 ? -32.188 44.906 -6.98 1 94.81 118 PRO B C 1
ATOM 6894 O O . PRO B 1 118 ? -33.156 44.719 -7.703 1 94.81 118 PRO B O 1
ATOM 6897 N N . VAL B 1 119 ? -31.25 44.031 -6.898 1 95.75 119 VAL B N 1
ATOM 6898 C CA . VAL B 1 119 ? -31.328 42.719 -7.492 1 95.75 119 VAL B CA 1
ATOM 6899 C C . VAL B 1 119 ? -30.688 41.688 -6.551 1 95.75 119 VAL B C 1
ATOM 6901 O O . VAL B 1 119 ? -29.969 42.031 -5.625 1 95.75 119 VAL B O 1
ATOM 6904 N N . LYS B 1 120 ? -31.031 40.375 -6.762 1 96.44 120 LYS B N 1
ATOM 6905 C CA . LYS B 1 120 ? -30.406 39.281 -6.035 1 96.44 120 LYS B CA 1
ATOM 6906 C C . LYS B 1 120 ? -28.953 39.094 -6.469 1 96.44 120 LYS B C 1
ATOM 6908 O O . LYS B 1 120 ? -28.656 38.969 -7.66 1 96.44 120 LYS B O 1
ATOM 6913 N N . ILE B 1 121 ? -28.047 39.219 -5.484 1 97.25 121 ILE B N 1
ATOM 6914 C CA . ILE B 1 121 ? -26.641 39.031 -5.773 1 97.25 121 ILE B CA 1
ATOM 6915 C C . ILE B 1 121 ? -26.078 37.938 -4.871 1 97.25 121 ILE B C 1
ATOM 6917 O O . ILE B 1 121 ? -26.219 38 -3.648 1 97.25 121 ILE B O 1
ATOM 6921 N N . GLY B 1 122 ? -25.562 36.875 -5.477 1 97.31 122 GLY B N 1
ATOM 6922 C CA . GLY B 1 122 ? -24.844 35.812 -4.785 1 97.31 122 GLY B CA 1
ATOM 6923 C C . GLY B 1 122 ? -23.359 35.812 -5.098 1 97.31 122 GLY B C 1
ATOM 6924 O O . GLY B 1 122 ? -22.906 36.438 -6.047 1 97.31 122 GLY B O 1
ATOM 6925 N N . VAL B 1 123 ? -22.547 35.156 -4.246 1 97.62 123 VAL B N 1
ATOM 6926 C CA . VAL B 1 123 ? -21.109 35 -4.426 1 97.62 123 VAL B CA 1
ATOM 6927 C C . VAL B 1 123 ? -20.75 33.531 -4.547 1 97.62 123 VAL B C 1
ATOM 6929 O O . VAL B 1 123 ? -21.359 32.688 -3.893 1 97.62 123 VAL B O 1
ATOM 6932 N N . THR B 1 124 ? -19.734 33.219 -5.328 1 95.81 124 THR B N 1
ATOM 6933 C CA . THR B 1 124 ? -19.406 31.828 -5.641 1 95.81 124 THR B CA 1
ATOM 6934 C C . THR B 1 124 ? -18.562 31.203 -4.523 1 95.81 124 THR B C 1
ATOM 6936 O O . THR B 1 124 ? -17.5 30.656 -4.781 1 95.81 124 THR B O 1
ATOM 6939 N N . PHE B 1 125 ? -19.062 31.234 -3.326 1 94.88 125 PHE B N 1
ATOM 6940 C CA . PHE B 1 125 ? -18.484 30.469 -2.229 1 94.88 125 PHE B CA 1
ATOM 6941 C C . PHE B 1 125 ? -18.953 29.016 -2.281 1 94.88 125 PHE B C 1
ATOM 6943 O O . PHE B 1 125 ? -19.734 28.578 -1.438 1 94.88 125 PHE B O 1
ATOM 6950 N N . GLN B 1 126 ? -18.359 28.328 -3.17 1 92.56 126 GLN B N 1
ATOM 6951 C CA . GLN B 1 126 ? -18.797 26.984 -3.572 1 92.56 126 GLN B CA 1
ATOM 6952 C C . GLN B 1 126 ? -18.688 26 -2.416 1 92.56 126 GLN B C 1
ATOM 6954 O O . GLN B 1 126 ? -19.453 25.031 -2.344 1 92.56 126 GLN B O 1
ATOM 6959 N N . LYS B 1 127 ? -17.781 26.219 -1.438 1 93.06 127 LYS B N 1
ATOM 6960 C CA . LYS B 1 127 ? -17.547 25.266 -0.361 1 93.06 127 LYS B CA 1
ATOM 6961 C C . LYS B 1 127 ? -18.781 25.141 0.533 1 93.06 127 LYS B C 1
ATOM 6963 O O . LYS B 1 127 ? -18.984 24.109 1.175 1 93.06 127 LYS B O 1
ATOM 6968 N N . ARG B 1 128 ? -19.672 26.172 0.573 1 92.31 128 ARG B N 1
ATOM 6969 C CA . ARG B 1 128 ? -20.891 26.125 1.356 1 92.31 128 ARG B CA 1
ATOM 6970 C C . ARG B 1 128 ? -21.859 25.078 0.791 1 92.31 128 ARG B C 1
ATOM 6972 O O . ARG B 1 128 ? -22.828 24.703 1.451 1 92.31 128 ARG B O 1
ATOM 6979 N N . PHE B 1 129 ? -21.562 24.578 -0.459 1 90.12 129 PHE B N 1
ATOM 6980 C CA . PHE B 1 129 ? -22.5 23.688 -1.14 1 90.12 129 PHE B CA 1
ATOM 6981 C C . PHE B 1 129 ? -21.875 22.328 -1.384 1 90.12 129 PHE B C 1
ATOM 6983 O O . PHE B 1 129 ? -22.484 21.453 -1.99 1 90.12 129 PHE B O 1
ATOM 6990 N N . GLU B 1 130 ? -20.641 22.141 -0.93 1 90 130 GLU B N 1
ATOM 6991 C CA . GLU B 1 130 ? -19.938 20.875 -1.111 1 90 130 GLU B CA 1
ATOM 6992 C C . GLU B 1 130 ? -20.375 19.844 -0.068 1 90 130 GLU B C 1
ATOM 6994 O O . GLU B 1 130 ? -20.516 20.172 1.111 1 90 130 GLU B O 1
ATOM 6999 N N . PRO B 1 131 ? -20.578 18.609 -0.503 1 85.88 131 PRO B N 1
ATOM 7000 C CA . PRO B 1 131 ? -21.047 17.578 0.427 1 85.88 131 PRO B CA 1
ATOM 7001 C C . PRO B 1 131 ? -20.141 17.438 1.648 1 85.88 131 PRO B C 1
ATOM 7003 O O . PRO B 1 131 ? -20.625 17.219 2.76 1 85.88 131 PRO B O 1
ATOM 7006 N N . ARG B 1 132 ? -18.906 17.578 1.509 1 89.38 132 ARG B N 1
ATOM 7007 C CA . ARG B 1 132 ? -17.984 17.406 2.621 1 89.38 132 ARG B CA 1
ATOM 7008 C C . ARG B 1 132 ? -18.172 18.484 3.682 1 89.38 132 ARG B C 1
ATOM 7010 O O . ARG B 1 132 ? -18.203 18.188 4.879 1 89.38 132 ARG B O 1
ATOM 7017 N N . TYR B 1 133 ? -18.391 19.703 3.283 1 90.69 133 TYR B N 1
ATOM 7018 C CA . TYR B 1 133 ? -18.594 20.781 4.242 1 90.69 133 TYR B CA 1
ATOM 7019 C C . TYR B 1 133 ? -20.016 20.75 4.805 1 90.69 133 TYR B C 1
ATOM 7021 O O . TYR B 1 133 ? -20.234 21.109 5.969 1 90.69 133 TYR B O 1
ATOM 7029 N N . LEU B 1 134 ? -20.906 20.312 3.967 1 86.81 134 LEU B N 1
ATOM 7030 C CA . LEU B 1 134 ? -22.266 20.156 4.453 1 86.81 134 LEU B CA 1
ATOM 7031 C C . LEU B 1 134 ? -22.344 19.078 5.527 1 86.81 134 LEU B C 1
ATOM 7033 O O . LEU B 1 134 ? -23.062 19.234 6.52 1 86.81 134 LEU B O 1
ATOM 7037 N N . ALA B 1 135 ? -21.609 18.062 5.328 1 85.06 135 ALA B N 1
ATOM 7038 C CA . ALA B 1 135 ? -21.562 17 6.328 1 85.06 135 ALA B CA 1
ATOM 7039 C C . ALA B 1 135 ? -21.016 17.531 7.656 1 85.06 135 ALA B C 1
ATOM 7041 O O . ALA B 1 135 ? -21.531 17.172 8.719 1 85.06 135 ALA B O 1
ATOM 7042 N N . VAL B 1 136 ? -20.016 18.328 7.609 1 88.88 136 VAL B N 1
ATOM 7043 C CA . VAL B 1 136 ? -19.453 18.922 8.812 1 88.88 136 VAL B CA 1
ATOM 7044 C C . VAL B 1 136 ? -20.5 19.781 9.508 1 88.88 136 VAL B C 1
ATOM 7046 O O . VAL B 1 136 ? -20.688 19.672 10.727 1 88.88 136 VAL B O 1
ATOM 7049 N N . ALA B 1 137 ? -21.25 20.562 8.766 1 85.44 137 ALA B N 1
ATOM 7050 C CA . ALA B 1 137 ? -22.25 21.469 9.328 1 85.44 137 ALA B CA 1
ATOM 7051 C C . ALA B 1 137 ? -23.391 20.672 9.969 1 85.44 137 ALA B C 1
ATOM 7053 O O . ALA B 1 137 ? -23.828 21 11.07 1 85.44 137 ALA B O 1
ATOM 7054 N N . ASP B 1 138 ? -23.703 19.625 9.305 1 79.81 138 ASP B N 1
ATOM 7055 C CA . ASP B 1 138 ? -24.859 18.844 9.742 1 79.81 138 ASP B CA 1
ATOM 7056 C C . ASP B 1 138 ? -24.531 18.031 10.992 1 79.81 138 ASP B C 1
ATOM 7058 O O . ASP B 1 138 ? -25.391 17.812 11.844 1 79.81 138 ASP B O 1
ATOM 7062 N N . LEU B 1 139 ? -23.281 17.625 11.062 1 80.06 139 LEU B N 1
ATOM 7063 C CA . LEU B 1 139 ? -22.922 16.688 12.125 1 80.06 139 LEU B CA 1
ATOM 7064 C C . LEU B 1 139 ? -22.109 17.391 13.219 1 80.06 139 LEU B C 1
ATOM 7066 O O . LEU B 1 139 ? -21.625 16.734 14.141 1 80.06 139 LEU B O 1
ATOM 7070 N N . LEU B 1 140 ? -22.062 18.672 13.18 1 84.44 140 LEU B N 1
ATOM 7071 C CA . LEU B 1 140 ? -21.203 19.438 14.078 1 84.44 140 LEU B CA 1
ATOM 7072 C C . LEU B 1 140 ? -21.625 19.234 15.531 1 84.44 140 LEU B C 1
ATOM 7074 O O . LEU B 1 140 ? -20.781 19.234 16.438 1 84.44 140 LEU B O 1
ATOM 7078 N N . HIS B 1 141 ? -22.859 18.969 15.766 1 79.5 141 HIS B N 1
ATOM 7079 C CA . HIS B 1 141 ? -23.375 18.844 17.125 1 79.5 141 HIS B CA 1
ATOM 7080 C C . HIS B 1 141 ? -22.844 17.594 17.812 1 79.5 141 HIS B C 1
ATOM 7082 O O . HIS B 1 141 ? -22.828 17.531 19.047 1 79.5 141 HIS B O 1
ATOM 7088 N N . HIS B 1 142 ? -22.328 16.688 17.047 1 80.38 142 HIS B N 1
ATOM 7089 C CA . HIS B 1 142 ? -21.875 15.422 17.594 1 80.38 142 HIS B CA 1
ATOM 7090 C C . HIS B 1 142 ? -20.531 15.578 18.312 1 80.38 142 HIS B C 1
ATOM 7092 O O . HIS B 1 142 ? -20.156 14.727 19.125 1 80.38 142 HIS B O 1
ATOM 7098 N N . VAL B 1 143 ? -19.875 16.703 18.078 1 86.62 143 VAL B N 1
ATOM 7099 C CA . VAL B 1 143 ? -18.594 16.875 18.766 1 86.62 143 VAL B CA 1
ATOM 7100 C C . VAL B 1 143 ? -18.812 17.531 20.125 1 86.62 143 VAL B C 1
ATOM 7102 O O . VAL B 1 143 ? -17.859 17.766 20.875 1 86.62 143 VAL B O 1
ATOM 7105 N N . GLY B 1 144 ? -20.047 17.75 20.484 1 82.12 144 GLY B N 1
ATOM 7106 C CA . GLY B 1 144 ? -20.312 18.453 21.719 1 82.12 144 GLY B CA 1
ATOM 7107 C C . GLY B 1 144 ? -20.031 19.938 21.641 1 82.12 144 GLY B C 1
ATOM 7108 O O . GLY B 1 144 ? -20.344 20.578 20.641 1 82.12 144 GLY B O 1
ATOM 7109 N N . GLN B 1 145 ? -19.609 20.422 22.766 1 83 145 GLN B N 1
ATOM 7110 C CA . GLN B 1 145 ? -19.203 21.828 22.75 1 83 145 GLN B CA 1
ATOM 7111 C C . GLN B 1 145 ? -17.844 22 22.062 1 83 145 GLN B C 1
ATOM 7113 O O . GLN B 1 145 ? -16.844 21.438 22.5 1 83 145 GLN B O 1
ATOM 7118 N N . VAL B 1 146 ? -17.844 22.781 21.016 1 89.06 146 VAL B N 1
ATOM 7119 C CA . VAL B 1 146 ? -16.625 23.016 20.25 1 89.06 146 VAL B CA 1
ATOM 7120 C C . VAL B 1 146 ? -15.625 23.797 21.094 1 89.06 146 VAL B C 1
ATOM 7122 O O . VAL B 1 146 ? -15.984 24.797 21.719 1 89.06 146 VAL B O 1
ATOM 7125 N N . ALA B 1 147 ? -14.383 23.281 21.094 1 88.38 147 ALA B N 1
ATOM 7126 C CA . ALA B 1 147 ? -13.32 23.969 21.844 1 88.38 147 ALA B CA 1
ATOM 7127 C C . ALA B 1 147 ? -12.336 24.641 20.891 1 88.38 147 ALA B C 1
ATOM 7129 O O . ALA B 1 147 ? -11.812 25.719 21.203 1 88.38 147 ALA B O 1
ATOM 7130 N N . SER B 1 148 ? -12.102 24.016 19.875 1 91.69 148 SER B N 1
ATOM 7131 C CA . SER B 1 148 ? -11.094 24.531 18.953 1 91.69 148 SER B CA 1
ATOM 7132 C C . SER B 1 148 ? -11.383 24.109 17.516 1 91.69 148 SER B C 1
ATOM 7134 O O . SER B 1 148 ? -11.945 23.047 17.281 1 91.69 148 SER B O 1
ATOM 7136 N N . VAL B 1 149 ? -11.023 24.953 16.594 1 93.25 149 VAL B N 1
ATOM 7137 C CA . VAL B 1 149 ? -11.109 24.672 15.172 1 93.25 149 VAL B CA 1
ATOM 7138 C C . VAL B 1 149 ? -9.828 25.109 14.477 1 93.25 149 VAL B C 1
ATOM 7140 O O . VAL B 1 149 ? -9.328 26.219 14.727 1 93.25 149 VAL B O 1
ATOM 7143 N N . THR B 1 150 ? -9.227 24.25 13.672 1 92.38 150 THR B N 1
ATOM 7144 C CA . THR B 1 150 ? -8.039 24.562 12.883 1 92.38 150 THR B CA 1
ATOM 7145 C C . THR B 1 150 ? -8.281 24.281 11.406 1 92.38 150 THR B C 1
ATOM 7147 O O . THR B 1 150 ? -8.656 23.172 11.031 1 92.38 150 THR B O 1
ATOM 7150 N N . GLY B 1 151 ? -8.117 25.312 10.578 1 93.62 151 GLY B N 1
ATOM 7151 C CA . GLY B 1 151 ? -8.234 25.156 9.133 1 93.62 151 GLY B CA 1
ATOM 7152 C C . GLY B 1 151 ? -6.945 25.438 8.398 1 93.62 151 GLY B C 1
ATOM 7153 O O . GLY B 1 151 ? -6.184 26.344 8.773 1 93.62 151 GLY B O 1
ATOM 7154 N N . THR B 1 152 ? -6.668 24.641 7.371 1 93 152 THR B N 1
ATOM 7155 C CA . THR B 1 152 ? -5.523 24.844 6.492 1 93 152 THR B CA 1
ATOM 7156 C C . THR B 1 152 ? -5.961 24.844 5.027 1 93 152 THR B C 1
ATOM 7158 O O . THR B 1 152 ? -6.719 23.969 4.602 1 93 152 THR B O 1
ATOM 7161 N N . LEU B 1 153 ? -5.602 25.812 4.332 1 94.56 153 LEU B N 1
ATOM 7162 C CA . LEU B 1 153 ? -5.719 25.844 2.877 1 94.56 153 LEU B CA 1
ATOM 7163 C C . LEU B 1 153 ? -4.406 26.281 2.236 1 94.56 153 LEU B C 1
ATOM 7165 O O . LEU B 1 153 ? -4.02 27.453 2.326 1 94.56 153 LEU B O 1
ATOM 7169 N N . ALA B 1 154 ? -3.719 25.344 1.641 1 90.62 154 ALA B N 1
ATOM 7170 C CA . ALA B 1 154 ? -2.393 25.562 1.074 1 90.62 154 ALA B CA 1
ATOM 7171 C C . ALA B 1 154 ? -2.307 25.031 -0.353 1 90.62 154 ALA B C 1
ATOM 7173 O O . ALA B 1 154 ? -2.947 24.031 -0.689 1 90.62 154 ALA B O 1
ATOM 7174 N N . ALA B 1 155 ? -1.645 25.734 -1.164 1 89.75 155 ALA B N 1
ATOM 7175 C CA . ALA B 1 155 ? -1.349 25.328 -2.537 1 89.75 155 ALA B CA 1
ATOM 7176 C C . ALA B 1 155 ? 0.116 25.594 -2.881 1 89.75 155 ALA B C 1
ATOM 7178 O O . ALA B 1 155 ? 0.796 26.344 -2.191 1 89.75 155 ALA B O 1
ATOM 7179 N N . SER B 1 156 ? 0.625 24.875 -3.836 1 85.44 156 SER B N 1
ATOM 7180 C CA . SER B 1 156 ? 1.955 25.109 -4.383 1 85.44 156 SER B CA 1
ATOM 7181 C C . SER B 1 156 ? 1.877 25.719 -5.777 1 85.44 156 SER B C 1
ATOM 7183 O O . SER B 1 156 ? 1.988 25.016 -6.781 1 85.44 156 SER B O 1
ATOM 7185 N N . ILE B 1 157 ? 1.73 27.062 -5.812 1 85.38 157 ILE B N 1
ATOM 7186 C CA . ILE B 1 157 ? 1.592 27.734 -7.094 1 85.38 157 ILE B CA 1
ATOM 7187 C C . ILE B 1 157 ? 2.973 28.109 -7.633 1 85.38 157 ILE B C 1
ATOM 7189 O O . ILE B 1 157 ? 3.721 28.844 -6.992 1 85.38 157 ILE B O 1
ATOM 7193 N N . ALA B 1 158 ? 3.264 27.625 -8.797 1 81.06 158 ALA B N 1
ATOM 7194 C CA . ALA B 1 158 ? 4.594 27.781 -9.375 1 81.06 158 ALA B CA 1
ATOM 7195 C C . ALA B 1 158 ? 4.781 29.188 -9.945 1 81.06 158 ALA B C 1
ATOM 7197 O O . ALA B 1 158 ? 5.816 29.812 -9.734 1 81.06 158 ALA B O 1
ATOM 7198 N N . GLU B 1 159 ? 3.764 29.688 -10.703 1 84.25 159 GLU B N 1
ATOM 7199 C CA . GLU B 1 159 ? 3.867 30.984 -11.383 1 84.25 159 GLU B CA 1
ATOM 7200 C C . GLU B 1 159 ? 2.895 32 -10.781 1 84.25 159 GLU B C 1
ATOM 7202 O O . GLU B 1 159 ? 1.789 32.188 -11.297 1 84.25 159 GLU B O 1
ATOM 7207 N N . LEU B 1 160 ? 3.414 32.719 -9.898 1 85.25 160 LEU B N 1
ATOM 7208 C CA . LEU B 1 160 ? 2.557 33.688 -9.195 1 85.25 160 LEU B CA 1
ATOM 7209 C C . LEU B 1 160 ? 2.426 34.969 -9.977 1 85.25 160 LEU B C 1
ATOM 7211 O O . LEU B 1 160 ? 1.533 35.781 -9.703 1 85.25 160 LEU B O 1
ATOM 7215 N N . ASP B 1 161 ? 3.275 35.125 -10.969 1 84.25 161 ASP B N 1
ATOM 7216 C CA . ASP B 1 161 ? 3.244 36.375 -11.742 1 84.25 161 ASP B CA 1
ATOM 7217 C C . ASP B 1 161 ? 2.525 36.156 -13.07 1 84.25 161 ASP B C 1
ATOM 7219 O O . ASP B 1 161 ? 2.543 37.031 -13.938 1 84.25 161 ASP B O 1
ATOM 7223 N N . ALA B 1 162 ? 1.871 35.062 -13.297 1 78.81 162 ALA B N 1
ATOM 7224 C CA . ALA B 1 162 ? 1.333 34.688 -14.594 1 78.81 162 ALA B CA 1
ATOM 7225 C C . ALA B 1 162 ? -0.052 35.281 -14.812 1 78.81 162 ALA B C 1
ATOM 7227 O O . ALA B 1 162 ? -0.532 35.375 -15.953 1 78.81 162 ALA B O 1
ATOM 7228 N N . THR B 1 163 ? -0.684 35.75 -13.812 1 79.38 163 THR B N 1
ATOM 7229 C CA . THR B 1 163 ? -2.07 36.156 -13.945 1 79.38 163 THR B CA 1
ATOM 7230 C C . THR B 1 163 ? -2.236 37.625 -13.492 1 79.38 163 THR B C 1
ATOM 7232 O O . THR B 1 163 ? -1.298 38.219 -12.969 1 79.38 163 THR B O 1
ATOM 7235 N N . TRP B 1 164 ? -3.539 38.188 -13.75 1 74.62 164 TRP B N 1
ATOM 7236 C CA . TRP B 1 164 ? -3.855 39.562 -13.383 1 74.62 164 TRP B CA 1
ATOM 7237 C C . TRP B 1 164 ? -3.668 39.781 -11.883 1 74.62 164 TRP B C 1
ATOM 7239 O O . TRP B 1 164 ? -3.463 40.906 -11.438 1 74.62 164 TRP B O 1
ATOM 7249 N N . ARG B 1 165 ? -3.664 38.75 -11.102 1 83 165 ARG B N 1
ATOM 7250 C CA . ARG B 1 165 ? -3.568 38.844 -9.648 1 83 165 ARG B CA 1
ATOM 7251 C C . ARG B 1 165 ? -2.223 39.406 -9.219 1 83 165 ARG B C 1
ATOM 7253 O O . ARG B 1 165 ? -2.137 40.125 -8.211 1 83 165 ARG B O 1
ATOM 7260 N N . ALA B 1 166 ? -1.258 39.062 -10.008 1 79.88 166 ALA B N 1
ATOM 7261 C CA . ALA B 1 166 ? 0.099 39.5 -9.703 1 79.88 166 ALA B CA 1
ATOM 7262 C C . ALA B 1 166 ? 0.174 41.031 -9.648 1 79.88 166 ALA B C 1
ATOM 7264 O O . ALA B 1 166 ? 0.758 41.594 -8.719 1 79.88 166 ALA B O 1
ATOM 7265 N N . GLY B 1 167 ? -0.432 41.688 -10.562 1 75.94 167 GLY B N 1
ATOM 7266 C CA . GLY B 1 167 ? -0.375 43.156 -10.656 1 75.94 167 GLY B CA 1
ATOM 7267 C C . GLY B 1 167 ? -1.344 43.844 -9.719 1 75.94 167 GLY B C 1
ATOM 7268 O O . GLY B 1 167 ? -1.148 45 -9.367 1 75.94 167 GLY B O 1
ATOM 7269 N N . SER B 1 168 ? -2.338 43.125 -9.227 1 76.5 168 SER B N 1
ATOM 7270 C CA . SER B 1 168 ? -3.373 43.719 -8.398 1 76.5 168 SER B CA 1
ATOM 7271 C C . SER B 1 168 ? -3.086 43.531 -6.914 1 76.5 168 SER B C 1
ATOM 7273 O O . SER B 1 168 ? -3.873 43.938 -6.059 1 76.5 168 SER B O 1
ATOM 7275 N N . GLY B 1 169 ? -1.989 42.844 -6.582 1 78.5 169 GLY B N 1
ATOM 7276 C CA . GLY B 1 169 ? -1.592 42.625 -5.195 1 78.5 169 GLY B CA 1
ATOM 7277 C C . GLY B 1 169 ? -2.504 41.688 -4.441 1 78.5 169 GLY B C 1
ATOM 7278 O O . GLY B 1 169 ? -2.672 41.812 -3.227 1 78.5 169 GLY B O 1
ATOM 7279 N N . VAL B 1 170 ? -3.213 40.844 -5.152 1 85.69 170 VAL B N 1
ATOM 7280 C CA . VAL B 1 170 ? -4.105 39.844 -4.527 1 85.69 170 VAL B CA 1
ATOM 7281 C C . VAL B 1 170 ? -3.283 38.781 -3.834 1 85.69 170 VAL B C 1
ATOM 7283 O O . VAL B 1 170 ? -2.473 38.094 -4.473 1 85.69 170 VAL B O 1
ATOM 7286 N N . GLY B 1 171 ? -3.375 38.656 -2.568 1 90.88 171 GLY B N 1
ATOM 7287 C CA . GLY B 1 171 ? -2.633 37.656 -1.806 1 90.88 171 GLY B CA 1
ATOM 7288 C C . GLY B 1 171 ? -3.416 36.375 -1.565 1 90.88 171 GLY B C 1
ATOM 7289 O O . GLY B 1 171 ? -4.555 36.25 -2.016 1 90.88 171 GLY B O 1
ATOM 7290 N N . VAL B 1 172 ? -2.754 35.469 -0.881 1 93.12 172 VAL B N 1
ATOM 7291 C CA . VAL B 1 172 ? -3.334 34.125 -0.633 1 93.12 172 VAL B CA 1
ATOM 7292 C C . VAL B 1 172 ? -4.602 34.281 0.206 1 93.12 172 VAL B C 1
ATOM 7294 O O . VAL B 1 172 ? -5.551 33.5 0.047 1 93.12 172 VAL B O 1
ATOM 7297 N N . THR B 1 173 ? -4.68 35.188 1.135 1 93.12 173 THR B N 1
ATOM 7298 C CA . THR B 1 173 ? -5.832 35.375 2.008 1 93.12 173 THR B CA 1
ATOM 7299 C C . THR B 1 173 ? -7.07 35.75 1.197 1 93.12 173 THR B C 1
ATOM 7301 O O . THR B 1 173 ? -8.148 35.188 1.401 1 93.12 173 THR B O 1
ATOM 7304 N N . GLU B 1 174 ? -6.906 36.594 0.297 1 91.38 174 GLU B N 1
ATOM 7305 C CA . GLU B 1 174 ? -8.023 37.094 -0.504 1 91.38 174 GLU B CA 1
ATOM 7306 C C . GLU B 1 174 ? -8.398 36.094 -1.596 1 91.38 174 GLU B C 1
ATOM 7308 O O . GLU B 1 174 ? -9.578 35.969 -1.951 1 91.38 174 GLU B O 1
ATOM 7313 N N . ASP B 1 175 ? -7.465 35.438 -2.117 1 91.06 175 ASP B N 1
ATOM 7314 C CA . ASP B 1 175 ? -7.699 34.531 -3.252 1 91.06 175 ASP B CA 1
ATOM 7315 C C . ASP B 1 175 ? -8.188 33.156 -2.785 1 91.06 175 ASP B C 1
ATOM 7317 O O . ASP B 1 175 ? -9.344 32.812 -3.021 1 91.06 175 ASP B O 1
ATOM 7321 N N . LEU B 1 176 ? -7.305 32.469 -2.045 1 90.62 176 LEU B N 1
ATOM 7322 C CA . LEU B 1 176 ? -7.613 31.109 -1.593 1 90.62 176 LEU B CA 1
ATOM 7323 C C . LEU B 1 176 ? -8.242 31.141 -0.203 1 90.62 176 LEU B C 1
ATOM 7325 O O . LEU B 1 176 ? -9.234 30.453 0.047 1 90.62 176 LEU B O 1
ATOM 7329 N N . GLY B 1 177 ? -7.738 31.969 0.564 1 94.12 177 GLY B N 1
ATOM 7330 C CA . GLY B 1 177 ? -8.055 31.953 1.983 1 94.12 177 GLY B CA 1
ATOM 7331 C C . GLY B 1 177 ? -9.484 32.375 2.281 1 94.12 177 GLY B C 1
ATOM 7332 O O . GLY B 1 177 ? -10.07 31.906 3.264 1 94.12 177 GLY B O 1
ATOM 7333 N N . CYS B 1 178 ? -10.086 33.188 1.419 1 94.31 178 CYS B N 1
ATOM 7334 C CA . CYS B 1 178 ? -11.438 33.656 1.686 1 94.31 178 CYS B CA 1
ATOM 7335 C C . CYS B 1 178 ? -12.43 32.5 1.737 1 94.31 178 CYS B C 1
ATOM 7337 O O . CYS B 1 178 ? -13.445 32.562 2.432 1 94.31 178 CYS B O 1
ATOM 7339 N N . HIS B 1 179 ? -12.086 31.422 1.062 1 94.44 179 HIS B N 1
ATOM 7340 C CA . HIS B 1 179 ? -12.945 30.234 1.104 1 94.44 179 HIS B CA 1
ATOM 7341 C C . HIS B 1 179 ? -12.945 29.609 2.492 1 94.44 179 HIS B C 1
ATOM 7343 O O . HIS B 1 179 ? -14.008 29.297 3.033 1 94.44 179 HIS B O 1
ATOM 7349 N N . MET B 1 180 ? -11.773 29.406 2.99 1 94.44 180 MET B N 1
ATOM 7350 C CA . MET B 1 180 ? -11.648 28.781 4.305 1 94.44 180 MET B CA 1
ATOM 7351 C C . MET B 1 180 ? -12.18 29.703 5.398 1 94.44 180 MET B C 1
ATOM 7353 O O . MET B 1 180 ? -12.867 29.25 6.316 1 94.44 180 MET B O 1
ATOM 7357 N N . LEU B 1 181 ? -11.891 30.953 5.289 1 95.12 181 LEU B N 1
ATOM 7358 C CA . LEU B 1 181 ? -12.359 31.922 6.27 1 95.12 181 LEU B CA 1
ATOM 7359 C C . LEU B 1 181 ? -13.875 32.031 6.258 1 95.12 181 LEU B C 1
ATOM 7361 O O . LEU B 1 181 ? -14.508 32.125 7.312 1 95.12 181 LEU B O 1
ATOM 7365 N N . ASP B 1 182 ? -14.414 32 5.105 1 95.19 182 ASP B N 1
ATOM 7366 C CA . ASP B 1 182 ? -15.875 32 4.977 1 95.19 182 ASP B CA 1
ATOM 7367 C C . ASP B 1 182 ? -16.484 30.781 5.648 1 95.19 182 ASP B C 1
ATOM 7369 O O . ASP B 1 182 ? -17.516 30.891 6.316 1 95.19 182 ASP B O 1
ATOM 7373 N N . MET B 1 183 ? -15.891 29.656 5.434 1 93.62 183 MET B N 1
ATOM 7374 C CA . MET B 1 183 ? -16.422 28.438 6.039 1 93.62 183 MET B CA 1
ATOM 7375 C C . MET B 1 183 ? -16.312 28.484 7.559 1 93.62 183 MET B C 1
ATOM 7377 O O . MET B 1 183 ? -17.219 28.031 8.266 1 93.62 183 MET B O 1
ATOM 7381 N N . MET B 1 184 ? -15.234 29 8.07 1 92.75 184 MET B N 1
ATOM 7382 C CA . MET B 1 184 ? -15.07 29.172 9.516 1 92.75 184 MET B CA 1
ATOM 7383 C C . MET B 1 184 ? -16.203 30.031 10.094 1 92.75 184 MET B C 1
ATOM 7385 O O . MET B 1 184 ? -16.812 29.656 11.094 1 92.75 184 MET B O 1
ATOM 7389 N N . VAL B 1 185 ? -16.469 31.078 9.414 1 91.44 185 VAL B N 1
ATOM 7390 C CA . VAL B 1 185 ? -17.469 32.031 9.875 1 91.44 185 VAL B CA 1
ATOM 7391 C C . VAL B 1 185 ? -18.859 31.406 9.734 1 91.44 185 VAL B C 1
ATOM 7393 O O . VAL B 1 185 ? -19.719 31.578 10.602 1 91.44 185 VAL B O 1
ATOM 7396 N N . SER B 1 186 ? -19.031 30.719 8.633 1 90.31 186 SER B N 1
ATOM 7397 C CA . SER B 1 186 ? -20.328 30.078 8.391 1 90.31 186 SER B CA 1
ATOM 7398 C C . SER B 1 186 ? -20.625 29.031 9.453 1 90.31 186 SER B C 1
ATOM 7400 O O . SER B 1 186 ? -21.781 28.891 9.883 1 90.31 186 SER B O 1
ATOM 7402 N N . LEU B 1 187 ? -19.641 28.328 9.93 1 89.12 187 LEU B N 1
ATOM 7403 C CA . LEU B 1 187 ? -19.844 27.219 10.859 1 89.12 187 LEU B CA 1
ATOM 7404 C C . LEU B 1 187 ? -19.906 27.719 12.297 1 89.12 187 LEU B C 1
ATOM 7406 O O . LEU B 1 187 ? -20.641 27.156 13.117 1 89.12 187 LEU B O 1
ATOM 7410 N N . PHE B 1 188 ? -19.188 28.781 12.625 1 89.38 188 PHE B N 1
ATOM 7411 C CA . PHE B 1 188 ? -19 29.094 14.039 1 89.38 188 PHE B CA 1
ATOM 7412 C C . PHE B 1 188 ? -19.453 30.516 14.344 1 89.38 188 PHE B C 1
ATOM 7414 O O . PHE B 1 188 ? -19.453 30.938 15.5 1 89.38 188 PHE B O 1
ATOM 7421 N N . GLY B 1 189 ? -19.828 31.219 13.32 1 86.38 189 GLY B N 1
ATOM 7422 C CA . GLY B 1 189 ? -20.25 32.594 13.5 1 86.38 189 GLY B CA 1
ATOM 7423 C C . GLY B 1 189 ? -19.109 33.594 13.445 1 86.38 189 GLY B C 1
ATOM 7424 O O . GLY B 1 189 ? -17.984 33.219 13.109 1 86.38 189 GLY B O 1
ATOM 7425 N N . ARG B 1 190 ? -19.406 34.781 13.688 1 85.88 190 ARG B N 1
ATOM 7426 C CA . ARG B 1 190 ? -18.391 35.844 13.672 1 85.88 190 ARG B CA 1
ATOM 7427 C C . ARG B 1 190 ? -17.5 35.781 14.906 1 85.88 190 ARG B C 1
ATOM 7429 O O . ARG B 1 190 ? -17.984 35.75 16.031 1 85.88 190 ARG B O 1
ATOM 7436 N N . PRO B 1 191 ? -16.188 35.688 14.711 1 88.31 191 PRO B N 1
ATOM 7437 C CA . PRO B 1 191 ? -15.305 35.75 15.875 1 88.31 191 PRO B CA 1
ATOM 7438 C C . PRO B 1 191 ? -15.328 37.094 16.578 1 88.31 191 PRO B C 1
ATOM 7440 O O . PRO B 1 191 ? -15.602 38.125 15.945 1 88.31 191 PRO B O 1
ATOM 7443 N N . THR B 1 192 ? -15.008 37.094 17.844 1 82.62 192 THR B N 1
ATOM 7444 C CA . THR B 1 192 ? -14.953 38.312 18.641 1 82.62 192 THR B CA 1
ATOM 7445 C C . THR B 1 192 ? -13.656 39.062 18.375 1 82.62 192 THR B C 1
ATOM 7447 O O . THR B 1 192 ? -13.602 40.312 18.516 1 82.62 192 THR B O 1
ATOM 7450 N N . SER B 1 193 ? -12.641 38.344 18 1 83.19 193 SER B N 1
ATOM 7451 C CA . SER B 1 193 ? -11.367 38.969 17.672 1 83.19 193 SER B CA 1
ATOM 7452 C C . SER B 1 193 ? -10.562 38.094 16.703 1 83.19 193 SER B C 1
ATOM 7454 O O . SER B 1 193 ? -10.719 36.875 16.672 1 83.19 193 SER B O 1
ATOM 7456 N N . VAL B 1 194 ? -9.773 38.812 15.859 1 88.06 194 VAL B N 1
ATOM 7457 C CA . VAL B 1 194 ? -8.867 38.156 14.93 1 88.06 194 VAL B CA 1
ATOM 7458 C C . VAL B 1 194 ? -7.488 38.781 14.992 1 88.06 194 VAL B C 1
ATOM 7460 O O . VAL B 1 194 ? -7.375 40 15.125 1 88.06 194 VAL B O 1
ATOM 7463 N N . VAL B 1 195 ? -6.426 37.969 15.062 1 84.81 195 VAL B N 1
ATOM 7464 C CA . VAL B 1 195 ? -5.047 38.406 14.891 1 84.81 195 VAL B CA 1
ATOM 7465 C C . VAL B 1 195 ? -4.402 37.656 13.734 1 84.81 195 VAL B C 1
ATOM 7467 O O . VAL B 1 195 ? -4.527 36.438 13.633 1 84.81 195 VAL B O 1
ATOM 7470 N N . ALA B 1 196 ? -3.848 38.406 12.797 1 89.31 196 ALA B N 1
ATOM 7471 C CA . ALA B 1 196 ? -3.287 37.781 11.609 1 89.31 196 ALA B CA 1
ATOM 7472 C C . ALA B 1 196 ? -1.885 38.281 11.312 1 89.31 196 ALA B C 1
ATOM 7474 O O . ALA B 1 196 ? -1.577 39.438 11.594 1 89.31 196 ALA B O 1
ATOM 7475 N N . ARG B 1 197 ? -0.987 37.375 10.914 1 87.81 197 ARG B N 1
ATOM 7476 C CA . ARG B 1 197 ? 0.335 37.688 10.391 1 87.81 197 ARG B CA 1
ATOM 7477 C C . ARG B 1 197 ? 0.552 37.062 9.016 1 87.81 197 ARG B C 1
ATOM 7479 O O . ARG B 1 197 ? 0.103 35.938 8.758 1 87.81 197 ARG B O 1
ATOM 7486 N N . SER B 1 198 ? 1.222 37.812 8.141 1 88.88 198 SER B N 1
ATOM 7487 C CA . SER B 1 198 ? 1.435 37.312 6.793 1 88.88 198 SER B CA 1
ATOM 7488 C C . SER B 1 198 ? 2.877 37.5 6.344 1 88.88 198 SER B C 1
ATOM 7490 O O . SER B 1 198 ? 3.592 38.344 6.898 1 88.88 198 SER B O 1
ATOM 7492 N N . ALA B 1 199 ? 3.363 36.656 5.504 1 87.56 199 ALA B N 1
ATOM 7493 C CA . ALA B 1 199 ? 4.641 36.781 4.809 1 87.56 199 ALA B CA 1
ATOM 7494 C C . ALA B 1 199 ? 4.426 37.031 3.316 1 87.56 199 ALA B C 1
ATOM 7496 O O . ALA B 1 199 ? 3.477 36.5 2.725 1 87.56 199 ALA B O 1
ATOM 7497 N N . THR B 1 200 ? 5.289 37.875 2.734 1 85.5 200 THR B N 1
ATOM 7498 C CA . THR B 1 200 ? 5.184 38.25 1.325 1 85.5 200 THR B CA 1
ATOM 7499 C C . THR B 1 200 ? 6.508 38 0.604 1 85.5 200 THR B C 1
ATOM 7501 O O . THR B 1 200 ? 7.539 37.781 1.245 1 85.5 200 THR B O 1
ATOM 7504 N N . GLY B 1 201 ? 6.434 37.875 -0.675 1 81.69 201 GLY B N 1
ATOM 7505 C CA . GLY B 1 201 ? 7.625 37.906 -1.511 1 81.69 201 GLY B CA 1
ATOM 7506 C C . GLY B 1 201 ? 8.453 36.625 -1.396 1 81.69 201 GLY B C 1
ATOM 7507 O O . GLY B 1 201 ? 9.688 36.688 -1.415 1 81.69 201 GLY B O 1
ATOM 7508 N N . VAL B 1 202 ? 7.832 35.531 -1.191 1 85.5 202 VAL B N 1
ATOM 7509 C CA . VAL B 1 202 ? 8.555 34.281 -1.007 1 85.5 202 VAL B CA 1
ATOM 7510 C C . VAL B 1 202 ? 9.211 33.844 -2.32 1 85.5 202 VAL B C 1
ATOM 7512 O O . VAL B 1 202 ? 10.344 33.344 -2.324 1 85.5 202 VAL B O 1
ATOM 7515 N N . ARG B 1 203 ? 8.484 34.031 -3.398 1 84.56 203 ARG B N 1
ATOM 7516 C CA . ARG B 1 203 ? 9.094 33.781 -4.703 1 84.56 203 ARG B CA 1
ATOM 7517 C C . ARG B 1 203 ? 9.797 35.031 -5.215 1 84.56 203 ARG B C 1
ATOM 7519 O O . ARG B 1 203 ? 9.273 35.75 -6.07 1 84.56 203 ARG B O 1
ATOM 7526 N N . ALA B 1 204 ? 11.039 35.219 -4.898 1 75.62 204 ALA B N 1
ATOM 7527 C CA . ALA B 1 204 ? 11.766 36.5 -5.066 1 75.62 204 ALA B CA 1
ATOM 7528 C C . ALA B 1 204 ? 12.07 36.75 -6.535 1 75.62 204 ALA B C 1
ATOM 7530 O O . ALA B 1 204 ? 12.227 37.906 -6.949 1 75.62 204 ALA B O 1
ATOM 7531 N N . GLU B 1 205 ? 12.039 35.688 -7.27 1 75.19 205 GLU B N 1
ATOM 7532 C CA . GLU B 1 205 ? 12.414 35.844 -8.672 1 75.19 205 GLU B CA 1
ATOM 7533 C C . GLU B 1 205 ? 11.211 36.281 -9.516 1 75.19 205 GLU B C 1
ATOM 7535 O O . GLU B 1 205 ? 11.359 36.625 -10.688 1 75.19 205 GLU B O 1
ATOM 7540 N N . GLN B 1 206 ? 10.078 36.281 -8.883 1 81.81 206 GLN B N 1
ATOM 7541 C CA . GLN B 1 206 ? 8.852 36.656 -9.594 1 81.81 206 GLN B CA 1
ATOM 7542 C C . GLN B 1 206 ? 8.328 38 -9.148 1 81.81 206 GLN B C 1
ATOM 7544 O O . GLN B 1 206 ? 8.578 38.438 -8.016 1 81.81 206 GLN B O 1
ATOM 7549 N N . SER B 1 207 ? 7.68 38.688 -10.086 1 82.69 207 SER B N 1
ATOM 7550 C CA . SER B 1 207 ? 7.078 39.969 -9.766 1 82.69 207 SER B CA 1
ATOM 7551 C C . SER B 1 207 ? 5.582 39.844 -9.5 1 82.69 207 SER B C 1
ATOM 7553 O O . SER B 1 207 ? 4.793 39.688 -10.43 1 82.69 207 SER B O 1
ATOM 7555 N N . TYR B 1 208 ? 5.203 39.844 -8.219 1 85.19 208 TYR B N 1
ATOM 7556 C CA . TYR B 1 208 ? 3.812 39.719 -7.797 1 85.19 208 TYR B CA 1
ATOM 7557 C C . TYR B 1 208 ? 3.594 40.344 -6.426 1 85.19 208 TYR B C 1
ATOM 7559 O O . TYR B 1 208 ? 4.555 40.625 -5.703 1 85.19 208 TYR B O 1
ATOM 7567 N N . GLY B 1 209 ? 2.338 40.719 -6.125 1 82.12 209 GLY B N 1
ATOM 7568 C CA . GLY B 1 209 ? 2.008 41.281 -4.832 1 82.12 209 GLY B CA 1
ATOM 7569 C C . GLY B 1 209 ? 1.107 40.406 -3.992 1 82.12 209 GLY B C 1
ATOM 7570 O O . GLY B 1 209 ? 0.774 39.281 -4.395 1 82.12 209 GLY B O 1
ATOM 7571 N N . GLY B 1 210 ? 0.912 40.906 -2.758 1 87 210 GLY B N 1
ATOM 7572 C CA . GLY B 1 210 ? 0.005 40.188 -1.864 1 87 210 GLY B CA 1
ATOM 7573 C C . GLY B 1 210 ? 0.714 39.219 -0.936 1 87 210 GLY B C 1
ATOM 7574 O O . GLY B 1 210 ? 1.888 38.906 -1.14 1 87 210 GLY B O 1
ATOM 7575 N N . ASP B 1 211 ? 0.039 38.812 0.058 1 90.56 211 ASP B N 1
ATOM 7576 C CA . ASP B 1 211 ? 0.603 37.875 1.037 1 90.56 211 ASP B CA 1
ATOM 7577 C C . ASP B 1 211 ? 0.737 36.469 0.454 1 90.56 211 ASP B C 1
ATOM 7579 O O . ASP B 1 211 ? -0.122 36.031 -0.309 1 90.56 211 ASP B O 1
ATOM 7583 N N . ASP B 1 212 ? 1.834 35.781 0.75 1 92.06 212 ASP B N 1
ATOM 7584 C CA . ASP B 1 212 ? 2.107 34.406 0.283 1 92.06 212 ASP B CA 1
ATOM 7585 C C . ASP B 1 212 ? 1.68 33.375 1.32 1 92.06 212 ASP B C 1
ATOM 7587 O O . ASP B 1 212 ? 1.28 32.25 0.967 1 92.06 212 ASP B O 1
ATOM 7591 N N . VAL B 1 213 ? 1.926 33.719 2.545 1 92.31 213 VAL B N 1
ATOM 7592 C CA . VAL B 1 213 ? 1.565 32.875 3.689 1 92.31 213 VAL B CA 1
ATOM 7593 C C . VAL B 1 213 ? 0.844 33.719 4.734 1 92.31 213 VAL B C 1
ATOM 7595 O O . VAL B 1 213 ? 1.168 34.906 4.922 1 92.31 213 VAL B O 1
ATOM 7598 N N . ALA B 1 214 ? -0.13 33.125 5.383 1 93.19 214 ALA B N 1
ATOM 7599 C CA . ALA B 1 214 ? -0.843 33.844 6.438 1 93.19 214 ALA B CA 1
ATOM 7600 C C . ALA B 1 214 ? -1.257 32.906 7.559 1 93.19 214 ALA B C 1
ATOM 7602 O O . ALA B 1 214 ? -1.643 31.766 7.301 1 93.19 214 ALA B O 1
ATOM 7603 N N . ASN B 1 215 ? -1.062 33.344 8.773 1 92.25 215 ASN B N 1
ATOM 7604 C CA . ASN B 1 215 ? -1.612 32.688 9.969 1 92.25 215 ASN B CA 1
ATOM 7605 C C . ASN B 1 215 ? -2.623 33.594 10.664 1 92.25 215 ASN B C 1
ATOM 7607 O O . ASN B 1 215 ? -2.334 34.781 10.938 1 92.25 215 ASN B O 1
ATOM 7611 N N . VAL B 1 216 ? -3.795 33.062 10.883 1 92.94 216 VAL B N 1
ATOM 7612 C CA . VAL B 1 216 ? -4.871 33.844 11.5 1 92.94 216 VAL B CA 1
ATOM 7613 C C . VAL B 1 216 ? -5.355 33.125 12.758 1 92.94 216 VAL B C 1
ATOM 7615 O O . VAL B 1 216 ? -5.707 31.938 12.711 1 92.94 216 VAL B O 1
ATOM 7618 N N . ILE B 1 217 ? -5.324 33.75 13.867 1 90.44 217 ILE B N 1
ATOM 7619 C CA . ILE B 1 217 ? -5.934 33.219 15.094 1 90.44 217 ILE B CA 1
ATOM 7620 C C . ILE B 1 217 ? -7.266 33.938 15.328 1 90.44 217 ILE B C 1
ATOM 7622 O O . ILE B 1 217 ? -7.383 35.156 15.133 1 90.44 217 ILE B O 1
ATOM 7626 N N . MET B 1 218 ? -8.219 33.125 15.664 1 89.75 218 MET B N 1
ATOM 7627 C CA . MET B 1 218 ? -9.57 33.625 15.883 1 89.75 218 MET B CA 1
ATOM 7628 C C . MET B 1 218 ? -10.07 33.25 17.281 1 89.75 218 MET B C 1
ATOM 7630 O O . MET B 1 218 ? -9.797 32.156 17.766 1 89.75 218 MET B O 1
ATOM 7634 N N . ASN B 1 219 ? -10.688 34.219 17.906 1 86.25 219 ASN B N 1
ATOM 7635 C CA . ASN B 1 219 ? -11.438 34 19.141 1 86.25 219 ASN B CA 1
ATOM 7636 C C . ASN B 1 219 ? -12.938 34.125 18.922 1 86.25 219 ASN B C 1
ATOM 7638 O O . ASN B 1 219 ? -13.422 35.219 18.594 1 86.25 219 ASN B O 1
ATOM 7642 N N . PHE B 1 220 ? -13.68 33 19.047 1 86.38 220 PHE B N 1
ATOM 7643 C CA . PHE B 1 220 ? -15.109 33.031 18.766 1 86.38 220 PHE B CA 1
ATOM 7644 C C . PHE B 1 220 ? -15.914 33.281 20.031 1 86.38 220 PHE B C 1
ATOM 7646 O O . PHE B 1 220 ? -17.141 33.375 19.984 1 86.38 220 PHE B O 1
ATOM 7653 N N . GLY B 1 221 ? -15.242 33.5 21.062 1 74.44 221 GLY B N 1
ATOM 7654 C CA . GLY B 1 221 ? -15.93 33.812 22.297 1 74.44 221 GLY B CA 1
ATOM 7655 C C . GLY B 1 221 ? -16.609 32.594 22.906 1 74.44 221 GLY B C 1
ATOM 7656 O O . GLY B 1 221 ? -16.312 31.453 22.531 1 74.44 221 GLY B O 1
ATOM 7657 N N . GLU B 1 222 ? -17.422 32.781 23.922 1 61.72 222 GLU B N 1
ATOM 7658 C CA . GLU B 1 222 ? -18.094 31.719 24.656 1 61.72 222 GLU B CA 1
ATOM 7659 C C . GLU B 1 222 ? -19.219 31.094 23.812 1 61.72 222 GLU B C 1
ATOM 7661 O O . GLU B 1 222 ? -19.906 31.812 23.094 1 61.72 222 GLU B O 1
ATOM 7666 N N . GLY B 1 223 ? -19.016 29.797 23.344 1 54.41 223 GLY B N 1
ATOM 7667 C CA . GLY B 1 223 ? -20.062 29.125 22.578 1 54.41 223 GLY B CA 1
ATOM 7668 C C . GLY B 1 223 ? -21.453 29.375 23.125 1 54.41 223 GLY B C 1
ATOM 7669 O O . GLY B 1 223 ? -21.609 30.031 24.156 1 54.41 223 GLY B O 1
ATOM 7670 N N . ALA B 1 224 ? -22.422 29.094 22.156 1 45.53 224 ALA B N 1
ATOM 7671 C CA . ALA B 1 224 ? -23.812 29.328 22.5 1 45.53 224 ALA B CA 1
ATOM 7672 C C . ALA B 1 224 ? -24.125 28.797 23.906 1 45.53 224 ALA B C 1
ATOM 7674 O O . ALA B 1 224 ? -25.016 29.297 24.578 1 45.53 224 ALA B O 1
ATOM 7675 N N . ALA B 1 225 ? -23.531 27.594 24.188 1 42.31 225 ALA B N 1
ATOM 7676 C CA . ALA B 1 225 ? -23.984 27.016 25.453 1 42.31 225 ALA B CA 1
ATOM 7677 C C . ALA B 1 225 ? -23.234 27.609 26.625 1 42.31 225 ALA B C 1
ATOM 7679 O O . ALA B 1 225 ? -22 27.734 26.578 1 42.31 225 ALA B O 1
ATOM 7680 N N . ALA B 1 226 ? -23.438 28.75 27.109 1 40.84 226 ALA B N 1
ATOM 7681 C CA . ALA B 1 226 ? -23.031 29.547 28.266 1 40.84 226 ALA B CA 1
ATOM 7682 C C . ALA B 1 226 ? -22.062 28.766 29.141 1 40.84 226 ALA B C 1
ATOM 7684 O O . ALA B 1 226 ? -22.078 28.891 30.375 1 40.84 226 ALA B O 1
ATOM 7685 N N . THR B 1 227 ? -21.406 27.719 28.781 1 47.06 227 THR B N 1
ATOM 7686 C CA . THR B 1 227 ? -20.672 26.875 29.719 1 47.06 227 THR B CA 1
ATOM 7687 C C . THR B 1 227 ? -19.266 27.438 29.953 1 47.06 227 THR B C 1
ATOM 7689 O O . THR B 1 227 ? -18.453 26.797 30.609 1 47.06 227 THR B O 1
ATOM 7692 N N . GLY B 1 228 ? -19.016 28.75 29.578 1 55.41 228 GLY B N 1
ATOM 7693 C CA . GLY B 1 228 ? -17.734 29.344 29.906 1 55.41 228 GLY B CA 1
ATOM 7694 C C . GLY B 1 228 ? -16.609 28.906 28.984 1 55.41 228 GLY B C 1
ATOM 7695 O O . GLY B 1 228 ? -15.477 29.359 29.125 1 55.41 228 GLY B O 1
ATOM 7696 N N . GLN B 1 229 ? -16.922 28.109 28.062 1 62.66 229 GLN B N 1
ATOM 7697 C CA . GLN B 1 229 ? -15.828 27.594 27.25 1 62.66 229 GLN B CA 1
ATOM 7698 C C . GLN B 1 229 ? -15.68 28.422 25.969 1 62.66 229 GLN B C 1
ATOM 7700 O O . GLN B 1 229 ? -16.672 28.672 25.266 1 62.66 229 GLN B O 1
ATOM 7705 N N . THR B 1 230 ? -14.508 29.031 25.75 1 75.62 230 THR B N 1
ATOM 7706 C CA . THR B 1 230 ? -14.164 29.828 24.578 1 75.62 230 THR B CA 1
ATOM 7707 C C . THR B 1 230 ? -13.742 28.938 23.406 1 75.62 230 THR B C 1
ATOM 7709 O O . THR B 1 230 ? -13.023 27.953 23.609 1 75.62 230 THR B O 1
ATOM 7712 N N . ILE B 1 231 ? -14.391 29.203 22.234 1 86.31 231 ILE B N 1
ATOM 7713 C CA . ILE B 1 231 ? -13.961 28.516 21.016 1 86.31 231 ILE B CA 1
ATOM 7714 C C . ILE B 1 231 ? -12.789 29.266 20.391 1 86.31 231 ILE B C 1
ATOM 7716 O O . ILE B 1 231 ? -12.875 30.484 20.141 1 86.31 231 ILE B O 1
ATOM 7720 N N . ILE B 1 232 ? -11.672 28.578 20.25 1 89.81 232 ILE B N 1
ATOM 7721 C CA . ILE B 1 232 ? -10.523 29.203 19.609 1 89.81 232 ILE B CA 1
ATOM 7722 C C . ILE B 1 232 ? -10.328 28.625 18.203 1 89.81 232 ILE B C 1
ATOM 7724 O O . ILE B 1 232 ? -10.602 27.453 17.969 1 89.81 232 ILE B O 1
ATOM 7728 N N . GLY B 1 233 ? -9.938 29.5 17.297 1 91.31 233 GLY B N 1
ATOM 7729 C CA . GLY B 1 233 ? -9.734 29.062 15.922 1 91.31 233 GLY B CA 1
ATOM 7730 C C . GLY B 1 233 ? -8.398 29.5 15.352 1 91.31 233 GLY B C 1
ATOM 7731 O O . GLY B 1 233 ? -7.805 30.469 15.82 1 91.31 233 GLY B O 1
ATOM 7732 N N . HIS B 1 234 ? -7.887 28.734 14.383 1 92.81 234 HIS B N 1
ATOM 7733 C CA . HIS B 1 234 ? -6.688 29.062 13.625 1 92.81 234 HIS B CA 1
ATOM 7734 C C . HIS B 1 234 ? -6.848 28.688 12.156 1 92.81 234 HIS B C 1
ATOM 7736 O O . HIS B 1 234 ? -7.406 27.625 11.836 1 92.81 234 HIS B O 1
ATOM 7742 N N . VAL B 1 235 ? -6.391 29.562 11.273 1 94.06 235 VAL B N 1
ATOM 7743 C CA . VAL B 1 235 ? -6.359 29.266 9.844 1 94.06 235 VAL B CA 1
ATOM 7744 C C . VAL B 1 235 ? -4.953 29.5 9.305 1 94.06 235 VAL B C 1
ATOM 7746 O O . VAL B 1 235 ? -4.355 30.562 9.523 1 94.06 235 VAL B O 1
ATOM 7749 N N . HIS B 1 236 ? -4.391 28.453 8.703 1 93.56 236 HIS B N 1
ATOM 7750 C CA . HIS B 1 236 ? -3.133 28.562 7.977 1 93.56 236 HIS B CA 1
ATOM 7751 C C . HIS B 1 236 ? -3.369 28.609 6.473 1 93.56 236 HIS B C 1
ATOM 7753 O O . HIS B 1 236 ? -4.008 27.719 5.91 1 93.56 236 HIS B O 1
ATOM 7759 N N . LEU B 1 237 ? -2.822 29.672 5.844 1 94.44 237 LEU B N 1
ATOM 7760 C CA . LEU B 1 237 ? -2.959 29.844 4.402 1 94.44 237 LEU B CA 1
ATOM 7761 C C . LEU B 1 237 ? -1.59 29.938 3.734 1 94.44 237 LEU B C 1
ATOM 7763 O O . LEU B 1 237 ? -0.672 30.562 4.273 1 94.44 237 LEU B O 1
ATOM 7767 N N . SER B 1 238 ? -1.439 29.234 2.574 1 92.81 238 SER B N 1
ATOM 7768 C CA . SER B 1 238 ? -0.188 29.328 1.83 1 92.81 238 SER B CA 1
ATOM 7769 C C . SER B 1 238 ? -0.41 29.078 0.341 1 92.81 238 SER B C 1
ATOM 7771 O O . SER B 1 238 ? -1.17 28.188 -0.038 1 92.81 238 SER B O 1
ATOM 7773 N N . ARG B 1 239 ? 0.146 30 -0.482 1 92.69 239 ARG B N 1
ATOM 7774 C CA . ARG B 1 239 ? 0.149 29.75 -1.919 1 92.69 239 ARG B CA 1
ATOM 7775 C C . ARG B 1 239 ? 1.528 29.297 -2.393 1 92.69 239 ARG B C 1
ATOM 7777 O O . ARG B 1 239 ? 1.769 29.188 -3.596 1 92.69 239 ARG B O 1
ATOM 7784 N N . VAL B 1 240 ? 2.461 29.109 -1.399 1 88.62 240 VAL B N 1
ATOM 7785 C CA . VAL B 1 240 ? 3.822 28.672 -1.705 1 88.62 240 VAL B CA 1
ATOM 7786 C C . VAL B 1 240 ? 4.164 27.422 -0.893 1 88.62 240 VAL B C 1
ATOM 7788 O O . VAL B 1 240 ? 5.312 27.25 -0.478 1 88.62 240 VAL B O 1
ATOM 7791 N N . ALA B 1 241 ? 3.186 26.609 -0.51 1 85.88 241 ALA B N 1
ATOM 7792 C CA . ALA B 1 241 ? 3.389 25.406 0.293 1 85.88 241 ALA B CA 1
ATOM 7793 C C . ALA B 1 241 ? 4.094 24.312 -0.514 1 85.88 241 ALA B C 1
ATOM 7795 O O . ALA B 1 241 ? 4.191 24.406 -1.739 1 85.88 241 ALA B O 1
ATOM 7796 N N . HIS B 1 242 ? 4.613 23.406 0.225 1 79 242 HIS B N 1
ATOM 7797 C CA . HIS B 1 242 ? 5.312 22.297 -0.411 1 79 242 HIS B CA 1
ATOM 7798 C C . HIS B 1 242 ? 4.332 21.312 -1.027 1 79 242 HIS B C 1
ATOM 7800 O O . HIS B 1 242 ? 4.719 20.469 -1.838 1 79 242 HIS B O 1
ATOM 7806 N N . ARG B 1 243 ? 3.117 21.438 -0.59 1 80.56 243 ARG B N 1
ATOM 7807 C CA . ARG B 1 243 ? 2.062 20.609 -1.161 1 80.56 243 ARG B CA 1
ATOM 7808 C C . ARG B 1 243 ? 0.7 21.281 -1.017 1 80.56 243 ARG B C 1
ATOM 7810 O O . ARG B 1 243 ? 0.521 22.156 -0.172 1 80.56 243 ARG B O 1
ATOM 7817 N N . ASP B 1 244 ? -0.24 20.859 -1.899 1 85.62 244 ASP B N 1
ATOM 7818 C CA . ASP B 1 244 ? -1.615 21.312 -1.721 1 85.62 244 ASP B CA 1
ATOM 7819 C C . ASP B 1 244 ? -2.258 20.656 -0.503 1 85.62 244 ASP B C 1
ATOM 7821 O O . ASP B 1 244 ? -2.045 19.469 -0.251 1 85.62 244 ASP B O 1
ATOM 7825 N N . GLN B 1 245 ? -2.838 21.453 0.283 1 88.06 245 GLN B N 1
ATOM 7826 C CA . GLN B 1 245 ? -3.498 20.938 1.48 1 88.06 245 GLN B CA 1
ATOM 7827 C C . GLN B 1 245 ? -4.797 21.688 1.754 1 88.06 245 GLN B C 1
ATOM 7829 O O . GLN B 1 245 ? -4.859 22.906 1.606 1 88.06 245 GLN B O 1
ATOM 7834 N N . GLU B 1 246 ? -5.867 20.984 2.018 1 92.5 246 GLU B N 1
ATOM 7835 C CA . GLU B 1 246 ? -7.113 21.516 2.557 1 92.5 246 GLU B CA 1
ATOM 7836 C C . GLU B 1 246 ? -7.602 20.688 3.74 1 92.5 246 GLU B C 1
ATOM 7838 O O . GLU B 1 246 ? -7.887 19.484 3.594 1 92.5 246 GLU B O 1
ATOM 7843 N N . SER B 1 247 ? -7.633 21.328 4.879 1 92.88 247 SER B N 1
ATOM 7844 C CA . SER B 1 247 ? -8.039 20.578 6.062 1 92.88 247 SER B CA 1
ATOM 7845 C C . SER B 1 247 ? -8.805 21.453 7.043 1 92.88 247 SER B C 1
ATOM 7847 O O . SER B 1 247 ? -8.609 22.672 7.074 1 92.88 247 SER B O 1
ATOM 7849 N N . LEU B 1 248 ? -9.727 20.828 7.789 1 93.25 248 LEU B N 1
ATOM 7850 C CA . LEU B 1 248 ? -10.484 21.422 8.891 1 93.25 248 LEU B CA 1
ATOM 7851 C C . LEU B 1 248 ? -10.602 20.438 10.055 1 93.25 248 LEU B C 1
ATOM 7853 O O . LEU B 1 248 ? -11.109 19.328 9.883 1 93.25 248 LEU B O 1
ATOM 7857 N N . VAL B 1 249 ? -10.031 20.781 11.195 1 92.38 249 VAL B N 1
ATOM 7858 C CA . VAL B 1 249 ? -10.094 19.953 12.391 1 92.38 249 VAL B CA 1
ATOM 7859 C C . VAL B 1 249 ? -10.891 20.672 13.477 1 92.38 249 VAL B C 1
ATOM 7861 O O . VAL B 1 249 ? -10.531 21.781 13.891 1 92.38 249 VAL B O 1
ATOM 7864 N N . ILE B 1 250 ? -11.969 20.062 13.906 1 92.44 250 ILE B N 1
ATOM 7865 C CA . ILE B 1 250 ? -12.836 20.625 14.938 1 92.44 250 ILE B CA 1
ATOM 7866 C C . ILE B 1 250 ? -12.828 19.719 16.172 1 92.44 250 ILE B C 1
ATOM 7868 O O . ILE B 1 250 ? -13.273 18.562 16.094 1 92.44 250 ILE B O 1
ATOM 7872 N N . THR B 1 251 ? -12.297 20.203 17.234 1 90.5 251 THR B N 1
ATOM 7873 C CA . THR B 1 251 ? -12.219 19.453 18.484 1 90.5 251 THR B CA 1
ATOM 7874 C C . THR B 1 251 ? -13.281 19.938 19.469 1 90.5 251 THR B C 1
ATOM 7876 O O . THR B 1 251 ? -13.367 21.125 19.766 1 90.5 251 THR B O 1
ATOM 7879 N N . GLY B 1 252 ? -14.086 19 19.938 1 88.5 252 GLY B N 1
ATOM 7880 C CA . GLY B 1 252 ? -15.102 19.297 20.938 1 88.5 252 GLY B CA 1
ATOM 7881 C C . GLY B 1 252 ? -15.062 18.359 22.125 1 88.5 252 GLY B C 1
ATOM 7882 O O . GLY B 1 252 ? -14.172 17.516 22.234 1 88.5 252 GLY B O 1
ATOM 7883 N N . THR B 1 253 ? -15.969 18.547 23.016 1 83.69 253 THR B N 1
ATOM 7884 C CA . THR B 1 253 ? -15.992 17.828 24.297 1 83.69 253 THR B CA 1
ATOM 7885 C C . THR B 1 253 ? -16.312 16.359 24.062 1 83.69 253 THR B C 1
ATOM 7887 O O . THR B 1 253 ? -15.969 15.508 24.906 1 83.69 253 THR B O 1
ATOM 7890 N N . ASN B 1 254 ? -16.969 16.109 22.938 1 82.5 254 ASN B N 1
ATOM 7891 C CA . ASN B 1 254 ? -17.422 14.742 22.734 1 82.5 254 ASN B CA 1
ATOM 7892 C C . ASN B 1 254 ? -16.656 14.062 21.609 1 82.5 254 ASN B C 1
ATOM 7894 O O . ASN B 1 254 ? -16.922 12.898 21.297 1 82.5 254 ASN B O 1
ATOM 7898 N N . GLY B 1 255 ? -15.797 14.844 20.984 1 83.31 255 GLY B N 1
ATOM 7899 C CA . GLY B 1 255 ? -15.094 14.227 19.875 1 83.31 255 GLY B CA 1
ATOM 7900 C C . GLY B 1 255 ? -14.43 15.234 18.953 1 83.31 255 GLY B C 1
ATOM 7901 O O . GLY B 1 255 ? -14.312 16.406 19.297 1 83.31 255 GLY B O 1
ATOM 7902 N N . THR B 1 256 ? -13.867 14.703 17.781 1 88.25 256 THR B N 1
ATOM 7903 C CA . THR B 1 256 ? -13.141 15.539 16.828 1 88.25 256 THR B CA 1
ATOM 7904 C C . THR B 1 256 ? -13.602 15.258 15.406 1 88.25 256 THR B C 1
ATOM 7906 O O . THR B 1 256 ? -13.711 14.094 15 1 88.25 256 THR B O 1
ATOM 7909 N N . PHE B 1 257 ? -13.984 16.406 14.711 1 88.88 257 PHE B N 1
ATOM 7910 C CA . PHE B 1 257 ? -14.234 16.344 13.273 1 88.88 257 PHE B CA 1
ATOM 7911 C C . PHE B 1 257 ? -12.977 16.672 12.492 1 88.88 257 PHE B C 1
ATOM 7913 O O . PHE B 1 257 ? -12.273 17.641 12.805 1 88.88 257 PHE B O 1
ATOM 7920 N N . THR B 1 258 ? -12.719 15.828 11.508 1 90.75 258 THR B N 1
ATOM 7921 C CA . THR B 1 258 ? -11.594 16.125 10.633 1 90.75 258 THR B CA 1
ATOM 7922 C C . THR B 1 258 ? -12.016 16.094 9.172 1 90.75 258 THR B C 1
ATOM 7924 O O . THR B 1 258 ? -12.641 15.133 8.719 1 90.75 258 THR B O 1
ATOM 7927 N N . LEU B 1 259 ? -11.789 17.25 8.477 1 92.19 259 LEU B N 1
ATOM 7928 C CA . LEU B 1 259 ? -11.867 17.328 7.02 1 92.19 259 LEU B CA 1
ATOM 7929 C C . LEU B 1 259 ? -10.469 17.453 6.41 1 92.19 259 LEU B C 1
ATOM 7931 O O . LEU B 1 259 ? -9.75 18.422 6.688 1 92.19 259 LEU B O 1
ATOM 7935 N N . GLU B 1 260 ? -10.094 16.5 5.695 1 88.5 260 GLU B N 1
ATOM 7936 C CA . GLU B 1 260 ? -8.812 16.5 4.992 1 88.5 260 GLU B CA 1
ATOM 7937 C C . GLU B 1 260 ? -8.984 16.141 3.521 1 88.5 260 GLU B C 1
ATOM 7939 O O . GLU B 1 260 ? -9.164 14.969 3.184 1 88.5 260 GLU B O 1
ATOM 7944 N N . GLY B 1 261 ? -8.82 17.234 2.658 1 87.31 261 GLY B N 1
ATOM 7945 C CA . GLY B 1 261 ? -9.148 17.016 1.257 1 87.31 261 GLY B CA 1
ATOM 7946 C C . GLY B 1 261 ? -10.609 16.688 1.028 1 87.31 261 GLY B C 1
ATOM 7947 O O . GLY B 1 261 ? -11.492 17.469 1.391 1 87.31 261 GLY B O 1
ATOM 7948 N N . ASN B 1 262 ? -10.875 15.555 0.574 1 86.88 262 ASN B N 1
ATOM 7949 C CA . ASN B 1 262 ? -12.242 15.156 0.28 1 86.88 262 ASN B CA 1
ATOM 7950 C C . ASN B 1 262 ? -12.812 14.266 1.378 1 86.88 262 ASN B C 1
ATOM 7952 O O . ASN B 1 262 ? -13.984 13.883 1.33 1 86.88 262 ASN B O 1
ATOM 7956 N N . ASP B 1 263 ? -12.016 14.055 2.453 1 86 263 ASP B N 1
ATOM 7957 C CA . ASP B 1 263 ? -12.422 13.117 3.498 1 86 263 ASP B CA 1
ATOM 7958 C C . ASP B 1 263 ? -12.898 13.867 4.742 1 86 263 ASP B C 1
ATOM 7960 O O . ASP B 1 263 ? -12.25 14.812 5.191 1 86 263 ASP B O 1
ATOM 7964 N N . VAL B 1 264 ? -14.086 13.414 5.301 1 88.88 264 VAL B N 1
ATOM 7965 C CA . VAL B 1 264 ? -14.625 13.938 6.551 1 88.88 264 VAL B CA 1
ATOM 7966 C C . VAL B 1 264 ? -14.766 12.812 7.57 1 88.88 264 VAL B C 1
ATOM 7968 O O . VAL B 1 264 ? -15.344 11.766 7.27 1 88.88 264 VAL B O 1
ATOM 7971 N N . THR B 1 265 ? -14.109 12.984 8.734 1 88.62 265 THR B N 1
ATOM 7972 C CA . THR B 1 265 ? -14.195 11.977 9.789 1 88.62 265 THR B CA 1
ATOM 7973 C C . THR B 1 265 ? -14.617 12.609 11.109 1 88.62 265 THR B C 1
ATOM 7975 O O . THR B 1 265 ? -14.234 13.742 11.414 1 88.62 265 THR B O 1
ATOM 7978 N N . LEU B 1 266 ? -15.492 11.891 11.836 1 85.56 266 LEU B N 1
ATOM 7979 C CA . LEU B 1 266 ? -15.867 12.25 13.195 1 85.56 266 LEU B CA 1
ATOM 7980 C C . LEU B 1 266 ? -15.453 11.172 14.188 1 85.56 266 LEU B C 1
ATOM 7982 O O . LEU B 1 266 ? -15.805 10 14.016 1 85.56 266 LEU B O 1
ATOM 7986 N N . LYS B 1 267 ? -14.547 11.555 15.125 1 83.44 267 LYS B N 1
ATOM 7987 C CA . LYS B 1 267 ? -14.109 10.664 16.203 1 83.44 267 LYS B CA 1
ATOM 7988 C C . LYS B 1 267 ? -14.672 11.109 17.547 1 83.44 267 LYS B C 1
ATOM 7990 O O . LYS B 1 267 ? -14.812 12.305 17.797 1 83.44 267 LYS B O 1
ATOM 7995 N N . ASP B 1 268 ? -15.008 10.102 18.375 1 76.62 268 ASP B N 1
ATOM 7996 C CA . ASP B 1 268 ? -15.461 10.453 19.719 1 76.62 268 ASP B CA 1
ATOM 7997 C C . ASP B 1 268 ? -14.281 10.734 20.641 1 76.62 268 ASP B C 1
ATOM 7999 O O . ASP B 1 268 ? -13.133 10.805 20.188 1 76.62 268 ASP B O 1
ATOM 8003 N N . GLY B 1 269 ? -14.602 11.07 21.938 1 69.5 269 GLY B N 1
ATOM 8004 C CA . GLY B 1 269 ? -13.594 11.469 22.922 1 69.5 269 GLY B CA 1
ATOM 8005 C C . GLY B 1 269 ? -12.555 10.391 23.172 1 69.5 269 GLY B C 1
ATOM 8006 O O . GLY B 1 269 ? -11.469 10.68 23.672 1 69.5 269 GLY B O 1
ATOM 8007 N N . LEU B 1 270 ? -12.836 9.266 22.797 1 66.06 270 LEU B N 1
ATOM 8008 C CA . LEU B 1 270 ? -11.914 8.156 23.031 1 66.06 270 LEU B CA 1
ATOM 8009 C C . LEU B 1 270 ? -11.141 7.805 21.766 1 66.06 270 LEU B C 1
ATOM 8011 O O . LEU B 1 270 ? -10.367 6.848 21.766 1 66.06 270 LEU B O 1
ATOM 8015 N N . GLY B 1 271 ? -11.391 8.57 20.672 1 69.5 271 GLY B N 1
ATOM 8016 C CA . GLY B 1 271 ? -10.648 8.398 19.422 1 69.5 271 GLY B CA 1
ATOM 8017 C C . GLY B 1 271 ? -11.312 7.426 18.469 1 69.5 271 GLY B C 1
ATOM 8018 O O . GLY B 1 271 ? -10.758 7.121 17.406 1 69.5 271 GLY B O 1
ATOM 8019 N N . HIS B 1 272 ? -12.523 7.027 18.828 1 72.31 272 HIS B N 1
ATOM 8020 C CA . HIS B 1 272 ? -13.25 6.113 17.953 1 72.31 272 HIS B CA 1
ATOM 8021 C C . HIS B 1 272 ? -13.938 6.867 16.828 1 72.31 272 HIS B C 1
ATOM 8023 O O . HIS B 1 272 ? -14.617 7.867 17.062 1 72.31 272 HIS B O 1
ATOM 8029 N N . GLU B 1 273 ? -13.672 6.406 15.617 1 77.94 273 GLU B N 1
ATOM 8030 C CA . GLU B 1 273 ? -14.336 7.031 14.477 1 77.94 273 GLU B CA 1
ATOM 8031 C C . GLU B 1 273 ? -15.82 6.668 14.43 1 77.94 273 GLU B C 1
ATOM 8033 O O . GLU B 1 273 ? -16.172 5.488 14.359 1 77.94 273 GLU B O 1
ATOM 8038 N N . ILE B 1 274 ? -16.828 7.715 14.609 1 70.12 274 ILE B N 1
ATOM 8039 C CA . ILE B 1 274 ? -18.266 7.496 14.68 1 70.12 274 ILE B CA 1
ATOM 8040 C C . ILE B 1 274 ? -18.922 7.875 13.352 1 70.12 274 ILE B C 1
ATOM 8042 O O . ILE B 1 274 ? -20.078 7.531 13.094 1 70.12 274 ILE B O 1
ATOM 8046 N N . PHE B 1 275 ? -18.234 8.68 12.461 1 76.44 275 PHE B N 1
ATOM 8047 C CA . PHE B 1 275 ? -18.734 9.117 11.156 1 76.44 275 PHE B CA 1
ATOM 8048 C C . PHE B 1 275 ? -17.578 9.297 10.18 1 76.44 275 PHE B C 1
ATOM 8050 O O . PHE B 1 275 ? -16.5 9.742 10.555 1 76.44 275 PHE B O 1
ATOM 8057 N N . ARG B 1 276 ? -17.656 8.781 8.898 1 82.81 276 ARG B N 1
ATOM 8058 C CA . ARG B 1 276 ? -16.703 9.062 7.832 1 82.81 276 ARG B CA 1
ATOM 8059 C C . ARG B 1 276 ? -17.406 9.305 6.508 1 82.81 276 ARG B C 1
ATOM 8061 O O . ARG B 1 276 ? -18.375 8.602 6.176 1 82.81 276 ARG B O 1
ATOM 8068 N N . LEU B 1 277 ? -17.094 10.398 5.727 1 80.31 277 LEU B N 1
ATOM 8069 C CA . LEU B 1 277 ? -17.578 10.758 4.402 1 80.31 277 LEU B CA 1
ATOM 8070 C C . LEU B 1 277 ? -16.422 11.016 3.447 1 80.31 277 LEU B C 1
ATOM 8072 O O . LEU B 1 277 ? -15.5 11.773 3.77 1 80.31 277 LEU B O 1
ATOM 8076 N N . ALA B 1 278 ? -16.297 10.227 2.355 1 80.38 278 ALA B N 1
ATOM 8077 C CA . ALA B 1 278 ? -15.414 10.578 1.248 1 80.38 278 ALA B CA 1
ATOM 8078 C C . ALA B 1 278 ? -16.188 11.242 0.115 1 80.38 278 ALA B C 1
ATOM 8080 O O . ALA B 1 278 ? -16.891 10.57 -0.642 1 80.38 278 ALA B O 1
ATOM 8081 N N . ASP B 1 279 ? -16.016 12.547 -0.081 1 80.44 279 ASP B N 1
ATOM 8082 C CA . ASP B 1 279 ? -16.719 13.328 -1.093 1 80.44 279 ASP B CA 1
ATOM 8083 C C . ASP B 1 279 ? -16.172 13.047 -2.488 1 80.44 279 ASP B C 1
ATOM 8085 O O . ASP B 1 279 ? -15.055 13.453 -2.818 1 80.44 279 ASP B O 1
ATOM 8089 N N . ALA B 1 280 ? -16.859 12.32 -3.273 1 72.75 280 ALA B N 1
ATOM 8090 C CA . ALA B 1 280 ? -16.422 11.938 -4.617 1 72.75 280 ALA B CA 1
ATOM 8091 C C . ALA B 1 280 ? -16.969 12.914 -5.66 1 72.75 280 ALA B C 1
ATOM 8093 O O . ALA B 1 280 ? -16.828 12.688 -6.863 1 72.75 280 ALA B O 1
ATOM 8094 N N . SER B 1 281 ? -17.469 13.977 -5.18 1 75.19 281 SER B N 1
ATOM 8095 C CA . SER B 1 281 ? -18.047 14.914 -6.129 1 75.19 281 SER B CA 1
ATOM 8096 C C . SER B 1 281 ? -16.984 15.586 -6.984 1 75.19 281 SER B C 1
ATOM 8098 O O . SER B 1 281 ? -15.898 15.906 -6.492 1 75.19 281 SER B O 1
ATOM 8100 N N . THR B 1 282 ? -17.266 15.664 -8.242 1 79.5 282 THR B N 1
ATOM 8101 C CA . THR B 1 282 ? -16.375 16.391 -9.156 1 79.5 282 THR B CA 1
ATOM 8102 C C . THR B 1 282 ? -16.5 17.891 -8.953 1 79.5 282 THR B C 1
ATOM 8104 O O . THR B 1 282 ? -17.453 18.359 -8.32 1 79.5 282 THR B O 1
ATOM 8107 N N . LYS B 1 283 ? -15.555 18.516 -9.523 1 81.69 283 LYS B N 1
ATOM 8108 C CA . LYS B 1 283 ? -15.609 19.969 -9.492 1 81.69 283 LYS B CA 1
ATOM 8109 C C . LYS B 1 283 ? -16.875 20.484 -10.156 1 81.69 283 LYS B C 1
ATOM 8111 O O . LYS B 1 283 ? -17.516 21.422 -9.648 1 81.69 283 LYS B O 1
ATOM 8116 N N . THR B 1 284 ? -17.219 19.891 -11.211 1 83.31 284 THR B N 1
ATOM 8117 C CA . THR B 1 284 ? -18.406 20.297 -11.953 1 83.31 284 THR B CA 1
ATOM 8118 C C . THR B 1 284 ? -19.672 20.047 -11.125 1 83.31 284 THR B C 1
ATOM 8120 O O . THR B 1 284 ? -20.578 20.891 -11.117 1 83.31 284 THR B O 1
ATOM 8123 N N . ALA B 1 285 ? -19.672 18.984 -10.445 1 84 285 ALA B N 1
ATOM 8124 C CA . ALA B 1 285 ? -20.828 18.656 -9.625 1 84 285 ALA B CA 1
ATOM 8125 C C . ALA B 1 285 ? -21 19.672 -8.492 1 84 285 ALA B C 1
ATOM 8127 O O . ALA B 1 285 ? -22.125 20.016 -8.141 1 84 285 ALA B O 1
ATOM 8128 N N . ARG B 1 286 ? -19.922 20.109 -7.98 1 87.62 286 ARG B N 1
ATOM 8129 C CA . ARG B 1 286 ? -19.953 21.078 -6.891 1 87.62 286 ARG B CA 1
ATOM 8130 C C . ARG B 1 286 ? -20.453 22.438 -7.371 1 87.62 286 ARG B C 1
ATOM 8132 O O . ARG B 1 286 ? -21.266 23.078 -6.711 1 87.62 286 ARG B O 1
ATOM 8139 N N . VAL B 1 287 ? -20.016 22.812 -8.508 1 91.94 287 VAL B N 1
ATOM 8140 C CA . VAL B 1 287 ? -20.438 24.078 -9.102 1 91.94 287 VAL B CA 1
ATOM 8141 C C . VAL B 1 287 ? -21.906 24.016 -9.508 1 91.94 287 VAL B C 1
ATOM 8143 O O . VAL B 1 287 ? -22.656 24.969 -9.336 1 91.94 287 VAL B O 1
ATOM 8146 N N . LYS B 1 288 ? -22.297 22.906 -10.031 1 90.56 288 LYS B N 1
ATOM 8147 C CA . LYS B 1 288 ? -23.703 22.703 -10.406 1 90.56 288 LYS B CA 1
ATOM 8148 C C . LYS B 1 288 ? -24.625 22.859 -9.203 1 90.56 288 LYS B C 1
ATOM 8150 O O . LYS B 1 288 ? -25.672 23.5 -9.297 1 90.56 288 LYS B O 1
ATOM 8155 N N . ALA B 1 289 ? -24.203 22.266 -8.109 1 88.06 289 ALA B N 1
ATOM 8156 C CA . ALA B 1 289 ? -25 22.344 -6.895 1 88.06 289 ALA B CA 1
ATOM 8157 C C . ALA B 1 289 ? -25.219 23.781 -6.465 1 88.06 289 ALA B C 1
ATOM 8159 O O . ALA B 1 289 ? -26.328 24.172 -6.082 1 88.06 289 ALA B O 1
ATOM 8160 N N . MET B 1 290 ? -24.203 24.594 -6.523 1 93.31 290 MET B N 1
ATOM 8161 C CA . MET B 1 290 ? -24.281 26 -6.191 1 93.31 290 MET B CA 1
ATOM 8162 C C . MET B 1 290 ? -25.203 26.75 -7.164 1 93.31 290 MET B C 1
ATOM 8164 O O . MET B 1 290 ? -26.062 27.516 -6.75 1 93.31 290 MET B O 1
ATOM 8168 N N . LEU B 1 291 ? -25.078 26.453 -8.453 1 93.56 291 LEU B N 1
ATOM 8169 C CA . LEU B 1 291 ? -25.859 27.109 -9.484 1 93.56 291 LEU B CA 1
ATOM 8170 C C . LEU B 1 291 ? -27.344 26.75 -9.352 1 93.56 291 LEU B C 1
ATOM 8172 O O . LEU B 1 291 ? -28.203 27.594 -9.586 1 93.56 291 LEU B O 1
ATOM 8176 N N . GLN B 1 292 ? -27.594 25.562 -8.969 1 90.69 292 GLN B N 1
ATOM 8177 C CA . GLN B 1 292 ? -28.969 25.125 -8.781 1 90.69 292 GLN B CA 1
ATOM 8178 C C . GLN B 1 292 ? -29.625 25.859 -7.625 1 90.69 292 GLN B C 1
ATOM 8180 O O . GLN B 1 292 ? -30.781 26.297 -7.734 1 90.69 292 GLN B O 1
ATOM 8185 N N . LYS B 1 293 ? -28.875 25.969 -6.551 1 91.19 293 LYS B N 1
ATOM 8186 C CA . LYS B 1 293 ? -29.406 26.672 -5.391 1 91.19 293 LYS B CA 1
ATOM 8187 C C . LYS B 1 293 ? -29.609 28.156 -5.695 1 91.19 293 LYS B C 1
ATOM 8189 O O . LYS B 1 293 ? -30.578 28.766 -5.25 1 91.19 293 LYS B O 1
ATOM 8194 N N . PHE B 1 294 ? -28.75 28.719 -6.426 1 94.44 294 PHE B N 1
ATOM 8195 C CA . PHE B 1 294 ? -28.875 30.125 -6.828 1 94.44 294 PHE B CA 1
ATOM 8196 C C . PHE B 1 294 ? -30.078 30.312 -7.754 1 94.44 294 PHE B C 1
ATOM 8198 O O . PHE B 1 294 ? -30.828 31.266 -7.605 1 94.44 294 PHE B O 1
ATOM 8205 N N . SER B 1 295 ? -30.234 29.406 -8.727 1 92.31 295 SER B N 1
ATOM 8206 C CA . SER B 1 295 ? -31.328 29.453 -9.672 1 92.31 295 SER B CA 1
ATOM 8207 C C . SER B 1 295 ? -32.688 29.375 -8.953 1 92.31 295 SER B C 1
ATOM 8209 O O . SER B 1 295 ? -33.625 30.078 -9.32 1 92.31 295 SER B O 1
ATOM 8211 N N . ALA B 1 296 ? -32.719 28.5 -7.98 1 90.06 296 ALA B N 1
ATOM 8212 C CA . ALA B 1 296 ? -33.938 28.359 -7.203 1 90.06 296 ALA B CA 1
ATOM 8213 C C . ALA B 1 296 ? -34.281 29.672 -6.492 1 90.06 296 ALA B C 1
ATOM 8215 O O . ALA B 1 296 ? -35.469 30.031 -6.383 1 90.06 296 ALA B O 1
ATOM 8216 N N . TRP B 1 297 ? -33.312 30.375 -6 1 92 297 TRP B N 1
ATOM 8217 C CA . TRP B 1 297 ? -33.5 31.656 -5.336 1 92 297 TRP B CA 1
ATOM 8218 C C . TRP B 1 297 ? -33.969 32.719 -6.324 1 92 297 TRP B C 1
ATOM 8220 O O . TRP B 1 297 ? -34.938 33.438 -6.066 1 92 297 TRP B O 1
ATOM 8230 N N . VAL B 1 298 ? -33.344 32.75 -7.488 1 93.69 298 VAL B N 1
ATOM 8231 C CA . VAL B 1 298 ? -33.625 33.781 -8.508 1 93.69 298 VAL B CA 1
ATOM 8232 C C . VAL B 1 298 ? -35.031 33.562 -9.07 1 93.69 298 VAL B C 1
ATOM 8234 O O . VAL B 1 298 ? -35.75 34.5 -9.32 1 93.69 298 VAL B O 1
ATOM 8237 N N . ALA B 1 299 ? -35.438 32.281 -9.234 1 89.06 299 ALA B N 1
ATOM 8238 C CA . ALA B 1 299 ? -36.719 31.938 -9.82 1 89.06 299 ALA B CA 1
ATOM 8239 C C . ALA B 1 299 ? -37.844 32.031 -8.781 1 89.06 299 ALA B C 1
ATOM 8241 O O . ALA B 1 299 ? -39 31.812 -9.109 1 89.06 299 ALA B O 1
ATOM 8242 N N . GLY B 1 300 ? -37.5 32.188 -7.508 1 86 300 GLY B N 1
ATOM 8243 C CA . GLY B 1 300 ? -38.5 32.312 -6.461 1 86 300 GLY B CA 1
ATOM 8244 C C . GLY B 1 300 ? -38.812 31 -5.789 1 86 300 GLY B C 1
ATOM 8245 O O . GLY B 1 300 ? -39.75 30.922 -4.957 1 86 300 GLY B O 1
ATOM 8246 N N . GLY B 1 301 ? -38.125 30.016 -6.133 1 79.38 301 GLY B N 1
ATOM 8247 C CA . GLY B 1 301 ? -38.375 28.703 -5.566 1 79.38 301 GLY B CA 1
ATOM 8248 C C . GLY B 1 301 ? -37.75 28.516 -4.195 1 79.38 301 GLY B C 1
ATOM 8249 O O . GLY B 1 301 ? -38.094 27.562 -3.477 1 79.38 301 GLY B O 1
ATOM 8250 N N . ALA B 1 302 ? -36.812 29.266 -3.801 1 84.56 302 ALA B N 1
ATOM 8251 C CA . ALA B 1 302 ? -36.156 29.25 -2.492 1 84.56 302 ALA B CA 1
ATOM 8252 C C . ALA B 1 302 ? -36.156 30.641 -1.867 1 84.56 302 ALA B C 1
ATOM 8254 O O . ALA B 1 302 ? -36 31.641 -2.568 1 84.56 302 ALA B O 1
ATOM 8255 N N . PRO B 1 303 ? -36.375 30.656 -0.602 1 83.5 303 PRO B N 1
ATOM 8256 C CA . PRO B 1 303 ? -36.469 31.969 0.058 1 83.5 303 PRO B CA 1
ATOM 8257 C C . PRO B 1 303 ? -35.094 32.656 0.184 1 83.5 303 PRO B C 1
ATOM 8259 O O . PRO B 1 303 ? -35.062 33.875 0.374 1 83.5 303 PRO B O 1
ATOM 8262 N N . ASP B 1 304 ? -34.062 31.844 0.176 1 84.56 304 ASP B N 1
ATOM 8263 C CA . ASP B 1 304 ? -32.719 32.406 0.376 1 84.56 304 ASP B CA 1
ATOM 8264 C C . ASP B 1 304 ? -31.672 31.578 -0.344 1 84.56 304 ASP B C 1
ATOM 8266 O O . ASP B 1 304 ? -31.953 30.516 -0.881 1 84.56 304 ASP B O 1
ATOM 8270 N N . PHE B 1 305 ? -30.516 32.25 -0.497 1 91.75 305 PHE B N 1
ATOM 8271 C CA . PHE B 1 305 ? -29.297 31.656 -1.027 1 91.75 305 PHE B CA 1
ATOM 8272 C C . PHE B 1 305 ? -28.172 31.734 -0.011 1 91.75 305 PHE B C 1
ATOM 8274 O O . PHE B 1 305 ? -27.859 32.812 0.501 1 91.75 305 PHE B O 1
ATOM 8281 N N . ALA B 1 306 ? -27.5 30.594 0.325 1 90.62 306 ALA B N 1
ATOM 8282 C CA . ALA B 1 306 ? -26.562 30.469 1.447 1 90.62 306 ALA B CA 1
ATOM 8283 C C . ALA B 1 306 ? -25.375 31.406 1.27 1 90.62 306 ALA B C 1
ATOM 8285 O O . ALA B 1 306 ? -24.719 31.766 2.244 1 90.62 306 ALA B O 1
ATOM 8286 N N . ALA B 1 307 ? -25.094 31.797 0.053 1 95 307 ALA B N 1
ATOM 8287 C CA . ALA B 1 307 ? -23.969 32.688 -0.227 1 95 307 ALA B CA 1
ATOM 8288 C C . ALA B 1 307 ? -24.453 34 -0.812 1 95 307 ALA B C 1
ATOM 8290 O O . ALA B 1 307 ? -23.797 34.594 -1.672 1 95 307 ALA B O 1
ATOM 8291 N N . SER B 1 308 ? -25.672 34.406 -0.367 1 95.5 308 SER B N 1
ATOM 8292 C CA . SER B 1 308 ? -26.172 35.75 -0.71 1 95.5 308 SER B CA 1
ATOM 8293 C C . SER B 1 308 ? -25.359 36.844 0.002 1 95.5 308 SER B C 1
ATOM 8295 O O . SER B 1 308 ? -24.734 36.562 1.03 1 95.5 308 SER B O 1
ATOM 8297 N N . LEU B 1 309 ? -25.359 38.031 -0.491 1 94 309 LEU B N 1
ATOM 8298 C CA . LEU B 1 309 ? -24.625 39.125 0.116 1 94 309 LEU B CA 1
ATOM 8299 C C . LEU B 1 309 ? -25.031 39.344 1.571 1 94 309 LEU B C 1
ATOM 8301 O O . LEU B 1 309 ? -24.188 39.594 2.426 1 94 309 LEU B O 1
ATOM 8305 N N . ASP B 1 310 ? -26.281 39.125 1.854 1 90.31 310 ASP B N 1
ATOM 8306 C CA . ASP B 1 310 ? -26.797 39.312 3.207 1 90.31 310 ASP B CA 1
ATOM 8307 C C . ASP B 1 310 ? -26.203 38.281 4.172 1 90.31 310 ASP B C 1
ATOM 8309 O O . ASP B 1 310 ? -25.984 38.594 5.348 1 90.31 310 ASP B O 1
ATOM 8313 N N . ARG B 1 311 ? -25.891 37.156 3.648 1 91.56 311 ARG B N 1
ATOM 8314 C CA . ARG B 1 311 ? -25.391 36.062 4.477 1 91.56 311 ARG B CA 1
ATOM 8315 C C . ARG B 1 311 ? -23.875 36.156 4.617 1 91.56 311 ARG B C 1
ATOM 8317 O O . ARG B 1 311 ? -23.266 35.344 5.316 1 91.56 311 ARG B O 1
ATOM 8324 N N . LEU B 1 312 ? -23.25 37.188 4.016 1 94.5 312 LEU B N 1
ATOM 8325 C CA . LEU B 1 312 ? -21.781 37.188 3.963 1 94.5 312 LEU B CA 1
ATOM 8326 C C . LEU B 1 312 ? -21.219 38.406 4.699 1 94.5 312 LEU B C 1
ATOM 8328 O O . LEU B 1 312 ? -20.031 38.719 4.566 1 94.5 312 LEU B O 1
ATOM 8332 N N . ALA B 1 313 ? -22.062 39.094 5.492 1 91.25 313 ALA B N 1
ATOM 8333 C CA . ALA B 1 313 ? -21.641 40.281 6.23 1 91.25 313 ALA B CA 1
ATOM 8334 C C . ALA B 1 313 ? -20.5 39.938 7.191 1 91.25 313 ALA B C 1
ATOM 8336 O O . ALA B 1 313 ? -19.531 40.688 7.297 1 91.25 313 ALA B O 1
ATOM 8337 N N . ASP B 1 314 ? -20.672 38.844 7.875 1 91.12 314 ASP B N 1
ATOM 8338 C CA . ASP B 1 314 ? -19.656 38.438 8.852 1 91.12 314 ASP B CA 1
ATOM 8339 C C . ASP B 1 314 ? -18.344 38.094 8.156 1 91.12 314 ASP B C 1
ATOM 8341 O O . ASP B 1 314 ? -17.266 38.406 8.68 1 91.12 314 ASP B O 1
ATOM 8345 N N . THR B 1 315 ? -18.422 37.469 7.012 1 93.19 315 THR B N 1
ATOM 8346 C CA . THR B 1 315 ? -17.234 37.156 6.238 1 93.19 315 THR B CA 1
ATOM 8347 C C . THR B 1 315 ? -16.484 38.406 5.832 1 93.19 315 THR B C 1
ATOM 8349 O O . THR B 1 315 ? -15.258 38.5 5.938 1 93.19 315 THR B O 1
ATOM 8352 N N . VAL B 1 316 ? -17.203 39.406 5.398 1 92.5 316 VAL B N 1
ATOM 8353 C CA . VAL B 1 316 ? -16.625 40.656 5 1 92.5 316 VAL B CA 1
ATOM 8354 C C . VAL B 1 316 ? -15.945 41.312 6.199 1 92.5 316 VAL B C 1
ATOM 8356 O O . VAL B 1 316 ? -14.828 41.844 6.078 1 92.5 316 VAL B O 1
ATOM 8359 N N . SER B 1 317 ? -16.594 41.25 7.32 1 90.5 317 SER B N 1
ATOM 8360 C CA . SER B 1 317 ? -16.047 41.844 8.531 1 90.5 317 SER B CA 1
ATOM 8361 C C . SER B 1 317 ? -14.734 41.188 8.938 1 90.5 317 SER B C 1
ATOM 8363 O O . SER B 1 317 ? -13.789 41.844 9.352 1 90.5 317 SER B O 1
ATOM 8365 N N . VAL B 1 318 ? -14.695 39.906 8.867 1 92 318 VAL B N 1
ATOM 8366 C CA . VAL B 1 318 ? -13.516 39.125 9.242 1 92 318 VAL B CA 1
ATOM 8367 C C . VAL B 1 318 ? -12.367 39.438 8.281 1 92 318 VAL B C 1
ATOM 8369 O O . VAL B 1 318 ? -11.227 39.656 8.703 1 92 318 VAL B O 1
ATOM 8372 N N . MET B 1 319 ? -12.672 39.5 6.992 1 92 319 MET B N 1
ATOM 8373 C CA . MET B 1 319 ? -11.656 39.844 5.992 1 92 319 MET B CA 1
ATOM 8374 C C . MET B 1 319 ? -11.078 41.219 6.234 1 92 319 MET B C 1
ATOM 8376 O O . MET B 1 319 ? -9.875 41.438 6.09 1 92 319 MET B O 1
ATOM 8380 N N . GLU B 1 320 ? -11.938 42.094 6.566 1 87 320 GLU B N 1
ATOM 8381 C CA . GLU B 1 320 ? -11.492 43.469 6.863 1 87 320 GLU B CA 1
ATOM 8382 C C . GLU B 1 320 ? -10.602 43.5 8.102 1 87 320 GLU B C 1
ATOM 8384 O O . GLU B 1 320 ? -9.609 44.219 8.141 1 87 320 GLU B O 1
ATOM 8389 N N . ALA B 1 321 ? -11 42.781 9.102 1 87.75 321 ALA B N 1
ATOM 8390 C CA . ALA B 1 321 ? -10.219 42.719 10.336 1 87.75 321 ALA B CA 1
ATOM 8391 C C . ALA B 1 321 ? -8.836 42.125 10.07 1 87.75 321 ALA B C 1
ATOM 8393 O O . ALA B 1 321 ? -7.844 42.594 10.656 1 87.75 321 ALA B O 1
ATOM 8394 N N . ILE B 1 322 ? -8.773 41.156 9.227 1 90.38 322 ILE B N 1
ATOM 8395 C CA . ILE B 1 322 ? -7.508 40.5 8.898 1 90.38 322 ILE B CA 1
ATOM 8396 C C . ILE B 1 322 ? -6.602 41.5 8.156 1 90.38 322 ILE B C 1
ATOM 8398 O O . ILE B 1 322 ? -5.41 41.594 8.453 1 90.38 322 ILE B O 1
ATOM 8402 N N . ARG B 1 323 ? -7.164 42.188 7.188 1 84.56 323 ARG B N 1
ATOM 8403 C CA . ARG B 1 323 ? -6.398 43.188 6.457 1 84.56 323 ARG B CA 1
ATOM 8404 C C . ARG B 1 323 ? -5.859 44.25 7.398 1 84.56 323 ARG B C 1
ATOM 8406 O O . ARG B 1 323 ? -4.73 44.719 7.23 1 84.56 323 ARG B O 1
ATOM 8413 N N . HIS B 1 324 ? -6.684 44.625 8.297 1 81.31 324 HIS B N 1
ATOM 8414 C CA . HIS B 1 324 ? -6.273 45.625 9.289 1 81.31 324 HIS B CA 1
ATOM 8415 C C . HIS B 1 324 ? -5.137 45.094 10.156 1 81.31 324 HIS B C 1
ATOM 8417 O O . HIS B 1 324 ? -4.215 45.844 10.5 1 81.31 324 HIS B O 1
ATOM 8423 N N . SER B 1 325 ? -5.227 43.812 10.523 1 82.12 325 SER B N 1
ATOM 8424 C CA . SER B 1 325 ? -4.203 43.156 11.344 1 82.12 325 SER B CA 1
ATOM 8425 C C . SER B 1 325 ? -2.855 43.125 10.633 1 82.12 325 SER B C 1
ATOM 8427 O O . SER B 1 325 ? -1.807 43.25 11.273 1 82.12 325 SER B O 1
ATOM 8429 N N . TYR B 1 326 ? -2.812 42.938 9.281 1 75.94 326 TYR B N 1
ATOM 8430 C CA . TYR B 1 326 ? -1.594 42.938 8.477 1 75.94 326 TYR B CA 1
ATOM 8431 C C . TYR B 1 326 ? -0.896 44.281 8.531 1 75.94 326 TYR B C 1
ATOM 8433 O O . TYR B 1 326 ? 0.335 44.344 8.586 1 75.94 326 TYR B O 1
ATOM 8441 N N . SER B 1 327 ? -1.579 45.344 8.328 1 63.16 327 SER B N 1
ATOM 8442 C CA . SER B 1 327 ? -1.044 46.688 8.172 1 63.16 327 SER B CA 1
ATOM 8443 C C . SER B 1 327 ? -0.584 47.25 9.516 1 63.16 327 SER B C 1
ATOM 8445 O O . SER B 1 327 ? 0.194 48.219 9.555 1 63.16 327 SER B O 1
ATOM 8447 N N . ASN B 1 328 ? -1.074 46.812 10.602 1 53.53 328 ASN B N 1
ATOM 8448 C CA . ASN B 1 328 ? -0.712 47.281 11.922 1 53.53 328 ASN B CA 1
ATOM 8449 C C . ASN B 1 328 ? -0.239 46.156 12.828 1 53.53 328 ASN B C 1
ATOM 8451 O O . ASN B 1 328 ? -0.941 45.781 13.773 1 53.53 328 ASN B O 1
ATOM 8455 N N . PRO B 1 329 ? 1.039 45.562 12.375 1 49.84 329 PRO B N 1
ATOM 8456 C CA . PRO B 1 329 ? 1.451 44.406 13.164 1 49.84 329 PRO B CA 1
ATOM 8457 C C . PRO B 1 329 ? 1.565 44.688 14.656 1 49.84 329 PRO B C 1
ATOM 8459 O O . PRO B 1 329 ? 1.468 43.781 15.484 1 49.84 329 PRO B O 1
ATOM 8462 N N . SER B 1 330 ? 1.992 45.969 14.977 1 42.91 330 SER B N 1
ATOM 8463 C CA . SER B 1 330 ? 2.146 46.375 16.375 1 42.91 330 SER B CA 1
ATOM 8464 C C . SER B 1 330 ? 0.799 46.719 17 1 42.91 330 SER B C 1
ATOM 8466 O O . SER B 1 330 ? 0.705 46.906 18.203 1 42.91 330 SER B O 1
ATOM 8468 N N . ASP B 1 331 ? -0.085 47.219 16.203 1 36.25 331 ASP B N 1
ATOM 8469 C CA . ASP B 1 331 ? -1.347 47.688 16.766 1 36.25 331 ASP B CA 1
ATOM 8470 C C . ASP B 1 331 ? -2.189 46.5 17.266 1 36.25 331 ASP B C 1
ATOM 8472 O O . ASP B 1 331 ? -2.709 45.75 16.453 1 36.25 331 ASP B O 1
ATOM 8476 N N . ASP B 1 332 ? -1.746 45.844 18.141 1 35.88 332 ASP B N 1
ATOM 8477 C CA . ASP B 1 332 ? -2.641 44.875 18.734 1 35.88 332 ASP B CA 1
ATOM 8478 C C . ASP B 1 332 ? -4.008 45.469 19.047 1 35.88 332 ASP B C 1
ATOM 8480 O O . ASP B 1 332 ? -4.715 45 19.938 1 35.88 332 ASP B O 1
ATOM 8484 N N . ALA B 1 333 ? -4.215 46.75 18.75 1 30.27 333 ALA B N 1
ATOM 8485 C CA . ALA B 1 333 ? -5.508 47.281 19.188 1 30.27 333 ALA B CA 1
ATOM 8486 C C . ALA B 1 333 ? -6.621 46.281 18.906 1 30.27 333 ALA B C 1
ATOM 8488 O O . ALA B 1 333 ? -6.656 45.656 17.844 1 30.27 333 ALA B O 1
ATOM 8489 N N . ASP B 1 334 ? -7.094 45.75 19.969 1 31.11 334 ASP B N 1
ATOM 8490 C CA . ASP B 1 334 ? -8.398 45.156 20.172 1 31.11 334 ASP B CA 1
ATOM 8491 C C . ASP B 1 334 ? -9.438 45.719 19.219 1 31.11 334 ASP B C 1
ATOM 8493 O O . ASP B 1 334 ? -10.383 46.406 19.625 1 31.11 334 ASP B O 1
ATOM 8497 N N . GLN B 1 335 ? -9.141 46.531 18.281 1 29.61 335 GLN B N 1
ATOM 8498 C CA . GLN B 1 335 ? -10.469 46.625 17.688 1 29.61 335 GLN B CA 1
ATOM 8499 C C . GLN B 1 335 ? -10.992 45.25 17.266 1 29.61 335 GLN B C 1
ATOM 8501 O O . GLN B 1 335 ? -10.617 44.719 16.219 1 29.61 335 GLN B O 1
ATOM 8506 N N . SER B 1 336 ? -10.977 44.281 18.141 1 32.34 336 SER B N 1
ATOM 8507 C CA . SER B 1 336 ? -12.031 43.281 18.047 1 32.34 336 SER B CA 1
ATOM 8508 C C . SER B 1 336 ? -13.219 43.812 17.25 1 32.34 336 SER B C 1
ATOM 8510 O O . SER B 1 336 ? -13.812 44.812 17.594 1 32.34 336 SER B O 1
ATOM 8512 N N . VAL B 1 337 ? -13.094 43.938 16.094 1 32.88 337 VAL B N 1
ATOM 8513 C CA . VAL B 1 337 ? -14.422 44.125 15.531 1 32.88 337 VAL B CA 1
ATOM 8514 C C . VAL B 1 337 ? -15.391 43.125 16.125 1 32.88 337 VAL B C 1
ATOM 8516 O O . VAL B 1 337 ? -15.289 41.906 15.852 1 32.88 337 VAL B O 1
ATOM 8519 N N . VAL B 1 338 ? -15.688 43.281 17.406 1 31.41 338 VAL B N 1
ATOM 8520 C CA . VAL B 1 338 ? -16.797 42.562 18.016 1 31.41 338 VAL B CA 1
ATOM 8521 C C . VAL B 1 338 ? -17.938 42.438 17.016 1 31.41 338 VAL B C 1
ATOM 8523 O O . VAL B 1 338 ? -18.484 43.438 16.562 1 31.41 338 VAL B O 1
ATOM 8526 N N . LEU B 1 339 ? -17.828 41.438 16.219 1 32.97 339 LEU B N 1
ATOM 8527 C CA . LEU B 1 339 ? -18.984 41.156 15.367 1 32.97 339 LEU B CA 1
ATOM 8528 C C . LEU B 1 339 ? -20.203 40.844 16.203 1 32.97 339 LEU B C 1
ATOM 8530 O O . LEU B 1 339 ? -20.125 40.062 17.156 1 32.97 339 LEU B O 1
ATOM 8534 N N . ALA B 1 340 ? -21.109 41.719 16.422 1 28.66 340 ALA B N 1
ATOM 8535 C CA . ALA B 1 340 ? -22.359 41.531 17.125 1 28.66 340 ALA B CA 1
ATOM 8536 C C . ALA B 1 340 ? -22.953 40.156 16.828 1 28.66 340 ALA B C 1
ATOM 8538 O O . ALA B 1 340 ? -22.969 39.719 15.672 1 28.66 340 ALA B O 1
ATOM 8539 N N . ARG B 1 341 ? -23.141 39.312 17.734 1 31.14 341 ARG B N 1
ATOM 8540 C CA . ARG B 1 341 ? -23.734 37.969 17.797 1 31.14 341 ARG B CA 1
ATOM 8541 C C . ARG B 1 341 ? -25.094 37.938 17.094 1 31.14 341 ARG B C 1
ATOM 8543 O O . ARG B 1 341 ? -26 38.688 17.453 1 31.14 341 ARG B O 1
ATOM 8550 N N . GLN B 1 342 ? -25.266 37.719 15.852 1 28.11 342 GLN B N 1
ATOM 8551 C CA . GLN B 1 342 ? -26.641 37.469 15.461 1 28.11 342 GLN B CA 1
ATOM 8552 C C . GLN B 1 342 ? -27.156 36.156 16.031 1 28.11 342 GLN B C 1
ATOM 8554 O O . GLN B 1 342 ? -26.375 35.219 16.281 1 28.11 342 GLN B O 1
ATOM 8559 N N . PRO B 1 343 ? -28.359 35.938 16.531 1 26.7 343 PRO B N 1
ATOM 8560 C CA . PRO B 1 343 ? -29.031 34.781 17.078 1 26.7 343 PRO B CA 1
ATOM 8561 C C . PRO B 1 343 ? -28.828 33.531 16.219 1 26.7 343 PRO B C 1
ATOM 8563 O O . PRO B 1 343 ? -28.641 33.656 15 1 26.7 343 PRO B O 1
ATOM 8566 N N . PRO B 1 344 ? -28.406 32.406 16.797 1 28.41 344 PRO B N 1
ATOM 8567 C CA . PRO B 1 344 ? -28.219 31.141 16.078 1 28.41 344 PRO B CA 1
ATOM 8568 C C . PRO B 1 344 ? -29.391 30.812 15.156 1 28.41 344 PRO B C 1
ATOM 8570 O O . PRO B 1 344 ? -30.531 31.172 15.445 1 28.41 344 PRO B O 1
ATOM 8573 N N . LEU B 1 345 ? -29.281 30.672 13.906 1 26.39 345 LEU B N 1
ATOM 8574 C CA . LEU B 1 345 ? -30.312 30.219 12.984 1 26.39 345 LEU B CA 1
ATOM 8575 C C . LEU B 1 345 ? -31.016 28.969 13.539 1 26.39 345 LEU B C 1
ATOM 8577 O O . LEU B 1 345 ? -30.422 28.219 14.312 1 26.39 345 LEU B O 1
ATOM 8581 N N . SER B 1 346 ? -32.344 28.797 13.453 1 26.11 346 SER B N 1
ATOM 8582 C CA . SER B 1 346 ? -33.375 27.812 13.82 1 26.11 346 SER B CA 1
ATOM 8583 C C . SER B 1 346 ? -32.906 26.391 13.531 1 26.11 346 SER B C 1
ATOM 8585 O O . SER B 1 346 ? -32.156 26.156 12.57 1 26.11 346 SER B O 1
ATOM 8587 N N . GLU B 1 347 ? -33.031 25.438 14.414 1 29.89 347 GLU B N 1
ATOM 8588 C CA . GLU B 1 347 ? -32.938 24 14.531 1 29.89 347 GLU B CA 1
ATOM 8589 C C . GLU B 1 347 ? -33.531 23.297 13.312 1 29.89 347 GLU B C 1
ATOM 8591 O O . GLU B 1 347 ? -34.719 22.984 13.289 1 29.89 347 GLU B O 1
ATOM 8596 N N . THR B 1 348 ? -33.531 23.656 12.094 1 27.52 348 THR B N 1
ATOM 8597 C CA . THR B 1 348 ? -34.188 22.828 11.094 1 27.52 348 THR B CA 1
ATOM 8598 C C . THR B 1 348 ? -33.719 21.375 11.219 1 27.52 348 THR B C 1
ATOM 8600 O O . THR B 1 348 ? -32.562 21.109 11.484 1 27.52 348 THR B O 1
ATOM 8603 N N . ALA B 1 349 ? -34.75 20.359 11.422 1 26.95 349 ALA B N 1
ATOM 8604 C CA . ALA B 1 349 ? -34.656 18.906 11.516 1 26.95 349 ALA B CA 1
ATOM 8605 C C . ALA B 1 349 ? -33.656 18.344 10.508 1 26.95 349 ALA B C 1
ATOM 8607 O O . ALA B 1 349 ? -33.625 18.766 9.352 1 26.95 349 ALA B O 1
ATOM 8608 N N . PRO B 1 350 ? -32.781 17.625 10.898 1 28.58 350 PRO B N 1
ATOM 8609 C CA . PRO B 1 350 ? -31.828 17.047 9.953 1 28.58 350 PRO B CA 1
ATOM 8610 C C . PRO B 1 350 ? -32.5 16.359 8.781 1 28.58 350 PRO B C 1
ATOM 8612 O O . PRO B 1 350 ? -33.531 15.688 8.953 1 28.58 350 PRO B O 1
ATOM 8615 N N . ALA B 1 351 ? -32.656 16.797 7.621 1 26.09 351 ALA B N 1
ATOM 8616 C CA . ALA B 1 351 ? -33.094 16.125 6.402 1 26.09 351 ALA B CA 1
ATOM 8617 C C . ALA B 1 351 ? -32.656 14.664 6.395 1 26.09 351 ALA B C 1
ATOM 8619 O O . ALA B 1 351 ? -31.484 14.359 6.684 1 26.09 351 ALA B O 1
ATOM 8620 N N . ALA B 1 352 ? -33.562 13.594 6.504 1 29.45 352 ALA B N 1
ATOM 8621 C CA . ALA B 1 352 ? -33.344 12.164 6.316 1 29.45 352 ALA B CA 1
ATOM 8622 C C . ALA B 1 352 ? -32.438 11.898 5.121 1 29.45 352 ALA B C 1
ATOM 8624 O O . ALA B 1 352 ? -32.75 12.297 3.994 1 29.45 352 ALA B O 1
ATOM 8625 N N . ALA B 1 353 ? -31.266 11.711 5.223 1 30.73 353 ALA B N 1
ATOM 8626 C CA . ALA B 1 353 ? -30.25 11.43 4.211 1 30.73 353 ALA B CA 1
ATOM 8627 C C . ALA B 1 353 ? -30.75 10.391 3.211 1 30.73 353 ALA B C 1
ATOM 8629 O O . ALA B 1 353 ? -31.297 9.359 3.6 1 30.73 353 ALA B O 1
ATOM 8630 N N . SER B 1 354 ? -31.25 10.711 2.107 1 38.06 354 SER B N 1
ATOM 8631 C CA . SER B 1 354 ? -31.641 9.852 0.994 1 38.06 354 SER B CA 1
ATOM 8632 C C . SER B 1 354 ? -30.688 8.68 0.84 1 38.06 354 SER B C 1
ATOM 8634 O O . SER B 1 354 ? -29.469 8.859 0.822 1 38.06 354 SER B O 1
ATOM 8636 N N . LEU B 1 355 ? -31.078 7.504 1.346 1 48.34 355 LEU B N 1
ATOM 8637 C CA . LEU B 1 355 ? -30.359 6.258 1.11 1 48.34 355 LEU B CA 1
ATOM 8638 C C . LEU B 1 355 ? -30.281 5.949 -0.381 1 48.34 355 LEU B C 1
ATOM 8640 O O . LEU B 1 355 ? -29.906 4.84 -0.771 1 48.34 355 LEU B O 1
ATOM 8644 N N . ASP B 1 356 ? -30.703 6.918 -1.153 1 50.44 356 ASP B N 1
ATOM 8645 C CA . ASP B 1 356 ? -30.609 6.703 -2.594 1 50.44 356 ASP B CA 1
ATOM 8646 C C . ASP B 1 356 ? -29.141 6.562 -3.027 1 50.44 356 ASP B C 1
ATOM 8648 O O . ASP B 1 356 ? -28.328 7.434 -2.744 1 50.44 356 ASP B O 1
ATOM 8652 N N . GLY B 1 357 ? -28.844 5.406 -3.568 1 54.66 357 GLY B N 1
ATOM 8653 C CA . GLY B 1 357 ? -27.516 5.105 -4.09 1 54.66 357 GLY B CA 1
ATOM 8654 C C . GLY B 1 357 ? -26.625 4.391 -3.086 1 54.66 357 GLY B C 1
ATOM 8655 O O . GLY B 1 357 ? -25.453 4.129 -3.361 1 54.66 357 GLY B O 1
ATOM 8656 N N . ALA B 1 358 ? -27.266 4.191 -1.904 1 61.38 358 ALA B N 1
ATOM 8657 C CA . ALA B 1 358 ? -26.469 3.467 -0.919 1 61.38 358 ALA B CA 1
ATOM 8658 C C . ALA B 1 358 ? -26.141 2.061 -1.409 1 61.38 358 ALA B C 1
ATOM 8660 O O . ALA B 1 358 ? -26.969 1.396 -2.021 1 61.38 358 ALA B O 1
ATOM 8661 N N . HIS B 1 359 ? -24.844 1.623 -1.37 1 71.38 359 HIS B N 1
ATOM 8662 C CA . HIS B 1 359 ? -24.375 0.321 -1.832 1 71.38 359 HIS B CA 1
ATOM 8663 C C . HIS B 1 359 ? -23.578 -0.388 -0.753 1 71.38 359 HIS B C 1
ATOM 8665 O O . HIS B 1 359 ? -23.203 0.223 0.25 1 71.38 359 HIS B O 1
ATOM 8671 N N . HIS B 1 360 ? -23.562 -1.654 -0.923 1 74.94 360 HIS B N 1
ATOM 8672 C CA . HIS B 1 360 ? -22.688 -2.465 -0.081 1 74.94 360 HIS B CA 1
ATOM 8673 C C . HIS B 1 360 ? -21.219 -2.141 -0.336 1 74.94 360 HIS B C 1
ATOM 8675 O O . HIS B 1 360 ? -20.688 -2.443 -1.408 1 74.94 360 HIS B O 1
ATOM 8681 N N . VAL B 1 361 ? -20.703 -1.503 0.668 1 69.75 361 VAL B N 1
ATOM 8682 C CA . VAL B 1 361 ? -19.312 -1.116 0.52 1 69.75 361 VAL B CA 1
ATOM 8683 C C . VAL B 1 361 ? -18.406 -2.15 1.196 1 69.75 361 VAL B C 1
ATOM 8685 O O . VAL B 1 361 ? -18.516 -2.371 2.406 1 69.75 361 VAL B O 1
ATOM 8688 N N . TRP B 1 362 ? -17.625 -2.742 0.409 1 75.75 362 TRP B N 1
ATOM 8689 C CA . TRP B 1 362 ? -16.609 -3.705 0.856 1 75.75 362 TRP B CA 1
ATOM 8690 C C . TRP B 1 362 ? -15.445 -3.76 -0.114 1 75.75 362 TRP B C 1
ATOM 8692 O O . TRP B 1 362 ? -15.633 -3.723 -1.332 1 75.75 362 TRP B O 1
ATOM 8702 N N . PRO B 1 363 ? -14.102 -4.004 0.452 1 75.94 363 PRO B N 1
ATOM 8703 C CA . PRO B 1 363 ? -13.75 -4.047 1.874 1 75.94 363 PRO B CA 1
ATOM 8704 C C . PRO B 1 363 ? -13.82 -2.674 2.541 1 75.94 363 PRO B C 1
ATOM 8706 O O . PRO B 1 363 ? -13.852 -1.649 1.854 1 75.94 363 PRO B O 1
ATOM 8709 N N . LEU B 1 364 ? -13.898 -2.82 3.824 1 72.19 364 LEU B N 1
ATOM 8710 C CA . LEU B 1 364 ? -13.859 -1.608 4.633 1 72.19 364 LEU B CA 1
ATOM 8711 C C . LEU B 1 364 ? -12.422 -1.275 5.035 1 72.19 364 LEU B C 1
ATOM 8713 O O . LEU B 1 364 ? -11.836 -1.963 5.871 1 72.19 364 LEU B O 1
ATOM 8717 N N . LEU B 1 365 ? -11.883 -0.301 4.379 1 76.25 365 LEU B N 1
ATOM 8718 C CA . LEU B 1 365 ? -10.508 0.097 4.629 1 76.25 365 LEU B CA 1
ATOM 8719 C C . LEU B 1 365 ? -10.445 1.33 5.523 1 76.25 365 LEU B C 1
ATOM 8721 O O . LEU B 1 365 ? -11.219 2.275 5.336 1 76.25 365 LEU B O 1
ATOM 8725 N N . SER B 1 366 ? -9.586 1.281 6.555 1 65.38 366 SER B N 1
ATOM 8726 C CA . SER B 1 366 ? -9.43 2.344 7.547 1 65.38 366 SER B CA 1
ATOM 8727 C C . SER B 1 366 ? -8.055 2.992 7.445 1 65.38 366 SER B C 1
ATOM 8729 O O . SER B 1 366 ? -7.219 2.57 6.641 1 65.38 366 SER B O 1
ATOM 8731 N N . ALA B 1 367 ? -7.863 4.047 8.219 1 65.44 367 ALA B N 1
ATOM 8732 C CA . ALA B 1 367 ? -6.543 4.656 8.344 1 65.44 367 ALA B CA 1
ATOM 8733 C C . ALA B 1 367 ? -5.523 3.66 8.883 1 65.44 367 ALA B C 1
ATOM 8735 O O . ALA B 1 367 ? -4.352 3.693 8.508 1 65.44 367 ALA B O 1
ATOM 8736 N N . GLU B 1 368 ? -6.039 2.881 9.766 1 72.31 368 GLU B N 1
ATOM 8737 C CA . GLU B 1 368 ? -5.176 1.83 10.289 1 72.31 368 GLU B CA 1
ATOM 8738 C C . GLU B 1 368 ? -4.738 0.871 9.188 1 72.31 368 GLU B C 1
ATOM 8740 O O . GLU B 1 368 ? -3.609 0.376 9.195 1 72.31 368 GLU B O 1
ATOM 8745 N N . SER B 1 369 ? -5.664 0.633 8.273 1 83.69 369 SER B N 1
ATOM 8746 C CA . SER B 1 369 ? -5.32 -0.208 7.133 1 83.69 369 SER B CA 1
ATOM 8747 C C . SER B 1 369 ? -4.211 0.425 6.297 1 83.69 369 SER B C 1
ATOM 8749 O O . SER B 1 369 ? -3.264 -0.254 5.895 1 83.69 369 SER B O 1
ATOM 8751 N N . GLU B 1 370 ? -4.363 1.744 6.043 1 76.19 370 GLU B N 1
ATOM 8752 C CA . GLU B 1 370 ? -3.359 2.475 5.273 1 76.19 370 GLU B CA 1
ATOM 8753 C C . GLU B 1 370 ? -2.004 2.455 5.973 1 76.19 370 GLU B C 1
ATOM 8755 O O . GLU B 1 370 ? -0.977 2.193 5.344 1 76.19 370 GLU B O 1
ATOM 8760 N N . THR B 1 371 ? -2.043 2.713 7.258 1 75.81 371 THR B N 1
ATOM 8761 C CA . THR B 1 371 ? -0.824 2.75 8.062 1 75.81 371 THR B CA 1
ATOM 8762 C C . THR B 1 371 ? -0.118 1.396 8.031 1 75.81 371 THR B C 1
ATOM 8764 O O . THR B 1 371 ? 1.107 1.332 7.914 1 75.81 371 THR B O 1
ATOM 8767 N N . ALA B 1 372 ? -0.887 0.399 8.195 1 85 372 ALA B N 1
ATOM 8768 C CA . ALA B 1 372 ? -0.317 -0.946 8.18 1 85 372 ALA B CA 1
ATOM 8769 C C . ALA B 1 372 ? 0.425 -1.216 6.875 1 85 372 ALA B C 1
ATOM 8771 O O . ALA B 1 372 ? 1.521 -1.782 6.879 1 85 372 ALA B O 1
ATOM 8772 N N . VAL B 1 373 ? -0.107 -0.785 5.758 1 89.44 373 VAL B N 1
ATOM 8773 C CA . VAL B 1 373 ? 0.47 -1.021 4.441 1 89.44 373 VAL B CA 1
ATOM 8774 C C . VAL B 1 373 ? 1.705 -0.143 4.25 1 89.44 373 VAL B C 1
ATOM 8776 O O . VAL B 1 373 ? 2.754 -0.623 3.814 1 89.44 373 VAL B O 1
ATOM 8779 N N . VAL B 1 374 ? 1.606 1.08 4.602 1 83.31 374 VAL B N 1
ATOM 8780 C CA . VAL B 1 374 ? 2.709 2.02 4.422 1 83.31 374 VAL B CA 1
ATOM 8781 C C . VAL B 1 374 ? 3.867 1.64 5.34 1 83.31 374 VAL B C 1
ATOM 8783 O O . VAL B 1 374 ? 5.031 1.702 4.941 1 83.31 374 VAL B O 1
ATOM 8786 N N . ASP B 1 375 ? 3.504 1.275 6.598 1 81.75 375 ASP B N 1
ATOM 8787 C CA . ASP B 1 375 ? 4.539 0.814 7.52 1 81.75 375 ASP B CA 1
ATOM 8788 C C . ASP B 1 375 ? 5.301 -0.374 6.934 1 81.75 375 ASP B C 1
ATOM 8790 O O . ASP B 1 375 ? 6.531 -0.426 7.012 1 81.75 375 ASP B O 1
ATOM 8794 N N . GLN B 1 376 ? 4.582 -1.247 6.402 1 90.31 376 GLN B N 1
ATOM 8795 C CA . GLN B 1 376 ? 5.211 -2.432 5.828 1 90.31 376 GLN B CA 1
ATOM 8796 C C . GLN B 1 376 ? 6.086 -2.066 4.633 1 90.31 376 GLN B C 1
ATOM 8798 O O . GLN B 1 376 ? 7.129 -2.684 4.41 1 90.31 376 GLN B O 1
ATOM 8803 N N . MET B 1 377 ? 5.684 -1.112 3.809 1 87.19 377 MET B N 1
ATOM 8804 C CA . MET B 1 377 ? 6.473 -0.645 2.672 1 87.19 377 MET B CA 1
ATOM 8805 C C . MET B 1 377 ? 7.879 -0.247 3.111 1 87.19 377 MET B C 1
ATOM 8807 O O . MET B 1 377 ? 8.852 -0.544 2.422 1 87.19 377 MET B O 1
ATOM 8811 N N . HIS B 1 378 ? 7.934 0.293 4.234 1 79.44 378 HIS B N 1
ATOM 8812 C CA . HIS B 1 378 ? 9.195 0.87 4.68 1 79.44 378 HIS B CA 1
ATOM 8813 C C . HIS B 1 378 ? 10.016 -0.141 5.48 1 79.44 378 HIS B C 1
ATOM 8815 O O . HIS B 1 378 ? 11.211 0.062 5.715 1 79.44 378 HIS B O 1
ATOM 8821 N N . ARG B 1 379 ? 9.414 -1.145 5.957 1 82.62 379 ARG B N 1
ATOM 8822 C CA . ARG B 1 379 ? 10.164 -2.211 6.617 1 82.62 379 ARG B CA 1
ATOM 8823 C C . ARG B 1 379 ? 10.867 -3.102 5.598 1 82.62 379 ARG B C 1
ATOM 8825 O O . ARG B 1 379 ? 12.094 -3.217 5.605 1 82.62 379 ARG B O 1
ATOM 8832 N N . THR B 1 380 ? 10.086 -3.715 4.789 1 89.88 380 THR B N 1
ATOM 8833 C CA . THR B 1 380 ? 10.617 -4.523 3.699 1 89.88 380 THR B CA 1
ATOM 8834 C C . THR B 1 380 ? 9.523 -4.883 2.703 1 89.88 380 THR B C 1
ATOM 8836 O O . THR B 1 380 ? 8.383 -5.141 3.098 1 89.88 380 THR B O 1
ATOM 8839 N N . LEU B 1 381 ? 9.875 -4.863 1.474 1 90.75 381 LEU B N 1
ATOM 8840 C CA . LEU B 1 381 ? 8.93 -5.176 0.411 1 90.75 381 LEU B CA 1
ATOM 8841 C C . LEU B 1 381 ? 9.148 -6.59 -0.112 1 90.75 381 LEU B C 1
ATOM 8843 O O . LEU B 1 381 ? 8.383 -7.074 -0.947 1 90.75 381 LEU B O 1
ATOM 8847 N N . SER B 1 382 ? 10.141 -7.242 0.287 1 91.19 382 SER B N 1
ATOM 8848 C CA . SER B 1 382 ? 10.391 -8.648 -0.026 1 91.19 382 SER B CA 1
ATOM 8849 C C . SER B 1 382 ? 10.867 -9.414 1.205 1 91.19 382 SER B C 1
ATOM 8851 O O . SER B 1 382 ? 11.805 -8.984 1.885 1 91.19 382 SER B O 1
ATOM 8853 N N . ILE B 1 383 ? 10.219 -10.43 1.524 1 93.31 383 ILE B N 1
ATOM 8854 C CA . ILE B 1 383 ? 10.547 -11.273 2.668 1 93.31 383 ILE B CA 1
ATOM 8855 C C . ILE B 1 383 ? 10.953 -12.664 2.186 1 93.31 383 ILE B C 1
ATOM 8857 O O . ILE B 1 383 ? 10.18 -13.336 1.488 1 93.31 383 ILE B O 1
ATOM 8861 N N . TYR B 1 384 ? 12.109 -13.148 2.58 1 92.62 384 TYR B N 1
ATOM 8862 C CA . TYR B 1 384 ? 12.672 -14.367 2.004 1 92.62 384 TYR B CA 1
ATOM 8863 C C . TYR B 1 384 ? 12.617 -15.516 3.002 1 92.62 384 TYR B C 1
ATOM 8865 O O . TYR B 1 384 ? 12.852 -16.672 2.641 1 92.62 384 TYR B O 1
ATOM 8873 N N . ASP B 1 385 ? 12.352 -15.219 4.238 1 94.81 385 ASP B N 1
ATOM 8874 C CA . ASP B 1 385 ? 12.219 -16.203 5.305 1 94.81 385 ASP B CA 1
ATOM 8875 C C . ASP B 1 385 ? 10.922 -16.016 6.082 1 94.81 385 ASP B C 1
ATOM 8877 O O . ASP B 1 385 ? 9.984 -15.375 5.59 1 94.81 385 ASP B O 1
ATOM 8881 N N . ARG B 1 386 ? 10.781 -16.828 7.152 1 95.75 386 ARG B N 1
ATOM 8882 C CA . ARG B 1 386 ? 9.633 -16.594 8.023 1 95.75 386 ARG B CA 1
ATOM 8883 C C . ARG B 1 386 ? 9.945 -15.508 9.055 1 95.75 386 ARG B C 1
ATOM 8885 O O . ARG B 1 386 ? 10.25 -15.805 10.203 1 95.75 386 ARG B O 1
ATOM 8892 N N . SER B 1 387 ? 9.75 -14.336 8.656 1 94.56 387 SER B N 1
ATOM 8893 C CA . SER B 1 387 ? 10.016 -13.188 9.516 1 94.56 387 SER B CA 1
ATOM 8894 C C . SER B 1 387 ? 9.055 -12.047 9.219 1 94.56 387 SER B C 1
ATOM 8896 O O . SER B 1 387 ? 8.172 -12.172 8.367 1 94.56 387 SER B O 1
ATOM 8898 N N . ASP B 1 388 ? 9.141 -11.016 10 1 94.25 388 ASP B N 1
ATOM 8899 C CA . ASP B 1 388 ? 8.383 -9.781 9.797 1 94.25 388 ASP B CA 1
ATOM 8900 C C . ASP B 1 388 ? 6.883 -10.07 9.719 1 94.25 388 ASP B C 1
ATOM 8902 O O . ASP B 1 388 ? 6.352 -10.836 10.523 1 94.25 388 ASP B O 1
ATOM 8906 N N . ILE B 1 389 ? 6.18 -9.508 8.727 1 94.94 389 ILE B N 1
ATOM 8907 C CA . ILE B 1 389 ? 4.723 -9.57 8.688 1 94.94 389 ILE B CA 1
ATOM 8908 C C . ILE B 1 389 ? 4.273 -10.984 8.344 1 94.94 389 ILE B C 1
ATOM 8910 O O . ILE B 1 389 ? 3.152 -11.383 8.656 1 94.94 389 ILE B O 1
ATOM 8914 N N . TYR B 1 390 ? 5.105 -11.812 7.641 1 97.56 390 TYR B N 1
ATOM 8915 C CA . TYR B 1 390 ? 4.766 -13.211 7.387 1 97.56 390 TYR B CA 1
ATOM 8916 C C . TYR B 1 390 ? 4.66 -13.992 8.695 1 97.56 390 TYR B C 1
ATOM 8918 O O . TYR B 1 390 ? 3.676 -14.695 8.922 1 97.56 390 TYR B O 1
ATOM 8926 N N . GLU B 1 391 ? 5.656 -13.789 9.492 1 96.44 391 GLU B N 1
ATOM 8927 C CA . GLU B 1 391 ? 5.691 -14.5 10.773 1 96.44 391 GLU B CA 1
ATOM 8928 C C . GLU B 1 391 ? 4.535 -14.078 11.672 1 96.44 391 GLU B C 1
ATOM 8930 O O . GLU B 1 391 ? 3.842 -14.922 12.234 1 96.44 391 GLU B O 1
ATOM 8935 N N . THR B 1 392 ? 4.336 -12.773 11.781 1 95.62 392 THR B N 1
ATOM 8936 C CA . THR B 1 392 ? 3.279 -12.234 12.633 1 95.62 392 THR B CA 1
ATOM 8937 C C . THR B 1 392 ? 1.916 -12.773 12.211 1 95.62 392 THR B C 1
ATOM 8939 O O . THR B 1 392 ? 1.139 -13.234 13.047 1 95.62 392 THR B O 1
ATOM 8942 N N . PHE B 1 393 ? 1.638 -12.672 10.969 1 98.19 393 PHE B N 1
ATOM 8943 C CA . PHE B 1 393 ? 0.33 -13.07 10.461 1 98.19 393 PHE B CA 1
ATOM 8944 C C . PHE B 1 393 ? 0.142 -14.578 10.57 1 98.19 393 PHE B C 1
ATOM 8946 O O . PHE B 1 393 ? -0.918 -15.047 10.992 1 98.19 393 PHE B O 1
ATOM 8953 N N . GLU B 1 394 ? 1.108 -15.367 10.133 1 98.44 394 GLU B N 1
ATOM 8954 C CA . GLU B 1 394 ? 1.02 -16.828 10.188 1 98.44 394 GLU B CA 1
ATOM 8955 C C . GLU B 1 394 ? 0.823 -17.312 11.617 1 98.44 394 GLU B C 1
ATOM 8957 O O . GLU B 1 394 ? 0.066 -18.25 11.859 1 98.44 394 GLU B O 1
ATOM 8962 N N . ASP B 1 395 ? 1.44 -16.703 12.57 1 97.06 395 ASP B N 1
ATOM 8963 C CA . ASP B 1 395 ? 1.264 -17.062 13.969 1 97.06 395 ASP B CA 1
ATOM 8964 C C . ASP B 1 395 ? -0.166 -16.781 14.43 1 97.06 395 ASP B C 1
ATOM 8966 O O . ASP B 1 395 ? -0.765 -17.609 15.133 1 97.06 395 ASP B O 1
ATOM 8970 N N . ARG B 1 396 ? -0.67 -15.641 14.07 1 95.75 396 ARG B N 1
ATOM 8971 C CA . ARG B 1 396 ? -2.043 -15.305 14.43 1 95.75 396 ARG B CA 1
ATOM 8972 C C . ARG B 1 396 ? -3.033 -16.266 13.797 1 95.75 396 ARG B C 1
ATOM 8974 O O . ARG B 1 396 ? -4.008 -16.672 14.43 1 95.75 396 ARG B O 1
ATOM 8981 N N . TRP B 1 397 ? -2.748 -16.641 12.578 1 97.75 397 TRP B N 1
ATOM 8982 C CA . TRP B 1 397 ? -3.635 -17.547 11.844 1 97.75 397 TRP B CA 1
ATOM 8983 C C . TRP B 1 397 ? -3.65 -18.938 12.492 1 97.75 397 TRP B C 1
ATOM 8985 O O . TRP B 1 397 ? -4.711 -19.547 12.641 1 97.75 397 TRP B O 1
ATOM 8995 N N . ARG B 1 398 ? -2.465 -19.5 12.805 1 96.75 398 ARG B N 1
ATOM 8996 C CA . ARG B 1 398 ? -2.359 -20.797 13.461 1 96.75 398 ARG B CA 1
ATOM 8997 C C . ARG B 1 398 ? -3.092 -20.797 14.797 1 96.75 398 ARG B C 1
ATOM 8999 O O . ARG B 1 398 ? -3.785 -21.766 15.133 1 96.75 398 ARG B O 1
ATOM 9006 N N . THR B 1 399 ? -2.951 -19.703 15.484 1 95.56 399 THR B N 1
ATOM 9007 C CA . THR B 1 399 ? -3.59 -19.594 16.797 1 95.56 399 THR B CA 1
ATOM 9008 C C . THR B 1 399 ? -5.109 -19.547 16.641 1 95.56 399 THR B C 1
ATOM 9010 O O . THR B 1 399 ? -5.828 -20.25 17.359 1 95.56 399 THR B O 1
ATOM 9013 N N . MET B 1 400 ? -5.535 -18.781 15.734 1 94.38 400 MET B N 1
ATOM 9014 C CA . MET B 1 400 ? -6.965 -18.594 15.492 1 94.38 400 MET B CA 1
ATOM 9015 C C . MET B 1 400 ? -7.621 -19.922 15.133 1 94.38 400 MET B C 1
ATOM 9017 O O . MET B 1 400 ? -8.758 -20.188 15.539 1 94.38 400 MET B O 1
ATOM 9021 N N . HIS B 1 401 ? -6.98 -20.797 14.414 1 96.62 401 HIS B N 1
ATOM 9022 C CA . HIS B 1 401 ? -7.586 -22.016 13.875 1 96.62 401 HIS B CA 1
ATOM 9023 C C . HIS B 1 401 ? -7.137 -23.25 14.648 1 96.62 401 HIS B C 1
ATOM 9025 O O . HIS B 1 401 ? -7.605 -24.359 14.391 1 96.62 401 HIS B O 1
ATOM 9031 N N . GLY B 1 402 ? -6.191 -23.062 15.609 1 95.94 402 GLY B N 1
ATOM 9032 C CA . GLY B 1 402 ? -5.66 -24.203 16.344 1 95.94 402 GLY B CA 1
ATOM 9033 C C . GLY B 1 402 ? -4.867 -25.156 15.477 1 95.94 402 GLY B C 1
ATOM 9034 O O . GLY B 1 402 ? -5.02 -26.375 15.586 1 95.94 402 GLY B O 1
ATOM 9035 N N . LEU B 1 403 ? -4.07 -24.672 14.562 1 97.62 403 LEU B N 1
ATOM 9036 C CA . LEU B 1 403 ? -3.285 -25.484 13.633 1 97.62 403 LEU B CA 1
ATOM 9037 C C . LEU B 1 403 ? -1.791 -25.297 13.883 1 97.62 403 LEU B C 1
ATOM 9039 O O . LEU B 1 403 ? -1.369 -24.266 14.43 1 97.62 403 LEU B O 1
ATOM 9043 N N . LYS B 1 404 ? -1.019 -26.234 13.492 1 98 404 LYS B N 1
ATOM 9044 C CA . LYS B 1 404 ? 0.422 -26.219 13.734 1 98 404 LYS B CA 1
ATOM 9045 C C . LYS B 1 404 ? 1.141 -25.312 12.734 1 98 404 LYS B C 1
ATOM 9047 O O . LYS B 1 404 ? 2.1 -24.625 13.094 1 98 404 LYS B O 1
ATOM 9052 N N . HIS B 1 405 ? 0.699 -25.406 11.445 1 98.38 405 HIS B N 1
ATOM 9053 C CA . HIS B 1 405 ? 1.395 -24.688 10.391 1 98.38 405 HIS B CA 1
ATOM 9054 C C . HIS B 1 405 ? 0.425 -23.844 9.57 1 98.38 405 HIS B C 1
ATOM 9056 O O . HIS B 1 405 ? -0.719 -24.234 9.344 1 98.38 405 HIS B O 1
ATOM 9062 N N . ALA B 1 406 ? 0.828 -22.672 9.156 1 98.62 406 ALA B N 1
ATOM 9063 C CA . ALA B 1 406 ? 0.169 -21.812 8.18 1 98.62 406 ALA B CA 1
ATOM 9064 C C . ALA B 1 406 ? 1.185 -21.172 7.23 1 98.62 406 ALA B C 1
ATOM 9066 O O . ALA B 1 406 ? 2.277 -20.781 7.648 1 98.62 406 ALA B O 1
ATOM 9067 N N . LEU B 1 407 ? 0.863 -21.141 5.98 1 98.69 407 LEU B N 1
ATOM 9068 C CA . LEU B 1 407 ? 1.739 -20.609 4.945 1 98.69 407 LEU B CA 1
ATOM 9069 C C . LEU B 1 407 ? 0.996 -19.594 4.07 1 98.69 407 LEU B C 1
ATOM 9071 O O . LEU B 1 407 ? 0.029 -19.953 3.391 1 98.69 407 LEU B O 1
ATOM 9075 N N . VAL B 1 408 ? 1.447 -18.375 4.121 1 98.44 408 VAL B N 1
ATOM 9076 C CA . VAL B 1 408 ? 0.859 -17.375 3.232 1 98.44 408 VAL B CA 1
ATOM 9077 C C . VAL B 1 408 ? 1.397 -17.562 1.816 1 98.44 408 VAL B C 1
ATOM 9079 O O . VAL B 1 408 ? 2.551 -17.953 1.631 1 98.44 408 VAL B O 1
ATOM 9082 N N . CYS B 1 409 ? 0.594 -17.312 0.817 1 98.19 409 CYS B N 1
ATOM 9083 C CA . CYS B 1 409 ? 0.969 -17.422 -0.587 1 98.19 409 CYS B CA 1
ATOM 9084 C C . CYS B 1 409 ? 0.224 -16.391 -1.437 1 98.19 409 CYS B C 1
ATOM 9086 O O . CYS B 1 409 ? -0.463 -15.523 -0.903 1 98.19 409 CYS B O 1
ATOM 9088 N N . SER B 1 410 ? 0.334 -16.469 -2.701 1 97.31 410 SER B N 1
ATOM 9089 C CA . SER B 1 410 ? -0.036 -15.367 -3.586 1 97.31 410 SER B CA 1
ATOM 9090 C C . SER B 1 410 ? -1.541 -15.328 -3.824 1 97.31 410 SER B C 1
ATOM 9092 O O . SER B 1 410 ? -2.086 -14.305 -4.238 1 97.31 410 SER B O 1
ATOM 9094 N N . SER B 1 411 ? -2.27 -16.438 -3.652 1 97.75 411 SER B N 1
ATOM 9095 C CA . SER B 1 411 ? -3.715 -16.453 -3.846 1 97.75 411 SER B CA 1
ATOM 9096 C C . SER B 1 411 ? -4.34 -17.688 -3.197 1 97.75 411 SER B C 1
ATOM 9098 O O . SER B 1 411 ? -3.631 -18.609 -2.773 1 97.75 411 SER B O 1
ATOM 9100 N N . GLY B 1 412 ? -5.652 -17.656 -3.121 1 98.44 412 GLY B N 1
ATOM 9101 C CA . GLY B 1 412 ? -6.359 -18.828 -2.654 1 98.44 412 GLY B CA 1
ATOM 9102 C C . GLY B 1 412 ? -6.184 -20.031 -3.568 1 98.44 412 GLY B C 1
ATOM 9103 O O . GLY B 1 412 ? -6.07 -21.172 -3.102 1 98.44 412 GLY B O 1
ATOM 9104 N N . THR B 1 413 ? -6.168 -19.797 -4.855 1 98.56 413 THR B N 1
ATOM 9105 C CA . THR B 1 413 ? -5.945 -20.859 -5.832 1 98.56 413 THR B CA 1
ATOM 9106 C C . THR B 1 413 ? -4.582 -21.516 -5.621 1 98.56 413 THR B C 1
ATOM 9108 O O . THR B 1 413 ? -4.453 -22.734 -5.707 1 98.56 413 THR B O 1
ATOM 9111 N N . ILE B 1 414 ? -3.615 -20.703 -5.344 1 98.69 414 ILE B N 1
ATOM 9112 C CA . ILE B 1 414 ? -2.27 -21.219 -5.113 1 98.69 414 ILE B CA 1
ATOM 9113 C C . ILE B 1 414 ? -2.234 -22 -3.805 1 98.69 414 ILE B C 1
ATOM 9115 O O . ILE B 1 414 ? -1.537 -23.016 -3.701 1 98.69 414 ILE B O 1
ATOM 9119 N N . ALA B 1 415 ? -2.963 -21.547 -2.805 1 98.81 415 ALA B N 1
ATOM 9120 C CA . ALA B 1 415 ? -3.072 -22.312 -1.571 1 98.81 415 ALA B CA 1
ATOM 9121 C C . ALA B 1 415 ? -3.619 -23.719 -1.848 1 98.81 415 ALA B C 1
ATOM 9123 O O . ALA B 1 415 ? -3.129 -24.703 -1.291 1 98.81 415 ALA B O 1
ATOM 9124 N N . ILE B 1 416 ? -4.609 -23.812 -2.668 1 98.88 416 ILE B N 1
ATOM 9125 C CA . ILE B 1 416 ? -5.188 -25.094 -3.055 1 98.88 416 ILE B CA 1
ATOM 9126 C C . ILE B 1 416 ? -4.168 -25.891 -3.857 1 98.88 416 ILE B C 1
ATOM 9128 O O . ILE B 1 416 ? -4.043 -27.109 -3.674 1 98.88 416 ILE B O 1
ATOM 9132 N N . LEU B 1 417 ? -3.473 -25.188 -4.723 1 98.75 417 LEU B N 1
ATOM 9133 C CA . LEU B 1 417 ? -2.422 -25.844 -5.496 1 98.75 417 LEU B CA 1
ATOM 9134 C C . LEU B 1 417 ? -1.373 -26.453 -4.574 1 98.75 417 LEU B C 1
ATOM 9136 O O . LEU B 1 417 ? -0.871 -27.547 -4.84 1 98.75 417 LEU B O 1
ATOM 9140 N N . HIS B 1 418 ? -0.994 -25.766 -3.523 1 98.75 418 HIS B N 1
ATOM 9141 C CA . HIS B 1 418 ? -0.064 -26.297 -2.533 1 98.75 418 HIS B CA 1
ATOM 9142 C C . HIS B 1 418 ? -0.567 -27.625 -1.963 1 98.75 418 HIS B C 1
ATOM 9144 O O . HIS B 1 418 ? 0.216 -28.547 -1.759 1 98.75 418 HIS B O 1
ATOM 9150 N N . MET B 1 419 ? -1.866 -27.688 -1.706 1 98.81 419 MET B N 1
ATOM 9151 C CA . MET B 1 419 ? -2.441 -28.906 -1.146 1 98.81 419 MET B CA 1
ATOM 9152 C C . MET B 1 419 ? -2.287 -30.078 -2.113 1 98.81 419 MET B C 1
ATOM 9154 O O . MET B 1 419 ? -1.875 -31.156 -1.716 1 98.81 419 MET B O 1
ATOM 9158 N N . PHE B 1 420 ? -2.584 -29.812 -3.342 1 98.69 420 PHE B N 1
ATOM 9159 C CA . PHE B 1 420 ? -2.516 -30.875 -4.34 1 98.69 420 PHE B CA 1
ATOM 9160 C C . PHE B 1 420 ? -1.072 -31.312 -4.57 1 98.69 420 PHE B C 1
ATOM 9162 O O . PHE B 1 420 ? -0.8 -32.5 -4.762 1 98.69 420 PHE B O 1
ATOM 9169 N N . ASP B 1 421 ? -0.163 -30.344 -4.602 1 98.31 421 ASP B N 1
ATOM 9170 C CA . ASP B 1 421 ? 1.246 -30.688 -4.75 1 98.31 421 ASP B CA 1
ATOM 9171 C C . ASP B 1 421 ? 1.735 -31.516 -3.561 1 98.31 421 ASP B C 1
ATOM 9173 O O . ASP B 1 421 ? 2.455 -32.5 -3.734 1 98.31 421 ASP B O 1
ATOM 9177 N N . ALA B 1 422 ? 1.349 -31.109 -2.395 1 98.31 422 ALA B N 1
ATOM 9178 C CA . ALA B 1 422 ? 1.78 -31.766 -1.168 1 98.31 422 ALA B CA 1
ATOM 9179 C C . ALA B 1 422 ? 1.251 -33.188 -1.104 1 98.31 422 ALA B C 1
ATOM 9181 O O . ALA B 1 422 ? 1.867 -34.062 -0.484 1 98.31 422 ALA B O 1
ATOM 9182 N N . LEU B 1 423 ? 0.116 -33.5 -1.79 1 97.5 423 LEU B N 1
ATOM 9183 C CA . LEU B 1 423 ? -0.46 -34.844 -1.851 1 97.5 423 LEU B CA 1
ATOM 9184 C C . LEU B 1 423 ? 0.361 -35.75 -2.762 1 97.5 423 LEU B C 1
ATOM 9186 O O . LEU B 1 423 ? 0.202 -36.969 -2.736 1 97.5 423 LEU B O 1
ATOM 9190 N N . GLY B 1 424 ? 1.217 -35.125 -3.574 1 96.5 424 GLY B N 1
ATOM 9191 C CA . GLY B 1 424 ? 1.988 -35.906 -4.523 1 96.5 424 GLY B CA 1
ATOM 9192 C C . GLY B 1 424 ? 1.149 -36.469 -5.656 1 96.5 424 GLY B C 1
ATOM 9193 O O . GLY B 1 424 ? 1.321 -37.625 -6.055 1 96.5 424 GLY B O 1
ATOM 9194 N N . LEU B 1 425 ? 0.214 -35.656 -6.188 1 97.31 425 LEU B N 1
ATOM 9195 C CA . LEU B 1 425 ? -0.705 -36.125 -7.227 1 97.31 425 LEU B CA 1
ATOM 9196 C C . LEU B 1 425 ? 0.054 -36.5 -8.492 1 97.31 425 LEU B C 1
ATOM 9198 O O . LEU B 1 425 ? 1.048 -35.844 -8.844 1 97.31 425 LEU B O 1
ATOM 9202 N N . ARG B 1 426 ? -0.441 -37.469 -9.117 1 96.31 426 ARG B N 1
ATOM 9203 C CA . ARG B 1 426 ? 0.063 -38 -10.383 1 96.31 426 ARG B CA 1
ATOM 9204 C C . ARG B 1 426 ? -1.061 -38.125 -11.406 1 96.31 426 ARG B C 1
ATOM 9206 O O . ARG B 1 426 ? -2.24 -38.062 -11.055 1 96.31 426 ARG B O 1
ATOM 9213 N N . PRO B 1 427 ? -0.664 -38.188 -12.75 1 97.12 427 PRO B N 1
ATOM 9214 C CA . PRO B 1 427 ? -1.709 -38.344 -13.766 1 97.12 427 PRO B CA 1
ATOM 9215 C C . PRO B 1 427 ? -2.592 -39.562 -13.5 1 97.12 427 PRO B C 1
ATOM 9217 O O . PRO B 1 427 ? -2.08 -40.656 -13.211 1 97.12 427 PRO B O 1
ATOM 9220 N N . GLY B 1 428 ? -3.891 -39.312 -13.477 1 97.38 428 GLY B N 1
ATOM 9221 C CA . GLY B 1 428 ? -4.836 -40.406 -13.273 1 97.38 428 GLY B CA 1
ATOM 9222 C C . GLY B 1 428 ? -5.379 -40.469 -11.852 1 97.38 428 GLY B C 1
ATOM 9223 O O . GLY B 1 428 ? -6.426 -41.062 -11.609 1 97.38 428 GLY B O 1
ATOM 9224 N N . ASP B 1 429 ? -4.688 -39.906 -10.852 1 98.31 429 ASP B N 1
ATOM 9225 C CA . ASP B 1 429 ? -5.23 -39.812 -9.5 1 98.31 429 ASP B CA 1
ATOM 9226 C C . ASP B 1 429 ? -6.57 -39.062 -9.5 1 98.31 429 ASP B C 1
ATOM 9228 O O . ASP B 1 429 ? -6.773 -38.125 -10.281 1 98.31 429 ASP B O 1
ATOM 9232 N N . GLU B 1 430 ? -7.473 -39.5 -8.648 1 98.81 430 GLU B N 1
ATOM 9233 C CA . GLU B 1 430 ? -8.805 -38.906 -8.586 1 98.81 430 GLU B CA 1
ATOM 9234 C C . GLU B 1 430 ? -8.992 -38.094 -7.316 1 98.81 430 GLU B C 1
ATOM 9236 O O . GLU B 1 430 ? -8.523 -38.5 -6.242 1 98.81 430 GLU B O 1
ATOM 9241 N N . ILE B 1 431 ? -9.594 -36.969 -7.445 1 98.88 431 ILE B N 1
ATOM 9242 C CA . ILE B 1 431 ? -10.039 -36.156 -6.32 1 98.88 431 ILE B CA 1
ATOM 9243 C C . ILE B 1 431 ? -11.555 -35.969 -6.391 1 98.88 431 ILE B C 1
ATOM 9245 O O . ILE B 1 431 ? -12.078 -35.531 -7.414 1 98.88 431 ILE B O 1
ATOM 9249 N N . LEU B 1 432 ? -12.273 -36.344 -5.336 1 98.94 432 LEU B N 1
ATOM 9250 C CA . LEU B 1 432 ? -13.688 -36 -5.25 1 98.94 432 LEU B CA 1
ATOM 9251 C C . LEU B 1 432 ? -13.883 -34.5 -5.027 1 98.94 432 LEU B C 1
ATOM 9253 O O . LEU B 1 432 ? -13.242 -33.906 -4.148 1 98.94 432 LEU B O 1
ATOM 9257 N N . CYS B 1 433 ? -14.711 -33.875 -5.828 1 98.81 433 CYS B N 1
ATOM 9258 C CA . CYS B 1 433 ? -14.961 -32.438 -5.777 1 98.81 433 CYS B CA 1
ATOM 9259 C C . CYS B 1 433 ? -16.453 -32.156 -5.75 1 98.81 433 CYS B C 1
ATOM 9261 O O . CYS B 1 433 ? -17.25 -32.875 -6.344 1 98.81 433 CYS B O 1
ATOM 9263 N N . PRO B 1 434 ? -16.828 -31.047 -5.016 1 98.75 434 PRO B N 1
ATOM 9264 C CA . PRO B 1 434 ? -18.219 -30.609 -5.223 1 98.75 434 PRO B CA 1
ATOM 9265 C C . PRO B 1 434 ? -18.484 -30.156 -6.656 1 98.75 434 PRO B C 1
ATOM 9267 O O . PRO B 1 434 ? -17.656 -29.469 -7.262 1 98.75 434 PRO B O 1
ATOM 9270 N N . VAL B 1 435 ? -19.656 -30.562 -7.172 1 98.75 435 VAL B N 1
ATOM 9271 C CA . VAL B 1 435 ? -19.969 -30.156 -8.539 1 98.75 435 VAL B CA 1
ATOM 9272 C C . VAL B 1 435 ? -20.391 -28.688 -8.562 1 98.75 435 VAL B C 1
ATOM 9274 O O . VAL B 1 435 ? -20.125 -27.984 -9.547 1 98.75 435 VAL B O 1
ATOM 9277 N N . TYR B 1 436 ? -21.062 -28.266 -7.504 1 98.19 436 TYR B N 1
ATOM 9278 C CA . TYR B 1 436 ? -21.5 -26.875 -7.375 1 98.19 436 TYR B CA 1
ATOM 9279 C C . TYR B 1 436 ? -20.516 -26.078 -6.523 1 98.19 436 TYR B C 1
ATOM 9281 O O . TYR B 1 436 ? -20.469 -26.234 -5.301 1 98.19 436 TYR B O 1
ATOM 9289 N N . THR B 1 437 ? -19.734 -25.266 -7.145 1 97.19 437 THR B N 1
ATOM 9290 C CA . THR B 1 437 ? -18.766 -24.406 -6.473 1 97.19 437 THR B CA 1
ATOM 9291 C C . THR B 1 437 ? -18.094 -23.469 -7.469 1 97.19 437 THR B C 1
ATOM 9293 O O . THR B 1 437 ? -18.5 -23.391 -8.633 1 97.19 437 THR B O 1
ATOM 9296 N N . PHE B 1 438 ? -17.203 -22.641 -6.977 1 96.25 438 PHE B N 1
ATOM 9297 C CA . PHE B 1 438 ? -16.312 -21.875 -7.844 1 96.25 438 PHE B CA 1
ATOM 9298 C C . PHE B 1 438 ? -15.211 -22.781 -8.414 1 96.25 438 PHE B C 1
ATOM 9300 O O . PHE B 1 438 ? -14.656 -23.609 -7.695 1 96.25 438 PHE B O 1
ATOM 9307 N N . PHE B 1 439 ? -14.852 -22.734 -9.625 1 97.5 439 PHE B N 1
ATOM 9308 C CA . PHE B 1 439 ? -14.008 -23.688 -10.328 1 97.5 439 PHE B CA 1
ATOM 9309 C C . PHE B 1 439 ? -12.617 -23.75 -9.719 1 97.5 439 PHE B C 1
ATOM 9311 O O . PHE B 1 439 ? -11.906 -24.734 -9.859 1 97.5 439 PHE B O 1
ATOM 9318 N N . ALA B 1 440 ? -12.172 -22.703 -9.008 1 96.88 440 ALA B N 1
ATOM 9319 C CA . ALA B 1 440 ? -10.82 -22.641 -8.453 1 96.88 440 ALA B CA 1
ATOM 9320 C C . ALA B 1 440 ? -10.594 -23.766 -7.43 1 96.88 440 ALA B C 1
ATOM 9322 O O . ALA B 1 440 ? -9.453 -24.109 -7.125 1 96.88 440 ALA B O 1
ATOM 9323 N N . THR B 1 441 ? -11.648 -24.312 -6.934 1 97.94 441 THR B N 1
ATOM 9324 C CA . THR B 1 441 ? -11.531 -25.422 -5.988 1 97.94 441 THR B CA 1
ATOM 9325 C C . THR B 1 441 ? -10.977 -26.672 -6.676 1 97.94 441 THR B C 1
ATOM 9327 O O . THR B 1 441 ? -10.227 -27.438 -6.074 1 97.94 441 THR B O 1
ATOM 9330 N N . ALA B 1 442 ? -11.312 -26.844 -7.93 1 98.44 442 ALA B N 1
ATOM 9331 C CA . ALA B 1 442 ? -11.016 -28.109 -8.602 1 98.44 442 ALA B CA 1
ATOM 9332 C C . ALA B 1 442 ? -9.992 -27.906 -9.711 1 98.44 442 ALA B C 1
ATOM 9334 O O . ALA B 1 442 ? -9.203 -28.812 -10.008 1 98.44 442 ALA B O 1
ATOM 9335 N N . SER B 1 443 ? -9.977 -26.812 -10.367 1 98.25 443 SER B N 1
ATOM 9336 C CA . SER B 1 443 ? -9.234 -26.625 -11.609 1 98.25 443 SER B CA 1
ATOM 9337 C C . SER B 1 443 ? -7.738 -26.828 -11.398 1 98.25 443 SER B C 1
ATOM 9339 O O . SER B 1 443 ? -7.043 -27.344 -12.273 1 98.25 443 SER B O 1
ATOM 9341 N N . PRO B 1 444 ? -7.145 -26.531 -10.25 1 98.31 444 PRO B N 1
ATOM 9342 C CA . PRO B 1 444 ? -5.691 -26.641 -10.102 1 98.31 444 PRO B CA 1
ATOM 9343 C C . PRO B 1 444 ? -5.199 -28.078 -10.188 1 98.31 444 PRO B C 1
ATOM 9345 O O . PRO B 1 444 ? -4.043 -28.328 -10.539 1 98.31 444 PRO B O 1
ATOM 9348 N N . LEU B 1 445 ? -6.027 -29.047 -9.82 1 98.38 445 LEU B N 1
ATOM 9349 C CA . LEU B 1 445 ? -5.578 -30.438 -9.82 1 98.38 445 LEU B CA 1
ATOM 9350 C C . LEU B 1 445 ? -5.23 -30.891 -11.234 1 98.38 445 LEU B C 1
ATOM 9352 O O . LEU B 1 445 ? -4.461 -31.844 -11.414 1 98.38 445 LEU B O 1
ATOM 9356 N N . LEU B 1 446 ? -5.793 -30.172 -12.234 1 98.19 446 LEU B N 1
ATOM 9357 C CA . LEU B 1 446 ? -5.559 -30.531 -13.625 1 98.19 446 LEU B CA 1
ATOM 9358 C C . LEU B 1 446 ? -4.109 -30.281 -14.023 1 98.19 446 LEU B C 1
ATOM 9360 O O . LEU B 1 446 ? -3.605 -30.875 -14.977 1 98.19 446 LEU B O 1
ATOM 9364 N N . GLN B 1 447 ? -3.418 -29.359 -13.273 1 97.31 447 GLN B N 1
ATOM 9365 C CA . GLN B 1 447 ? -2.01 -29.078 -13.531 1 97.31 447 GLN B CA 1
ATOM 9366 C C . GLN B 1 447 ? -1.142 -30.297 -13.242 1 97.31 447 GLN B C 1
ATOM 9368 O O . GLN B 1 447 ? 0.022 -30.344 -13.648 1 97.31 447 GLN B O 1
ATOM 9373 N N . TYR B 1 448 ? -1.722 -31.344 -12.648 1 97.69 448 TYR B N 1
ATOM 9374 C CA . TYR B 1 448 ? -0.983 -32.531 -12.289 1 97.69 448 TYR B CA 1
ATOM 9375 C C . TYR B 1 448 ? -1.489 -33.75 -13.078 1 97.69 448 TYR B C 1
ATOM 9377 O O . TYR B 1 448 ? -1.086 -34.875 -12.82 1 97.69 448 TYR B O 1
ATOM 9385 N N . GLY B 1 449 ? -2.443 -33.5 -14.023 1 97.19 449 GLY B N 1
ATOM 9386 C CA . GLY B 1 449 ? -3.031 -34.594 -14.789 1 97.19 449 GLY B CA 1
ATOM 9387 C C . GLY B 1 449 ? -4.031 -35.406 -13.992 1 97.19 449 GLY B C 1
ATOM 9388 O O . GLY B 1 449 ? -4.406 -36.5 -14.406 1 97.19 449 GLY B O 1
ATOM 9389 N N . ALA B 1 450 ? -4.414 -34.938 -12.82 1 98.19 450 ALA B N 1
ATOM 9390 C CA . ALA B 1 450 ? -5.375 -35.625 -11.969 1 98.19 450 ALA B CA 1
ATOM 9391 C C . ALA B 1 450 ? -6.797 -35.469 -12.492 1 98.19 450 ALA B C 1
ATOM 9393 O O . ALA B 1 450 ? -7.047 -34.625 -13.367 1 98.19 450 ALA B O 1
ATOM 9394 N N . VAL B 1 451 ? -7.727 -36.25 -11.977 1 98.5 451 VAL B N 1
ATOM 9395 C CA . VAL B 1 451 ? -9.086 -36.375 -12.5 1 98.5 451 VAL B CA 1
ATOM 9396 C C . VAL B 1 451 ? -10.078 -35.906 -11.43 1 98.5 451 VAL B C 1
ATOM 9398 O O . VAL B 1 451 ? -10.164 -36.5 -10.352 1 98.5 451 VAL B O 1
ATOM 9401 N N . PRO B 1 452 ? -10.82 -34.844 -11.719 1 98.62 452 PRO B N 1
ATOM 9402 C CA . PRO B 1 452 ? -11.906 -34.469 -10.805 1 98.62 452 PRO B CA 1
ATOM 9403 C C . PRO B 1 452 ? -13.102 -35.406 -10.922 1 98.62 452 PRO B C 1
ATOM 9405 O O . PRO B 1 452 ? -13.602 -35.656 -12.023 1 98.62 452 PRO B O 1
ATOM 9408 N N . VAL B 1 453 ? -13.492 -36 -9.875 1 98.88 453 VAL B N 1
ATOM 9409 C CA . VAL B 1 453 ? -14.742 -36.75 -9.773 1 98.88 453 VAL B CA 1
ATOM 9410 C C . VAL B 1 453 ? -15.781 -35.938 -9.008 1 98.88 453 VAL B C 1
ATOM 9412 O O . VAL B 1 453 ? -15.695 -35.812 -7.785 1 98.88 453 VAL B O 1
ATOM 9415 N N . PHE B 1 454 ? -16.781 -35.469 -9.727 1 98.88 454 PHE B N 1
ATOM 9416 C CA . PHE B 1 454 ? -17.719 -34.5 -9.141 1 98.88 454 PHE B CA 1
ATOM 9417 C C . PHE B 1 454 ? -18.797 -35.219 -8.344 1 98.88 454 PHE B C 1
ATOM 9419 O O . PHE B 1 454 ? -19.266 -36.281 -8.742 1 98.88 454 PHE B O 1
ATOM 9426 N N . CYS B 1 455 ? -19.141 -34.594 -7.27 1 98.88 455 CYS B N 1
ATOM 9427 C CA . CYS B 1 455 ? -20.141 -35.125 -6.34 1 98.88 455 CYS B CA 1
ATOM 9428 C C . CYS B 1 455 ? -21.359 -34.188 -6.285 1 98.88 455 CYS B C 1
ATOM 9430 O O . CYS B 1 455 ? -21.219 -32.969 -6.348 1 98.88 455 CYS B O 1
ATOM 9432 N N . ASP B 1 456 ? -22.531 -34.75 -6.074 1 98.75 456 ASP B N 1
ATOM 9433 C CA . ASP B 1 456 ? -23.766 -33.969 -5.922 1 98.75 456 ASP B CA 1
ATOM 9434 C C . ASP B 1 456 ? -23.812 -33.281 -4.562 1 98.75 456 ASP B C 1
ATOM 9436 O O . ASP B 1 456 ? -22.938 -33.5 -3.723 1 98.75 456 ASP B O 1
ATOM 9440 N N . ALA B 1 457 ? -24.797 -32.406 -4.445 1 98.44 457 ALA B N 1
ATOM 9441 C CA . ALA B 1 457 ? -24.906 -31.547 -3.26 1 98.44 457 ALA B CA 1
ATOM 9442 C C . ALA B 1 457 ? -26.109 -31.969 -2.402 1 98.44 457 ALA B C 1
ATOM 9444 O O . ALA B 1 457 ? -26.938 -32.781 -2.836 1 98.44 457 ALA B O 1
ATOM 9445 N N . LEU B 1 458 ? -26.062 -31.531 -1.14 1 97.38 458 LEU B N 1
ATOM 9446 C CA . LEU B 1 458 ? -27.281 -31.516 -0.323 1 97.38 458 LEU B CA 1
ATOM 9447 C C . LEU B 1 458 ? -28.188 -30.359 -0.715 1 97.38 458 LEU B C 1
ATOM 9449 O O . LEU B 1 458 ? -27.828 -29.562 -1.581 1 97.38 458 LEU B O 1
ATOM 9453 N N . ALA B 1 459 ? -29.344 -30.234 -0.062 1 94.69 459 ALA B N 1
ATOM 9454 C CA . ALA B 1 459 ? -30.312 -29.172 -0.362 1 94.69 459 ALA B CA 1
ATOM 9455 C C . ALA B 1 459 ? -29.719 -27.797 -0.055 1 94.69 459 ALA B C 1
ATOM 9457 O O . ALA B 1 459 ? -30.156 -26.797 -0.612 1 94.69 459 ALA B O 1
ATOM 9458 N N . ASP B 1 460 ? -28.703 -27.781 0.743 1 94.69 460 ASP B N 1
ATOM 9459 C CA . ASP B 1 460 ? -28.125 -26.5 1.145 1 94.69 460 ASP B CA 1
ATOM 9460 C C . ASP B 1 460 ? -26.969 -26.109 0.227 1 94.69 460 ASP B C 1
ATOM 9462 O O . ASP B 1 460 ? -26.297 -25.094 0.449 1 94.69 460 ASP B O 1
ATOM 9466 N N . GLY B 1 461 ? -26.688 -26.953 -0.79 1 96 461 GLY B N 1
ATOM 9467 C CA . GLY B 1 461 ? -25.672 -26.609 -1.773 1 96 461 GLY B CA 1
ATOM 9468 C C . GLY B 1 461 ? -24.312 -27.203 -1.451 1 96 461 GLY B C 1
ATOM 9469 O O . GLY B 1 461 ? -23.422 -27.25 -2.309 1 96 461 GLY B O 1
ATOM 9470 N N . ASN B 1 462 ? -24.078 -27.719 -0.198 1 97.94 462 ASN B N 1
ATOM 9471 C CA . ASN B 1 462 ? -22.828 -28.344 0.201 1 97.94 462 ASN B CA 1
ATOM 9472 C C . ASN B 1 462 ? -22.734 -29.766 -0.315 1 97.94 462 ASN B C 1
ATOM 9474 O O . ASN B 1 462 ? -23.75 -30.406 -0.587 1 97.94 462 ASN B O 1
ATOM 9478 N N . LEU B 1 463 ? -21.547 -30.25 -0.4 1 98.62 463 LEU B N 1
ATOM 9479 C CA . LEU B 1 463 ? -21.266 -31.609 -0.869 1 98.62 463 LEU B CA 1
ATOM 9480 C C . LEU B 1 463 ? -22 -32.625 -0.013 1 98.62 463 LEU B C 1
ATOM 9482 O O . LEU B 1 463 ? -22.031 -32.531 1.215 1 98.62 463 LEU B O 1
ATOM 9486 N N . ASP B 1 464 ? -22.672 -33.594 -0.656 1 98.75 464 ASP B N 1
ATOM 9487 C CA . ASP B 1 464 ? -23.328 -34.719 0.025 1 98.75 464 ASP B CA 1
ATOM 9488 C C . ASP B 1 464 ? -22.297 -35.719 0.525 1 98.75 464 ASP B C 1
ATOM 9490 O O . ASP B 1 464 ? -21.625 -36.375 -0.273 1 98.75 464 ASP B O 1
ATOM 9494 N N . PRO B 1 465 ? -22.219 -35.875 1.821 1 98.75 465 PRO B N 1
ATOM 9495 C CA . PRO B 1 465 ? -21.219 -36.812 2.354 1 98.75 465 PRO B CA 1
ATOM 9496 C C . PRO B 1 465 ? -21.375 -38.219 1.814 1 98.75 465 PRO B C 1
ATOM 9498 O O . PRO B 1 465 ? -20.391 -38.969 1.696 1 98.75 465 PRO B O 1
ATOM 9501 N N . ALA B 1 466 ? -22.562 -38.656 1.437 1 98.69 466 ALA B N 1
ATOM 9502 C CA . ALA B 1 466 ? -22.828 -40 0.951 1 98.69 466 ALA B CA 1
ATOM 9503 C C . ALA B 1 466 ? -22.109 -40.25 -0.376 1 98.69 466 ALA B C 1
ATOM 9505 O O . ALA B 1 466 ? -21.812 -41.375 -0.721 1 98.69 466 ALA B O 1
ATOM 9506 N N . GLU B 1 467 ? -21.844 -39.219 -1.104 1 98.75 467 GLU B N 1
ATOM 9507 C CA . GLU B 1 467 ? -21.172 -39.312 -2.395 1 98.75 467 GLU B CA 1
ATOM 9508 C C . GLU B 1 467 ? -19.75 -39.812 -2.234 1 98.75 467 GLU B C 1
ATOM 9510 O O . GLU B 1 467 ? -19.188 -40.406 -3.158 1 98.75 467 GLU B O 1
ATOM 9515 N N . ILE B 1 468 ? -19.141 -39.594 -1.064 1 98.88 468 ILE B N 1
ATOM 9516 C CA . ILE B 1 468 ? -17.781 -40.062 -0.791 1 98.88 468 ILE B CA 1
ATOM 9517 C C . ILE B 1 468 ? -17.719 -41.594 -0.832 1 98.88 468 ILE B C 1
ATOM 9519 O O . ILE B 1 468 ? -16.828 -42.156 -1.453 1 98.88 468 ILE B O 1
ATOM 9523 N N . LEU B 1 469 ? -18.719 -42.219 -0.238 1 98.69 469 LEU B N 1
ATOM 9524 C CA . LEU B 1 469 ? -18.766 -43.688 -0.22 1 98.69 469 LEU B CA 1
ATOM 9525 C C . LEU B 1 469 ? -19.125 -44.219 -1.599 1 98.69 469 LEU B C 1
ATOM 9527 O O . LEU B 1 469 ? -18.594 -45.25 -2.021 1 98.69 469 LEU B O 1
ATOM 9531 N N . ALA B 1 470 ? -19.938 -43.5 -2.299 1 98.5 470 ALA B N 1
ATOM 9532 C CA . ALA B 1 470 ? -20.5 -44 -3.551 1 98.5 470 ALA B CA 1
ATOM 9533 C C . ALA B 1 470 ? -19.516 -43.844 -4.699 1 98.5 470 ALA B C 1
ATOM 9535 O O . ALA B 1 470 ? -19.531 -44.656 -5.645 1 98.5 470 ALA B O 1
ATOM 9536 N N . ARG B 1 471 ? -18.531 -42.906 -4.629 1 98.5 471 ARG B N 1
ATOM 9537 C CA . ARG B 1 471 ? -17.781 -42.562 -5.832 1 98.5 471 ARG B CA 1
ATOM 9538 C C . ARG B 1 471 ? -16.297 -42.844 -5.652 1 98.5 471 ARG B C 1
ATOM 9540 O O . ARG B 1 471 ? -15.516 -42.75 -6.605 1 98.5 471 ARG B O 1
ATOM 9547 N N . THR B 1 472 ? -15.875 -43.25 -4.535 1 98.69 472 THR B N 1
ATOM 9548 C CA . THR B 1 472 ? -14.469 -43.531 -4.293 1 98.69 472 THR B CA 1
ATOM 9549 C C . THR B 1 472 ? -14.039 -44.781 -5.078 1 98.69 472 THR B C 1
ATOM 9551 O O . THR B 1 472 ? -14.773 -45.75 -5.141 1 98.69 472 THR B O 1
ATOM 9554 N N . THR B 1 473 ? -12.945 -44.719 -5.734 1 98.44 473 THR B N 1
ATOM 9555 C CA . THR B 1 473 ? -12.273 -45.844 -6.402 1 98.44 473 THR B CA 1
ATOM 9556 C C . THR B 1 473 ? -10.867 -46.031 -5.844 1 98.44 473 THR B C 1
ATOM 9558 O O . THR B 1 473 ? -10.406 -45.25 -5.012 1 98.44 473 THR B O 1
ATOM 9561 N N . PRO B 1 474 ? -10.117 -47.094 -6.336 1 97.81 474 PRO B N 1
ATOM 9562 C CA . PRO B 1 474 ? -8.742 -47.25 -5.871 1 97.81 474 PRO B CA 1
ATOM 9563 C C . PRO B 1 474 ? -7.82 -46.125 -6.301 1 97.81 474 PRO B C 1
ATOM 9565 O O . PRO B 1 474 ? -6.727 -45.969 -5.75 1 97.81 474 PRO B O 1
ATOM 9568 N N . ARG B 1 475 ? -8.273 -45.25 -7.207 1 98.25 475 ARG B N 1
ATOM 9569 C CA . ARG B 1 475 ? -7.461 -44.125 -7.699 1 98.25 475 ARG B CA 1
ATOM 9570 C C . ARG B 1 475 ? -7.746 -42.844 -6.91 1 98.25 475 ARG B C 1
ATOM 9572 O O . ARG B 1 475 ? -7.035 -41.875 -7.059 1 98.25 475 ARG B O 1
ATOM 9579 N N . THR B 1 476 ? -8.797 -42.906 -6.059 1 98.81 476 THR B N 1
ATOM 9580 C CA . THR B 1 476 ? -9.188 -41.688 -5.316 1 98.81 476 THR B CA 1
ATOM 9581 C C . THR B 1 476 ? -8.188 -41.406 -4.199 1 98.81 476 THR B C 1
ATOM 9583 O O . THR B 1 476 ? -7.887 -42.281 -3.385 1 98.81 476 THR B O 1
ATOM 9586 N N . ARG B 1 477 ? -7.648 -40.156 -4.16 1 98.75 477 ARG B N 1
ATOM 9587 C CA . ARG B 1 477 ? -6.629 -39.812 -3.184 1 98.75 477 ARG B CA 1
ATOM 9588 C C . ARG B 1 477 ? -7.219 -38.938 -2.072 1 98.75 477 ARG B C 1
ATOM 9590 O O . ARG B 1 477 ? -6.762 -39 -0.929 1 98.75 477 ARG B O 1
ATOM 9597 N N . ALA B 1 478 ? -8.211 -38.125 -2.436 1 98.94 478 ALA B N 1
ATOM 9598 C CA . ALA B 1 478 ? -8.75 -37.188 -1.465 1 98.94 478 ALA B CA 1
ATOM 9599 C C . ALA B 1 478 ? -10.141 -36.719 -1.885 1 98.94 478 ALA B C 1
ATOM 9601 O O . ALA B 1 478 ? -10.578 -36.969 -3.01 1 98.94 478 ALA B O 1
ATOM 9602 N N . VAL B 1 479 ? -10.859 -36.156 -0.962 1 98.94 479 VAL B N 1
ATOM 9603 C CA . VAL B 1 479 ? -12.023 -35.312 -1.213 1 98.94 479 VAL B CA 1
ATOM 9604 C C . VAL B 1 479 ? -11.719 -33.875 -0.806 1 98.94 479 VAL B C 1
ATOM 9606 O O . VAL B 1 479 ? -11.109 -33.625 0.235 1 98.94 479 VAL B O 1
ATOM 9609 N N . ILE B 1 480 ? -11.992 -33 -1.688 1 98.94 480 ILE B N 1
ATOM 9610 C CA . ILE B 1 480 ? -11.93 -31.578 -1.327 1 98.94 480 ILE B CA 1
ATOM 9611 C C . ILE B 1 480 ? -13.344 -31.031 -1.207 1 98.94 480 ILE B C 1
ATOM 9613 O O . ILE B 1 480 ? -14.195 -31.281 -2.061 1 98.94 480 ILE B O 1
ATOM 9617 N N . VAL B 1 481 ? -13.641 -30.328 -0.13 1 98.88 481 VAL B N 1
ATOM 9618 C CA . VAL B 1 481 ? -14.938 -29.703 0.066 1 98.88 481 VAL B CA 1
ATOM 9619 C C . VAL B 1 481 ? -14.789 -28.188 0.039 1 98.88 481 VAL B C 1
ATOM 9621 O O . VAL B 1 481 ? -13.703 -27.656 0.298 1 98.88 481 VAL B O 1
ATOM 9624 N N . THR B 1 482 ? -15.789 -27.562 -0.351 1 98.69 482 THR B N 1
ATOM 9625 C CA . THR B 1 482 ? -15.938 -26.109 -0.21 1 98.69 482 THR B CA 1
ATOM 9626 C C . THR B 1 482 ? -17.109 -25.781 0.705 1 98.69 482 THR B C 1
ATOM 9628 O O . THR B 1 482 ? -18.219 -26.281 0.508 1 98.69 482 THR B O 1
ATOM 9631 N N . HIS B 1 483 ? -16.844 -25 1.745 1 98.38 483 HIS B N 1
ATOM 9632 C CA . HIS B 1 483 ? -17.938 -24.5 2.574 1 98.38 483 HIS B CA 1
ATOM 9633 C C . HIS B 1 483 ? -18.703 -23.391 1.865 1 98.38 483 HIS B C 1
ATOM 9635 O O . HIS B 1 483 ? -18.391 -22.203 2.033 1 98.38 483 HIS B O 1
ATOM 9641 N N . MET B 1 484 ? -19.656 -23.828 1.146 1 97.44 484 MET B N 1
ATOM 9642 C CA . MET B 1 484 ? -20.281 -22.969 0.145 1 97.44 484 MET B CA 1
ATOM 9643 C C . MET B 1 484 ? -20.953 -21.766 0.799 1 97.44 484 MET B C 1
ATOM 9645 O O . MET B 1 484 ? -21.734 -21.922 1.745 1 97.44 484 MET B O 1
ATOM 9649 N N . TRP B 1 485 ? -20.562 -20.594 0.272 1 96.81 485 TRP B N 1
ATOM 9650 C CA . TRP B 1 485 ? -21.125 -19.281 0.585 1 96.81 485 TRP B CA 1
ATOM 9651 C C . TRP B 1 485 ? -20.984 -18.969 2.072 1 96.81 485 TRP B C 1
ATOM 9653 O O . TRP B 1 485 ? -21.562 -18 2.564 1 96.81 485 TRP B O 1
ATOM 9663 N N . GLY B 1 486 ? -20.297 -19.812 2.812 1 96.75 486 GLY B N 1
ATOM 9664 C CA . GLY B 1 486 ? -20.016 -19.562 4.215 1 96.75 486 GLY B CA 1
ATOM 9665 C C . GLY B 1 486 ? -20.594 -20.625 5.141 1 96.75 486 GLY B C 1
ATOM 9666 O O . GLY B 1 486 ? -20.219 -20.703 6.316 1 96.75 486 GLY B O 1
ATOM 9667 N N . LEU B 1 487 ? -21.484 -21.422 4.645 1 96.56 487 LEU B N 1
ATOM 9668 C CA . LEU B 1 487 ? -22.094 -22.5 5.434 1 96.56 487 LEU B CA 1
ATOM 9669 C C . LEU B 1 487 ? -21.172 -23.703 5.531 1 96.56 487 LEU B C 1
ATOM 9671 O O . LEU B 1 487 ? -20.75 -24.25 4.512 1 96.56 487 LEU B O 1
ATOM 9675 N N . PRO B 1 488 ? -20.828 -24.141 6.754 1 97.12 488 PRO B N 1
ATOM 9676 C CA . PRO B 1 488 ? -19.922 -25.281 6.887 1 97.12 488 PRO B CA 1
ATOM 9677 C C . PRO B 1 488 ? -20.547 -26.578 6.383 1 97.12 488 PRO B C 1
ATOM 9679 O O . PRO B 1 488 ? -21.734 -26.828 6.598 1 97.12 488 PRO B O 1
ATOM 9682 N N . CYS B 1 489 ? -19.781 -27.375 5.75 1 97.94 489 CYS B N 1
ATOM 9683 C CA . CYS B 1 489 ? -20.188 -28.719 5.379 1 97.94 489 CYS B CA 1
ATOM 9684 C C . CYS B 1 489 ? -20.406 -29.578 6.617 1 97.94 489 CYS B C 1
ATOM 9686 O O . CYS B 1 489 ? -20.031 -29.203 7.723 1 97.94 489 CYS B O 1
ATOM 9688 N N . ARG B 1 490 ? -21.078 -30.734 6.395 1 96.38 490 ARG B N 1
ATOM 9689 C CA . ARG B 1 490 ? -21.219 -31.719 7.453 1 96.38 490 ARG B CA 1
ATOM 9690 C C . ARG B 1 490 ? -19.906 -32.438 7.699 1 96.38 490 ARG B C 1
ATOM 9692 O O . ARG B 1 490 ? -19.781 -33.625 7.367 1 96.38 490 ARG B O 1
ATOM 9699 N N . MET B 1 491 ? -19.031 -31.781 8.344 1 98.06 491 MET B N 1
ATOM 9700 C CA . MET B 1 491 ? -17.641 -32.188 8.375 1 98.06 491 MET B CA 1
ATOM 9701 C C . MET B 1 491 ? -17.453 -33.469 9.18 1 98.06 491 MET B C 1
ATOM 9703 O O . MET B 1 491 ? -16.625 -34.312 8.852 1 98.06 491 MET B O 1
ATOM 9707 N N . SER B 1 492 ? -18.203 -33.625 10.305 1 97.25 492 SER B N 1
ATOM 9708 C CA . SER B 1 492 ? -18.094 -34.875 11.062 1 97.25 492 SER B CA 1
ATOM 9709 C C . SER B 1 492 ? -18.391 -36.094 10.188 1 97.25 492 SER B C 1
ATOM 9711 O O . SER B 1 492 ? -17.672 -37.094 10.234 1 97.25 492 SER B O 1
ATOM 9713 N N . GLU B 1 493 ? -19.422 -35.969 9.398 1 98.25 493 GLU B N 1
ATOM 9714 C CA . GLU B 1 493 ? -19.812 -37.031 8.492 1 98.25 493 GLU B CA 1
ATOM 9715 C C . GLU B 1 493 ? -18.797 -37.219 7.367 1 98.25 493 GLU B C 1
ATOM 9717 O O . GLU B 1 493 ? -18.453 -38.344 6.988 1 98.25 493 GLU B O 1
ATOM 9722 N N . ILE B 1 494 ? -18.312 -36.156 6.812 1 98.81 494 ILE B N 1
ATOM 9723 C CA . ILE B 1 494 ? -17.359 -36.156 5.711 1 98.81 494 ILE B CA 1
ATOM 9724 C C . ILE B 1 494 ? -16.062 -36.844 6.164 1 98.81 494 ILE B C 1
ATOM 9726 O O . ILE B 1 494 ? -15.539 -37.719 5.477 1 98.81 494 ILE B O 1
ATOM 9730 N N . VAL B 1 495 ? -15.562 -36.438 7.293 1 98.75 495 VAL B N 1
ATOM 9731 C CA . VAL B 1 495 ? -14.32 -37 7.812 1 98.75 495 VAL B CA 1
ATOM 9732 C C . VAL B 1 495 ? -14.508 -38.5 8.117 1 98.75 495 VAL B C 1
ATOM 9734 O O . VAL B 1 495 ? -13.625 -39.312 7.82 1 98.75 495 VAL B O 1
ATOM 9737 N N . ALA B 1 496 ? -15.648 -38.844 8.695 1 98.69 496 ALA B N 1
ATOM 9738 C CA . ALA B 1 496 ? -15.93 -40.25 8.992 1 98.69 496 ALA B CA 1
ATOM 9739 C C . ALA B 1 496 ? -15.984 -41.094 7.719 1 98.69 496 ALA B C 1
ATOM 9741 O O . ALA B 1 496 ? -15.406 -42.188 7.66 1 98.69 496 ALA B O 1
ATOM 9742 N N . ASN B 1 497 ? -16.703 -40.625 6.703 1 98.88 497 ASN B N 1
ATOM 9743 C CA . ASN B 1 497 ? -16.828 -41.344 5.441 1 98.88 497 ASN B CA 1
ATOM 9744 C C . ASN B 1 497 ? -15.477 -41.469 4.73 1 98.88 497 ASN B C 1
ATOM 9746 O O . ASN B 1 497 ? -15.172 -42.5 4.148 1 98.88 497 ASN B O 1
ATOM 9750 N N . ALA B 1 498 ? -14.688 -40.406 4.738 1 98.88 498 ALA B N 1
ATOM 9751 C CA . ALA B 1 498 ? -13.359 -40.438 4.137 1 98.88 498 ALA B CA 1
ATOM 9752 C C . ALA B 1 498 ? -12.469 -41.469 4.82 1 98.88 498 ALA B C 1
ATOM 9754 O O . ALA B 1 498 ? -11.727 -42.188 4.156 1 98.88 498 ALA B O 1
ATOM 9755 N N . ARG B 1 499 ? -12.523 -41.531 6.121 1 98.5 499 ARG B N 1
ATOM 9756 C CA . ARG B 1 499 ? -11.766 -42.5 6.891 1 98.5 499 ARG B CA 1
ATOM 9757 C C . ARG B 1 499 ? -12.164 -43.938 6.516 1 98.5 499 ARG B C 1
ATOM 9759 O O . ARG B 1 499 ? -11.312 -44.812 6.402 1 98.5 499 ARG B O 1
ATOM 9766 N N . GLN B 1 500 ? -13.422 -44.094 6.348 1 98.44 500 GLN B N 1
ATOM 9767 C CA . GLN B 1 500 ? -13.953 -45.406 6.012 1 98.44 500 GLN B CA 1
ATOM 9768 C C . GLN B 1 500 ? -13.367 -45.906 4.691 1 98.44 500 GLN B C 1
ATOM 9770 O O . GLN B 1 500 ? -13.109 -47.125 4.535 1 98.44 500 GLN B O 1
ATOM 9775 N N . VAL B 1 501 ? -13.18 -45.062 3.742 1 98.62 501 VAL B N 1
ATOM 9776 C CA . VAL B 1 501 ? -12.719 -45.469 2.428 1 98.62 501 VAL B CA 1
ATOM 9777 C C . VAL B 1 501 ? -11.227 -45.188 2.285 1 98.62 501 VAL B C 1
ATOM 9779 O O . VAL B 1 501 ? -10.633 -45.406 1.23 1 98.62 501 VAL B O 1
ATOM 9782 N N . GLY B 1 502 ? -10.562 -44.625 3.23 1 98.25 502 GLY B N 1
ATOM 9783 C CA . GLY B 1 502 ? -9.125 -44.469 3.303 1 98.25 502 GLY B CA 1
ATOM 9784 C C . GLY B 1 502 ? -8.602 -43.312 2.436 1 98.25 502 GLY B C 1
ATOM 9785 O O . GLY B 1 502 ? -7.57 -43.469 1.771 1 98.25 502 GLY B O 1
ATOM 9786 N N . ILE B 1 503 ? -9.297 -42.156 2.318 1 98.81 503 ILE B N 1
ATOM 9787 C CA . ILE B 1 503 ? -8.82 -41.031 1.515 1 98.81 503 ILE B CA 1
ATOM 9788 C C . ILE B 1 503 ? -8.633 -39.812 2.4 1 98.81 503 ILE B C 1
ATOM 9790 O O . ILE B 1 503 ? -9.109 -39.781 3.539 1 98.81 503 ILE B O 1
ATOM 9794 N N . LYS B 1 504 ? -7.844 -38.812 1.926 1 98.88 504 LYS B N 1
ATOM 9795 C CA . LYS B 1 504 ? -7.57 -37.562 2.658 1 98.88 504 LYS B CA 1
ATOM 9796 C C . LYS B 1 504 ? -8.719 -36.594 2.508 1 98.88 504 LYS B C 1
ATOM 9798 O O . LYS B 1 504 ? -9.539 -36.688 1.598 1 98.88 504 LYS B O 1
ATOM 9803 N N . VAL B 1 505 ? -8.836 -35.656 3.447 1 98.94 505 VAL B N 1
ATOM 9804 C CA . VAL B 1 505 ? -9.852 -34.594 3.42 1 98.94 505 VAL B CA 1
ATOM 9805 C C . VAL B 1 505 ? -9.188 -33.25 3.281 1 98.94 505 VAL B C 1
ATOM 9807 O O . VAL B 1 505 ? -8.32 -32.875 4.078 1 98.94 505 VAL B O 1
ATOM 9810 N N . LEU B 1 506 ? -9.547 -32.562 2.25 1 98.94 506 LEU B N 1
ATOM 9811 C CA . LEU B 1 506 ? -9.094 -31.188 2.008 1 98.94 506 LEU B CA 1
ATOM 9812 C C . LEU B 1 506 ? -10.242 -30.203 2.145 1 98.94 506 LEU B C 1
ATOM 9814 O O . LEU B 1 506 ? -11.367 -30.484 1.73 1 98.94 506 LEU B O 1
ATOM 9818 N N . GLU B 1 507 ? -9.961 -29.031 2.719 1 98.88 507 GLU B N 1
ATOM 9819 C CA . GLU B 1 507 ? -10.992 -28.016 2.916 1 98.88 507 GLU B CA 1
ATOM 9820 C C . GLU B 1 507 ? -10.664 -26.734 2.152 1 98.88 507 GLU B C 1
ATOM 9822 O O . GLU B 1 507 ? -9.617 -26.125 2.385 1 98.88 507 GLU B O 1
ATOM 9827 N N . ASP B 1 508 ? -11.5 -26.375 1.236 1 98.81 508 ASP B N 1
ATOM 9828 C CA . ASP B 1 508 ? -11.508 -25.016 0.707 1 98.81 508 ASP B CA 1
ATOM 9829 C C . ASP B 1 508 ? -12.391 -24.094 1.551 1 98.81 508 ASP B C 1
ATOM 9831 O O . ASP B 1 508 ? -13.617 -24.109 1.421 1 98.81 508 ASP B O 1
ATOM 9835 N N . CYS B 1 509 ? -11.758 -23.266 2.314 1 98.75 509 CYS B N 1
ATOM 9836 C CA . CYS B 1 509 ? -12.445 -22.422 3.279 1 98.75 509 CYS B CA 1
ATOM 9837 C C . CYS B 1 509 ? -12.562 -20.984 2.764 1 98.75 509 CYS B C 1
ATOM 9839 O O . CYS B 1 509 ? -12.828 -20.062 3.533 1 98.75 509 CYS B O 1
ATOM 9841 N N . SER B 1 510 ? -12.375 -20.812 1.502 1 98.19 510 SER B N 1
ATOM 9842 C CA . SER B 1 510 ? -12.273 -19.484 0.921 1 98.19 510 SER B CA 1
ATOM 9843 C C . SER B 1 510 ? -13.555 -18.688 1.146 1 98.19 510 SER B C 1
ATOM 9845 O O . SER B 1 510 ? -13.523 -17.453 1.215 1 98.19 510 SER B O 1
ATOM 9847 N N . HIS B 1 511 ? -14.719 -19.328 1.324 1 97.19 511 HIS B N 1
ATOM 9848 C CA . HIS B 1 511 ? -15.977 -18.656 1.598 1 97.19 511 HIS B CA 1
ATOM 9849 C C . HIS B 1 511 ? -16.297 -18.656 3.09 1 97.19 511 HIS B C 1
ATOM 9851 O O . HIS B 1 511 ? -17.328 -18.125 3.512 1 97.19 511 HIS B O 1
ATOM 9857 N N . ALA B 1 512 ? -15.422 -19.203 3.926 1 98.19 512 ALA B N 1
ATOM 9858 C CA . ALA B 1 512 ? -15.906 -19.578 5.25 1 98.19 512 ALA B CA 1
ATOM 9859 C C . ALA B 1 512 ? -14.938 -19.125 6.34 1 98.19 512 ALA B C 1
ATOM 9861 O O . ALA B 1 512 ? -14.664 -19.859 7.281 1 98.19 512 ALA B O 1
ATOM 9862 N N . HIS B 1 513 ? -14.453 -17.984 6.191 1 97.31 513 HIS B N 1
ATOM 9863 C CA . HIS B 1 513 ? -13.609 -17.438 7.242 1 97.31 513 HIS B CA 1
ATOM 9864 C C . HIS B 1 513 ? -14.336 -17.406 8.578 1 97.31 513 HIS B C 1
ATOM 9866 O O . HIS B 1 513 ? -15.406 -16.797 8.688 1 97.31 513 HIS B O 1
ATOM 9872 N N . GLY B 1 514 ? -13.836 -18.094 9.562 1 95.06 514 GLY B N 1
ATOM 9873 C CA . GLY B 1 514 ? -14.359 -18.016 10.922 1 95.06 514 GLY B CA 1
ATOM 9874 C C . GLY B 1 514 ? -15.57 -18.891 11.141 1 95.06 514 GLY B C 1
ATOM 9875 O O . GLY B 1 514 ? -16.125 -18.938 12.242 1 95.06 514 GLY B O 1
ATOM 9876 N N . ALA B 1 515 ? -16.016 -19.625 10.227 1 97.19 515 ALA B N 1
ATOM 9877 C CA . ALA B 1 515 ? -17.172 -20.516 10.383 1 97.19 515 ALA B CA 1
ATOM 9878 C C . ALA B 1 515 ? -16.844 -21.672 11.336 1 97.19 515 ALA B C 1
ATOM 9880 O O . ALA B 1 515 ? -15.695 -22.078 11.453 1 97.19 515 ALA B O 1
ATOM 9881 N N . VAL B 1 516 ? -17.891 -22.156 12.016 1 96.56 516 VAL B N 1
ATOM 9882 C CA . VAL B 1 516 ? -17.734 -23.203 13.023 1 96.56 516 VAL B CA 1
ATOM 9883 C C . VAL B 1 516 ? -18.812 -24.266 12.836 1 96.56 516 VAL B C 1
ATOM 9885 O O . VAL B 1 516 ? -19.969 -23.953 12.555 1 96.56 516 VAL B O 1
ATOM 9888 N N . VAL B 1 517 ? -18.453 -25.516 12.938 1 96.38 517 VAL B N 1
ATOM 9889 C CA . VAL B 1 517 ? -19.406 -26.625 12.898 1 96.38 517 VAL B CA 1
ATOM 9890 C C . VAL B 1 517 ? -18.984 -27.688 13.906 1 96.38 517 VAL B C 1
ATOM 9892 O O . VAL B 1 517 ? -17.797 -28.016 14.023 1 96.38 517 VAL B O 1
ATOM 9895 N N . ASP B 1 518 ? -19.969 -28.125 14.688 1 93.31 518 ASP B N 1
ATOM 9896 C CA . ASP B 1 518 ? -19.75 -29.125 15.719 1 93.31 518 ASP B CA 1
ATOM 9897 C C . ASP B 1 518 ? -18.656 -28.688 16.688 1 93.31 518 ASP B C 1
ATOM 9899 O O . ASP B 1 518 ? -17.797 -29.5 17.062 1 93.31 518 ASP B O 1
ATOM 9903 N N . GLY B 1 519 ? -18.578 -27.406 16.922 1 91.25 519 GLY B N 1
ATOM 9904 C CA . GLY B 1 519 ? -17.688 -26.844 17.938 1 91.25 519 GLY B CA 1
ATOM 9905 C C . GLY B 1 519 ? -16.281 -26.609 17.438 1 91.25 519 GLY B C 1
ATOM 9906 O O . GLY B 1 519 ? -15.406 -26.203 18.203 1 91.25 519 GLY B O 1
ATOM 9907 N N . LYS B 1 520 ? -16.109 -26.859 16.203 1 94.5 520 LYS B N 1
ATOM 9908 C CA . LYS B 1 520 ? -14.766 -26.719 15.648 1 94.5 520 LYS B CA 1
ATOM 9909 C C . LYS B 1 520 ? -14.773 -25.812 14.43 1 94.5 520 LYS B C 1
ATOM 9911 O O . LYS B 1 520 ? -15.672 -25.891 13.586 1 94.5 520 LYS B O 1
ATOM 9916 N N . MET B 1 521 ? -13.781 -24.953 14.367 1 96.25 521 MET B N 1
ATOM 9917 C CA . MET B 1 521 ? -13.672 -24.047 13.227 1 96.25 521 MET B CA 1
ATOM 9918 C C . MET B 1 521 ? -13.336 -24.812 11.953 1 96.25 521 MET B C 1
ATOM 9920 O O . MET B 1 521 ? -12.508 -25.734 11.969 1 96.25 521 MET B O 1
ATOM 9924 N N . VAL B 1 522 ? -13.945 -24.406 10.859 1 97.12 522 VAL B N 1
ATOM 9925 C CA . VAL B 1 522 ? -13.625 -25.047 9.586 1 97.12 522 VAL B CA 1
ATOM 9926 C C . VAL B 1 522 ? -12.164 -24.781 9.234 1 97.12 522 VAL B C 1
ATOM 9928 O O . VAL B 1 522 ? -11.578 -23.797 9.664 1 97.12 522 VAL B O 1
ATOM 9931 N N . GLY B 1 523 ? -11.555 -25.656 8.438 1 97.94 523 GLY B N 1
ATOM 9932 C CA . GLY B 1 523 ? -10.133 -25.625 8.141 1 97.94 523 GLY B CA 1
ATOM 9933 C C . GLY B 1 523 ? -9.305 -26.5 9.062 1 97.94 523 GLY B C 1
ATOM 9934 O O . GLY B 1 523 ? -8.172 -26.859 8.742 1 97.94 523 GLY B O 1
ATOM 9935 N N . ALA B 1 524 ? -9.875 -26.844 10.203 1 97.19 524 ALA B N 1
ATOM 9936 C CA . ALA B 1 524 ? -9.164 -27.656 11.188 1 97.19 524 ALA B CA 1
ATOM 9937 C C . ALA B 1 524 ? -9.656 -29.094 11.172 1 97.19 524 ALA B C 1
ATOM 9939 O O . ALA B 1 524 ? -9.242 -29.906 11.992 1 97.19 524 ALA B O 1
ATOM 9940 N N . TRP B 1 525 ? -10.555 -29.453 10.32 1 97.81 525 TRP B N 1
ATOM 9941 C CA . TRP B 1 525 ? -11.164 -30.781 10.273 1 97.81 525 TRP B CA 1
ATOM 9942 C C . TRP B 1 525 ? -10.352 -31.734 9.406 1 97.81 525 TRP B C 1
ATOM 9944 O O . TRP B 1 525 ? -10.117 -32.875 9.773 1 97.81 525 TRP B O 1
ATOM 9954 N N . GLY B 1 526 ? -9.93 -31.219 8.195 1 97.94 526 GLY B N 1
ATOM 9955 C CA . GLY B 1 526 ? -9.266 -32.062 7.219 1 97.94 526 GLY B CA 1
ATOM 9956 C C . GLY B 1 526 ? -7.77 -32.156 7.418 1 97.94 526 GLY B C 1
ATOM 9957 O O . GLY B 1 526 ? -7.25 -31.734 8.461 1 97.94 526 GLY B O 1
ATOM 9958 N N . ASP B 1 527 ? -7.086 -32.781 6.422 1 98.69 527 ASP B N 1
ATOM 9959 C CA . ASP B 1 527 ? -5.633 -32.938 6.422 1 98.69 527 ASP B CA 1
ATOM 9960 C C . ASP B 1 527 ? -4.949 -31.609 6.07 1 98.69 527 ASP B C 1
ATOM 9962 O O . ASP B 1 527 ? -3.854 -31.312 6.559 1 98.69 527 ASP B O 1
ATOM 9966 N N . MET B 1 528 ? -5.555 -30.891 5.184 1 98.75 528 MET B N 1
ATOM 9967 C CA . MET B 1 528 ? -5.086 -29.562 4.773 1 98.75 528 MET B CA 1
ATOM 9968 C C . MET B 1 528 ? -6.262 -28.625 4.496 1 98.75 528 MET B C 1
ATOM 9970 O O . MET B 1 528 ? -7.367 -29.094 4.199 1 98.75 528 MET B O 1
ATOM 9974 N N . ALA B 1 529 ? -5.992 -27.344 4.605 1 98.88 529 ALA B N 1
ATOM 9975 C CA . ALA B 1 529 ? -7.02 -26.344 4.344 1 98.88 529 ALA B CA 1
ATOM 9976 C C . ALA B 1 529 ? -6.434 -25.141 3.598 1 98.88 529 ALA B C 1
ATOM 9978 O O . ALA B 1 529 ? -5.242 -24.859 3.719 1 98.88 529 ALA B O 1
ATOM 9979 N N . ALA B 1 530 ? -7.289 -24.5 2.809 1 98.81 530 ALA B N 1
ATOM 9980 C CA . ALA B 1 530 ? -6.91 -23.312 2.045 1 98.81 530 ALA B CA 1
ATOM 9981 C C . ALA B 1 530 ? -7.918 -22.188 2.246 1 98.81 530 ALA B C 1
ATOM 9983 O O . ALA B 1 530 ? -9.117 -22.438 2.404 1 98.81 530 ALA B O 1
ATOM 9984 N N . TRP B 1 531 ? -7.449 -20.969 2.273 1 98.75 531 TRP B N 1
ATOM 9985 C CA . TRP B 1 531 ? -8.281 -19.766 2.311 1 98.75 531 TRP B CA 1
ATOM 9986 C C . TRP B 1 531 ? -7.844 -18.766 1.243 1 98.75 531 TRP B C 1
ATOM 9988 O O . TRP B 1 531 ? -6.648 -18.594 0.995 1 98.75 531 TRP B O 1
ATOM 9998 N N . SER B 1 532 ? -8.766 -18.188 0.593 1 98.44 532 SER B N 1
ATOM 9999 C CA . SER B 1 532 ? -8.508 -17.016 -0.24 1 98.44 532 SER B CA 1
ATOM 10000 C C . SER B 1 532 ? -8.648 -15.719 0.56 1 98.44 532 SER B C 1
ATOM 10002 O O . SER B 1 532 ? -9.555 -15.602 1.391 1 98.44 532 SER B O 1
ATOM 10004 N N . MET B 1 533 ? -7.766 -14.852 0.336 1 97.25 533 MET B N 1
ATOM 10005 C CA . MET B 1 533 ? -7.848 -13.523 0.944 1 97.25 533 MET B CA 1
ATOM 10006 C C . MET B 1 533 ? -8.023 -12.445 -0.121 1 97.25 533 MET B C 1
ATOM 10008 O O . MET B 1 533 ? -7.473 -11.352 0.001 1 97.25 533 MET B O 1
ATOM 10012 N N . GLN B 1 534 ? -8.68 -12.781 -1.154 1 95.81 534 GLN B N 1
ATOM 10013 C CA . GLN B 1 534 ? -9.055 -11.82 -2.186 1 95.81 534 GLN B CA 1
ATOM 10014 C C . GLN B 1 534 ? -9.953 -10.727 -1.613 1 95.81 534 GLN B C 1
ATOM 10016 O O . GLN B 1 534 ? -10.547 -10.898 -0.547 1 95.81 534 GLN B O 1
ATOM 10021 N N . ALA B 1 535 ? -10.141 -9.625 -2.334 1 93.19 535 ALA B N 1
ATOM 10022 C CA . ALA B 1 535 ? -10.711 -8.391 -1.81 1 93.19 535 ALA B CA 1
ATOM 10023 C C . ALA B 1 535 ? -12.133 -8.602 -1.317 1 93.19 535 ALA B C 1
ATOM 10025 O O . ALA B 1 535 ? -12.594 -7.926 -0.395 1 93.19 535 ALA B O 1
ATOM 10026 N N . LYS B 1 536 ? -12.836 -9.5 -1.81 1 92.94 536 LYS B N 1
ATOM 10027 C CA . LYS B 1 536 ? -14.242 -9.68 -1.466 1 92.94 536 LYS B CA 1
ATOM 10028 C C . LYS B 1 536 ? -14.398 -10.586 -0.251 1 92.94 536 LYS B C 1
ATOM 10030 O O . LYS B 1 536 ? -15.477 -10.664 0.338 1 92.94 536 LYS B O 1
ATOM 10035 N N . LYS B 1 537 ? -13.359 -11.289 0.18 1 96.25 537 LYS B N 1
ATOM 10036 C CA . LYS B 1 537 ? -13.445 -12.242 1.282 1 96.25 537 LYS B CA 1
ATOM 10037 C C . LYS B 1 537 ? -13.523 -11.523 2.627 1 96.25 537 LYS B C 1
ATOM 10039 O O . LYS B 1 537 ? -13.188 -10.344 2.729 1 96.25 537 LYS B O 1
ATOM 10044 N N . ASN B 1 538 ? -14.023 -12.242 3.635 1 95.44 538 ASN B N 1
ATOM 10045 C CA . ASN B 1 538 ? -14.273 -11.656 4.945 1 95.44 538 ASN B CA 1
ATOM 10046 C C . ASN B 1 538 ? -12.977 -11.188 5.605 1 95.44 538 ASN B C 1
ATOM 10048 O O . ASN B 1 538 ? -12.984 -10.227 6.383 1 95.44 538 ASN B O 1
ATOM 10052 N N . ILE B 1 539 ? -11.961 -11.938 5.434 1 94.12 539 ILE B N 1
ATOM 10053 C CA . ILE B 1 539 ? -10.602 -11.5 5.727 1 94.12 539 ILE B CA 1
ATOM 10054 C C . ILE B 1 539 ? -9.82 -11.344 4.426 1 94.12 539 ILE B C 1
ATOM 10056 O O . ILE B 1 539 ? -9.625 -12.32 3.693 1 94.12 539 ILE B O 1
ATOM 10060 N N . MET B 1 540 ? -9.344 -10.07 4.188 1 93.06 540 MET B N 1
ATOM 10061 C CA . MET B 1 540 ? -8.836 -9.883 2.832 1 93.06 540 MET B CA 1
ATOM 10062 C C . MET B 1 540 ? -7.535 -9.086 2.842 1 93.06 540 MET B C 1
ATOM 10064 O O . MET B 1 540 ? -7.277 -8.32 3.771 1 93.06 540 MET B O 1
ATOM 10068 N N . GLY B 1 541 ? -6.707 -9.383 1.874 1 93.94 541 GLY B N 1
ATOM 10069 C CA . GLY B 1 541 ? -5.492 -8.641 1.577 1 93.94 541 GLY B CA 1
ATOM 10070 C C . GLY B 1 541 ? -5.395 -8.211 0.124 1 93.94 541 GLY B C 1
ATOM 10071 O O . GLY B 1 541 ? -4.32 -7.836 -0.348 1 93.94 541 GLY B O 1
ATOM 10072 N N . GLY B 1 542 ? -6.457 -8.25 -0.615 1 92.56 542 GLY B N 1
ATOM 10073 C CA . GLY B 1 542 ? -6.469 -7.934 -2.035 1 92.56 542 GLY B CA 1
ATOM 10074 C C . GLY B 1 542 ? -6.195 -9.141 -2.914 1 92.56 542 GLY B C 1
ATOM 10075 O O . GLY B 1 542 ? -7.07 -9.578 -3.662 1 92.56 542 GLY B O 1
ATOM 10076 N N . GLN B 1 543 ? -4.992 -9.641 -2.93 1 93.88 543 GLN B N 1
ATOM 10077 C CA . GLN B 1 543 ? -4.52 -10.852 -3.588 1 93.88 543 GLN B CA 1
ATOM 10078 C C . GLN B 1 543 ? -3.564 -11.633 -2.688 1 93.88 543 GLN B C 1
ATOM 10080 O O . GLN B 1 543 ? -2.402 -11.258 -2.533 1 93.88 543 GLN B O 1
ATOM 10085 N N . ALA B 1 544 ? -4.078 -12.766 -2.145 1 97.19 544 ALA B N 1
ATOM 10086 C CA . ALA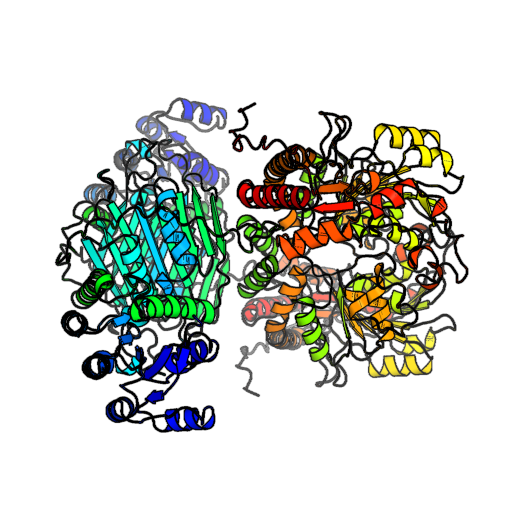 B 1 544 ? -3.279 -13.625 -1.274 1 97.19 544 ALA B CA 1
ATOM 10087 C C . ALA B 1 544 ? -4.055 -14.875 -0.879 1 97.19 544 ALA B C 1
ATOM 10089 O O . ALA B 1 544 ? -5.254 -14.984 -1.156 1 97.19 544 ALA B O 1
ATOM 10090 N N . GLY B 1 545 ? -3.385 -15.789 -0.285 1 98.31 545 GLY B N 1
ATOM 10091 C CA . GLY B 1 545 ? -3.982 -17 0.238 1 98.31 545 GLY B CA 1
ATOM 10092 C C . GLY B 1 545 ? -3.219 -17.594 1.41 1 98.31 545 GLY B C 1
ATOM 10093 O O . GLY B 1 545 ? -2.115 -17.141 1.725 1 98.31 545 GLY B O 1
ATOM 10094 N N . VAL B 1 546 ? -3.834 -18.516 2.119 1 98.75 546 VAL B N 1
ATOM 10095 C CA . VAL B 1 546 ? -3.199 -19.25 3.215 1 98.75 546 VAL B CA 1
ATOM 10096 C C . VAL B 1 546 ? -3.422 -20.75 3.041 1 98.75 546 VAL B C 1
ATOM 10098 O O . VAL B 1 546 ? -4.543 -21.188 2.771 1 98.75 546 VAL B O 1
ATOM 10101 N N . MET B 1 547 ? -2.43 -21.484 3.1 1 98.88 547 MET B N 1
ATOM 10102 C CA . MET B 1 547 ? -2.496 -22.922 3.273 1 98.88 547 MET B CA 1
ATOM 10103 C C . MET B 1 547 ? -2.133 -23.328 4.699 1 98.88 547 MET B C 1
ATOM 10105 O O . MET B 1 547 ? -1.146 -22.828 5.254 1 98.88 547 MET B O 1
ATOM 10109 N N . ALA B 1 548 ? -2.9 -24.188 5.34 1 98.75 548 ALA B N 1
ATOM 10110 C CA . ALA B 1 548 ? -2.607 -24.578 6.715 1 98.75 548 ALA B CA 1
ATOM 10111 C C . ALA B 1 548 ? -2.785 -26.078 6.906 1 98.75 548 ALA B C 1
ATOM 10113 O O . ALA B 1 548 ? -3.541 -26.719 6.172 1 98.75 548 ALA B O 1
ATOM 10114 N N . THR B 1 549 ? -2.092 -26.641 7.844 1 98.81 549 THR B N 1
ATOM 10115 C CA . THR B 1 549 ? -2.098 -28.078 8.109 1 98.81 549 THR B CA 1
ATOM 10116 C C . THR B 1 549 ? -1.446 -28.375 9.453 1 98.81 549 THR B C 1
ATOM 10118 O O . THR B 1 549 ? -0.726 -27.547 10 1 98.81 549 THR B O 1
ATOM 10121 N N . ASN B 1 550 ? -1.767 -29.547 9.977 1 98.44 550 ASN B N 1
ATOM 10122 C CA . ASN B 1 550 ? -1.09 -30.031 11.172 1 98.44 550 ASN B CA 1
ATOM 10123 C C . ASN B 1 550 ? 0.08 -30.953 10.82 1 98.44 550 ASN B C 1
ATOM 10125 O O . ASN B 1 550 ? 0.846 -31.359 11.695 1 98.44 550 ASN B O 1
ATOM 10129 N N . SER B 1 551 ? 0.251 -31.266 9.547 1 98.69 551 SER B N 1
ATOM 10130 C CA . SER B 1 551 ? 1.323 -32.156 9.094 1 98.69 551 SER B CA 1
ATOM 10131 C C . SER B 1 551 ? 2.57 -31.344 8.727 1 98.69 551 SER B C 1
ATOM 10133 O O . SER B 1 551 ? 2.539 -30.531 7.809 1 98.69 551 SER B O 1
ATOM 10135 N N . THR B 1 552 ? 3.672 -31.688 9.352 1 98.44 552 THR B N 1
ATOM 10136 C CA . THR B 1 552 ? 4.941 -31.047 9.023 1 98.44 552 THR B CA 1
ATOM 10137 C C . THR B 1 552 ? 5.43 -31.484 7.645 1 98.44 552 THR B C 1
ATOM 10139 O O . THR B 1 552 ? 6.051 -30.703 6.926 1 98.44 552 THR B O 1
ATOM 10142 N N . ASP B 1 553 ? 5.074 -32.656 7.285 1 98.62 553 ASP B N 1
ATOM 10143 C CA . ASP B 1 553 ? 5.449 -33.125 5.957 1 98.62 553 ASP B CA 1
ATOM 10144 C C . ASP B 1 553 ? 4.762 -32.312 4.867 1 98.62 553 ASP B C 1
ATOM 10146 O O . ASP B 1 553 ? 5.422 -31.797 3.971 1 98.62 553 ASP B O 1
ATOM 10150 N N . TYR B 1 554 ? 3.389 -32.219 4.945 1 98.69 554 TYR B N 1
ATOM 10151 C CA . TYR B 1 554 ? 2.658 -31.438 3.955 1 98.69 554 TYR B CA 1
ATOM 10152 C C . TYR B 1 554 ? 3.133 -30 3.941 1 98.69 554 TYR B C 1
ATOM 10154 O O . TYR B 1 554 ? 3.258 -29.391 2.877 1 98.69 554 TYR B O 1
ATOM 10162 N N . TYR B 1 555 ? 3.432 -29.453 5.129 1 98.75 555 TYR B N 1
ATOM 10163 C CA . TYR B 1 555 ? 3.926 -28.078 5.25 1 98.75 555 TYR B CA 1
ATOM 10164 C C . TYR B 1 555 ? 5.262 -27.922 4.535 1 98.75 555 TYR B C 1
ATOM 10166 O O . TYR B 1 555 ? 5.461 -26.953 3.787 1 98.75 555 TYR B O 1
ATOM 10174 N N . SER B 1 556 ? 6.18 -28.844 4.723 1 98.75 556 SER B N 1
ATOM 10175 C CA . SER B 1 556 ? 7.504 -28.812 4.109 1 98.75 556 SER B CA 1
ATOM 10176 C C . SER B 1 556 ? 7.414 -28.875 2.59 1 98.75 556 SER B C 1
ATOM 10178 O O . SER B 1 556 ? 8.125 -28.156 1.89 1 98.75 556 SER B O 1
ATOM 10180 N N . ARG B 1 557 ? 6.543 -29.703 2.113 1 98.62 557 ARG B N 1
ATOM 10181 C CA . ARG B 1 557 ? 6.344 -29.812 0.673 1 98.62 557 ARG B CA 1
ATOM 10182 C C . ARG B 1 557 ? 5.781 -28.531 0.091 1 98.62 557 ARG B C 1
ATOM 10184 O O . ARG B 1 557 ? 6.172 -28.109 -1.002 1 98.62 557 ARG B O 1
ATOM 10191 N N . ALA B 1 558 ? 4.879 -27.922 0.831 1 98.62 558 ALA B N 1
ATOM 10192 C CA . ALA B 1 558 ? 4.316 -26.641 0.384 1 98.62 558 ALA B CA 1
ATOM 10193 C C . ALA B 1 558 ? 5.383 -25.562 0.349 1 98.62 558 ALA B C 1
ATOM 10195 O O . ALA B 1 558 ? 5.406 -24.734 -0.567 1 98.62 558 ALA B O 1
ATOM 10196 N N . ILE B 1 559 ? 6.262 -25.547 1.335 1 98.69 559 ILE B N 1
ATOM 10197 C CA . ILE B 1 559 ? 7.355 -24.578 1.373 1 98.69 559 ILE B CA 1
ATOM 10198 C C . ILE B 1 559 ? 8.242 -24.75 0.141 1 98.69 559 ILE B C 1
ATOM 10200 O O . ILE B 1 559 ? 8.523 -23.781 -0.57 1 98.69 559 ILE B O 1
ATOM 10204 N N . LEU B 1 560 ? 8.625 -25.938 -0.136 1 98.56 560 LEU B N 1
ATOM 10205 C CA . LEU B 1 560 ? 9.523 -26.203 -1.256 1 98.56 560 LEU B CA 1
ATOM 10206 C C . LEU B 1 560 ? 8.836 -25.906 -2.584 1 98.56 560 LEU B C 1
ATOM 10208 O O . LEU B 1 560 ? 9.492 -25.578 -3.572 1 98.56 560 LEU B O 1
ATOM 10212 N N . HIS B 1 561 ? 7.508 -26.016 -2.594 1 98.44 561 HIS B N 1
ATOM 10213 C CA . HIS B 1 561 ? 6.719 -25.734 -3.789 1 98.44 561 HIS B CA 1
ATOM 10214 C C . HIS B 1 561 ? 6.691 -24.25 -4.098 1 98.44 561 HIS B C 1
ATOM 10216 O O . HIS B 1 561 ? 6.793 -23.844 -5.262 1 98.44 561 HIS B O 1
ATOM 10222 N N . GLY B 1 562 ? 6.555 -23.453 -3.062 1 96.81 562 GLY B N 1
ATOM 10223 C CA . GLY B 1 562 ? 6.301 -22.047 -3.289 1 96.81 562 GLY B CA 1
ATOM 10224 C C . GLY B 1 562 ? 7.457 -21.156 -2.875 1 96.81 562 GLY B C 1
ATOM 10225 O O . GLY B 1 562 ? 7.492 -19.969 -3.217 1 96.81 562 GLY B O 1
ATOM 10226 N N . HIS B 1 563 ? 8.391 -21.656 -2.084 1 95.94 563 HIS B N 1
ATOM 10227 C CA . HIS B 1 563 ? 9.523 -20.906 -1.554 1 95.94 563 HIS B CA 1
ATOM 10228 C C . HIS B 1 563 ? 10.836 -21.656 -1.776 1 95.94 563 HIS B C 1
ATOM 10230 O O . HIS B 1 563 ? 10.844 -22.719 -2.4 1 95.94 563 HIS B O 1
ATOM 10236 N N . PHE B 1 564 ? 11.938 -21 -1.351 1 96.25 564 PHE B N 1
ATOM 10237 C CA . PHE B 1 564 ? 13.266 -21.578 -1.494 1 96.25 564 PHE B CA 1
ATOM 10238 C C . PHE B 1 564 ? 14.266 -20.844 -0.603 1 96.25 564 PHE B C 1
ATOM 10240 O O . PHE B 1 564 ? 13.914 -19.875 0.076 1 96.25 564 PHE B O 1
ATOM 10247 N N . ASN B 1 565 ? 15.383 -21.375 -0.539 1 94.75 565 ASN B N 1
ATOM 10248 C CA . ASN B 1 565 ? 16.531 -20.734 0.075 1 94.75 565 ASN B CA 1
ATOM 10249 C C . ASN B 1 565 ? 16.312 -20.469 1.561 1 94.75 565 ASN B C 1
ATOM 10251 O O . ASN B 1 565 ? 16.047 -21.391 2.326 1 94.75 565 ASN B O 1
ATOM 10255 N N . LYS B 1 566 ? 16.188 -19.203 1.973 1 94.94 566 LYS B N 1
ATOM 10256 C CA . LYS B 1 566 ? 16.172 -18.875 3.393 1 94.94 566 LYS B CA 1
ATOM 10257 C C . LYS B 1 566 ? 14.984 -19.516 4.094 1 94.94 566 LYS B C 1
ATOM 10259 O O . LYS B 1 566 ? 15.133 -20.078 5.18 1 94.94 566 LYS B O 1
ATOM 10264 N N . ARG B 1 567 ? 13.867 -19.469 3.475 1 96.38 567 ARG B N 1
ATOM 10265 C CA . ARG B 1 567 ? 12.664 -20 4.117 1 96.38 567 ARG B CA 1
ATOM 10266 C C . ARG B 1 567 ? 12.734 -21.516 4.238 1 96.38 567 ARG B C 1
ATOM 10268 O O . ARG B 1 567 ? 12.414 -22.078 5.293 1 96.38 567 ARG B O 1
ATOM 10275 N N . ALA B 1 568 ? 13.062 -22.188 3.168 1 97.19 568 ALA B N 1
ATOM 10276 C CA . ALA B 1 568 ? 13.18 -23.641 3.189 1 97.19 568 ALA B CA 1
ATOM 10277 C C . ALA B 1 568 ? 14.25 -24.094 4.172 1 97.19 568 ALA B C 1
ATOM 10279 O O . ALA B 1 568 ? 14.055 -25.062 4.922 1 97.19 568 ALA B O 1
ATOM 10280 N N . LYS B 1 569 ? 15.359 -23.391 4.129 1 96.31 569 LYS B N 1
ATOM 10281 C CA . LYS B 1 569 ? 16.438 -23.719 5.059 1 96.31 569 LYS B CA 1
ATOM 10282 C C . LYS B 1 569 ? 15.969 -23.578 6.504 1 96.31 569 LYS B C 1
ATOM 10284 O O . LYS B 1 569 ? 16.312 -24.406 7.355 1 96.31 569 LYS B O 1
ATOM 10289 N N . GLN B 1 570 ? 15.195 -22.594 6.73 1 95.56 570 GLN B N 1
ATOM 10290 C CA . GLN B 1 570 ? 14.711 -22.266 8.07 1 95.56 570 GLN B CA 1
ATOM 10291 C C . GLN B 1 570 ? 13.688 -23.297 8.547 1 95.56 570 GLN B C 1
ATOM 10293 O O . GLN B 1 570 ? 13.672 -23.656 9.727 1 95.56 570 GLN B O 1
ATOM 10298 N N . GLU B 1 571 ? 12.883 -23.828 7.656 1 97.19 571 GLU B N 1
ATOM 10299 C CA . GLU B 1 571 ? 11.656 -24.422 8.172 1 97.19 571 GLU B CA 1
ATOM 10300 C C . GLU B 1 571 ? 11.531 -25.875 7.754 1 97.19 571 GLU B C 1
ATOM 10302 O O . GLU B 1 571 ? 10.766 -26.641 8.352 1 97.19 571 GLU B O 1
ATOM 10307 N N . VAL B 1 572 ? 12.148 -26.328 6.73 1 98.25 572 VAL B N 1
ATOM 10308 C CA . VAL B 1 572 ? 12.117 -27.734 6.344 1 98.25 572 VAL B CA 1
ATOM 10309 C C . VAL B 1 572 ? 13.086 -28.531 7.211 1 98.25 572 VAL B C 1
ATOM 10311 O O . VAL B 1 572 ? 14.281 -28.234 7.246 1 98.25 572 VAL B O 1
ATOM 10314 N N . PRO B 1 573 ? 12.602 -29.516 7.887 1 98.19 573 PRO B N 1
ATOM 10315 C CA . PRO B 1 573 ? 13.461 -30.281 8.781 1 98.19 573 PRO B CA 1
ATOM 10316 C C . PRO B 1 573 ? 14.648 -30.922 8.055 1 98.19 573 PRO B C 1
ATOM 10318 O O . PRO B 1 573 ? 14.523 -31.344 6.902 1 98.19 573 PRO B O 1
ATOM 10321 N N . THR B 1 574 ? 15.758 -31.094 8.719 1 97.06 574 THR B N 1
ATOM 10322 C CA . THR B 1 574 ? 17 -31.594 8.141 1 97.06 574 THR B CA 1
ATOM 10323 C C . THR B 1 574 ? 16.859 -33.062 7.711 1 97.06 574 THR B C 1
ATOM 10325 O O . THR B 1 574 ? 17.531 -33.5 6.793 1 97.06 574 THR B O 1
ATOM 10328 N N . ASP B 1 575 ? 15.906 -33.75 8.297 1 97.31 575 ASP B N 1
ATOM 10329 C CA . ASP B 1 575 ? 15.734 -35.188 7.988 1 97.31 575 ASP B CA 1
ATOM 10330 C C . ASP B 1 575 ? 14.594 -35.375 6.996 1 97.31 575 ASP B C 1
ATOM 10332 O O . ASP B 1 575 ? 14.25 -36.531 6.668 1 97.31 575 ASP B O 1
ATOM 10336 N N . HIS B 1 576 ? 13.961 -34.344 6.551 1 97.5 576 HIS B N 1
ATOM 10337 C CA . HIS B 1 576 ? 12.922 -34.469 5.535 1 97.5 576 HIS B CA 1
ATOM 10338 C C . HIS B 1 576 ? 13.492 -35.031 4.227 1 97.5 576 HIS B C 1
ATOM 10340 O O . HIS B 1 576 ? 14.586 -34.625 3.812 1 97.5 576 HIS B O 1
ATOM 10346 N N . PRO B 1 577 ? 12.852 -35.875 3.52 1 96.31 577 PRO B N 1
ATOM 10347 C CA . PRO B 1 577 ? 13.383 -36.5 2.312 1 96.31 577 PRO B CA 1
ATOM 10348 C C . PRO B 1 577 ? 13.68 -35.5 1.2 1 96.31 577 PRO B C 1
ATOM 10350 O O . PRO B 1 577 ? 14.547 -35.75 0.357 1 96.31 577 PRO B O 1
ATOM 10353 N N . LEU B 1 578 ? 13.023 -34.375 1.207 1 97.62 578 LEU B N 1
ATOM 10354 C CA . LEU B 1 578 ? 13.203 -33.406 0.134 1 97.62 578 LEU B CA 1
ATOM 10355 C C . LEU B 1 578 ? 14.078 -32.219 0.594 1 97.62 578 LEU B C 1
ATOM 10357 O O . LEU B 1 578 ? 14.188 -31.219 -0.106 1 97.62 578 LEU B O 1
ATOM 10361 N N . ARG B 1 579 ? 14.711 -32.312 1.699 1 97.94 579 ARG B N 1
ATOM 10362 C CA . ARG B 1 579 ? 15.516 -31.25 2.285 1 97.94 579 ARG B CA 1
ATOM 10363 C C . ARG B 1 579 ? 16.625 -30.812 1.333 1 97.94 579 ARG B C 1
ATOM 10365 O O . ARG B 1 579 ? 17 -29.625 1.303 1 97.94 579 ARG B O 1
ATOM 10372 N N . LYS B 1 580 ? 17.141 -31.672 0.552 1 97.69 580 LYS B N 1
ATOM 10373 C CA . LYS B 1 580 ? 18.266 -31.359 -0.322 1 97.69 580 LYS B CA 1
ATOM 10374 C C . LYS B 1 580 ? 17.891 -30.312 -1.354 1 97.69 580 LYS B C 1
ATOM 10376 O O . LYS B 1 580 ? 18.766 -29.688 -1.967 1 97.69 580 LYS B O 1
ATOM 10381 N N . PHE B 1 581 ? 16.625 -30.062 -1.525 1 98.19 581 PHE B N 1
ATOM 10382 C CA . PHE B 1 581 ? 16.172 -29.109 -2.521 1 98.19 581 PHE B CA 1
ATOM 10383 C C . PHE B 1 581 ? 15.938 -27.734 -1.889 1 98.19 581 PHE B C 1
ATOM 10385 O O . PHE B 1 581 ? 15.32 -26.859 -2.496 1 98.19 581 PHE B O 1
ATOM 10392 N N . TRP B 1 582 ? 16.391 -27.484 -0.682 1 97.12 582 TRP B N 1
ATOM 10393 C CA . TRP B 1 582 ? 16.062 -26.281 0.077 1 97.12 582 TRP B CA 1
ATOM 10394 C C . TRP B 1 582 ? 16.516 -25.031 -0.66 1 97.12 582 TRP B C 1
ATOM 10396 O O . TRP B 1 582 ? 15.883 -23.984 -0.571 1 97.12 582 TRP B O 1
ATOM 10406 N N . LEU B 1 583 ? 17.531 -25.078 -1.414 1 96.25 583 LEU B N 1
ATOM 10407 C CA . LEU B 1 583 ? 18.109 -23.906 -2.041 1 96.25 583 LEU B CA 1
ATOM 10408 C C . LEU B 1 583 ? 17.234 -23.391 -3.176 1 96.25 583 LEU B C 1
ATOM 10410 O O . LEU B 1 583 ? 17.016 -22.188 -3.312 1 96.25 583 LEU B O 1
ATOM 10414 N N . THR B 1 584 ? 16.703 -24.344 -3.961 1 96.62 584 THR B N 1
ATOM 10415 C CA . THR B 1 584 ? 16 -23.938 -5.184 1 96.62 584 THR B CA 1
ATOM 10416 C C . THR B 1 584 ? 14.5 -24.141 -5.035 1 96.62 584 THR B C 1
ATOM 10418 O O . THR B 1 584 ? 13.719 -23.641 -5.848 1 96.62 584 THR B O 1
ATOM 10421 N N . GLY B 1 585 ? 14.102 -24.828 -3.949 1 97.69 585 GLY B N 1
ATOM 10422 C CA . GLY B 1 585 ? 12.742 -25.344 -4.047 1 97.69 585 GLY B CA 1
ATOM 10423 C C . GLY B 1 585 ? 12.539 -26.25 -5.246 1 97.69 585 GLY B C 1
ATOM 10424 O O . GLY B 1 585 ? 13.484 -26.875 -5.73 1 97.69 585 GLY B O 1
ATOM 10425 N N . ILE B 1 586 ? 11.305 -26.281 -5.688 1 97.06 586 ILE B N 1
ATOM 10426 C CA . ILE B 1 586 ? 11.078 -27.172 -6.824 1 97.06 586 ILE B CA 1
ATOM 10427 C C . ILE B 1 586 ? 10.766 -26.344 -8.07 1 97.06 586 ILE B C 1
ATOM 10429 O O . ILE B 1 586 ? 10.047 -26.812 -8.961 1 97.06 586 ILE B O 1
ATOM 10433 N N . GLY B 1 587 ? 11.188 -25.031 -7.961 1 95.81 587 GLY B N 1
ATOM 10434 C CA . GLY B 1 587 ? 11.312 -24.312 -9.219 1 95.81 587 GLY B CA 1
ATOM 10435 C C . GLY B 1 587 ? 10.281 -23.219 -9.383 1 95.81 587 GLY B C 1
ATOM 10436 O O . GLY B 1 587 ? 10.109 -22.672 -10.477 1 95.81 587 GLY B O 1
ATOM 10437 N N . LEU B 1 588 ? 9.516 -22.891 -8.352 1 97.69 588 LEU B N 1
ATOM 10438 C CA . LEU B 1 588 ? 8.5 -21.859 -8.453 1 97.69 588 LEU B CA 1
ATOM 10439 C C . LEU B 1 588 ? 8.68 -20.812 -7.363 1 97.69 588 LEU B C 1
ATOM 10441 O O . LEU B 1 588 ? 9.477 -21 -6.438 1 97.69 588 LEU B O 1
ATOM 10445 N N . ASN B 1 589 ? 8.117 -19.672 -7.539 1 97.69 589 ASN B N 1
ATOM 10446 C CA . ASN B 1 589 ? 7.961 -18.609 -6.559 1 97.69 589 ASN B CA 1
ATOM 10447 C C . ASN B 1 589 ? 6.5 -18.203 -6.41 1 97.69 589 ASN B C 1
ATOM 10449 O O . ASN B 1 589 ? 5.969 -17.469 -7.254 1 97.69 589 ASN B O 1
ATOM 10453 N N . LEU B 1 590 ? 5.898 -18.609 -5.309 1 98.12 590 LEU B N 1
ATOM 10454 C CA . LEU B 1 590 ? 4.469 -18.391 -5.102 1 98.12 590 LEU B CA 1
ATOM 10455 C C . LEU B 1 590 ? 4.215 -17.609 -3.818 1 98.12 590 LEU B C 1
ATOM 10457 O O . LEU B 1 590 ? 3.188 -17.812 -3.164 1 98.12 590 LEU B O 1
ATOM 10461 N N . ARG B 1 591 ? 5.102 -16.75 -3.473 1 97.06 591 ARG B N 1
ATOM 10462 C CA . ARG B 1 591 ? 5.043 -15.977 -2.24 1 97.06 591 ARG B CA 1
ATOM 10463 C C . ARG B 1 591 ? 3.924 -14.938 -2.295 1 97.06 591 ARG B C 1
ATOM 10465 O O . ARG B 1 591 ? 3.605 -14.422 -3.367 1 97.06 591 ARG B O 1
ATOM 10472 N N . ALA B 1 592 ? 3.418 -14.68 -1.194 1 97.38 592 ALA B N 1
ATOM 10473 C CA . ALA B 1 592 ? 2.498 -13.555 -1.057 1 97.38 592 ALA B CA 1
ATOM 10474 C C . ALA B 1 592 ? 3.248 -12.227 -1.096 1 97.38 592 ALA B C 1
ATOM 10476 O O . ALA B 1 592 ? 4.438 -12.164 -0.78 1 97.38 592 ALA B O 1
ATOM 10477 N N . HIS B 1 593 ? 2.613 -11.219 -1.562 1 97.56 593 HIS B N 1
ATOM 10478 C CA . HIS B 1 593 ? 3.182 -9.883 -1.419 1 97.56 593 HIS B CA 1
ATOM 10479 C C . HIS B 1 593 ? 3.109 -9.406 0.028 1 97.56 593 HIS B C 1
ATOM 10481 O O . HIS B 1 593 ? 2.059 -9.5 0.664 1 97.56 593 HIS B O 1
ATOM 10487 N N . PRO B 1 594 ? 4.125 -8.859 0.615 1 96.5 594 PRO B N 1
ATOM 10488 C CA . PRO B 1 594 ? 4.102 -8.438 2.018 1 96.5 594 PRO B CA 1
ATOM 10489 C C . PRO B 1 594 ? 3.02 -7.398 2.305 1 96.5 594 PRO B C 1
ATOM 10491 O O . PRO B 1 594 ? 2.422 -7.406 3.385 1 96.5 594 PRO B O 1
ATOM 10494 N N . LEU B 1 595 ? 2.736 -6.504 1.395 1 94.94 595 LEU B N 1
ATOM 10495 C CA . LEU B 1 595 ? 1.716 -5.48 1.606 1 94.94 595 LEU B CA 1
ATOM 10496 C C . LEU B 1 595 ? 0.332 -6.109 1.728 1 94.94 595 LEU B C 1
ATOM 10498 O O . LEU B 1 595 ? -0.517 -5.613 2.471 1 94.94 595 LEU B O 1
ATOM 10502 N N . ALA B 1 596 ? 0.054 -7.145 0.964 1 97.31 596 ALA B N 1
ATOM 10503 C CA . ALA B 1 596 ? -1.202 -7.879 1.08 1 97.31 596 ALA B CA 1
ATOM 10504 C C . ALA B 1 596 ? -1.371 -8.461 2.482 1 97.31 596 ALA B C 1
ATOM 10506 O O . ALA B 1 596 ? -2.461 -8.406 3.057 1 97.31 596 ALA B O 1
ATOM 10507 N N . ILE B 1 597 ? -0.305 -8.992 3.002 1 98.25 597 ILE B N 1
ATOM 10508 C CA . ILE B 1 597 ? -0.351 -9.664 4.297 1 98.25 597 ILE B CA 1
ATOM 10509 C C . ILE B 1 597 ? -0.464 -8.625 5.41 1 98.25 597 ILE B C 1
ATOM 10511 O O . ILE B 1 597 ? -1.133 -8.867 6.422 1 98.25 597 ILE B O 1
ATOM 10515 N N . ALA B 1 598 ? 0.193 -7.469 5.238 1 94.69 598 ALA B N 1
ATOM 10516 C CA . ALA B 1 598 ? 0.034 -6.379 6.199 1 94.69 598 ALA B CA 1
ATOM 10517 C C . ALA B 1 598 ? -1.426 -5.945 6.301 1 94.69 598 ALA B C 1
ATOM 10519 O O . ALA B 1 598 ? -1.937 -5.715 7.398 1 94.69 598 ALA B O 1
ATOM 10520 N N . LEU B 1 599 ? -2.018 -5.793 5.156 1 92.38 599 LEU B N 1
ATOM 10521 C CA . LEU B 1 599 ? -3.428 -5.422 5.117 1 92.38 599 LEU B CA 1
ATOM 10522 C C . LEU B 1 599 ? -4.293 -6.508 5.75 1 92.38 599 LEU B C 1
ATOM 10524 O O . LEU B 1 599 ? -5.168 -6.211 6.566 1 92.38 599 LEU B O 1
ATOM 10528 N N . ALA B 1 600 ? -4.133 -7.742 5.41 1 96.88 600 ALA B N 1
ATOM 10529 C CA . ALA B 1 600 ? -4.883 -8.867 5.969 1 96.88 600 ALA B CA 1
ATOM 10530 C C . ALA B 1 600 ? -4.703 -8.938 7.484 1 96.88 600 ALA B C 1
ATOM 10532 O O . ALA B 1 600 ? -5.648 -9.25 8.211 1 96.88 600 ALA B O 1
ATOM 10533 N N . ASN B 1 601 ? -3.467 -8.703 7.898 1 96 601 ASN B N 1
ATOM 10534 C CA . ASN B 1 601 ? -3.184 -8.727 9.328 1 96 601 ASN B CA 1
ATOM 10535 C C . ASN B 1 601 ? -3.996 -7.676 10.078 1 96 601 ASN B C 1
ATOM 10537 O O . ASN B 1 601 ? -4.504 -7.938 11.172 1 96 601 ASN B O 1
ATOM 10541 N N . GLN B 1 602 ? -4.039 -6.531 9.523 1 88.81 602 GLN B N 1
ATOM 10542 C CA . GLN B 1 602 ? -4.844 -5.473 10.117 1 88.81 602 GLN B CA 1
ATOM 10543 C C . GLN B 1 602 ? -6.324 -5.84 10.117 1 88.81 602 GLN B C 1
ATOM 10545 O O . GLN B 1 602 ? -7.047 -5.535 11.07 1 88.81 602 GLN B O 1
ATOM 10550 N N . GLN B 1 603 ? -6.801 -6.48 9.086 1 88.75 603 GLN B N 1
ATOM 10551 C CA . GLN B 1 603 ? -8.195 -6.91 8.984 1 88.75 603 GLN B CA 1
ATOM 10552 C C . GLN B 1 603 ? -8.539 -7.91 10.078 1 88.75 603 GLN B C 1
ATOM 10554 O O . GLN B 1 603 ? -9.688 -7.977 10.523 1 88.75 603 GLN B O 1
ATOM 10559 N N . LEU B 1 604 ? -7.609 -8.68 10.516 1 92.88 604 LEU B N 1
ATOM 10560 C CA . LEU B 1 604 ? -7.848 -9.633 11.594 1 92.88 604 LEU B CA 1
ATOM 10561 C C . LEU B 1 604 ? -8.266 -8.906 12.875 1 92.88 604 LEU B C 1
ATOM 10563 O O . LEU B 1 604 ? -9.039 -9.445 13.672 1 92.88 604 LEU B O 1
ATOM 10567 N N . ASP B 1 605 ? -7.789 -7.695 13.055 1 84.62 605 ASP B N 1
ATOM 10568 C CA . ASP B 1 605 ? -8.141 -6.906 14.234 1 84.62 605 ASP B CA 1
ATOM 10569 C C . ASP B 1 605 ? -9.625 -6.547 14.227 1 84.62 605 ASP B C 1
ATOM 10571 O O . ASP B 1 605 ? -10.219 -6.34 15.289 1 84.62 605 ASP B O 1
ATOM 10575 N N . LEU B 1 606 ? -10.203 -6.512 13.055 1 81.12 606 LEU B N 1
ATOM 10576 C CA . LEU B 1 606 ? -11.586 -6.074 12.891 1 81.12 606 LEU B CA 1
ATOM 10577 C C . LEU B 1 606 ? -12.516 -7.27 12.742 1 81.12 606 LEU B C 1
ATOM 10579 O O . LEU B 1 606 ? -13.742 -7.125 12.836 1 81.12 606 LEU B O 1
ATOM 10583 N N . PHE B 1 607 ? -12.047 -8.398 12.625 1 92.5 607 PHE B N 1
ATOM 10584 C CA . PHE B 1 607 ? -12.781 -9.562 12.164 1 92.5 607 PHE B CA 1
ATOM 10585 C C . PHE B 1 607 ? -13.906 -9.914 13.141 1 92.5 607 PHE B C 1
ATOM 10587 O O . PHE B 1 607 ? -15.039 -10.156 12.727 1 92.5 607 PHE B O 1
ATOM 10594 N N . GLU B 1 608 ? -13.57 -9.945 14.406 1 88.56 608 GLU B N 1
ATOM 10595 C CA . GLU B 1 608 ? -14.562 -10.352 15.398 1 88.56 608 GLU B CA 1
ATOM 10596 C C . GLU B 1 608 ? -15.781 -9.438 15.367 1 88.56 608 GLU B C 1
ATOM 10598 O O . GLU B 1 608 ? -16.922 -9.914 15.383 1 88.56 608 GLU B O 1
ATOM 10603 N N . ARG B 1 609 ? -15.578 -8.188 15.32 1 85.75 609 ARG B N 1
ATOM 10604 C CA . ARG B 1 609 ? -16.656 -7.215 15.305 1 85.75 609 ARG B CA 1
ATOM 10605 C C . ARG B 1 609 ? -17.469 -7.309 14.016 1 85.75 609 ARG B C 1
ATOM 10607 O O . ARG B 1 609 ? -18.703 -7.297 14.039 1 85.75 609 ARG B O 1
ATOM 10614 N N . HIS B 1 610 ? -16.812 -7.352 12.883 1 89.62 610 HIS B N 1
ATOM 10615 C CA . HIS B 1 610 ? -17.484 -7.469 11.594 1 89.62 610 HIS B CA 1
ATOM 10616 C C . HIS B 1 610 ? -18.281 -8.766 11.508 1 89.62 610 HIS B C 1
ATOM 10618 O O . HIS B 1 610 ? -19.391 -8.781 10.977 1 89.62 610 HIS B O 1
ATOM 10624 N N . ASP B 1 611 ? -17.688 -9.781 12.031 1 94.19 611 ASP B N 1
ATOM 10625 C CA . ASP B 1 611 ? -18.344 -11.078 12.016 1 94.19 611 ASP B CA 1
ATOM 10626 C C . ASP B 1 611 ? -19.625 -11.062 12.859 1 94.19 611 ASP B C 1
ATOM 10628 O O . ASP B 1 611 ? -20.656 -11.586 12.445 1 94.19 611 ASP B O 1
ATOM 10632 N N . ALA B 1 612 ? -19.531 -10.477 14.023 1 92.5 612 ALA B N 1
ATOM 10633 C CA . ALA B 1 612 ? -20.703 -10.383 14.898 1 92.5 612 ALA B CA 1
ATOM 10634 C C . ALA B 1 612 ? -21.812 -9.586 14.234 1 92.5 612 ALA B C 1
ATOM 10636 O O . ALA B 1 612 ? -22.984 -9.961 14.32 1 92.5 612 ALA B O 1
ATOM 10637 N N . THR B 1 613 ? -21.469 -8.539 13.625 1 90.19 613 THR B N 1
ATOM 10638 C CA . THR B 1 613 ? -22.453 -7.695 12.953 1 90.19 613 THR B CA 1
ATOM 10639 C C . THR B 1 613 ? -23.047 -8.422 11.75 1 90.19 613 THR B C 1
ATOM 10641 O O . THR B 1 613 ? -24.234 -8.289 11.469 1 90.19 613 THR B O 1
ATOM 10644 N N . ARG B 1 614 ? -22.266 -9.188 11.031 1 94.12 614 ARG B N 1
ATOM 10645 C CA . ARG B 1 614 ? -22.766 -9.992 9.93 1 94.12 614 ARG B CA 1
ATOM 10646 C C . ARG B 1 614 ? -23.797 -11 10.414 1 94.12 614 ARG B C 1
ATOM 10648 O O . ARG B 1 614 ? -24.812 -11.211 9.75 1 94.12 614 ARG B O 1
ATOM 10655 N N . GLN B 1 615 ? -23.453 -11.57 11.555 1 94.75 615 GLN B N 1
ATOM 10656 C CA . GLN B 1 615 ? -24.391 -12.523 12.141 1 94.75 615 GLN B CA 1
ATOM 10657 C C . GLN B 1 615 ? -25.734 -11.852 12.453 1 94.75 615 GLN B C 1
ATOM 10659 O O . GLN B 1 615 ? -26.797 -12.414 12.172 1 94.75 615 GLN B O 1
ATOM 10664 N N . ALA B 1 616 ? -25.641 -10.672 12.992 1 94 616 ALA B N 1
ATOM 10665 C CA . ALA B 1 616 ? -26.844 -9.938 13.375 1 94 616 ALA B CA 1
ATOM 10666 C C . ALA B 1 616 ? -27.672 -9.555 12.156 1 94 616 ALA B C 1
ATOM 10668 O O . ALA B 1 616 ? -28.891 -9.75 12.133 1 94 616 ALA B O 1
ATOM 10669 N N . HIS B 1 617 ? -27.016 -9.008 11.141 1 94.06 617 HIS B N 1
ATOM 10670 C CA . HIS B 1 617 ? -27.719 -8.602 9.93 1 94.06 617 HIS B CA 1
ATOM 10671 C C . HIS B 1 617 ? -28.312 -9.805 9.211 1 94.06 617 HIS B C 1
ATOM 10673 O O . HIS B 1 617 ? -29.438 -9.75 8.727 1 94.06 617 HIS B O 1
ATOM 10679 N N . ALA B 1 618 ? -27.562 -10.867 9.117 1 96.19 618 ALA B N 1
ATOM 10680 C CA . ALA B 1 618 ? -28.062 -12.078 8.477 1 96.19 618 ALA B CA 1
ATOM 10681 C C . ALA B 1 618 ? -29.266 -12.641 9.219 1 96.19 618 ALA B C 1
ATOM 10683 O O . ALA B 1 618 ? -30.25 -13.062 8.594 1 96.19 618 ALA B O 1
ATOM 10684 N N . GLY B 1 619 ? -29.141 -12.688 10.547 1 94.31 619 GLY B N 1
ATOM 10685 C CA . GLY B 1 619 ? -30.266 -13.133 11.352 1 94.31 619 GLY B CA 1
ATOM 10686 C C . GLY B 1 619 ? -31.516 -12.289 11.156 1 94.31 619 GLY B C 1
ATOM 10687 O O . GLY B 1 619 ? -32.625 -12.82 11.047 1 94.31 619 GLY B O 1
ATOM 10688 N N . TYR B 1 620 ? -31.359 -11.008 11.156 1 93.94 620 TYR B N 1
ATOM 10689 C CA . TYR B 1 620 ? -32.438 -10.078 10.922 1 93.94 620 TYR B CA 1
ATOM 10690 C C . TYR B 1 620 ? -33.094 -10.312 9.555 1 93.94 620 TYR B C 1
ATOM 10692 O O . TYR B 1 620 ? -34.312 -10.422 9.445 1 93.94 620 TYR B O 1
ATOM 10700 N N . MET B 1 621 ? -32.312 -10.398 8.531 1 95.88 621 MET B N 1
ATOM 10701 C CA . MET B 1 621 ? -32.812 -10.633 7.184 1 95.88 621 MET B CA 1
ATOM 10702 C C . MET B 1 621 ? -33.562 -11.953 7.102 1 95.88 621 MET B C 1
ATOM 10704 O O . MET B 1 621 ? -34.656 -12.023 6.531 1 95.88 621 MET B O 1
ATOM 10708 N N . ALA B 1 622 ? -33 -13 7.668 1 96 622 ALA B N 1
ATOM 10709 C CA . ALA B 1 622 ? -33.625 -14.312 7.637 1 96 622 ALA B CA 1
ATOM 10710 C C . ALA B 1 622 ? -34.969 -14.289 8.328 1 96 622 ALA B C 1
ATOM 10712 O O . ALA B 1 622 ? -35.938 -14.867 7.832 1 96 622 ALA B O 1
ATOM 10713 N N . ARG B 1 623 ? -35 -13.688 9.43 1 94.25 623 ARG B N 1
ATOM 10714 C CA . ARG B 1 623 ? -36.25 -13.625 10.211 1 94.25 623 ARG B CA 1
ATOM 10715 C C . ARG B 1 623 ? -37.344 -12.883 9.445 1 94.25 623 ARG B C 1
ATOM 10717 O O . ARG B 1 623 ? -38.469 -13.367 9.336 1 94.25 623 ARG B O 1
ATOM 10724 N N . GLU B 1 624 ? -37 -11.734 8.938 1 94.69 624 GLU B N 1
ATOM 10725 C CA . GLU B 1 624 ? -38 -10.898 8.273 1 94.69 624 GLU B CA 1
ATOM 10726 C C . GLU B 1 624 ? -38.406 -11.484 6.926 1 94.69 624 GLU B C 1
ATOM 10728 O O . GLU B 1 624 ? -39.594 -11.484 6.582 1 94.69 624 GLU B O 1
ATOM 10733 N N . LEU B 1 625 ? -37.531 -11.961 6.18 1 96.19 625 LEU B N 1
ATOM 10734 C CA . LEU B 1 625 ? -37.812 -12.406 4.816 1 96.19 625 LEU B CA 1
ATOM 10735 C C . LEU B 1 625 ? -38.469 -13.789 4.816 1 96.19 625 LEU B C 1
ATOM 10737 O O . LEU B 1 625 ? -39 -14.219 3.801 1 96.19 625 LEU B O 1
ATOM 10741 N N . SER B 1 626 ? -38.375 -14.469 5.934 1 95.06 626 SER B N 1
ATOM 10742 C CA . SER B 1 626 ? -39.062 -15.75 6.055 1 95.06 626 SER B CA 1
ATOM 10743 C C . SER B 1 626 ? -40.562 -15.609 5.84 1 95.06 626 SER B C 1
ATOM 10745 O O . SER B 1 626 ? -41.25 -16.609 5.598 1 95.06 626 SER B O 1
ATOM 10747 N N . ALA B 1 627 ? -41 -14.422 5.875 1 93.75 627 ALA B N 1
ATOM 10748 C CA . ALA B 1 627 ? -42.438 -14.133 5.637 1 93.75 627 ALA B CA 1
ATOM 10749 C C . ALA B 1 627 ? -42.781 -14.359 4.176 1 93.75 627 ALA B C 1
ATOM 10751 O O . ALA B 1 627 ? -43.969 -14.484 3.836 1 93.75 627 ALA B O 1
ATOM 10752 N N . ILE B 1 628 ? -41.875 -14.391 3.297 1 95.5 628 ILE B N 1
ATOM 10753 C CA . ILE B 1 628 ? -42.094 -14.625 1.877 1 95.5 628 ILE B CA 1
ATOM 10754 C C . ILE B 1 628 ? -42.188 -16.125 1.607 1 95.5 628 ILE B C 1
ATOM 10756 O O . ILE B 1 628 ? -41.188 -16.828 1.708 1 95.5 628 ILE B O 1
ATOM 10760 N N . PRO B 1 629 ? -43.281 -16.641 1.201 1 93.81 629 PRO B N 1
ATOM 10761 C CA . PRO B 1 629 ? -43.5 -18.094 1.177 1 93.81 629 PRO B CA 1
ATOM 10762 C C . PRO B 1 629 ? -42.656 -18.797 0.11 1 93.81 629 PRO B C 1
ATOM 10764 O O . PRO B 1 629 ? -42.312 -19.969 0.256 1 93.81 629 PRO B O 1
ATOM 10767 N N . PHE B 1 630 ? -42.312 -18.141 -0.963 1 95.81 630 PHE B N 1
ATOM 10768 C CA . PHE B 1 630 ? -41.594 -18.797 -2.064 1 95.81 630 PHE B CA 1
ATOM 10769 C C . PHE B 1 630 ? -40.094 -18.578 -1.955 1 95.81 630 PHE B C 1
ATOM 10771 O O . PHE B 1 630 ? -39.344 -18.875 -2.895 1 95.81 630 PHE B O 1
ATOM 10778 N N . LEU B 1 631 ? -39.625 -18.047 -0.865 1 96.25 631 LEU B N 1
ATOM 10779 C CA . LEU B 1 631 ? -38.219 -17.938 -0.579 1 96.25 631 LEU B CA 1
ATOM 10780 C C . LEU B 1 631 ? -37.844 -18.766 0.649 1 96.25 631 LEU B C 1
ATOM 10782 O O . LEU B 1 631 ? -38.469 -18.656 1.694 1 96.25 631 LEU B O 1
ATOM 10786 N N . THR B 1 632 ? -36.906 -19.594 0.446 1 96.12 632 THR B N 1
ATOM 10787 C CA . THR B 1 632 ? -36.312 -20.312 1.578 1 96.12 632 THR B CA 1
ATOM 10788 C C . THR B 1 632 ? -35 -19.672 2.025 1 96.12 632 THR B C 1
ATOM 10790 O O . THR B 1 632 ? -34.125 -19.422 1.205 1 96.12 632 THR B O 1
ATOM 10793 N N . MET B 1 633 ? -34.875 -19.375 3.262 1 94.81 633 MET B N 1
ATOM 10794 C CA . MET B 1 633 ? -33.719 -18.703 3.818 1 94.81 633 MET B CA 1
ATOM 10795 C C . MET B 1 633 ? -32.594 -19.719 4.125 1 94.81 633 MET B C 1
ATOM 10797 O O . MET B 1 633 ? -32.875 -20.891 4.375 1 94.81 633 MET B O 1
ATOM 10801 N N . PRO B 1 634 ? -31.344 -19.219 4.012 1 91.75 634 PRO B N 1
ATOM 10802 C CA . PRO B 1 634 ? -30.25 -20.062 4.473 1 91.75 634 PRO B CA 1
ATOM 10803 C C . PRO B 1 634 ? -30.281 -20.297 5.984 1 91.75 634 PRO B C 1
ATOM 10805 O O . PRO B 1 634 ? -30.641 -19.406 6.746 1 91.75 634 PRO B O 1
ATOM 10808 N N . ALA B 1 635 ? -30.172 -21.484 6.422 1 77.69 635 ALA B N 1
ATOM 10809 C CA . ALA B 1 635 ? -30.312 -21.781 7.844 1 77.69 635 ALA B CA 1
ATOM 10810 C C . ALA B 1 635 ? -29.047 -22.422 8.398 1 77.69 635 ALA B C 1
ATOM 10812 O O . ALA B 1 635 ? -28.344 -23.156 7.684 1 77.69 635 ALA B O 1
ATOM 10813 N N . VAL B 1 636 ? -28.781 -21.891 9.562 1 76.38 636 VAL B N 1
ATOM 10814 C CA . VAL B 1 636 ? -27.719 -22.531 10.344 1 76.38 636 VAL B CA 1
ATOM 10815 C C . VAL B 1 636 ? -28.312 -23.672 11.164 1 76.38 636 VAL B C 1
ATOM 10817 O O . VAL B 1 636 ? -29.406 -23.531 11.734 1 76.38 636 VAL B O 1
ATOM 10820 N N . GLY B 1 637 ? -28.109 -24.891 10.945 1 68.06 637 GLY B N 1
ATOM 10821 C CA . GLY B 1 637 ? -28.719 -26.078 11.531 1 68.06 637 GLY B CA 1
ATOM 10822 C C . GLY B 1 637 ? -28.766 -26.047 13.047 1 68.06 637 GLY B C 1
ATOM 10823 O O . GLY B 1 637 ? -29.844 -26.172 13.641 1 68.06 637 GLY B O 1
ATOM 10824 N N . ARG B 1 638 ? -27.672 -25.922 13.672 1 73.19 638 ARG B N 1
ATOM 10825 C CA . ARG B 1 638 ? -27.594 -25.953 15.125 1 73.19 638 ARG B CA 1
ATOM 10826 C C . ARG B 1 638 ? -27.125 -24.609 15.68 1 73.19 638 ARG B C 1
ATOM 10828 O O . ARG B 1 638 ? -26.344 -23.906 15.031 1 73.19 638 ARG B O 1
ATOM 10835 N N . ASP B 1 639 ? -27.5 -24.328 16.828 1 76.56 639 ASP B N 1
ATOM 10836 C CA . ASP B 1 639 ? -27.125 -23.094 17.5 1 76.56 639 ASP B CA 1
ATOM 10837 C C . ASP B 1 639 ? -25.625 -23 17.703 1 76.56 639 ASP B C 1
ATOM 10839 O O . ASP B 1 639 ? -25.062 -21.891 17.734 1 76.56 639 ASP B O 1
ATOM 10843 N N . ALA B 1 640 ? -25.031 -24.141 17.797 1 82.69 640 ALA B N 1
ATOM 10844 C CA . ALA B 1 640 ? -23.609 -24.141 18.078 1 82.69 640 ALA B CA 1
ATOM 10845 C C . ALA B 1 640 ? -22.797 -23.922 16.797 1 82.69 640 ALA B C 1
ATOM 10847 O O . ALA B 1 640 ? -21.609 -23.625 16.859 1 82.69 640 ALA B O 1
ATOM 10848 N N . ASP B 1 641 ? -23.469 -23.953 15.688 1 92.44 641 ASP B N 1
ATOM 10849 C CA . ASP B 1 641 ? -22.797 -23.75 14.406 1 92.44 641 ASP B CA 1
ATOM 10850 C C . ASP B 1 641 ? -22.797 -22.281 14.016 1 92.44 641 ASP B C 1
ATOM 10852 O O . ASP B 1 641 ? -23.656 -21.516 14.461 1 92.44 641 ASP B O 1
ATOM 10856 N N . LYS B 1 642 ? -21.781 -21.922 13.297 1 94.94 642 LYS B N 1
ATOM 10857 C CA . LYS B 1 642 ? -21.656 -20.531 12.875 1 94.94 642 LYS B CA 1
ATOM 10858 C C . LYS B 1 642 ? -21.406 -20.422 11.375 1 94.94 642 LYS B C 1
ATOM 10860 O O . LYS B 1 642 ? -20.469 -21.047 10.852 1 94.94 642 LYS B O 1
ATOM 10865 N N . HIS B 1 643 ? -22.266 -19.719 10.672 1 96.69 643 HIS B N 1
ATOM 10866 C CA . HIS B 1 643 ? -22.125 -19.375 9.266 1 96.69 643 HIS B CA 1
ATOM 10867 C C . HIS B 1 643 ? -21.172 -18.203 9.07 1 96.69 643 HIS B C 1
ATOM 10869 O O . HIS B 1 643 ? -21.172 -17.266 9.875 1 96.69 643 HIS B O 1
ATOM 10875 N N . ALA B 1 644 ? -20.344 -18.219 8.016 1 97.06 644 ALA B N 1
ATOM 10876 C CA . ALA B 1 644 ? -19.422 -17.125 7.77 1 97.06 644 ALA B CA 1
ATOM 10877 C C . ALA B 1 644 ? -20.109 -15.961 7.051 1 97.06 644 ALA B C 1
ATOM 10879 O O . ALA B 1 644 ? -19.609 -14.836 7.043 1 97.06 644 ALA B O 1
ATOM 10880 N N . TRP B 1 645 ? -21.203 -16.219 6.359 1 96.75 645 TRP B N 1
ATOM 10881 C CA . TRP B 1 645 ? -22.031 -15.242 5.66 1 96.75 645 TRP B CA 1
ATOM 10882 C C . TRP B 1 645 ? -21.219 -14.477 4.633 1 96.75 645 TRP B C 1
ATOM 10884 O O . TRP B 1 645 ? -21.25 -13.242 4.598 1 96.75 645 TRP B O 1
ATOM 10894 N N . TYR B 1 646 ? -20.438 -15.281 3.902 1 96.19 646 TYR B N 1
ATOM 10895 C CA . TYR B 1 646 ? -19.797 -14.695 2.725 1 96.19 646 TYR B CA 1
ATOM 10896 C C . TYR B 1 646 ? -20.844 -14.109 1.784 1 96.19 646 TYR B C 1
ATOM 10898 O O . TYR B 1 646 ? -20.625 -13.047 1.189 1 96.19 646 TYR B O 1
ATOM 10906 N N . ALA B 1 647 ? -21.906 -14.789 1.757 1 95.56 647 ALA B N 1
ATOM 10907 C CA . ALA B 1 647 ? -23.094 -14.32 1.044 1 95.56 647 ALA B CA 1
ATOM 10908 C C . ALA B 1 647 ? -24.375 -14.875 1.678 1 95.56 647 ALA B C 1
ATOM 10910 O O . ALA B 1 647 ? -24.328 -15.891 2.375 1 95.56 647 ALA B O 1
ATOM 10911 N N . PHE B 1 648 ? -25.422 -14.086 1.517 1 96.75 648 PHE B N 1
ATOM 10912 C CA . PHE B 1 648 ? -26.766 -14.508 1.911 1 96.75 648 PHE B CA 1
ATOM 10913 C C . PHE B 1 648 ? -27.516 -15.078 0.721 1 96.75 648 PHE B C 1
ATOM 10915 O O . PHE B 1 648 ? -28.094 -14.328 -0.075 1 96.75 648 PHE B O 1
ATOM 10922 N N . VAL B 1 649 ? -27.578 -16.438 0.633 1 97.12 649 VAL B N 1
ATOM 10923 C CA . VAL B 1 649 ? -28.125 -17.078 -0.554 1 97.12 649 VAL B CA 1
ATOM 10924 C C . VAL B 1 649 ? -29.484 -17.688 -0.226 1 97.12 649 VAL B C 1
ATOM 10926 O O . VAL B 1 649 ? -29.578 -18.609 0.583 1 97.12 649 VAL B O 1
ATOM 10929 N N . MET B 1 650 ? -30.453 -17.219 -0.86 1 97.19 650 MET B N 1
ATOM 10930 C CA . MET B 1 650 ? -31.812 -17.719 -0.722 1 97.19 650 MET B CA 1
ATOM 10931 C C . MET B 1 650 ? -32.188 -18.656 -1.877 1 97.19 650 MET B C 1
ATOM 10933 O O . MET B 1 650 ? -31.531 -18.625 -2.924 1 97.19 650 MET B O 1
ATOM 10937 N N . GLN B 1 651 ? -33.188 -19.484 -1.615 1 97.25 651 GLN B N 1
ATOM 10938 C CA . GLN B 1 651 ? -33.688 -20.391 -2.648 1 97.25 651 GLN B CA 1
ATOM 10939 C C . GLN B 1 651 ? -35.125 -20.016 -3.059 1 97.25 651 GLN B C 1
ATOM 10941 O O . GLN B 1 651 ? -36.031 -19.969 -2.221 1 97.25 651 GLN B O 1
ATOM 10946 N N . PHE B 1 652 ? -35.312 -19.781 -4.344 1 97.31 652 PHE B N 1
ATOM 10947 C CA . PHE B 1 652 ? -36.625 -19.453 -4.906 1 97.31 652 PHE B CA 1
ATOM 10948 C C . PHE B 1 652 ? -37.375 -20.719 -5.27 1 97.31 652 PHE B C 1
ATOM 10950 O O . PHE B 1 652 ? -36.938 -21.484 -6.129 1 97.31 652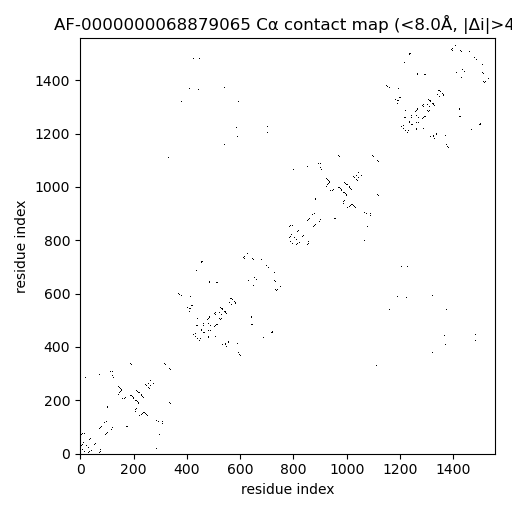 PHE B O 1
ATOM 10957 N N . ASP B 1 653 ? -38.5 -20.922 -4.652 1 95.44 653 ASP B N 1
ATOM 10958 C CA . ASP B 1 653 ? -39.344 -22.078 -4.914 1 95.44 653 ASP B CA 1
ATOM 10959 C C . ASP B 1 653 ? -40.5 -21.703 -5.836 1 95.44 653 ASP B C 1
ATOM 10961 O O . ASP B 1 653 ? -41.531 -21.203 -5.375 1 95.44 653 ASP B O 1
ATOM 10965 N N . ALA B 1 654 ? -40.375 -22.094 -7.039 1 93.75 654 ALA B N 1
ATOM 10966 C CA . ALA B 1 654 ? -41.375 -21.734 -8.055 1 93.75 654 ALA B CA 1
ATOM 10967 C C . ALA B 1 654 ? -42.719 -22.359 -7.723 1 93.75 654 ALA B C 1
ATOM 10969 O O . ALA B 1 654 ? -43.75 -21.797 -8.07 1 93.75 654 ALA B O 1
ATOM 10970 N N . SER B 1 655 ? -42.812 -23.469 -7.047 1 93.88 655 SER B N 1
ATOM 10971 C CA . SER B 1 655 ? -44.062 -24.172 -6.738 1 93.88 655 SER B CA 1
ATOM 10972 C C . SER B 1 655 ? -44.875 -23.391 -5.723 1 93.88 655 SER B C 1
ATOM 10974 O O . SER B 1 655 ? -46.094 -23.562 -5.648 1 93.88 655 SER B O 1
ATOM 10976 N N . LYS B 1 656 ? -44.219 -22.5 -5.008 1 94.31 656 LYS B N 1
ATOM 10977 C CA . LYS B 1 656 ? -44.906 -21.734 -3.977 1 94.31 656 LYS B CA 1
ATOM 10978 C C . LYS B 1 656 ? -45.125 -20.281 -4.422 1 94.31 656 LYS B C 1
ATOM 10980 O O . LYS B 1 656 ? -45.75 -19.5 -3.721 1 94.31 656 LYS B O 1
ATOM 10985 N N . ALA B 1 657 ? -44.594 -20.016 -5.547 1 93.94 657 ALA B N 1
ATOM 10986 C CA . ALA B 1 657 ? -44.688 -18.641 -6.051 1 93.94 657 ALA B CA 1
ATOM 10987 C C . ALA B 1 657 ? -46 -18.422 -6.797 1 93.94 657 ALA B C 1
ATOM 10989 O O . ALA B 1 657 ? -46.594 -19.375 -7.312 1 93.94 657 ALA B O 1
ATOM 10990 N N . PRO B 1 658 ? -46.438 -17.172 -6.797 1 91.88 658 PRO B N 1
ATOM 10991 C CA . PRO B 1 658 ? -47.625 -16.875 -7.621 1 91.88 658 PRO B CA 1
ATOM 10992 C C . PRO B 1 658 ? -47.406 -17.234 -9.086 1 91.88 658 PRO B C 1
ATOM 10994 O O . PRO B 1 658 ? -46.281 -17.25 -9.578 1 91.88 658 PRO B O 1
ATOM 10997 N N . ARG B 1 659 ? -48.531 -17.5 -9.758 1 88.5 659 ARG B N 1
ATOM 10998 C CA . ARG B 1 659 ? -48.469 -17.891 -11.156 1 88.5 659 ARG B CA 1
ATOM 10999 C C . ARG B 1 659 ? -47.781 -16.828 -12 1 88.5 659 ARG B C 1
ATOM 11001 O O . ARG B 1 659 ? -48.094 -15.633 -11.883 1 88.5 659 ARG B O 1
ATOM 11008 N N . GLY B 1 660 ? -46.812 -17.219 -12.766 1 88.12 660 GLY B N 1
ATOM 11009 C CA . GLY B 1 660 ? -46.094 -16.328 -13.672 1 88.12 660 GLY B CA 1
ATOM 11010 C C . GLY B 1 660 ? -44.875 -15.703 -13.07 1 88.12 660 GLY B C 1
ATOM 11011 O O . GLY B 1 660 ? -44.031 -15.125 -13.781 1 88.12 660 GLY B O 1
ATOM 11012 N N . LEU B 1 661 ? -44.719 -15.875 -11.766 1 93.44 661 LEU B N 1
ATOM 11013 C CA . LEU B 1 661 ? -43.531 -15.312 -11.125 1 93.44 661 LEU B CA 1
ATOM 11014 C C . LEU B 1 661 ? -42.375 -16.312 -11.141 1 93.44 661 LEU B C 1
ATOM 11016 O O . LEU B 1 661 ? -42.5 -17.391 -10.555 1 93.44 661 LEU B O 1
ATOM 11020 N N . THR B 1 662 ? -41.375 -15.992 -11.867 1 95.44 662 THR B N 1
ATOM 11021 C CA . THR B 1 662 ? -40.125 -16.781 -11.891 1 95.44 662 THR B CA 1
ATOM 11022 C C . THR B 1 662 ? -39.031 -16.094 -11.086 1 95.44 662 THR B C 1
ATOM 11024 O O . THR B 1 662 ? -39.156 -14.922 -10.711 1 95.44 662 THR B O 1
ATOM 11027 N N . ARG B 1 663 ? -37.969 -16.844 -10.773 1 96.06 663 ARG B N 1
ATOM 11028 C CA . ARG B 1 663 ? -36.812 -16.281 -10.086 1 96.06 663 ARG B CA 1
ATOM 11029 C C . ARG B 1 663 ? -36.281 -15.039 -10.797 1 96.06 663 ARG B C 1
ATOM 11031 O O . ARG B 1 663 ? -36.031 -14.016 -10.156 1 96.06 663 ARG B O 1
ATOM 11038 N N . ASP B 1 664 ? -36.188 -15.094 -12.117 1 95.5 664 ASP B N 1
ATOM 11039 C CA . ASP B 1 664 ? -35.625 -14.016 -12.922 1 95.5 664 ASP B CA 1
ATOM 11040 C C . ASP B 1 664 ? -36.5 -12.773 -12.859 1 95.5 664 ASP B C 1
ATOM 11042 O O . ASP B 1 664 ? -36 -11.648 -12.75 1 95.5 664 ASP B O 1
ATOM 11046 N N . VAL B 1 665 ? -37.781 -12.984 -12.93 1 94.81 665 VAL B N 1
ATOM 11047 C CA . VAL B 1 665 ? -38.719 -11.875 -12.891 1 94.81 665 VAL B CA 1
ATOM 11048 C C . VAL B 1 665 ? -38.656 -11.211 -11.516 1 94.81 665 VAL B C 1
ATOM 11050 O O . VAL B 1 665 ? -38.688 -9.984 -11.406 1 94.81 665 VAL B O 1
ATOM 11053 N N . PHE B 1 666 ? -38.719 -12.039 -10.477 1 95.69 666 PHE B N 1
ATOM 11054 C CA . PHE B 1 666 ? -38.688 -11.516 -9.117 1 95.69 666 PHE B CA 1
ATOM 11055 C C . PHE B 1 666 ? -37.438 -10.68 -8.906 1 95.69 666 PHE B C 1
ATOM 11057 O O . PHE B 1 666 ? -37.5 -9.57 -8.367 1 95.69 666 PHE B O 1
ATOM 11064 N N . VAL B 1 667 ? -36.219 -11.195 -9.383 1 96.31 667 VAL B N 1
ATOM 11065 C CA . VAL B 1 667 ? -34.938 -10.492 -9.234 1 96.31 667 VAL B CA 1
ATOM 11066 C C . VAL B 1 667 ? -34.969 -9.195 -10.047 1 96.31 667 VAL B C 1
ATOM 11068 O O . VAL B 1 667 ? -34.5 -8.164 -9.594 1 96.31 667 VAL B O 1
ATOM 11071 N N . ARG B 1 668 ? -35.469 -9.203 -11.195 1 94.19 668 ARG B N 1
ATOM 11072 C CA . ARG B 1 668 ? -35.594 -8.008 -12.023 1 94.19 668 ARG B CA 1
ATOM 11073 C C . ARG B 1 668 ? -36.469 -6.953 -11.336 1 94.19 668 ARG B C 1
ATOM 11075 O O . ARG B 1 668 ? -36.156 -5.762 -11.398 1 94.19 668 ARG B O 1
ATOM 11082 N N . ARG B 1 669 ? -37.562 -7.383 -10.719 1 92.56 669 ARG B N 1
ATOM 11083 C CA . ARG B 1 669 ? -38.406 -6.457 -9.977 1 92.56 669 ARG B CA 1
ATOM 11084 C C . ARG B 1 669 ? -37.625 -5.793 -8.844 1 92.56 669 ARG B C 1
ATOM 11086 O O . ARG B 1 669 ? -37.75 -4.59 -8.617 1 92.56 669 ARG B O 1
ATOM 11093 N N . LEU B 1 670 ? -36.906 -6.582 -8.18 1 94.69 670 LEU B N 1
ATOM 11094 C CA . LEU B 1 670 ? -36.125 -6.062 -7.062 1 94.69 670 LEU B CA 1
ATOM 11095 C C . LEU B 1 670 ? -35.062 -5.07 -7.551 1 94.69 670 LEU B C 1
ATOM 11097 O O . LEU B 1 670 ? -34.875 -4.023 -6.93 1 94.69 670 LEU B O 1
ATOM 11101 N N . THR B 1 671 ? -34.344 -5.363 -8.633 1 92.5 671 THR B N 1
ATOM 11102 C CA . THR B 1 671 ? -33.219 -4.559 -9.102 1 92.5 671 THR B CA 1
ATOM 11103 C C . THR B 1 671 ? -33.719 -3.338 -9.867 1 92.5 671 THR B C 1
ATOM 11105 O O . THR B 1 671 ? -33.281 -2.219 -9.641 1 92.5 671 THR B O 1
ATOM 11108 N N . GLU B 1 672 ? -34.656 -3.477 -10.75 1 89.19 672 GLU B N 1
ATOM 11109 C CA . GLU B 1 672 ? -35.094 -2.414 -11.648 1 89.19 672 GLU B CA 1
ATOM 11110 C C . GLU B 1 672 ? -36.188 -1.548 -11.016 1 89.19 672 GLU B C 1
ATOM 11112 O O . GLU B 1 672 ? -36.188 -0.324 -11.164 1 89.19 672 GLU B O 1
ATOM 11117 N N . GLN B 1 673 ? -37.125 -2.137 -10.359 1 85.06 673 GLN B N 1
ATOM 11118 C CA . GLN B 1 673 ? -38.25 -1.386 -9.812 1 85.06 673 GLN B CA 1
ATOM 11119 C C . GLN B 1 673 ? -37.906 -0.831 -8.43 1 85.06 673 GLN B C 1
ATOM 11121 O O . GLN B 1 673 ? -38.312 0.284 -8.094 1 85.06 673 GLN B O 1
ATOM 11126 N N . HIS B 1 674 ? -37.219 -1.642 -7.691 1 87.12 674 HIS B N 1
ATOM 11127 C CA . HIS B 1 674 ? -36.938 -1.218 -6.32 1 87.12 674 HIS B CA 1
ATOM 11128 C C . HIS B 1 674 ? -35.531 -0.696 -6.172 1 87.12 674 HIS B C 1
ATOM 11130 O O . HIS B 1 674 ? -35.125 -0.287 -5.082 1 87.12 674 HIS B O 1
ATOM 11136 N N . GLY B 1 675 ? -34.719 -0.81 -7.215 1 84.31 675 GLY B N 1
ATOM 11137 C CA . GLY B 1 675 ? -33.406 -0.22 -7.238 1 84.31 675 GLY B CA 1
ATOM 11138 C C . GLY B 1 675 ? -32.406 -0.966 -6.375 1 84.31 675 GLY B C 1
ATOM 11139 O O . GLY B 1 675 ? -31.406 -0.387 -5.922 1 84.31 675 GLY B O 1
ATOM 11140 N N . LEU B 1 676 ? -32.594 -2.217 -6.051 1 90.62 676 LEU B N 1
ATOM 11141 C CA . LEU B 1 676 ? -31.672 -3.004 -5.238 1 90.62 676 LEU B CA 1
ATOM 11142 C C . LEU B 1 676 ? -30.547 -3.58 -6.094 1 90.62 676 LEU B C 1
ATOM 11144 O O . LEU B 1 676 ? -30.641 -4.723 -6.543 1 90.62 676 LEU B O 1
ATOM 11148 N N . THR B 1 677 ? -29.453 -2.918 -6.16 1 86.81 677 THR B N 1
ATOM 11149 C CA . THR B 1 677 ? -28.391 -3.229 -7.113 1 86.81 677 THR B CA 1
ATOM 11150 C C . THR B 1 677 ? -27.562 -4.418 -6.633 1 86.81 677 THR B C 1
ATOM 11152 O O . THR B 1 677 ? -26.844 -5.031 -7.418 1 86.81 677 THR B O 1
ATOM 11155 N N . GLU B 1 678 ? -27.719 -4.816 -5.336 1 90.25 678 GLU B N 1
ATOM 11156 C CA . GLU B 1 678 ? -26.875 -5.879 -4.801 1 90.25 678 GLU B CA 1
ATOM 11157 C C . GLU B 1 678 ? -27.5 -7.254 -5.035 1 90.25 678 GLU B C 1
ATOM 11159 O O . GLU B 1 678 ? -26.828 -8.273 -4.863 1 90.25 678 GLU B O 1
ATOM 11164 N N . VAL B 1 679 ? -28.734 -7.266 -5.406 1 94.5 679 VAL B N 1
ATOM 11165 C CA . VAL B 1 679 ? -29.391 -8.547 -5.629 1 94.5 679 VAL B CA 1
ATOM 11166 C C . VAL B 1 679 ? -28.859 -9.188 -6.902 1 94.5 679 VAL B C 1
ATOM 11168 O O . VAL B 1 679 ? -28.781 -8.539 -7.949 1 94.5 679 VAL B O 1
ATOM 11171 N N . ASP B 1 680 ? -28.469 -10.477 -6.734 1 93.31 680 ASP B N 1
ATOM 11172 C CA . ASP B 1 680 ? -27.812 -11.109 -7.879 1 93.31 680 ASP B CA 1
ATOM 11173 C C . ASP B 1 680 ? -28.188 -12.586 -7.98 1 93.31 680 ASP B C 1
ATOM 11175 O O . ASP B 1 680 ? -28.578 -13.203 -6.988 1 93.31 680 ASP B O 1
ATOM 11179 N N . ILE B 1 681 ? -28.312 -13.086 -9.227 1 93.81 681 ILE B N 1
ATOM 11180 C CA . ILE B 1 681 ? -28.281 -14.516 -9.492 1 93.81 681 ILE B CA 1
ATOM 11181 C C . ILE B 1 681 ? -26.828 -14.953 -9.742 1 93.81 681 ILE B C 1
ATOM 11183 O O . ILE B 1 681 ? -26.219 -14.531 -10.727 1 93.81 681 ILE B O 1
ATOM 11187 N N . PRO B 1 682 ? -26.25 -15.711 -8.875 1 90.38 682 PRO B N 1
ATOM 11188 C CA . PRO B 1 682 ? -24.812 -16.031 -8.977 1 90.38 682 PRO B CA 1
ATOM 11189 C C . PRO B 1 682 ? -24.516 -17.016 -10.109 1 90.38 682 PRO B C 1
ATOM 11191 O O . PRO B 1 682 ? -24.359 -18.219 -9.867 1 90.38 682 PRO B O 1
ATOM 11194 N N . LYS B 1 683 ? -24.109 -16.531 -11.227 1 85.06 683 LYS B N 1
ATOM 11195 C CA . LYS B 1 683 ? -23.922 -17.344 -12.422 1 85.06 683 LYS B CA 1
ATOM 11196 C C . LYS B 1 683 ? -22.5 -17.891 -12.492 1 85.06 683 LYS B C 1
ATOM 11198 O O . LYS B 1 683 ? -22.266 -18.906 -13.148 1 85.06 683 LYS B O 1
ATOM 11203 N N . SER B 1 684 ? -21.531 -17.234 -11.906 1 83.31 684 SER B N 1
ATOM 11204 C CA . SER B 1 684 ? -20.141 -17.656 -11.992 1 83.31 684 SER B CA 1
ATOM 11205 C C . SER B 1 684 ? -19.875 -18.859 -11.094 1 83.31 684 SER B C 1
ATOM 11207 O O . SER B 1 684 ? -18.906 -19.594 -11.289 1 83.31 684 SER B O 1
ATOM 11209 N N . THR B 1 685 ? -20.641 -19 -10.078 1 90.06 685 THR B N 1
ATOM 11210 C CA . THR B 1 685 ? -20.625 -20.188 -9.234 1 90.06 685 THR B CA 1
ATOM 11211 C C . THR B 1 685 ? -21.703 -21.172 -9.656 1 90.06 685 THR B C 1
ATOM 11213 O O . THR B 1 685 ? -22.891 -20.938 -9.414 1 90.06 685 THR B O 1
ATOM 11216 N N . GLY B 1 686 ? -21.328 -22.156 -10.391 1 93.5 686 GLY B N 1
ATOM 11217 C CA . GLY B 1 686 ? -22.266 -23.109 -10.953 1 93.5 686 GLY B CA 1
ATOM 11218 C C . GLY B 1 686 ? -21.719 -24.531 -11.023 1 93.5 686 GLY B C 1
ATOM 11219 O O . GLY B 1 686 ? -20.859 -24.906 -10.219 1 93.5 686 GLY B O 1
ATOM 11220 N N . LEU B 1 687 ? -22.391 -25.312 -11.82 1 97.31 687 LEU B N 1
ATOM 11221 C CA . LEU B 1 687 ? -21.953 -26.688 -11.977 1 97.31 687 LEU B CA 1
ATOM 11222 C C . LEU B 1 687 ? -20.688 -26.766 -12.836 1 97.31 687 LEU B C 1
ATOM 11224 O O . LEU B 1 687 ? -20.656 -26.234 -13.938 1 97.31 687 LEU B O 1
ATOM 11228 N N . LEU B 1 688 ? -19.734 -27.5 -12.375 1 98.12 688 LEU B N 1
ATOM 11229 C CA . LEU B 1 688 ? -18.406 -27.469 -12.977 1 98.12 688 LEU B CA 1
ATOM 11230 C C . LEU B 1 688 ? -18.281 -28.547 -14.055 1 98.12 688 LEU B C 1
ATOM 11232 O O . LEU B 1 688 ? -17.516 -28.375 -15.008 1 98.12 688 LEU B O 1
ATOM 11236 N N . HIS B 1 689 ? -19.047 -29.594 -13.984 1 97.69 689 HIS B N 1
ATOM 11237 C CA . HIS B 1 689 ? -18.797 -30.844 -14.688 1 97.69 689 HIS B CA 1
ATOM 11238 C C . HIS B 1 689 ? -18.875 -30.656 -16.203 1 97.69 689 HIS B C 1
ATOM 11240 O O . HIS B 1 689 ? -18.281 -31.422 -16.953 1 97.69 689 HIS B O 1
ATOM 11246 N N . ASP B 1 690 ? -19.547 -29.641 -16.641 1 95.75 690 ASP B N 1
ATOM 11247 C CA . ASP B 1 690 ? -19.766 -29.5 -18.078 1 95.75 690 ASP B CA 1
ATOM 11248 C C . ASP B 1 690 ? -19 -28.312 -18.641 1 95.75 690 ASP B C 1
ATOM 11250 O O . ASP B 1 690 ? -19.188 -27.922 -19.797 1 95.75 690 ASP B O 1
ATOM 11254 N N . LEU B 1 691 ? -18.156 -27.672 -17.859 1 97.06 691 LEU B N 1
ATOM 11255 C CA . LEU B 1 691 ? -17.312 -26.594 -18.344 1 97.06 691 LEU B CA 1
ATOM 11256 C C . LEU B 1 691 ? -16.203 -27.125 -19.234 1 97.06 691 LEU B C 1
ATOM 11258 O O . LEU B 1 691 ? -15.68 -28.219 -18.984 1 97.06 691 LEU B O 1
ATOM 11262 N N . PRO B 1 692 ? -15.734 -26.391 -20.219 1 97.44 692 PRO B N 1
ATOM 11263 C CA . PRO B 1 692 ? -14.75 -26.859 -21.188 1 97.44 692 PRO B CA 1
ATOM 11264 C C . PRO B 1 692 ? -13.469 -27.375 -20.547 1 97.44 692 PRO B C 1
ATOM 11266 O O . PRO B 1 692 ? -12.922 -28.391 -20.969 1 97.44 692 PRO B O 1
ATOM 11269 N N . LEU B 1 693 ? -13 -26.797 -19.516 1 98.12 693 LEU B N 1
ATOM 11270 C CA . LEU B 1 693 ? -11.75 -27.219 -18.891 1 98.12 693 LEU B CA 1
ATOM 11271 C C . LEU B 1 693 ? -11.883 -28.625 -18.297 1 98.12 693 LEU B C 1
ATOM 11273 O O . LEU B 1 693 ? -10.922 -29.391 -18.297 1 98.12 693 LEU B O 1
ATOM 11277 N N . PHE B 1 694 ? -13.109 -28.953 -17.828 1 98.31 694 PHE B N 1
ATOM 11278 C CA . PHE B 1 694 ? -13.312 -30.234 -17.141 1 98.31 694 PHE B CA 1
ATOM 11279 C C . PHE B 1 694 ? -13.758 -31.312 -18.109 1 98.31 694 PHE B C 1
ATOM 11281 O O . PHE B 1 694 ? -13.766 -32.5 -17.781 1 98.31 694 PHE B O 1
ATOM 11288 N N . THR B 1 695 ? -14.117 -30.922 -19.375 1 97.81 695 THR B N 1
ATOM 11289 C CA . THR B 1 695 ? -14.5 -31.906 -20.359 1 97.81 695 THR B CA 1
ATOM 11290 C C . THR B 1 695 ? -13.375 -32.125 -21.359 1 97.81 695 THR B C 1
ATOM 11292 O O . THR B 1 695 ? -13.281 -33.219 -21.969 1 97.81 695 THR B O 1
ATOM 11295 N N . HIS B 1 696 ? -12.477 -31.125 -21.562 1 97.12 696 HIS B N 1
ATOM 11296 C CA . HIS B 1 696 ? -11.391 -31.219 -22.531 1 97.12 696 HIS B CA 1
ATOM 11297 C C . HIS B 1 696 ? -10.078 -30.703 -21.938 1 97.12 696 HIS B C 1
ATOM 11299 O O . HIS B 1 696 ? -9.391 -29.891 -22.531 1 97.12 696 HIS B O 1
ATOM 11305 N N . PRO B 1 697 ? -9.719 -31.25 -20.781 1 97.25 697 PRO B N 1
ATOM 11306 C CA . PRO B 1 697 ? -8.484 -30.75 -20.172 1 97.25 697 PRO B CA 1
ATOM 11307 C C . PRO B 1 697 ? -7.246 -31.031 -21.016 1 97.25 697 PRO B C 1
ATOM 11309 O O . PRO B 1 697 ? -6.277 -30.266 -20.969 1 97.25 697 PRO B O 1
ATOM 11312 N N . HIS B 1 698 ? -7.23 -32.062 -21.875 1 96.88 698 HIS B N 1
ATOM 11313 C CA . HIS B 1 698 ? -6.094 -32.469 -22.703 1 96.88 698 HIS B CA 1
ATOM 11314 C C . HIS B 1 698 ? -5.766 -31.406 -23.75 1 96.88 698 HIS B C 1
ATOM 11316 O O . HIS B 1 698 ? -4.617 -31.281 -24.188 1 96.88 698 HIS B O 1
ATOM 11322 N N . GLU B 1 699 ? -6.715 -30.594 -24.141 1 96.81 699 GLU B N 1
ATOM 11323 C CA . GLU B 1 699 ? -6.492 -29.531 -25.109 1 96.81 699 GLU B CA 1
ATOM 11324 C C . GLU B 1 699 ? -5.848 -28.312 -24.453 1 96.81 699 GLU B C 1
ATOM 11326 O O . GLU B 1 699 ? -5.043 -27.609 -25.078 1 96.81 699 GLU B O 1
ATOM 11331 N N . ALA B 1 700 ? -6.184 -28.078 -23.203 1 96.56 700 ALA B N 1
ATOM 11332 C CA . ALA B 1 700 ? -5.684 -26.922 -22.469 1 96.56 700 ALA B CA 1
ATOM 11333 C C . ALA B 1 700 ? -4.297 -27.188 -21.891 1 96.56 700 ALA B C 1
ATOM 11335 O O . ALA B 1 700 ? -3.467 -26.281 -21.812 1 96.56 700 ALA B O 1
ATOM 11336 N N . ILE B 1 701 ? -4.09 -28.406 -21.469 1 96.5 701 ILE B N 1
ATOM 11337 C CA . ILE B 1 701 ? -2.863 -28.828 -20.812 1 96.5 701 ILE B CA 1
ATOM 11338 C C . ILE B 1 701 ? -2.303 -30.062 -21.5 1 96.5 701 ILE B C 1
ATOM 11340 O O . ILE B 1 701 ? -2.4 -31.188 -20.984 1 96.5 701 ILE B O 1
ATOM 11344 N N . PRO B 1 702 ? -1.63 -29.891 -22.547 1 93.31 702 PRO B N 1
ATOM 11345 C CA . PRO B 1 702 ? -1.285 -31.016 -23.422 1 93.31 702 PRO B CA 1
ATOM 11346 C C . PRO B 1 702 ? -0.09 -31.812 -22.906 1 93.31 702 PRO B C 1
ATOM 11348 O O . PRO B 1 702 ? 0.237 -32.875 -23.453 1 93.31 702 PRO B O 1
ATOM 11351 N N . ARG B 1 703 ? 0.606 -31.438 -21.828 1 93.81 703 ARG B N 1
ATOM 11352 C CA . ARG B 1 703 ? 1.841 -32.062 -21.391 1 93.81 703 ARG B CA 1
ATOM 11353 C C . ARG B 1 703 ? 1.573 -33.469 -20.859 1 93.81 703 ARG B C 1
ATOM 11355 O O . ARG B 1 703 ? 2.502 -34.281 -20.688 1 93.81 703 ARG B O 1
ATOM 11362 N N . PHE B 1 704 ? 0.297 -33.844 -20.656 1 95.12 704 PHE B N 1
ATOM 11363 C CA . PHE B 1 704 ? -0.017 -35.188 -20.141 1 95.12 704 PHE B CA 1
ATOM 11364 C C . PHE B 1 704 ? -0.624 -36.062 -21.234 1 95.12 704 PHE B C 1
ATOM 11366 O O . PHE B 1 704 ? -1.187 -37.125 -20.953 1 95.12 704 PHE B O 1
ATOM 11373 N N . GLY B 1 705 ? -0.625 -35.594 -22.469 1 92.88 705 GLY B N 1
ATOM 11374 C CA . GLY B 1 705 ? -1.124 -36.344 -23.609 1 92.88 705 GLY B CA 1
ATOM 11375 C C . GLY B 1 705 ? -2.25 -35.656 -24.344 1 92.88 705 GLY B C 1
ATOM 11376 O O . GLY B 1 705 ? -2.955 -34.812 -23.766 1 92.88 705 GLY B O 1
ATOM 11377 N N . ASP B 1 706 ? -2.539 -36.062 -25.578 1 93.56 706 ASP B N 1
ATOM 11378 C CA . ASP B 1 706 ? -3.486 -35.375 -26.438 1 93.56 706 ASP B CA 1
ATOM 11379 C C . ASP B 1 706 ? -4.859 -36.031 -26.406 1 93.56 706 ASP B C 1
ATOM 11381 O O . ASP B 1 706 ? -5.836 -35.469 -26.922 1 93.56 706 ASP B O 1
ATOM 11385 N N . ALA B 1 707 ? -4.938 -37.125 -25.797 1 95.44 707 ALA B N 1
ATOM 11386 C CA . ALA B 1 707 ? -6.203 -37.844 -25.703 1 95.44 707 ALA B CA 1
ATOM 11387 C C . ALA B 1 707 ? -6.992 -37.438 -24.469 1 95.44 707 ALA B C 1
ATOM 11389 O O . ALA B 1 707 ? -6.414 -36.969 -23.484 1 95.44 707 ALA B O 1
ATOM 11390 N N . PRO B 1 708 ? -8.32 -37.594 -24.516 1 95.56 708 PRO B N 1
ATOM 11391 C CA . PRO B 1 708 ? -9.117 -37.281 -23.328 1 95.56 708 PRO B CA 1
ATOM 11392 C C . PRO B 1 708 ? -8.672 -38.062 -22.094 1 95.56 708 PRO B C 1
ATOM 11394 O O . PRO B 1 708 ? -8.398 -39.281 -22.172 1 95.56 708 PRO B O 1
ATOM 11397 N N . TRP B 1 709 ? -8.602 -37.406 -20.969 1 96.12 709 TRP B N 1
ATOM 11398 C CA . TRP B 1 709 ? -8.086 -37.969 -19.734 1 96.12 709 TRP B CA 1
ATOM 11399 C C . TRP B 1 709 ? -9.125 -38.906 -19.094 1 96.12 709 TRP B C 1
ATOM 11401 O O . TRP B 1 709 ? -8.781 -39.875 -18.438 1 96.12 709 TRP B O 1
ATOM 11411 N N . TYR B 1 710 ? -10.414 -38.5 -19.188 1 96.56 710 TYR B N 1
ATOM 11412 C CA . TYR B 1 710 ? -11.539 -39.188 -18.578 1 96.56 710 TYR B CA 1
ATOM 11413 C C . TYR B 1 710 ? -12.844 -38.844 -19.297 1 96.56 710 TYR B C 1
ATOM 11415 O O . TYR B 1 710 ? -12.875 -37.969 -20.141 1 96.56 710 TYR B O 1
ATOM 11423 N N . GLU B 1 711 ? -13.93 -39.625 -18.969 1 96.19 711 GLU B N 1
ATOM 11424 C CA . GLU B 1 711 ? -15.258 -39.344 -19.516 1 96.19 711 GLU B CA 1
ATOM 11425 C C . GLU B 1 711 ? -16.016 -38.344 -18.641 1 96.19 711 GLU B C 1
ATOM 11427 O O . GLU B 1 711 ? -16.125 -38.531 -17.422 1 96.19 711 GLU B O 1
ATOM 11432 N N . PRO B 1 712 ? -16.531 -37.25 -19.281 1 96.25 712 PRO B N 1
ATOM 11433 C CA . PRO B 1 712 ? -17.312 -36.281 -18.5 1 96.25 712 PRO B CA 1
ATOM 11434 C C . PRO B 1 712 ? -18.562 -36.906 -17.875 1 96.25 712 PRO B C 1
ATOM 11436 O O . PRO B 1 712 ? -19.203 -37.75 -18.484 1 96.25 712 PRO B O 1
ATOM 11439 N N . GLN B 1 713 ? -18.859 -36.438 -16.688 1 97.62 713 GLN B N 1
ATOM 11440 C CA . GLN B 1 713 ? -20.062 -36.906 -16 1 97.62 713 GLN B CA 1
ATOM 11441 C C . GLN B 1 713 ? -21.297 -36.188 -16.516 1 97.62 713 GLN B C 1
ATOM 11443 O O . GLN B 1 713 ? -21.266 -35 -16.797 1 97.62 713 GLN B O 1
ATOM 11448 N N . PRO B 1 714 ? -22.469 -36.875 -16.656 1 97.31 714 PRO B N 1
ATOM 11449 C CA . PRO B 1 714 ? -23.688 -36.219 -17.125 1 97.31 714 PRO B CA 1
ATOM 11450 C C . PRO B 1 714 ? -24.375 -35.406 -16.016 1 97.31 714 PRO B C 1
ATOM 11452 O O . PRO B 1 714 ? -24.266 -35.75 -14.844 1 97.31 714 PRO B O 1
ATOM 11455 N N . THR B 1 715 ? -25.109 -34.438 -16.359 1 97.12 715 THR B N 1
ATOM 11456 C CA . THR B 1 715 ? -25.797 -33.562 -15.438 1 97.12 715 THR B CA 1
ATOM 11457 C C . THR B 1 715 ? -26.828 -34.312 -14.602 1 97.12 715 THR B C 1
ATOM 11459 O O . THR B 1 715 ? -27.109 -33.938 -13.461 1 97.12 715 THR B O 1
ATOM 11462 N N . SER B 1 716 ? -27.359 -35.406 -15.172 1 97.69 716 SER B N 1
ATOM 11463 C CA . SER B 1 716 ? -28.375 -36.219 -14.5 1 97.69 716 SER B CA 1
ATOM 11464 C C . SER B 1 716 ? -27.844 -36.812 -13.203 1 97.69 716 SER B C 1
ATOM 11466 O O . SER B 1 716 ? -28.625 -37.25 -12.344 1 97.69 716 SER B O 1
ATOM 11468 N N . GLU B 1 717 ? -26.562 -36.812 -13.023 1 98 717 GLU B N 1
ATOM 11469 C CA . GLU B 1 717 ? -25.938 -37.344 -11.812 1 98 717 GLU B CA 1
ATOM 11470 C C . GLU B 1 717 ? -26 -36.344 -10.672 1 98 717 GLU B C 1
ATOM 11472 O O . GLU B 1 717 ? -25.703 -36.688 -9.523 1 98 717 GLU B O 1
ATOM 11477 N N . PHE B 1 718 ? -26.469 -35.062 -10.961 1 98.56 718 PHE B N 1
ATOM 11478 C CA . PHE B 1 718 ? -26.359 -34 -9.961 1 98.56 718 PHE B CA 1
ATOM 11479 C C . PHE B 1 718 ? -27.672 -33.25 -9.828 1 98.56 718 PHE B C 1
ATOM 11481 O O . PHE B 1 718 ? -27.688 -32.031 -9.898 1 98.56 718 PHE B O 1
ATOM 11488 N N . PRO B 1 719 ? -28.781 -33.906 -9.547 1 98.19 719 PRO B N 1
ATOM 11489 C CA . PRO B 1 719 ? -30.078 -33.25 -9.523 1 98.19 719 PRO B CA 1
ATOM 11490 C C . PRO B 1 719 ? -30.203 -32.219 -8.391 1 98.19 719 PRO B C 1
ATOM 11492 O O . PRO B 1 719 ? -30.844 -31.172 -8.562 1 98.19 719 PRO B O 1
ATOM 11495 N N . ARG B 1 720 ? -29.625 -32.5 -7.25 1 98.06 720 ARG B N 1
ATOM 11496 C CA . ARG B 1 720 ? -29.781 -31.594 -6.117 1 98.06 720 ARG B CA 1
ATOM 11497 C C . ARG B 1 720 ? -28.938 -30.328 -6.301 1 98.06 720 ARG B C 1
ATOM 11499 O O . ARG B 1 720 ? -29.375 -29.234 -5.98 1 98.06 720 ARG B O 1
ATOM 11506 N N . ALA B 1 721 ? -27.703 -30.516 -6.785 1 98.12 721 ALA B N 1
ATOM 11507 C CA . ALA B 1 721 ? -26.859 -29.359 -7.082 1 98.12 721 ALA B CA 1
ATOM 11508 C C . ALA B 1 721 ? -27.516 -28.469 -8.141 1 98.12 721 ALA B C 1
ATOM 11510 O O . ALA B 1 721 ? -27.484 -27.25 -8.023 1 98.12 721 ALA B O 1
ATOM 11511 N N . ARG B 1 722 ? -28.062 -29.078 -9.172 1 97.44 722 ARG B N 1
ATOM 11512 C CA . ARG B 1 722 ? -28.734 -28.344 -10.234 1 97.44 722 ARG B CA 1
ATOM 11513 C C . ARG B 1 722 ? -29.922 -27.547 -9.672 1 97.44 722 ARG B C 1
ATOM 11515 O O . ARG B 1 722 ? -30.109 -26.375 -10.023 1 97.44 722 ARG B O 1
ATOM 11522 N N . ARG B 1 723 ? -30.656 -28.172 -8.852 1 97 723 ARG B N 1
ATOM 11523 C CA . ARG B 1 723 ? -31.781 -27.5 -8.234 1 97 723 ARG B CA 1
ATOM 11524 C C . ARG B 1 723 ? -31.344 -26.297 -7.426 1 97 723 ARG B C 1
ATOM 11526 O O . ARG B 1 723 ? -31.922 -25.219 -7.52 1 97 723 ARG B O 1
ATOM 11533 N N . PHE B 1 724 ? -30.328 -26.5 -6.59 1 96.88 724 PHE B N 1
ATOM 11534 C CA . PHE B 1 724 ? -29.797 -25.391 -5.789 1 96.88 724 PHE B CA 1
ATOM 11535 C C . PHE B 1 724 ? -29.375 -24.234 -6.676 1 96.88 724 PHE B C 1
ATOM 11537 O O . PHE B 1 724 ? -29.688 -23.078 -6.398 1 96.88 724 PHE B O 1
ATOM 11544 N N . TYR B 1 725 ? -28.641 -24.547 -7.762 1 96.56 725 TYR B N 1
ATOM 11545 C CA . TYR B 1 725 ? -28.125 -23.562 -8.695 1 96.56 725 TYR B CA 1
ATOM 11546 C C . TYR B 1 725 ? -29.266 -22.797 -9.367 1 96.56 725 TYR B C 1
ATOM 11548 O O . TYR B 1 725 ? -29.25 -21.562 -9.438 1 96.56 725 TYR B O 1
ATOM 11556 N N . ASP B 1 726 ? -30.297 -23.422 -9.742 1 96.06 726 ASP B N 1
ATOM 11557 C CA . ASP B 1 726 ? -31.391 -22.844 -10.516 1 96.06 726 ASP B CA 1
ATOM 11558 C C . ASP B 1 726 ? -32.281 -21.969 -9.641 1 96.06 726 ASP B C 1
ATOM 11560 O O . ASP B 1 726 ? -33.031 -21.125 -10.148 1 96.06 726 ASP B O 1
ATOM 11564 N N . GLN B 1 727 ? -32.188 -22.141 -8.328 1 97.12 727 GLN B N 1
ATOM 11565 C CA . GLN B 1 727 ? -33.094 -21.469 -7.43 1 97.12 727 GLN B CA 1
ATOM 11566 C C . GLN B 1 727 ? -32.406 -20.359 -6.641 1 97.12 727 GLN B C 1
ATOM 11568 O O . GLN B 1 727 ? -33.062 -19.625 -5.891 1 97.12 727 GLN B O 1
ATOM 11573 N N . ALA B 1 728 ? -31.188 -20.156 -6.84 1 97.06 728 ALA B N 1
ATOM 11574 C CA . ALA B 1 728 ? -30.391 -19.328 -5.941 1 97.06 728 ALA B CA 1
ATOM 11575 C C . ALA B 1 728 ? -30.594 -17.844 -6.238 1 97.06 728 ALA B C 1
ATOM 11577 O O . ALA B 1 728 ? -30.625 -17.422 -7.398 1 97.06 728 ALA B O 1
ATOM 11578 N N . ILE B 1 729 ? -30.812 -17.016 -5.27 1 97.44 729 ILE B N 1
ATOM 11579 C CA . ILE B 1 729 ? -30.766 -15.562 -5.238 1 97.44 729 ILE B CA 1
ATOM 11580 C C . ILE B 1 729 ? -29.781 -15.109 -4.16 1 97.44 729 ILE B C 1
ATOM 11582 O O . ILE B 1 729 ? -29.844 -15.562 -3.02 1 97.44 729 ILE B O 1
ATOM 11586 N N . LYS B 1 730 ? -28.922 -14.273 -4.508 1 96.69 730 LYS B N 1
ATOM 11587 C CA . LYS B 1 730 ? -27.812 -13.945 -3.621 1 96.69 730 LYS B CA 1
ATOM 11588 C C . LYS B 1 730 ? -27.844 -12.477 -3.217 1 96.69 730 LYS B C 1
ATOM 11590 O O . LYS B 1 730 ? -28.125 -11.602 -4.039 1 96.69 730 LYS B O 1
ATOM 11595 N N . LEU B 1 731 ? -27.594 -12.195 -1.967 1 95.69 731 LEU B N 1
ATOM 11596 C CA . LEU B 1 731 ? -27.312 -10.875 -1.408 1 95.69 731 LEU B CA 1
ATOM 11597 C C . LEU B 1 731 ? -25.953 -10.867 -0.702 1 95.69 731 LEU B C 1
ATOM 11599 O O . LEU B 1 731 ? -25.531 -11.883 -0.156 1 95.69 731 LEU B O 1
ATOM 11603 N N . PRO B 1 732 ? -25.312 -9.758 -0.75 1 93.69 732 PRO B N 1
ATOM 11604 C CA . PRO B 1 732 ? -24.203 -9.625 0.197 1 93.69 732 PRO B CA 1
ATOM 11605 C C . PRO B 1 732 ? -24.672 -9.523 1.646 1 93.69 732 PRO B C 1
ATOM 11607 O O . PRO B 1 732 ? -25.859 -9.352 1.9 1 93.69 732 PRO B O 1
ATOM 11610 N N . VAL B 1 733 ? -23.812 -9.664 2.543 1 94.5 733 VAL B N 1
ATOM 11611 C CA . VAL B 1 733 ? -24.109 -9.445 3.951 1 94.5 733 VAL B CA 1
ATOM 11612 C C . VAL B 1 733 ? -23.281 -8.281 4.484 1 94.5 733 VAL B C 1
ATOM 11614 O O . VAL B 1 733 ? -22.062 -8.289 4.391 1 94.5 733 VAL B O 1
ATOM 11617 N N . TRP B 1 734 ? -24 -7.34 4.961 1 89.25 734 TRP B N 1
ATOM 11618 C CA . TRP B 1 734 ? -23.375 -6.137 5.496 1 89.25 734 TRP B CA 1
ATOM 11619 C C . TRP B 1 734 ? -22.688 -6.426 6.828 1 89.25 734 TRP B C 1
ATOM 11621 O O . TRP B 1 734 ? -23.031 -7.383 7.52 1 89.25 734 TRP B O 1
ATOM 11631 N N . SER B 1 735 ? -21.672 -5.672 7.211 1 88.06 735 SER B N 1
ATOM 11632 C CA . SER B 1 735 ? -20.812 -6.109 8.305 1 88.06 735 SER B CA 1
ATOM 11633 C C . SER B 1 735 ? -20.609 -4.996 9.328 1 88.06 735 SER B C 1
ATOM 11635 O O . SER B 1 735 ? -19.781 -5.125 10.234 1 88.06 735 SER B O 1
ATOM 11637 N N . THR B 1 736 ? -21.297 -3.973 9.164 1 78.12 736 THR B N 1
ATOM 11638 C CA . THR B 1 736 ? -21.188 -2.908 10.156 1 78.12 736 THR B CA 1
ATOM 11639 C C . THR B 1 736 ? -22.562 -2.5 10.68 1 78.12 736 THR B C 1
ATOM 11641 O O . THR B 1 736 ? -23.562 -2.686 10 1 78.12 736 THR B O 1
ATOM 11644 N N . GLU B 1 737 ? -22.578 -1.923 11.828 1 73.69 737 GLU B N 1
ATOM 11645 C CA . GLU B 1 737 ? -23.844 -1.469 12.414 1 73.69 737 GLU B CA 1
ATOM 11646 C C . GLU B 1 737 ? -24.438 -0.323 11.609 1 73.69 737 GLU B C 1
ATOM 11648 O O . GLU B 1 737 ? -25.672 -0.204 11.508 1 73.69 737 GLU B O 1
ATOM 11653 N N . ALA B 1 738 ? -23.562 0.401 11.016 1 66.75 738 ALA B N 1
ATOM 11654 C CA . ALA B 1 738 ? -23.984 1.554 10.219 1 66.75 738 ALA B CA 1
ATOM 11655 C C . ALA B 1 738 ? -24.766 1.116 8.984 1 66.75 738 ALA B C 1
ATOM 11657 O O . ALA B 1 738 ? -25.469 1.924 8.375 1 66.75 738 ALA B O 1
ATOM 11658 N N . ASP B 1 739 ? -24.703 -0.122 8.641 1 79.38 739 ASP B N 1
ATOM 11659 C CA . ASP B 1 739 ? -25.375 -0.662 7.461 1 79.38 739 ASP B CA 1
ATOM 11660 C C . ASP B 1 739 ? -26.844 -0.982 7.762 1 79.38 739 ASP B C 1
ATOM 11662 O O . ASP B 1 739 ? -27.609 -1.3 6.852 1 79.38 739 ASP B O 1
ATOM 11666 N N . ALA B 1 740 ? -27.25 -0.753 8.961 1 81.12 740 ALA B N 1
ATOM 11667 C CA . ALA B 1 740 ? -28.578 -1.188 9.383 1 81.12 740 ALA B CA 1
ATOM 11668 C C . ALA B 1 740 ? -29.672 -0.563 8.508 1 81.12 740 ALA B C 1
ATOM 11670 O O . ALA B 1 740 ? -30.594 -1.249 8.086 1 81.12 740 ALA B O 1
ATOM 11671 N N . PRO B 1 741 ? -29.516 0.729 8.133 1 77.06 741 PRO B N 1
ATOM 11672 C CA . PRO B 1 741 ? -30.562 1.321 7.309 1 77.06 741 PRO B CA 1
ATOM 11673 C C . PRO B 1 741 ? -30.656 0.696 5.918 1 77.06 741 PRO B C 1
ATOM 11675 O O . PRO B 1 741 ? -31.75 0.49 5.391 1 77.06 741 PRO B O 1
ATOM 11678 N N . ILE B 1 742 ? -29.562 0.439 5.348 1 84.81 742 ILE B N 1
ATOM 11679 C CA . ILE B 1 742 ? -29.578 -0.146 4.012 1 84.81 742 ILE B CA 1
ATOM 11680 C C . ILE B 1 742 ? -30.109 -1.576 4.086 1 84.81 742 ILE B C 1
ATOM 11682 O O . ILE B 1 742 ? -30.812 -2.031 3.182 1 84.81 742 ILE B O 1
ATOM 11686 N N . VAL B 1 743 ? -29.812 -2.256 5.121 1 90.81 743 VAL B N 1
ATOM 11687 C CA . VAL B 1 743 ? -30.312 -3.611 5.309 1 90.81 743 VAL B CA 1
ATOM 11688 C C . VAL B 1 743 ? -31.844 -3.578 5.449 1 90.81 743 VAL B C 1
ATOM 11690 O O . VAL B 1 743 ? -32.531 -4.375 4.824 1 90.81 743 VAL B O 1
ATOM 11693 N N . ALA B 1 744 ? -32.25 -2.639 6.215 1 88.19 744 ALA B N 1
ATOM 11694 C CA . ALA B 1 744 ? -33.688 -2.479 6.402 1 88.19 744 ALA B CA 1
ATOM 11695 C C . ALA B 1 744 ? -34.375 -2.141 5.086 1 88.19 744 ALA B C 1
ATOM 11697 O O . ALA B 1 744 ? -35.5 -2.621 4.812 1 88.19 744 ALA B O 1
ATOM 11698 N N . LYS B 1 745 ? -33.781 -1.336 4.344 1 86.19 745 LYS B N 1
ATOM 11699 C CA . LYS B 1 745 ? -34.312 -0.972 3.035 1 86.19 745 LYS B CA 1
ATOM 11700 C C . LYS B 1 745 ? -34.438 -2.201 2.141 1 86.19 745 LYS B C 1
ATOM 11702 O O . LYS B 1 745 ? -35.469 -2.365 1.467 1 86.19 745 LYS B O 1
ATOM 11707 N N . TYR B 1 746 ? -33.5 -2.998 2.08 1 93.06 746 TYR B N 1
ATOM 11708 C CA . TYR B 1 746 ? -33.531 -4.211 1.27 1 93.06 746 TYR B CA 1
ATOM 11709 C C . TYR B 1 746 ? -34.656 -5.145 1.738 1 93.06 746 TYR B C 1
ATOM 11711 O O . TYR B 1 746 ? -35.406 -5.664 0.924 1 93.06 746 TYR B O 1
ATOM 11719 N N . VAL B 1 747 ? -34.75 -5.309 3.047 1 94.5 747 VAL B N 1
ATOM 11720 C CA . VAL B 1 747 ? -35.781 -6.184 3.609 1 94.5 747 VAL B CA 1
ATOM 11721 C C . VAL B 1 747 ? -37.188 -5.656 3.246 1 94.5 747 VAL B C 1
ATOM 11723 O O . VAL B 1 747 ? -38.031 -6.41 2.777 1 94.5 747 VAL B O 1
ATOM 11726 N N . LYS B 1 748 ? -37.344 -4.398 3.436 1 92.19 748 LYS B N 1
ATOM 11727 C CA . LYS B 1 748 ? -38.625 -3.773 3.117 1 92.19 748 LYS B CA 1
ATOM 11728 C C . LYS B 1 748 ? -38.969 -3.943 1.641 1 92.19 748 LYS B C 1
ATOM 11730 O O . LYS B 1 748 ? -40.094 -4.289 1.297 1 92.19 748 LYS B O 1
ATOM 11735 N N . ALA B 1 749 ? -38.031 -3.713 0.825 1 92.06 749 ALA B N 1
ATOM 11736 C CA . ALA B 1 749 ? -38.25 -3.809 -0.618 1 92.06 749 ALA B CA 1
ATOM 11737 C C . ALA B 1 749 ? -38.562 -5.242 -1.031 1 92.06 749 ALA B C 1
ATOM 11739 O O . ALA B 1 749 ? -39.406 -5.465 -1.909 1 92.06 749 ALA B O 1
ATOM 11740 N N . PHE B 1 750 ? -37.938 -6.23 -0.483 1 96.06 750 PHE B N 1
ATOM 11741 C CA . PHE B 1 750 ? -38.219 -7.633 -0.749 1 96.06 750 PHE B CA 1
ATOM 11742 C C . PHE B 1 750 ? -39.688 -7.957 -0.39 1 96.06 750 PHE B C 1
ATOM 1174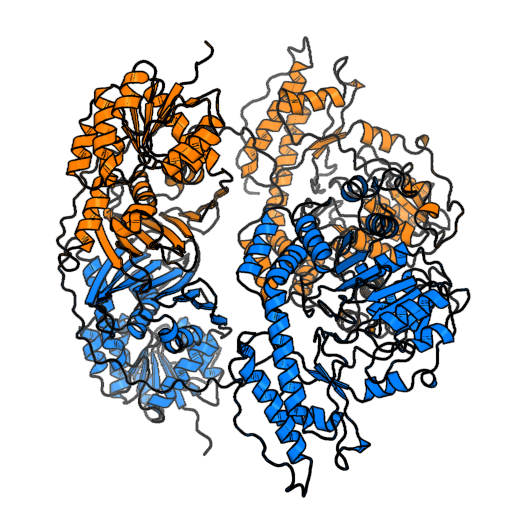4 O O . PHE B 1 750 ? -40.375 -8.602 -1.166 1 96.06 750 PHE B O 1
ATOM 11751 N N . LEU B 1 751 ? -40.062 -7.453 0.758 1 94.62 751 LEU B N 1
ATOM 11752 C CA . LEU B 1 751 ? -41.438 -7.715 1.234 1 94.62 751 LEU B CA 1
ATOM 11753 C C . LEU B 1 751 ? -42.469 -7.027 0.348 1 94.62 751 LEU B C 1
ATOM 11755 O O . LEU B 1 751 ? -43.5 -7.617 0.016 1 94.62 751 LEU B O 1
ATOM 11759 N N . GLU B 1 752 ? -42.125 -5.836 -0.025 1 92.25 752 GLU B N 1
ATOM 11760 C CA . GLU B 1 752 ? -43.031 -5.094 -0.903 1 92.25 752 GLU B CA 1
ATOM 11761 C C . GLU B 1 752 ? -43.156 -5.762 -2.27 1 92.25 752 GLU B C 1
ATOM 11763 O O . GLU B 1 752 ? -44.25 -5.883 -2.818 1 92.25 752 GLU B O 1
ATOM 11768 N N . ALA B 1 753 ? -42.062 -6.145 -2.805 1 93.62 753 ALA B N 1
ATOM 11769 C CA . ALA B 1 753 ? -42.062 -6.816 -4.102 1 93.62 753 ALA B CA 1
ATOM 11770 C C . ALA B 1 753 ? -42.812 -8.133 -4.043 1 93.62 753 ALA B C 1
ATOM 11772 O O . ALA B 1 753 ? -43.531 -8.5 -5 1 93.62 753 ALA B O 1
ATOM 11773 N N . ALA B 1 754 ? -42.719 -8.844 -2.957 1 93.69 754 ALA B N 1
ATOM 11774 C CA . ALA B 1 754 ? -43.438 -10.102 -2.771 1 93.69 754 ALA B CA 1
ATOM 11775 C C . ALA B 1 754 ? -44.938 -9.875 -2.65 1 93.69 754 ALA B C 1
ATOM 11777 O O . ALA B 1 754 ? -45.719 -10.633 -3.209 1 93.69 754 ALA B O 1
ATOM 11778 N N . ARG B 1 755 ? -45.281 -8.844 -1.986 1 89.31 755 ARG B N 1
ATOM 11779 C CA . ARG B 1 755 ? -46.688 -8.5 -1.804 1 89.31 755 ARG B CA 1
ATOM 11780 C C . ARG B 1 755 ? -47.344 -8.094 -3.127 1 89.31 755 ARG B C 1
ATOM 11782 O O . ARG B 1 755 ? -48.5 -8.438 -3.398 1 89.31 755 ARG B O 1
ATOM 11789 N N . ALA B 1 756 ? -46.625 -7.32 -3.832 1 86.69 756 ALA B N 1
ATOM 11790 C CA . ALA B 1 756 ? -47.125 -6.832 -5.113 1 86.69 756 ALA B CA 1
ATOM 11791 C C . ALA B 1 756 ? -47.312 -7.98 -6.098 1 86.69 756 ALA B C 1
ATOM 11793 O O . ALA B 1 756 ? -48.125 -7.867 -7.035 1 86.69 756 ALA B O 1
ATOM 11794 N N . ALA B 1 757 ? -46.688 -8.969 -5.93 1 82.38 757 ALA B N 1
ATOM 11795 C CA . ALA B 1 757 ? -46.75 -10.109 -6.836 1 82.38 757 ALA B CA 1
ATOM 11796 C C . ALA B 1 757 ? -47.938 -11.008 -6.484 1 82.38 757 ALA B C 1
ATOM 11798 O O . ALA B 1 757 ? -48.375 -11.836 -7.297 1 82.38 757 ALA B O 1
ATOM 11799 N N . VAL B 1 758 ? -48.531 -10.867 -5.27 1 70.31 758 VAL B N 1
ATOM 11800 C CA . VAL B 1 758 ? -49.656 -11.672 -4.848 1 70.31 758 VAL B CA 1
ATOM 11801 C C . VAL B 1 758 ? -50.969 -10.93 -5.141 1 70.31 758 VAL B C 1
ATOM 11803 O O . VAL B 1 758 ? -51.188 -9.852 -4.602 1 70.31 758 VAL B O 1
ATOM 11806 N N . PRO B 1 759 ? -51.719 -11.117 -6.215 1 58.28 759 PRO B N 1
ATOM 11807 C CA . PRO B 1 759 ? -52.938 -10.383 -6.473 1 58.28 759 PRO B CA 1
ATOM 11808 C C . PRO B 1 759 ? -53.781 -10.172 -5.207 1 58.28 759 PRO B C 1
ATOM 11810 O O . PRO B 1 759 ? -54.219 -9.055 -4.934 1 58.28 759 PRO B O 1
ATOM 11813 N N . ASP B 1 760 ? -54.844 -11.172 -4.766 1 45.09 760 ASP B N 1
ATOM 11814 C CA . ASP B 1 760 ? -55.906 -11.078 -3.801 1 45.09 760 ASP B CA 1
ATOM 11815 C C . ASP B 1 760 ? -55.406 -11.102 -2.369 1 45.09 760 ASP B C 1
ATOM 11817 O O . ASP B 1 760 ? -56.125 -11.438 -1.436 1 45.09 760 ASP B O 1
ATOM 11821 N N . ALA B 1 761 ? -54.156 -11.148 -2.072 1 38.75 761 ALA B N 1
ATOM 11822 C CA . ALA B 1 761 ? -53.781 -11.625 -0.747 1 38.75 761 ALA B CA 1
ATOM 11823 C C . ALA B 1 761 ? -54 -10.547 0.309 1 38.75 761 ALA B C 1
ATOM 11825 O O . ALA B 1 761 ? -53.25 -9.57 0.372 1 38.75 761 ALA B O 1
ATOM 11826 N N . ASP B 1 762 ? -55.125 -10.188 0.858 1 38.69 762 ASP B N 1
ATOM 11827 C CA . ASP B 1 762 ? -55.469 -9.57 2.135 1 38.69 762 ASP B CA 1
ATOM 11828 C C . ASP B 1 762 ? -54.562 -10.086 3.252 1 38.69 762 ASP B C 1
ATOM 11830 O O . ASP B 1 762 ? -54.625 -9.609 4.391 1 38.69 762 ASP B O 1
ATOM 11834 N N . GLY B 1 763 ? -54 -11.359 3.186 1 37.81 763 GLY B N 1
ATOM 11835 C CA . GLY B 1 763 ? -53.469 -12.039 4.355 1 37.81 763 GLY B CA 1
ATOM 11836 C C . GLY B 1 763 ? -52.062 -11.594 4.727 1 37.81 763 GLY B C 1
ATOM 11837 O O . GLY B 1 763 ? -51.406 -12.234 5.535 1 37.81 763 GLY B O 1
ATOM 11838 N N . PHE B 1 764 ? -51.344 -10.93 3.967 1 37.25 764 PHE B N 1
ATOM 11839 C CA . PHE B 1 764 ? -50.031 -10.625 4.516 1 37.25 764 PHE B CA 1
ATOM 11840 C C . PHE B 1 764 ? -50.156 -9.758 5.766 1 37.25 764 PHE B C 1
ATOM 11842 O O . PHE B 1 764 ? -50.594 -8.617 5.691 1 37.25 764 PHE B O 1
ATOM 11849 N N . ALA B 1 765 ? -50.656 -10.258 6.973 1 34.47 765 ALA B N 1
ATOM 11850 C CA . ALA B 1 765 ? -50.688 -9.531 8.242 1 34.47 765 ALA B CA 1
ATOM 11851 C C . ALA B 1 765 ? -49.438 -8.664 8.414 1 34.47 765 ALA B C 1
ATOM 11853 O O . ALA B 1 765 ? -48.312 -9.125 8.18 1 34.47 765 ALA B O 1
ATOM 11854 N N . ASP B 1 766 ? -49.562 -7.441 8.242 1 33.94 766 ASP B N 1
ATOM 11855 C CA . ASP B 1 766 ? -48.594 -6.43 8.648 1 33.94 766 ASP B CA 1
ATOM 11856 C C . ASP B 1 766 ? -48 -6.746 10.023 1 33.94 766 ASP B C 1
ATOM 11858 O O . ASP B 1 766 ? -48.625 -6.453 11.055 1 33.94 766 ASP B O 1
ATOM 11862 N N . ARG B 1 767 ? -47.562 -7.812 10.336 1 31.73 767 ARG B N 1
ATOM 11863 C CA . ARG B 1 767 ? -46.938 -7.887 11.648 1 31.73 767 ARG B CA 1
ATOM 11864 C C . ARG B 1 767 ? -45.812 -6.875 11.766 1 31.73 767 ARG B C 1
ATOM 11866 O O . ARG B 1 767 ? -44.719 -7.223 12.195 1 31.73 767 ARG B O 1
ATOM 11873 N N . GLY B 1 768 ? -45.656 -5.961 10.891 1 31.84 768 GLY B N 1
ATOM 11874 C CA . GLY B 1 768 ? -44.5 -5.086 11.031 1 31.84 768 GLY B CA 1
ATOM 11875 C C . GLY B 1 768 ? -44.5 -4.301 12.328 1 31.84 768 GLY B C 1
ATOM 11876 O O . GLY B 1 768 ? -44.906 -3.135 12.352 1 31.84 768 GLY B O 1
ATOM 11877 N N . GLY B 1 769 ? -45.094 -4.875 13.445 1 26.86 769 GLY B N 1
ATOM 11878 C CA . GLY B 1 769 ? -44.781 -4.039 14.594 1 26.86 769 GLY B CA 1
ATOM 11879 C C . GLY B 1 769 ? -43.312 -3.611 14.633 1 26.86 769 GLY B C 1
ATOM 11880 O O . GLY B 1 769 ? -42.438 -4.297 14.094 1 26.86 769 GLY B O 1
ATOM 11881 N N . ARG B 1 770 ? -43.094 -2.297 14.773 1 30.5 770 ARG B N 1
ATOM 11882 C CA . ARG B 1 770 ? -41.875 -1.523 15 1 30.5 770 ARG B CA 1
ATOM 11883 C C . ARG B 1 770 ? -40.969 -2.227 16 1 30.5 770 ARG B C 1
ATOM 11885 O O . ARG B 1 770 ? -41 -1.929 17.203 1 30.5 770 ARG B O 1
ATOM 11892 N N . ARG B 1 771 ? -40.844 -3.49 16.078 1 29.22 771 ARG B N 1
ATOM 11893 C CA . ARG B 1 771 ? -39.75 -3.752 17.031 1 29.22 771 ARG B CA 1
ATOM 11894 C C . ARG B 1 771 ? -38.406 -3.322 16.453 1 29.22 771 ARG B C 1
ATOM 11896 O O . ARG B 1 771 ? -37.969 -3.838 15.422 1 29.22 771 ARG B O 1
ATOM 11903 N N . GLY B 1 772 ? -38 -2.115 16.5 1 28.53 772 GLY B N 1
ATOM 11904 C CA . GLY B 1 772 ? -36.688 -1.587 16.219 1 28.53 772 GLY B CA 1
ATOM 11905 C C . GLY B 1 772 ? -35.562 -2.496 16.703 1 28.53 772 GLY B C 1
ATOM 11906 O O . GLY B 1 772 ? -35.812 -3.451 17.438 1 28.53 772 GLY B O 1
ATOM 11907 N N . LEU B 1 773 ? -34.438 -2.566 16.047 1 31.84 773 LEU B N 1
ATOM 11908 C CA . LEU B 1 773 ? -33.188 -3.162 16.5 1 31.84 773 LEU B CA 1
ATOM 11909 C C . LEU B 1 773 ? -32.969 -2.924 17.984 1 31.84 773 LEU B C 1
ATOM 11911 O O . LEU B 1 773 ? -32.719 -1.789 18.406 1 31.84 773 LEU B O 1
ATOM 11915 N N . GLY B 1 774 ? -33.844 -3.363 18.953 1 27.48 774 GLY B N 1
ATOM 11916 C CA . GLY B 1 774 ? -33.562 -3.205 20.359 1 27.48 774 GLY B CA 1
ATOM 11917 C C . GLY B 1 774 ? -32.125 -3.529 20.719 1 27.48 774 GLY B C 1
ATOM 11918 O O . GLY B 1 774 ? -31.422 -4.18 19.938 1 27.48 774 GLY B O 1
ATOM 11919 N N . PRO B 1 775 ? -31.5 -2.762 21.656 1 28.94 775 PRO B N 1
ATOM 11920 C CA . PRO B 1 775 ? -30.156 -3.014 22.156 1 28.94 775 PRO B CA 1
ATOM 11921 C C . PRO B 1 775 ? -29.938 -4.473 22.547 1 28.94 775 PRO B C 1
ATOM 11923 O O . PRO B 1 775 ? -30.844 -5.121 23.078 1 28.94 775 PRO B O 1
ATOM 11926 N N . GLN B 1 776 ? -29.344 -5.27 21.781 1 25.94 776 GLN B N 1
ATOM 11927 C CA . GLN B 1 776 ? -29.078 -6.637 22.219 1 25.94 776 GLN B CA 1
ATOM 11928 C C . GLN B 1 776 ? -28.578 -6.668 23.656 1 25.94 776 GLN B C 1
ATOM 11930 O O . GLN B 1 776 ? -27.812 -5.805 24.078 1 25.94 776 GLN B O 1
ATOM 11935 N N . PRO B 1 777 ? -29.344 -7.352 24.547 1 22.58 777 PRO B N 1
ATOM 11936 C CA . PRO B 1 777 ? -28.875 -7.504 25.938 1 22.58 777 PRO B CA 1
ATOM 11937 C C . PRO B 1 777 ? -27.406 -7.902 26.016 1 22.58 777 PRO B C 1
ATOM 11939 O O . PRO B 1 777 ? -26.875 -8.516 25.078 1 22.58 777 PRO B O 1
ATOM 11942 N N . ARG B 1 778 ? -26.641 -7.199 26.844 1 22.78 778 ARG B N 1
ATOM 11943 C CA . ARG B 1 778 ? -25.312 -7.566 27.344 1 22.78 778 ARG B CA 1
ATOM 11944 C C . ARG B 1 778 ? -25.266 -9.031 27.766 1 22.78 778 ARG B C 1
ATOM 11946 O O . ARG B 1 778 ? -25.891 -9.414 28.75 1 22.78 778 ARG B O 1
ATOM 11953 N N . LEU B 1 779 ? -25.406 -10.031 26.828 1 20.06 779 LEU B N 1
ATOM 11954 C CA . LEU B 1 779 ? -24.922 -11.273 27.422 1 20.06 779 LEU B CA 1
ATOM 11955 C C . LEU B 1 779 ? -23.406 -11.219 27.625 1 20.06 779 LEU B C 1
ATOM 11957 O O . LEU B 1 779 ? -22.672 -10.758 26.75 1 20.06 779 LEU B O 1
#

Organism: Cordyceps militaris (strain CM01) (NCBI:txid983644)

Radius of gyration: 37.42 Å; Cα contacts (8 Å, |Δi|>4): 3318; chains: 2; bounding box: 114×98×92 Å

Foldseek 3Di:
DQDQAAEEEEEDCPCCRPVAVVVLQVVCRSHHDHAEYEDLDPVSQVVVCVVPVNHYYYNDPVVVCVPPLVRHLAYEYEDPQVCVLVNLLVNLVSQHEYEYEDDCHPAPVSLVSNVPRPHWYFYPLLLVQAPQLVVCLLCVCQLPAWQEKEKEFEAADDAQQPDPQFVVQAAQCRPVVLSVLQSVCLRQNFFLAKAKEFDDCPVVVHRGHYGAKMKMKTWRQDGPPNPRHIYIYIYITHHNDPHGWTWMWIHHPFWIWIDTPQKIWTAGPVRHTPDIDRRPDDSSRSSSSLVVQVSCCSVVNDVDHCRTSVNCSSSNVVSVNNVVNHVCVPCPPPPSVRPPDDPDPDPPDSPPPPCVPPDFDFDDADVLLVCLLVVLVVVDFDDAACDDLNVVLQVVVCVLQVFDGKAKFFWLLLLLLLQLQLLVDAAAAEEEEAQFFFCSNPLSNVLRNYAYDYAADDLLLWGDLVRLQVPDDPRYAEYETECPQFNDDPLVSNLVSCVVNVHWYEYECQNHVQWDDPQHGPQNRTQKYKYGQDRLGLQHLNTMMMITGNDLSSVLLSCLQAHADRHNQVRNDPPHPCSVSRHCRPPHHGHHGSSSSSSSSSSVVCNVQLQVQLVVLLVVLQVLLVLQPQKDWNDDPDPSTGGSCSKTKIFGHPVRAPPPDDPVNLQCCCCPVLVRVQKDLPPSRAGNQPDCCNQQVCVVNVPVHNDTSDHGDDPVNHVSSRNSSRGIIIGHGHRDPVCVVVSVSSSVSSVVSSVVRDPPCPPSPCPVPPPDPPDPPPD/DQDAAAEEEEEDCPCCRPVAVVVLQVVCRSHHDHAEYEDLDPVSQVVVCVVPVNHYYYNDPVVVCVVPLVRHLAYEYEDPQVCVLVNLQVNLVSQHEYEYEDDCHPAPVSLVSNVPRPHWYFYPLLLVQAPQLVVCLLCVCQLPAWQEKEKEFEAADDAQQPDPQFVVQAAQCRPVVLSVLQSVCLRQNFFLAKAKEFDDCPVVVHRGHYGAKMKMKTWRQDGPPNPRHIYIYIYITHHNDPHGWTWMWIHHPFWIWIDTPQKIWTAGPVRHTPDIDRRPDDSSRSSSSLVVQVSCCSVVNDVDRCRTSVNCSSSNVVSVNNVVNHVCVPCPPPPSVRPPDDPPPDPPDNPPPPCVPPDFDFDDADPLLVCLLVVLVVVDFDDAACDDLNVVLQVVVCVLQVFDGKAKFFWLLLLLLLQLQLLVDAAAAEEEEAQFFFCSNPLSNVLRNYAYDYAAADLLLWGDLVRLQVPDDPRYAEYETECPQFNDDPLVSNLVSCVVNVHWYEYECQNHVQWDDPQHGPQARTQKYKYGQDRLGLQHLNTMMMITGNDLSSVLLSCLQAHADRHNQVRPDPPHPCSVSRHCRPPHHGHHGSSSSSSSSSSVVCNVQLQVQLVVLLVVLQVLLVLQPQKDWNDDPDPSTGGSCSKTKIFGHPVRAPPPDDPVNLQCCCCPVLVRVQKDLDPSRAGDQPDCCNQQVCVVNVPVHNDTSDHGDDPVNHVSSRNSSRGIIIGHGHRDPVCVVVSVSSSVSSVVSSVVRDPPCPPSPCPVPPPDPPDPPPD

Nearest PDB structures (foldseek):
  7b0m-assembly1_AAA-2  TM=8.828E-01  e=3.711E-26  uncultured bacterium
  5k8b-assembly1_A  TM=8.381E-01  e=1.664E-25  Shewanella oneidensis MR-1
  5w70-assembly1_B  TM=8.458E-01  e=6.707E-25  Streptomyces ribosidificus
  2fn6-assembly1_B  TM=8.813E-01  e=3.542E-23  Helicobacter pylori 26695
  3uwc-assembly1_A  TM=8.265E-01  e=4.630E-23  Coxiella burnetii

Secondary structure (DSSP, 8-state):
---PPEEEEEE--SIIIIIIIIHHHHT-TTTEEEEEEE-S-HHHHHHHHHH-TTSEEES-HHHHHHHHGGG--EEEE---GGGHHHHHHHHHHTT-EEEEPS-S-SSHHHHHHHHHSSS-EEE--GGGGSHHHHHHHHHGGGG-SEEEEEEEEEEE-S-TTSSHHHHHT--HIIIIIHHHHHHHHHHH---SEEEEEEEE--STTS---SEEEEEEEEEEEE-SS-SSPEEEEEEEEESEEEEEEEEEEEEESSEEEEEETTEEEEEETTS-EEEEEE----HHHHHHHHHHHHHHHHTTSSS--TTBGGGGHHHHHHHHHHHHHHH-SS-------------------------TT-----S---HHHHHHHHHHHHH-S---SS-HHHHHHHHHHHHHHT-SEEEEES-HHHHHHHHHHHTT--TT-EEEEESEE-GGGTGGGGGGT-EEEEE-B-TTSSBPTHHHHHH--TTEEEEEEE-GGGPPP-HHHHHHHHHHHT-EEEEE-TT-TT-EETTEETTSSSSEEEEE-BTTSSS--BS-EEEEES-HHHHHHHHHHH--THHHHHHS-TTSTTGGGTTTTTS---PPPHHHHHHHHHHHHHHHHHHHHHHHHHHHHHHHHTTSTTEEPP--SSTT-B---S-EEEEE-GGGSPTT--HHHHHHIIIIIS--TT-B---SSEE-TTSHHHH-HHHH-GGG-SS-SSPPPPGGG-HHHHHHHHHEEEE----SGGGHHHHHHHHHHHHHHHHHH-SS-------------------/---PPEEEEEE--SIIIIIIIIHHHHT-TTTEEEEEEE-S-HHHHHHHHHH-TTSEEES-HHHHHHHHGGG--EEEE---GGGHHHHHHHHHHTT-EEEEPS-S-SSHHHHHHHHTSSS-EEE--GGGGSHHHHHHHHHGGGG-SEEEEEEEEEEE-S-TTSSHHHHHT--HIIIIIHHHHHHHHHHH---SEEEEEEEE--STTS---SEEEEEEEEEEEE-SS-SSPEEEEEEEEESEEEEEEEEEEEEESSEEEEEETTEEEEEETTS-EEEEEE----HHHHHHHHHHHHHHHHTTSSS--TTBGGGGHHHHHHHHHHHHHHH-TT-------------------------TT-----S---HHHHHHHHHHHHH-S---SS-HHHHHHHHHHHHHHT-SEEEEES-HHHHHHHHHHHTT--TT-EEEEESEE-GGGTGGGGGGT-EEEEE-B-TTSSB-THHHHHH--TTEEEEEEE-GGGPPP-HHHHHHHHHHHT-EEEEE-TT-TT-EETTEETTSSSSEEEEE-BTTSSS--BS-EEEEES-HHHHHHHHHHH--THHHHHHS-TTSTTGGGTTTTTS---PPPHHHHHHHHHHHHHHHHHHHHHHHHHHHHHHHHTTSTTEEPP--SSTT-B---S-EEEEE-GGGSPTT--HHHHHHIIIIIS--TT-B---SSEE-TTSHHHH-HHHH-GGG-SS-SSPPPPGGG-HHHHHHHHHEEEE----SGGGHHHHHHHHHHHHHHHHHH-SS-------------------

InterPro domains:
  IPR000653 DegT/DnrJ/EryC1/StrS aminotransferase [PF01041] (376-735)
  IPR000653 DegT/DnrJ/EryC1/StrS aminotransferase [PTHR30244] (372-736)
  IPR000683 Gfo/Idh/MocA-like oxidoreductase, N-terminal [PF01408] (6-125)
  IPR015421 Pyridoxal phosphate-dependent transferase, major domain [G3DSA:3.40.640.10] (348-605)
  IPR015422 Pyridoxal phosphate-dependent transferase, small domain [G3DSA:3.90.1150.10] (607-756)
  IPR015424 Pyridoxal phosphate-dependent transferase [SSF53383] (362-751)
  IPR036291 NAD(P)-binding domain superfamily [SSF51735] (3-149)
  IPR055170 GFO/IDH/MocA-like oxidoreductase domain [PF22725] (143-257)

Solvent-accessible surface area (backbone atoms only — not comparable to full-atom values): 81783 Å² total; per-residue (Å²): 131,82,72,75,45,44,29,31,33,37,37,22,62,48,69,63,23,36,71,48,50,46,49,45,40,67,75,35,59,70,58,26,40,73,61,35,37,24,34,78,48,65,68,57,44,51,56,47,39,71,76,38,70,91,37,52,71,28,68,40,67,68,60,46,45,72,76,41,42,92,65,42,54,31,32,38,39,38,59,63,77,89,48,47,63,62,52,51,51,56,35,28,74,59,65,28,26,35,41,28,50,69,57,92,50,95,41,73,69,52,38,53,56,58,67,66,42,86,44,61,46,36,40,62,60,48,62,77,52,27,68,49,50,43,49,49,66,72,50,47,69,64,19,44,61,61,31,36,36,42,36,37,46,28,29,56,58,86,66,63,48,76,49,77,46,12,82,67,40,52,17,30,55,60,68,61,30,44,57,58,52,35,50,50,31,70,72,67,40,54,36,38,31,69,50,32,49,63,24,52,65,48,60,71,90,51,71,52,38,36,39,33,32,36,44,35,41,34,34,43,37,57,43,92,65,80,73,77,42,39,24,37,35,37,39,41,33,23,39,68,34,78,47,70,42,43,34,38,38,37,36,24,45,36,8,30,37,37,32,51,69,47,34,30,37,31,22,35,72,85,51,48,75,80,44,78,47,74,48,80,71,48,73,56,55,32,51,48,49,41,51,50,46,46,48,30,30,74,74,64,74,31,96,62,45,89,42,19,56,85,65,38,52,55,42,52,52,52,54,50,47,40,54,51,23,56,76,30,76,69,54,35,64,60,67,36,62,59,47,77,80,71,79,81,78,80,84,71,75,79,74,80,74,74,68,77,83,67,70,92,76,73,68,85,80,50,70,66,37,48,48,37,28,51,52,36,58,72,72,50,40,60,80,63,48,81,45,71,60,58,36,56,39,32,50,51,50,17,63,74,57,73,40,77,40,48,41,70,17,38,16,26,43,45,17,46,37,34,52,44,57,40,69,62,54,29,62,62,32,25,33,38,29,50,25,50,41,55,60,61,81,57,33,36,46,51,78,42,44,29,40,81,41,69,30,35,25,34,87,85,41,25,57,34,51,67,43,54,69,72,65,61,52,97,48,40,54,31,37,42,44,52,21,52,50,3,42,62,51,65,51,73,56,36,53,52,40,30,57,74,73,68,34,45,37,33,29,39,30,44,36,19,63,87,10,23,44,92,81,37,49,66,54,58,78,44,61,32,18,18,27,29,14,32,36,85,31,90,51,27,26,21,38,16,14,33,26,32,27,74,43,67,65,46,50,36,44,30,37,28,48,26,32,30,30,58,28,22,61,72,65,37,53,87,83,43,92,65,40,79,29,24,66,57,16,64,27,42,57,40,56,41,36,50,51,24,45,28,29,26,46,50,37,58,75,47,38,67,60,32,50,52,34,27,52,50,50,50,51,52,48,44,62,62,51,55,72,40,79,28,43,43,64,71,74,73,89,47,88,72,37,32,65,35,46,58,33,45,53,30,37,47,38,62,90,60,34,51,90,90,50,42,69,67,56,53,51,46,46,42,33,70,74,65,59,37,79,65,62,39,67,66,72,82,48,32,70,43,52,79,37,54,54,62,56,43,42,21,78,75,48,47,57,79,38,81,56,77,88,67,81,62,66,64,72,83,74,26,60,42,26,50,51,38,59,77,22,41,38,34,32,73,55,59,42,48,76,85,42,49,63,60,52,49,48,51,51,50,48,53,53,51,55,55,51,68,59,42,85,86,65,83,68,73,72,79,69,73,66,83,73,63,91,62,80,73,75,88,122,130,81,71,74,45,44,29,30,33,37,36,22,61,48,69,61,24,36,70,48,50,45,48,46,40,66,73,35,59,69,59,25,41,74,61,36,36,27,34,79,48,66,66,58,43,50,56,45,38,72,76,39,71,92,39,52,70,28,68,39,67,69,60,47,45,72,76,40,42,92,66,42,55,33,34,39,39,39,58,65,77,89,48,46,63,63,51,52,52,56,35,27,75,58,65,27,26,37,42,28,47,70,56,91,50,95,40,73,68,54,37,54,54,57,67,66,42,86,44,61,46,34,40,62,58,48,63,78,51,26,67,51,50,42,49,49,65,72,50,47,70,66,19,45,62,62,31,35,37,42,34,36,47,27,29,55,58,84,68,63,48,75,48,75,45,14,82,67,38,52,17,30,56,58,67,61,30,44,56,58,51,37,50,50,31,71,72,68,41,51,37,38,30,70,50,32,51,63,22,54,67,48,59,71,91,51,72,54,37,37,39,34,32,36,44,34,42,32,34,44,40,60,43,91,68,78,75,75,42,39,24,36,34,37,38,42,32,24,38,69,33,78,47,71,42,43,35,37,38,38,37,23,45,37,7,29,37,37,31,52,70,47,33,31,36,30,22,34,72,85,52,46,76,79,44,77,46,75,48,80,71,48,71,58,54,32,51,46,48,41,51,51,46,46,47,31,29,74,73,63,75,33,95,63,45,89,43,20,56,84,65,39,53,56,42,52,52,51,53,49,47,40,54,51,23,55,79,30,76,71,55,33,67,58,70,36,60,61,45,77,81,72,78,80,80,80,84,71,75,80,76,79,74,72,68,77,83,69,69,92,78,73,67,84,81,50,70,65,38,50,47,38,27,52,54,35,57,72,72,49,38,61,80,63,48,80,47,71,61,58,36,56,40,32,52,52,50,15,60,74,56,74,40,77,38,50,43,70,17,38,16,26,44,44,17,45,37,34,52,45,57,42,69,62,54,28,61,64,32,23,33,37,28,50,26,50,39,54,59,63,81,56,33,35,47,51,80,40,43,30,38,82,41,68,30,35,27,35,87,86,40,25,57,34,52,68,43,54,68,72,64,60,52,97,49,40,52,30,36,43,44,51,22,52,50,3,43,63,50,66,52,74,55,36,54,51,41,30,57,73,73,70,33,45,38,34,30,38,30,44,34,19,62,86,12,24,43,91,81,36,52,66,52,57,77,43,60,32,18,19,28,31,14,32,38,85,32,91,50,27,26,20,38,17,14,32,27,32,27,73,44,66,66,46,50,36,43,31,37,29,49,27,34,31,32,58,28,23,61,71,65,36,52,88,82,44,92,64,39,78,28,23,67,56,16,65,28,42,56,41,57,41,38,50,51,24,45,28,29,25,47,51,38,59,77,47,37,67,61,30,49,53,33,28,52,51,50,51,51,51,48,44,61,62,52,54,73,39,79,27,42,43,64,72,74,74,89,47,88,73,38,34,66,35,47,58,33,45,54,29,36,46,38,62,90,60,33,52,90,91,50,43,68,66,56,54,51,46,45,41,33,70,74,63,59,37,78,64,62,40,69,65,72,80,48,32,70,44,51,77,38,53,54,62,56,44,42,21,78,74,50,48,58,79,38,80,56,78,87,67,82,62,66,64,69,85,74,26,61,42,26,49,50,38,60,78,21,40,38,34,31,73,55,57,42,49,76,85,40,50,64,61,52,50,50,52,52,50,46,53,53,49,56,54,50,70,58,43,84,86,64,82,68,74,71,77,71,73,66,83,72,63,91,64,78,74,75,89,122

Sequence (1558 aa):
MDKKPLNVAIIGIGHRGYKTHFSTLISHPRSWTVVAVCDADSAARQRFASKHPDISAYSDLSQLLQEHKHHLHFAVVCVPHRFHLPCCAALAAAGVAVLKEKPVAESRAEYETLRALPVKIGVTFQKRFEPRYLAVADLLHHVGQVASVTGTLAASIAELDATWRAGSGVGVTEDLGCHMLDMMVSLFGRPTSVVARSATGVRAEQSYGGDDVANVIMNFGEGAAATGQTIIGHVHLSRVAHRDQESLVITGTNGTFTLEGNDVTLKDGLGHEIFRLADASTKTARVKAMLQKFSAWVAGGAPDFAASLDRLADTVSVMEAIRHSYSNPSDDADQSVVLARQPPLSETAPAAASLDGAHHVWPLLSAESETAVVDQMHRTLSIYDRSDIYETFEDRWRTMHGLKHALVCSSGTIAILHMFDALGLRPGDEILCPVYTFFATASPLLQYGAVPVFCDALADGNLDPAEILARTTPRTRAVIVTHMWGLPCRMSEIVANARQVGIKVLEDCSHAHGAVVDGKMVGAWGDMAAWSMQAKKNIMGGQAGVMATNSTDYYSRAILHGHFNKRAKQEVPTDHPLRKFWLTGIGLNLRAHPLAIALANQQLDLFERHDATRQAHAGYMARELSAIPFLTMPAVGRDADKHAWYAFVMQFDASKAPRGLTRDVFVRRLTEQHGLTEVDIPKSTGLLHDLPLFTHPHEAIPRFGDAPWYEPQPTSEFPRARRFYDQAIKLPVWSTEADAPIVAKYVKAFLEAARAAVPDADGFADRGGRRGLGPQPRLMDKKPLNVAIIGIGHRGYKTHFSTLISHPRSWTVVAVCDADSAARQRFASKHPDISAYSDLSQLLQEHKHHLHFAVVCVPHRFHLPCCAALAAAGVAVLKEKPVAESRAEYETLRALPVKIGVTFQKRFEPRYLAVADLLHHVGQVASVTGTLAASIAELDATWRAGSGVGVTEDLGCHMLDMMVSLFGRPTSVVARSATGVRAEQSYGGDDVANVIMNFGEGAAATGQTIIGHVHLSRVAHRDQESLVITGTNGTFTLEGNDVTLKDGLGHEIFRLADASTKTARVKAMLQKFSAWVAGGAPDFAASLDRLADTVSVMEAIRHSYSNPSDDADQSVVLARQPPLSETAPAAASLDGAHHVWPLLSAESETAVVDQMHRTLSIYDRSDIYETFEDRWRTMHGLKHALVCSSGTIAILHMFDALGLRPGDEILCPVYTFFATASPLLQYGAVPVFCDALADGNLDPAEILARTTPRTRAVIVTHMWGLPCRMSEIVANARQVGIKVLEDCSHAHGAVVDGKMVGAWGDMAAWSMQAKKNIMGGQAGVMATNSTDYYSRAILHGHFNKRAKQEVPTDHPLRKFWLTGIGLNLRAHPLAIALANQQLDLFERHDATRQAHAGYMARELSAIPFLTMPAVGRDADKHAWYAFVMQFDASKAPRGLTRDVFVRRLTEQHGLTEVDIPKSTGLLHDLPLFTHPHEAIPRFGDAPWYEPQPTSEFPRARRFYDQAIKLPVWSTEADAPIVAKYVKAFLEAARAAVPDADGFADRGGRRGLGPQPRL